Protein 2E6C (pdb70)

Nearest PDB structures (foldseek):
  2e6c-assembly1_C  TM=9.997E-01  e=1.023E-49  Thermus thermophilus HB8
  2e6b-assembly1_A  TM=9.989E-01  e=4.282E-49  Thermus thermophilus HB8
  2e69-assembly1_A  TM=1.000E+00  e=9.869E-49  Thermus thermophilus HB8
  2e6c-assembly1_B  TM=9.793E-01  e=5.566E-48  Thermus thermophilus HB8
  2e69-assembly1_D  TM=9.943E-01  e=6.049E-47  Thermus thermophilus HB8

Sequence (952 aa):
MRILVTNDDGIYSPGLWALAEAASQFGEVFVAAPDTEQSAAGHAITIAHPVRAYPHPSPLHAPHFPAYRVRGTPADCVALGLHLFGPVDLVLSGVNLGSNLGHEIWHSGTVAAAKQGYLFGLSAAAFSVPLNGEVPDFAGLRPWLLRTLETLLRLERPFLVNVNLPLRPKGFLWTRQSVRAYEGVVIPGEDPMGRPFYWFAPRPLKEAEEGTDRWAVAQGFVSATPLRLDLTDETRLQPTLAHMRILVTNDDGIYSPGLWALAEAASQFGEVFVAAPDTHAITIAHPVRAYPHPSPLHAPHFPAYRVRGTPADCVALGLHLFGPVDLVLSGVNLGSNLGHEIWHSGTVAAAKQGYLFGLSAAAFSVPLNGEVPDFAGLRPWLLRTLETLLRLERPFLVNVNLPLRPKGFLWTRQSVRAYEGVVIPGEDPMGRPFYWFAPRPLKEAEEGTDRWAVAQGFVSATPLRLDLTDETRLQPTLAHMRILVTNDDGIYSPGLWALAEAASQFGEVFVAAPDTEQSAAGHAITIAHPVRAYPHPSPLHAPHFPAYRVRGTPADCVALGLHLFGPVDLVLSGVNLGSNLGHEIWHSGTVAAAKQGYLFGLSAAAFSVPLNGEVPDFAGLRPWLLRTLETLLRLERPFLVNVNLPLRPKGFLWTRQSVRAYEGVVIPGEDPMGRPFYWFAPRPLKEAEEGTDRWAVAQGFVSATPLRLDLTDETRLQMRILVTNDDGIYSPGLWALAEAASQFGEVFVAAPDTHAITIAHPVRAYPHPSPLHAPHFPAYRVRGTPADCVALGLHLFGPVDLVLSGVNLGSNLGHEIWHSGTVAAAKQGYLFGLSAAAFSVPLNGEVPDFAGLRPWLLRTLETLLRLERPFLVNVNLPLRPKGFLWTRQSVRAYEGVVIPGEDPMGRPFYWFAPRPLKEAEEGTDRWAVAQGFVSATPLRLDLTDETRLQPT

Organism: Thermus thermophilus (strain ATCC 27634 / DSM 579 / HB8) (NCBI:txid300852)

B-factor: mean 32.23, std 12.75, range [11.3, 94.62]

InterPro domains:
  IPR002828 Survival protein SurE-like phosphatase/nucleotidase [PF01975] (3-183)
  IPR002828 Survival protein SurE-like phosphatase/nucleotidase [TIGR00087] (1-232)
  IPR030048 Survival protein SurE [MF_00060] (1-244)
  IPR030048 Survival protein SurE [PTHR30457] (2-238)
  IPR036523 SurE-like phosphatase/nucleotidase superfamily [G3DSA:3.40.1210.10] (1-244)
  IPR036523 SurE-like phosphatase/nucleotidase superfamily [SSF64167] (1-239)

Structure (mmCIF, N/CA/C/O backbone):
data_2E6C
#
_entry.id   2E6C
#
_cell.length_a   132.599
_cell.length_b   132.599
_cell.length_c   130.783
_cell.angle_alpha   90.00
_cell.angle_beta   90.00
_cell.angle_gamma   120.00
#
_symmetry.space_group_name_H-M   'P 31 2 1'
#
loop_
_entity.id
_entity.type
_entity.pdbx_description
1 polymer "5'-nucleotidase surE"
2 non-polymer 'MANGANESE (II) ION'
3 non-polymer 'SULFATE ION'
4 non-polymer GLYCEROL
5 water water
#
loop_
_atom_site.group_PDB
_atom_site.id
_atom_site.type_symbol
_atom_site.label_atom_id
_atom_site.label_alt_id
_atom_site.label_comp_id
_atom_site.label_asym_id
_atom_site.label_entity_id
_atom_site.label_seq_id
_atom_site.pdbx_PDB_ins_code
_atom_site.Cartn_x
_atom_site.Cartn_y
_atom_site.Cartn_z
_atom_site.occupancy
_atom_site.B_iso_or_equiv
_atom_site.auth_seq_id
_atom_site.auth_comp_id
_atom_site.auth_asym_id
_atom_site.auth_atom_id
_atom_site.pdbx_PDB_model_num
ATOM 1 N N . MET A 1 1 ? -65.691 6.747 -4.635 1.00 38.96 1 MET A N 1
ATOM 2 C CA . MET A 1 1 ? -64.971 5.462 -4.826 1.00 40.32 1 MET A CA 1
ATOM 3 C C . MET A 1 1 ? -64.828 4.675 -3.525 1.00 38.22 1 MET A C 1
ATOM 4 O O . MET A 1 1 ? -64.848 5.244 -2.428 1.00 32.13 1 MET A O 1
ATOM 9 N N . ARG A 1 2 ? -64.673 3.363 -3.677 1.00 33.69 2 ARG A N 1
ATOM 10 C CA . ARG A 1 2 ? -64.532 2.433 -2.560 1.00 28.08 2 ARG A CA 1
ATOM 11 C C . ARG A 1 2 ? -63.088 1.913 -2.548 1.00 27.67 2 ARG A C 1
ATOM 12 O O . ARG A 1 2 ? -62.573 1.437 -3.571 1.00 25.24 2 ARG A O 1
ATOM 20 N N . ILE A 1 3 ? -62.455 2.030 -1.385 1.00 20.59 3 ILE A N 1
ATOM 21 C CA . ILE A 1 3 ? -61.064 1.648 -1.165 1.00 22.55 3 ILE A CA 1
ATOM 22 C C . ILE A 1 3 ? -60.914 0.493 -0.160 1.00 23.35 3 ILE A C 1
ATOM 23 O O . ILE A 1 3 ? -61.450 0.561 0.940 1.00 19.07 3 ILE A O 1
ATOM 28 N N . LEU A 1 4 ? -60.190 -0.556 -0.540 1.00 19.63 4 LEU A N 1
ATOM 29 C CA . LEU A 1 4 ? -59.932 -1.675 0.368 1.00 19.09 4 LEU A CA 1
ATOM 30 C C . LEU A 1 4 ? -58.541 -1.459 0.932 1.00 20.38 4 LEU A C 1
ATOM 31 O O . LEU A 1 4 ? -57.578 -1.277 0.173 1.00 20.27 4 LEU A O 1
ATOM 36 N N . VAL A 1 5 ? -58.428 -1.452 2.254 1.00 16.69 5 VAL A N 1
ATOM 37 C CA . VAL A 1 5 ? -57.135 -1.266 2.881 1.00 19.57 5 VAL A CA 1
ATOM 38 C C . VAL A 1 5 ? -56.718 -2.565 3.587 1.00 21.62 5 VAL A C 1
ATOM 39 O O . VAL A 1 5 ? -57.511 -3.175 4.316 1.00 16.20 5 VAL A O 1
ATOM 43 N N . THR A 1 6 ? -55.473 -2.975 3.361 1.00 18.10 6 THR A N 1
ATOM 44 C CA . THR A 1 6 ? -54.937 -4.208 3.947 1.00 16.16 6 THR A CA 1
ATOM 45 C C . THR A 1 6 ? -53.440 -4.008 4.246 1.00 20.99 6 THR A C 1
ATOM 46 O O . THR A 1 6 ? -52.902 -2.918 4.022 1.00 16.01 6 THR A O 1
ATOM 50 N N . ASN A 1 7 ? -52.783 -5.040 4.774 1.00 18.00 7 ASN A N 1
ATOM 51 C CA . ASN A 1 7 ? -51.355 -4.972 5.084 1.00 19.74 7 ASN A CA 1
ATOM 52 C C . ASN A 1 7 ? -50.835 -6.397 5.309 1.00 18.06 7 ASN A C 1
ATOM 53 O O . ASN A 1 7 ? -51.563 -7.353 5.093 1.00 21.89 7 ASN A O 1
ATOM 58 N N . ASP A 1 8 ? -49.580 -6.550 5.719 1.00 24.72 8 ASP A N 1
ATOM 59 C CA . ASP A 1 8 ? -49.099 -7.901 5.999 1.00 24.73 8 ASP A CA 1
ATOM 60 C C . ASP A 1 8 ? -48.640 -8.015 7.445 1.00 24.66 8 ASP A C 1
ATOM 61 O O . ASP A 1 8 ? -48.315 -9.102 7.917 1.00 21.52 8 ASP A O 1
ATOM 66 N N . ASP A 1 9 ? -48.665 -6.887 8.160 1.00 22.18 9 ASP A N 1
ATOM 67 C CA . ASP A 1 9 ? -48.257 -6.870 9.562 1.00 25.07 9 ASP A CA 1
ATOM 68 C C . ASP A 1 9 ? -49.374 -7.282 10.521 1.00 23.43 9 ASP A C 1
ATOM 69 O O . ASP A 1 9 ? -49.130 -7.453 11.708 1.00 26.88 9 ASP A O 1
ATOM 74 N N . GLY A 1 10 ? -50.595 -7.425 10.021 1.00 23.56 10 GLY A N 1
ATOM 75 C CA . GLY A 1 10 ? -51.676 -7.823 10.907 1.00 23.06 10 GLY A CA 1
ATOM 76 C C . GLY A 1 10 ? -52.688 -6.722 11.205 1.00 24.49 10 GLY A C 1
ATOM 77 O O . GLY A 1 10 ? -52.393 -5.519 11.107 1.00 21.03 10 GLY A O 1
ATOM 78 N N . ILE A 1 11 ? -53.877 -7.161 11.594 1.00 21.19 11 ILE A N 1
ATOM 79 C CA . ILE A 1 11 ? -55.020 -6.309 11.896 1.00 20.33 11 ILE A CA 1
ATOM 80 C C . ILE A 1 11 ? -54.813 -5.312 13.049 1.00 24.00 11 ILE A C 1
ATOM 81 O O . ILE A 1 11 ? -55.571 -4.349 13.151 1.00 19.87 11 ILE A O 1
ATOM 86 N N . TYR A 1 12 ? -53.794 -5.517 13.893 1.00 18.88 12 TYR A N 1
ATOM 87 C CA . TYR A 1 12 ? -53.541 -4.610 15.032 1.00 21.54 12 TYR A CA 1
ATOM 88 C C . TYR A 1 12 ? -52.420 -3.582 14.785 1.00 23.31 12 TYR A C 1
ATOM 89 O O . TYR A 1 12 ? -52.102 -2.775 15.655 1.00 22.26 12 TYR A O 1
ATOM 98 N N . SER A 1 13 ? -51.821 -3.612 13.607 1.00 22.54 13 SER A N 1
ATOM 99 C CA . SER A 1 13 ? -50.741 -2.690 13.292 1.00 22.37 13 SER A CA 1
ATOM 100 C C . SER A 1 13 ? -51.201 -1.233 13.200 1.00 19.97 13 SER A C 1
ATOM 101 O O . SER A 1 13 ? -52.148 -0.924 12.490 1.00 23.91 13 SER A O 1
ATOM 104 N N . PRO A 1 14 ? -50.539 -0.317 13.922 1.00 22.84 14 PRO A N 1
ATOM 105 C CA . PRO A 1 14 ? -50.968 1.085 13.830 1.00 20.97 14 PRO A CA 1
ATOM 106 C C . PRO A 1 14 ? -50.759 1.604 12.398 1.00 23.09 14 PRO A C 1
ATOM 107 O O . PRO A 1 14 ? -51.383 2.574 11.976 1.00 20.32 14 PRO A O 1
ATOM 111 N N . GLY A 1 15 ? -49.857 0.965 11.659 1.00 20.02 15 GLY A N 1
ATOM 112 C CA . GLY A 1 15 ? -49.616 1.388 10.290 1.00 16.97 15 GLY A CA 1
ATOM 113 C C . GLY A 1 15 ? -50.844 1.131 9.426 1.00 22.16 15 GLY A C 1
ATOM 114 O O . GLY A 1 15 ? -51.135 1.892 8.498 1.00 22.71 15 GLY A O 1
ATOM 115 N N . LEU A 1 16 ? -51.569 0.050 9.714 1.00 18.68 16 LEU A N 1
ATOM 116 C CA . LEU A 1 16 ? -52.776 -0.263 8.949 1.00 18.35 16 LEU A CA 1
ATOM 117 C C . LEU A 1 16 ? -53.851 0.802 9.138 1.00 19.64 16 LEU A C 1
ATOM 118 O O . LEU A 1 16 ? -54.483 1.245 8.170 1.00 17.32 16 LEU A O 1
ATOM 123 N N . TRP A 1 17 ? -54.069 1.202 10.389 1.00 19.21 17 TRP A N 1
ATOM 124 C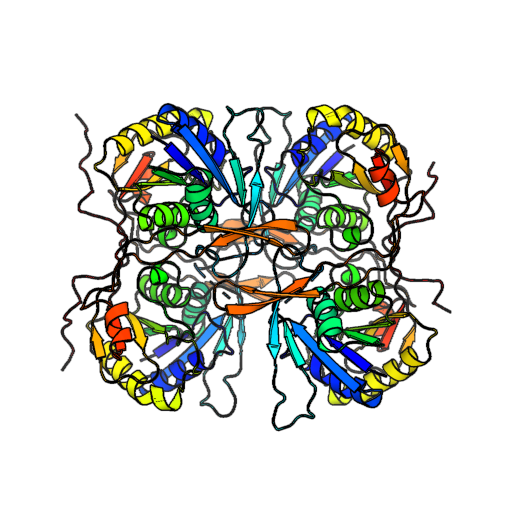 CA . TRP A 1 17 ? -55.107 2.182 10.688 1.00 20.71 17 TRP A CA 1
ATOM 125 C C . TRP A 1 17 ? -54.734 3.605 10.260 1.00 20.51 17 TRP A C 1
ATOM 126 O O . TRP A 1 17 ? -55.609 4.423 9.974 1.00 20.25 17 TRP A O 1
ATOM 137 N N . ALA A 1 18 ? -53.441 3.887 10.196 1.00 21.40 18 ALA A N 1
ATOM 138 C CA . ALA A 1 18 ? -52.993 5.194 9.741 1.00 24.31 18 ALA A CA 1
ATOM 139 C C . ALA A 1 18 ? -53.334 5.281 8.253 1.00 26.20 18 ALA A C 1
ATOM 140 O O . ALA A 1 18 ? -53.784 6.318 7.768 1.00 21.11 18 ALA A O 1
ATOM 142 N N . LEU A 1 19 ? -53.147 4.175 7.528 1.00 24.59 19 LEU A N 1
ATOM 143 C CA . LEU A 1 19 ? -53.434 4.172 6.097 1.00 17.17 19 LEU A CA 1
ATOM 144 C C . LEU A 1 19 ? -54.938 4.215 5.845 1.00 21.55 19 LEU A C 1
ATOM 145 O O . LEU A 1 19 ? -55.392 4.875 4.906 1.00 18.93 19 LEU A O 1
ATOM 150 N N . ALA A 1 20 ? -55.720 3.506 6.666 1.00 18.58 20 ALA A N 1
ATOM 151 C CA . ALA A 1 20 ? -57.168 3.540 6.489 1.00 18.07 20 ALA A CA 1
ATOM 152 C C . ALA A 1 20 ? -57.740 4.954 6.724 1.00 17.26 20 ALA A C 1
ATOM 153 O O . ALA A 1 20 ? -58.611 5.414 5.973 1.00 16.85 20 ALA A O 1
ATOM 155 N N . GLU A 1 21 ? -57.247 5.645 7.750 1.00 18.64 21 GLU A N 1
ATOM 156 C CA . GLU A 1 21 ? -57.767 6.982 8.058 1.00 22.70 21 GLU A CA 1
ATOM 157 C C . GLU A 1 21 ? -57.388 7.988 6.969 1.00 23.71 21 GLU A C 1
ATOM 158 O O . GLU A 1 21 ? -58.206 8.831 6.584 1.00 23.77 21 GLU A O 1
ATOM 164 N N . ALA A 1 22 ? -56.164 7.886 6.453 1.00 21.97 22 ALA A N 1
ATOM 165 C CA . ALA A 1 22 ? -55.717 8.789 5.399 1.00 21.70 22 ALA A CA 1
ATOM 166 C C . ALA A 1 22 ? -56.567 8.576 4.143 1.00 25.34 22 ALA A C 1
ATOM 167 O O . ALA A 1 22 ? -57.030 9.536 3.503 1.00 22.19 22 ALA A O 1
ATOM 169 N N . ALA A 1 23 ? -56.787 7.311 3.796 1.00 23.64 23 ALA A N 1
ATOM 170 C CA . ALA A 1 23 ? -57.579 6.974 2.626 1.00 20.69 23 ALA A CA 1
ATOM 171 C C . ALA A 1 23 ? -59.027 7.412 2.762 1.00 21.51 23 ALA A C 1
ATOM 172 O O . ALA A 1 23 ? -59.680 7.712 1.759 1.00 20.04 23 ALA A O 1
ATOM 174 N N . SER A 1 24 ? -59.537 7.453 3.989 1.00 22.55 24 SER A N 1
ATOM 175 C CA . SER A 1 24 ? -60.935 7.830 4.178 1.00 25.05 24 SER A CA 1
ATOM 176 C C . SER A 1 24 ? -61.219 9.265 3.745 1.00 23.45 24 SER A C 1
ATOM 177 O O . SER A 1 24 ? -62.367 9.636 3.616 1.00 25.07 24 SER A O 1
ATOM 180 N N . GLN A 1 25 ? -60.179 10.067 3.531 1.00 28.94 25 GLN A N 1
ATOM 181 C CA . GLN A 1 25 ? -60.381 11.443 3.085 1.00 31.29 25 GLN A CA 1
ATOM 182 C C . GLN A 1 25 ? -60.652 11.462 1.582 1.00 34.33 25 GLN A C 1
ATOM 183 O O . GLN A 1 25 ? -60.990 12.508 1.016 1.00 35.50 25 GLN A O 1
ATOM 189 N N . PHE A 1 26 ? -60.530 10.307 0.935 1.00 28.04 26 PHE A N 1
ATOM 190 C CA . PHE A 1 26 ? -60.744 10.232 -0.504 1.00 30.85 26 PHE A CA 1
ATOM 191 C C . PHE A 1 26 ? -61.842 9.296 -0.945 1.00 29.90 26 PHE A C 1
ATOM 192 O O . PHE A 1 26 ? -62.184 9.265 -2.122 1.00 34.93 26 PHE A O 1
ATOM 200 N N . GLY A 1 27 ? -62.391 8.514 -0.024 1.00 29.24 27 GLY A N 1
ATOM 201 C CA . GLY A 1 27 ? -63.460 7.610 -0.413 1.00 26.70 27 GLY A CA 1
ATOM 202 C C . GLY A 1 27 ? -63.896 6.704 0.723 1.00 25.28 27 GLY A C 1
ATOM 203 O O . GLY A 1 27 ? -63.433 6.862 1.851 1.00 25.97 27 GLY A O 1
ATOM 204 N N . GLU A 1 28 ? -64.782 5.754 0.430 1.00 23.20 28 GLU A N 1
ATOM 205 C CA . GLU A 1 28 ? -65.244 4.824 1.454 1.00 28.13 28 GLU A CA 1
ATOM 206 C C . GLU A 1 28 ? -64.140 3.772 1.640 1.00 27.53 28 GLU A C 1
ATOM 207 O O . GLU A 1 28 ? -63.652 3.193 0.672 1.00 27.20 28 GLU A O 1
ATOM 213 N N . VAL A 1 29 ? -63.769 3.538 2.890 1.00 25.16 29 VAL A N 1
ATOM 214 C CA . VAL A 1 29 ? -62.709 2.597 3.238 1.00 25.65 29 VAL A CA 1
ATOM 215 C C . VAL A 1 29 ? -63.234 1.348 3.949 1.00 27.31 29 VAL A C 1
ATOM 216 O O . VAL A 1 29 ? -64.091 1.433 4.841 1.00 26.00 29 VAL A O 1
ATOM 220 N N . PHE A 1 30 ? -62.732 0.191 3.520 1.00 20.92 30 PHE A N 1
ATOM 221 C CA . PHE A 1 30 ? -63.087 -1.100 4.102 1.00 18.92 30 PHE A CA 1
ATOM 222 C C . PHE A 1 30 ? -61.742 -1.795 4.387 1.00 20.33 30 PHE A C 1
ATOM 223 O O . PHE A 1 30 ? -60.817 -1.735 3.577 1.00 20.97 30 PHE A O 1
ATOM 231 N N . VAL A 1 31 ? -61.626 -2.431 5.540 1.00 20.10 31 VAL A N 1
ATOM 232 C CA . VAL A 1 31 ? -60.369 -3.077 5.911 1.00 17.47 31 VAL A CA 1
ATOM 233 C C . VAL A 1 31 ? -60.451 -4.599 5.951 1.00 21.80 31 VAL A C 1
ATOM 234 O O . VAL A 1 31 ? -61.445 -5.156 6.401 1.00 19.09 31 VAL A O 1
ATOM 238 N N . ALA A 1 32 ? -59.422 -5.265 5.429 1.00 20.45 32 ALA A N 1
ATOM 239 C CA . ALA A 1 32 ? -59.332 -6.732 5.478 1.00 17.18 32 ALA A CA 1
ATOM 240 C C . ALA A 1 32 ? -57.840 -6.998 5.664 1.00 20.62 32 ALA A C 1
ATOM 241 O O . ALA A 1 32 ? -57.040 -6.729 4.767 1.00 18.80 32 ALA A O 1
ATOM 243 N N . ALA A 1 33 ? -57.467 -7.496 6.838 1.00 20.35 33 ALA A N 1
ATOM 244 C CA . ALA A 1 33 ? -56.061 -7.744 7.151 1.00 19.16 33 ALA A CA 1
ATOM 245 C C . ALA A 1 33 ? -55.839 -9.069 7.871 1.00 21.51 33 ALA A C 1
ATOM 246 O O . ALA A 1 33 ? -56.757 -9.613 8.486 1.00 20.43 33 ALA A O 1
ATOM 248 N N . PRO A 1 34 ? -54.602 -9.593 7.808 1.00 21.73 34 PRO A N 1
ATOM 249 C CA . PRO A 1 34 ? -54.220 -10.861 8.440 1.00 22.62 34 PRO A CA 1
ATOM 250 C C . PRO A 1 34 ? -54.413 -10.874 9.940 1.00 22.38 34 PRO A C 1
ATOM 251 O O . PRO A 1 34 ? -54.112 -9.903 10.642 1.00 22.23 34 PRO A O 1
ATOM 255 N N . ASP A 1 35 ? -54.931 -11.990 10.430 1.00 26.22 35 ASP A N 1
ATOM 256 C CA . ASP A 1 35 ? -55.135 -12.153 11.860 1.00 28.96 35 ASP A CA 1
ATOM 257 C C . ASP A 1 35 ? -53.749 -12.416 12.442 1.00 33.87 35 ASP A C 1
ATOM 258 O O . ASP A 1 35 ? -52.775 -12.660 11.700 1.00 27.44 35 ASP A O 1
ATOM 263 N N . THR A 1 36 ? -53.662 -12.356 13.764 1.00 38.69 36 THR A N 1
ATOM 264 C CA . THR A 1 36 ? -52.398 -12.590 14.448 1.00 45.64 36 THR A CA 1
ATOM 265 C C . THR A 1 36 ? -52.182 -14.091 14.644 1.00 41.50 36 THR A C 1
ATOM 266 O O . THR A 1 36 ? -53.109 -14.880 14.480 1.00 38.69 36 THR A O 1
ATOM 270 N N . GLU A 1 37 ? -50.951 -14.469 14.985 1.00 39.03 37 GLU A N 1
ATOM 271 C CA . GLU A 1 37 ? -50.581 -15.860 15.200 1.00 37.08 37 GLU A CA 1
ATOM 272 C C . GLU A 1 37 ? -50.867 -16.785 14.025 1.00 39.39 37 GLU A C 1
ATOM 273 O O . GLU A 1 37 ? -51.757 -17.642 14.087 1.00 37.29 37 GLU A O 1
ATOM 279 N N . GLN A 1 38 ? -50.104 -16.629 12.959 1.00 43.62 38 GLN A N 1
ATOM 280 C CA . GLN A 1 38 ? -50.291 -17.489 11.811 1.00 49.46 38 GLN A CA 1
ATOM 281 C C . GLN A 1 38 ? -49.012 -18.204 11.424 1.00 51.72 38 GLN A C 1
ATOM 282 O O . GLN A 1 38 ? -47.915 -17.662 11.562 1.00 49.38 38 GLN A O 1
ATOM 288 N N . SER A 1 39 ? -49.161 -19.439 10.960 1.00 55.64 39 SER A N 1
ATOM 289 C CA . SER A 1 39 ? -48.016 -20.228 10.525 1.00 58.81 39 SER A CA 1
ATOM 290 C C . SER A 1 39 ? -47.438 -19.535 9.290 1.00 59.38 39 SER A C 1
ATOM 291 O O . SER A 1 39 ? -48.177 -18.913 8.520 1.00 56.50 39 SER A O 1
ATOM 294 N N . ALA A 1 40 ? -46.122 -19.625 9.111 1.00 61.54 40 ALA A N 1
ATOM 295 C CA . ALA A 1 40 ? -45.472 -19.005 7.958 1.00 61.23 40 ALA A CA 1
ATOM 296 C C . ALA A 1 40 ? -46.159 -19.495 6.690 1.00 61.15 40 ALA A C 1
ATOM 297 O O . ALA A 1 40 ? -46.489 -20.676 6.574 1.00 64.34 40 ALA A O 1
ATOM 299 N N . ALA A 1 41 ? -46.382 -18.587 5.746 1.00 57.86 41 ALA A N 1
ATOM 300 C CA . ALA A 1 41 ? -47.033 -18.939 4.493 1.00 52.79 41 ALA A CA 1
ATOM 301 C C . ALA A 1 41 ? -46.536 -18.016 3.390 1.00 51.31 41 ALA A C 1
ATOM 302 O O . ALA A 1 41 ? -45.875 -17.016 3.662 1.00 55.08 41 ALA A O 1
ATOM 304 N N . GLY A 1 42 ? -46.846 -18.358 2.145 1.00 49.23 42 GLY A N 1
ATOM 305 C CA . GLY A 1 42 ? -46.415 -17.541 1.023 1.00 43.59 42 GLY A CA 1
ATOM 306 C C . GLY A 1 42 ? -47.251 -16.287 0.838 1.00 38.34 42 GLY A C 1
ATOM 307 O O . GLY A 1 42 ? -47.896 -15.819 1.781 1.00 35.30 42 GLY A O 1
ATOM 308 N N . HIS A 1 43 ? -47.239 -15.744 -0.378 1.00 34.49 43 HIS A N 1
ATOM 309 C CA . HIS A 1 43 ? -47.990 -14.528 -0.695 1.00 31.67 43 HIS A CA 1
ATOM 310 C C . HIS A 1 43 ? -49.135 -14.787 -1.655 1.00 28.26 43 HIS A C 1
ATOM 311 O O . HIS A 1 43 ? -49.818 -13.855 -2.056 1.00 27.95 43 HIS A O 1
ATOM 318 N N . ALA A 1 44 ? -49.345 -16.036 -2.045 1.00 26.30 44 ALA A N 1
ATOM 319 C CA . ALA A 1 44 ? -50.419 -16.320 -2.988 1.00 28.84 44 ALA A CA 1
ATOM 320 C C . ALA A 1 44 ? -51.778 -16.484 -2.330 1.00 27.30 44 ALA A C 1
ATOM 321 O O . ALA A 1 44 ? -51.894 -16.623 -1.112 1.00 26.01 44 ALA A O 1
ATOM 323 N N . ILE A 1 45 ? -52.808 -16.458 -3.159 1.00 24.56 45 ILE A N 1
ATOM 324 C CA . ILE A 1 45 ? -54.158 -16.652 -2.680 1.00 26.91 45 ILE A CA 1
ATOM 325 C C . ILE A 1 45 ? -54.256 -18.136 -2.320 1.00 29.14 45 ILE A C 1
ATOM 326 O O . ILE A 1 45 ? -53.754 -18.998 -3.042 1.00 28.83 45 ILE A O 1
ATOM 331 N N . THR A 1 46 ? -54.851 -18.422 -1.171 1.00 30.40 46 THR A N 1
ATOM 332 C CA . THR A 1 46 ? -55.021 -19.791 -0.711 1.00 30.76 46 THR A CA 1
ATOM 333 C C . THR A 1 46 ? -56.147 -20.387 -1.553 1.00 31.80 46 THR A C 1
ATOM 334 O O . THR A 1 46 ? -57.288 -19.927 -1.480 1.00 30.62 46 THR A O 1
ATOM 338 N N . ILE A 1 47 ? -55.814 -21.385 -2.370 1.00 32.06 47 ILE A N 1
ATOM 339 C CA . ILE A 1 47 ? -56.781 -22.037 -3.265 1.00 36.32 47 ILE A CA 1
ATOM 340 C C . ILE A 1 47 ? -57.214 -23.437 -2.798 1.00 39.02 47 ILE A C 1
ATOM 341 O O . ILE A 1 47 ? -56.453 -24.151 -2.133 1.00 37.73 47 ILE A O 1
ATOM 346 N N . ALA A 1 48 ? -58.430 -23.824 -3.176 1.00 38.51 48 ALA A N 1
ATOM 347 C CA . ALA A 1 48 ? -58.981 -25.134 -2.813 1.00 49.13 48 ALA A CA 1
ATOM 348 C C . ALA A 1 48 ? -58.630 -25.530 -1.373 1.00 49.35 48 ALA A C 1
ATOM 349 O O . ALA A 1 48 ? -58.186 -26.646 -1.090 1.00 42.69 48 ALA A O 1
ATOM 351 N N . HIS A 1 49 ? -58.843 -24.582 -0.473 1.00 46.56 49 HIS A N 1
ATOM 352 C CA . HIS A 1 49 ? -58.587 -24.753 0.943 1.00 44.21 49 HIS A CA 1
ATOM 353 C C . HIS A 1 49 ? -59.412 -23.636 1.579 1.00 42.06 49 HIS A C 1
ATOM 354 O O . HIS A 1 49 ? -59.177 -22.466 1.307 1.00 40.28 49 HIS A O 1
ATOM 361 N N . PRO A 1 50 ? -60.382 -23.983 2.440 1.00 39.86 50 PRO A N 1
ATOM 362 C CA . PRO A 1 50 ? -61.221 -22.959 3.071 1.00 39.02 50 PRO A CA 1
ATOM 363 C C . PRO A 1 50 ? -60.473 -21.975 3.965 1.00 30.97 50 PRO A C 1
ATOM 364 O O . PRO A 1 50 ? -59.586 -22.357 4.721 1.00 29.37 50 PRO A O 1
ATOM 368 N N . VAL A 1 51 ? -60.840 -20.702 3.877 1.00 27.25 51 VAL A N 1
ATOM 369 C CA . VAL A 1 51 ? -60.206 -19.685 4.694 1.00 26.08 51 VAL A CA 1
ATOM 370 C C . VAL A 1 51 ? -61.189 -19.054 5.672 1.00 27.15 51 VAL A C 1
ATOM 371 O O . VAL A 1 51 ? -62.329 -18.737 5.306 1.00 27.14 51 VAL A O 1
ATOM 375 N N . ARG A 1 52 ? -60.749 -18.882 6.916 1.00 26.79 52 ARG A N 1
ATOM 376 C CA . ARG A 1 52 ? -61.585 -18.281 7.946 1.00 25.92 52 ARG A CA 1
ATOM 377 C C . ARG A 1 52 ? -61.352 -16.775 8.010 1.00 29.72 52 ARG A C 1
ATOM 378 O O . ARG A 1 52 ? -60.216 -16.309 7.886 1.00 25.19 52 ARG A O 1
ATOM 386 N N . ALA A 1 53 ? -62.429 -16.020 8.209 1.00 27.47 53 ALA A N 1
ATOM 387 C CA . ALA A 1 53 ? -62.335 -14.565 8.335 1.00 29.96 53 ALA A CA 1
ATOM 388 C C . ALA A 1 53 ? -63.482 -14.142 9.236 1.00 28.16 53 ALA A C 1
ATOM 389 O O . ALA A 1 53 ? -64.568 -14.700 9.138 1.00 28.91 53 ALA A O 1
ATOM 391 N N . TYR A 1 54 ? -63.250 -13.159 10.101 1.00 24.66 54 TYR A N 1
ATOM 392 C CA . TYR A 1 54 ? -64.289 -12.697 11.020 1.00 25.44 54 TYR A CA 1
ATOM 393 C C . TYR A 1 54 ? -64.435 -11.179 11.094 1.00 25.99 54 TYR A C 1
ATOM 394 O O . TYR A 1 54 ? -63.442 -10.443 10.976 1.00 19.08 54 TYR A O 1
ATOM 403 N N . PRO A 1 55 ? -65.684 -10.690 11.284 1.00 27.21 55 PRO A N 1
ATOM 404 C CA . PRO A 1 55 ? -65.932 -9.250 11.390 1.00 26.97 55 PRO A CA 1
ATOM 405 C C . PRO A 1 55 ? -65.023 -8.785 12.517 1.00 25.89 55 PRO A C 1
ATOM 406 O O . PRO A 1 55 ? -64.902 -9.460 13.538 1.00 27.33 55 PRO A O 1
ATOM 410 N N . HIS A 1 56 ? -64.378 -7.644 12.337 1.00 23.86 56 HIS A N 1
ATOM 411 C CA . HIS A 1 56 ? -63.454 -7.152 13.344 1.00 24.57 56 HIS A CA 1
ATOM 412 C C . HIS A 1 56 ? -63.743 -5.696 13.717 1.00 24.81 56 HIS A C 1
ATOM 413 O O . HIS A 1 56 ? -63.853 -4.839 12.846 1.00 24.87 56 HIS A O 1
ATOM 420 N N . PRO A 1 57 ? -63.866 -5.403 15.022 1.00 26.70 57 PRO A N 1
ATOM 421 C CA . PRO A 1 57 ? -64.142 -4.032 15.475 1.00 28.20 57 PRO A CA 1
ATOM 422 C C . PRO A 1 57 ? -62.911 -3.161 15.288 1.00 28.79 57 PRO A C 1
ATOM 423 O O . PRO A 1 57 ? -61.842 -3.474 15.806 1.00 25.15 57 PRO A O 1
ATOM 427 N N . SER A 1 58 ? -63.039 -2.080 14.524 1.00 24.48 58 SER A N 1
ATOM 428 C CA . SER A 1 58 ? -61.888 -1.213 14.317 1.00 20.12 58 SER A CA 1
ATOM 429 C C . SER A 1 58 ? -61.465 -0.628 15.668 1.00 22.24 58 SER A C 1
ATOM 430 O O . SER A 1 58 ? -62.241 -0.597 16.611 1.00 24.13 58 SER A O 1
ATOM 433 N N . PRO A 1 59 ? -60.217 -0.182 15.792 1.00 27.74 59 PRO A N 1
ATOM 434 C CA . PRO A 1 59 ? -59.811 0.366 17.090 1.00 32.87 59 PRO A CA 1
ATOM 435 C C . PRO A 1 59 ? -60.597 1.558 17.666 1.00 36.60 59 PRO A C 1
ATOM 436 O O . PRO A 1 59 ? -61.234 2.336 16.944 1.00 36.15 59 PRO A O 1
ATOM 440 N N . LEU A 1 60 ? -60.567 1.664 18.992 1.00 38.53 60 LEU A N 1
ATOM 441 C CA . LEU A 1 60 ? -61.264 2.725 19.714 1.00 39.86 60 LEU A CA 1
ATOM 442 C C . LEU A 1 60 ? -60.772 4.105 19.299 1.00 40.41 60 LEU A C 1
ATOM 443 O O . LEU A 1 60 ? -61.570 5.026 19.078 1.00 35.62 60 LEU A O 1
ATOM 448 N N . HIS A 1 61 ? -59.453 4.237 19.191 1.00 41.14 61 HIS A N 1
ATOM 449 C CA . HIS A 1 61 ? -58.856 5.509 18.827 1.00 44.15 61 HIS A CA 1
ATOM 450 C C . HIS A 1 61 ? -58.500 5.671 17.356 1.00 42.44 61 HIS A C 1
ATOM 451 O O . HIS A 1 61 ? -57.408 6.089 16.975 1.00 40.18 61 HIS A O 1
ATOM 458 N N . ALA A 1 62 ? -59.486 5.343 16.538 1.00 40.19 62 ALA A N 1
ATOM 459 C CA . ALA A 1 62 ? -59.399 5.472 15.103 1.00 35.88 62 ALA A CA 1
ATOM 460 C C . ALA A 1 62 ? -60.847 5.602 14.668 1.00 29.93 62 ALA A C 1
ATOM 461 O O . ALA A 1 62 ? -61.748 5.073 15.324 1.00 30.61 62 ALA A O 1
ATOM 463 N N . PRO A 1 63 ? -61.100 6.342 13.585 1.00 26.22 63 PRO A N 1
ATOM 464 C CA . PRO A 1 63 ? -62.481 6.471 13.133 1.00 25.84 63 PRO A CA 1
ATOM 465 C C . PRO A 1 63 ? -62.985 5.052 12.887 1.00 29.11 63 PRO A C 1
ATOM 466 O O . PRO A 1 63 ? -62.184 4.107 12.801 1.00 22.41 63 PRO A O 1
ATOM 470 N N . HIS A 1 64 ? -64.294 4.878 12.765 1.00 24.35 64 HIS A N 1
ATOM 471 C CA . HIS A 1 64 ? -64.791 3.543 12.492 1.00 24.36 64 HIS A CA 1
ATOM 472 C C . HIS A 1 64 ? -64.576 3.114 11.043 1.00 26.67 64 HIS A C 1
ATOM 473 O O . HIS A 1 64 ? -64.655 3.931 10.114 1.00 23.32 64 HIS A O 1
ATOM 480 N N . PHE A 1 65 ? -64.313 1.820 10.860 1.00 19.98 65 PHE A N 1
ATOM 481 C CA . PHE A 1 65 ? -64.156 1.237 9.530 1.00 21.26 65 PHE A CA 1
ATOM 482 C C . PHE A 1 65 ? -64.670 -0.184 9.540 1.00 19.50 65 PHE A C 1
ATOM 483 O O . PHE A 1 65 ? -64.384 -0.938 10.469 1.00 22.45 65 PHE A O 1
ATOM 491 N N . PRO A 1 66 ? -65.487 -0.556 8.545 1.00 20.51 66 PRO A N 1
ATOM 492 C CA . PRO A 1 66 ? -65.969 -1.940 8.520 1.00 23.00 66 PRO A CA 1
ATOM 493 C C . PRO A 1 66 ? -64.658 -2.740 8.370 1.00 24.49 66 PRO A C 1
ATOM 494 O O . PRO A 1 66 ? -63.738 -2.310 7.655 1.00 18.48 66 PRO A O 1
ATOM 498 N N . ALA A 1 67 ? -64.551 -3.878 9.031 1.00 21.45 67 ALA A N 1
ATOM 499 C CA . ALA A 1 67 ? -63.298 -4.625 8.923 1.00 24.20 67 ALA A CA 1
ATOM 500 C C . ALA A 1 67 ? -63.450 -6.100 9.205 1.00 26.87 67 ALA A C 1
ATOM 501 O O . ALA A 1 67 ? -64.397 -6.514 9.884 1.00 21.36 67 ALA A O 1
ATOM 503 N N . TYR A 1 68 ? -62.499 -6.876 8.675 1.00 22.98 68 TYR A N 1
ATOM 504 C CA . TYR A 1 68 ? -62.436 -8.329 8.860 1.00 20.32 68 TYR A CA 1
ATOM 505 C C . TYR A 1 68 ? -60.987 -8.744 9.142 1.00 19.42 68 TYR A C 1
ATOM 506 O O . TYR A 1 68 ? -60.050 -8.233 8.503 1.00 21.32 68 TYR A O 1
ATOM 515 N N . ARG A 1 69 ? -60.794 -9.630 10.113 1.00 17.09 69 ARG A N 1
ATOM 516 C CA . ARG A 1 69 ? -59.460 -10.161 10.363 1.00 18.48 69 ARG A CA 1
ATOM 517 C C . ARG A 1 69 ? -59.513 -11.491 9.608 1.00 22.59 69 ARG A C 1
ATOM 518 O O . ARG A 1 69 ? -60.440 -12.293 9.776 1.00 22.96 69 ARG A O 1
ATOM 526 N N . VAL A 1 70 ? -58.540 -11.708 8.739 1.00 23.68 70 VAL A N 1
ATOM 527 C CA . VAL A 1 70 ? -58.546 -12.895 7.893 1.00 22.76 70 VAL A CA 1
ATOM 528 C C . VAL A 1 70 ? -57.404 -13.837 8.233 1.00 24.57 70 VAL A C 1
ATOM 529 O O . VAL A 1 70 ? -56.256 -13.414 8.320 1.00 19.94 70 VAL A O 1
ATOM 533 N N . ARG A 1 71 ? -57.717 -15.113 8.428 1.00 26.33 71 ARG A N 1
ATOM 534 C CA . ARG A 1 71 ? -56.672 -16.073 8.737 1.00 27.20 71 ARG A CA 1
ATOM 535 C C . ARG A 1 71 ? -56.142 -16.621 7.411 1.00 27.85 71 ARG A C 1
ATOM 536 O O . ARG A 1 71 ? -56.423 -17.746 7.004 1.00 25.62 71 ARG A O 1
ATOM 544 N N . GLY A 1 72 ? -55.376 -15.767 6.742 1.00 23.08 72 GLY A N 1
ATOM 545 C CA . GLY A 1 72 ? -54.791 -16.103 5.464 1.00 22.59 72 GLY A CA 1
ATOM 546 C C . GLY A 1 72 ? -53.737 -15.066 5.121 1.00 23.35 72 GLY A C 1
ATOM 547 O O . GLY A 1 72 ? -53.361 -14.254 5.959 1.00 23.33 72 GLY A O 1
ATOM 548 N N . THR A 1 73 ? -53.280 -15.091 3.878 1.00 20.30 73 THR A N 1
ATOM 549 C CA . THR A 1 73 ? -52.256 -14.183 3.388 1.00 20.72 73 THR A CA 1
ATOM 550 C C . THR A 1 73 ? -52.817 -12.824 2.967 1.00 21.72 73 THR A C 1
ATOM 551 O O . THR A 1 73 ? -54.030 -12.660 2.833 1.00 22.46 73 THR A O 1
ATOM 555 N N . PRO A 1 74 ? -51.930 -11.835 2.752 1.00 23.35 74 PRO A N 1
ATOM 556 C CA . PRO A 1 74 ? -52.356 -10.498 2.322 1.00 24.35 74 PRO A CA 1
ATOM 557 C C . PRO A 1 74 ? -53.175 -10.633 1.022 1.00 22.75 74 PRO A C 1
ATOM 558 O O . PRO A 1 74 ? -54.190 -9.976 0.859 1.00 20.86 74 PRO A O 1
ATOM 562 N N . ALA A 1 75 ? -52.749 -11.506 0.108 1.00 21.11 75 ALA A N 1
ATOM 563 C CA . ALA A 1 75 ? -53.507 -11.695 -1.135 1.00 21.34 75 ALA A CA 1
ATOM 564 C C . ALA A 1 75 ? -54.909 -12.235 -0.837 1.00 18.94 75 ALA A C 1
ATOM 565 O O . ALA A 1 75 ? -55.871 -11.865 -1.509 1.00 20.22 75 ALA A O 1
ATOM 567 N N . ASP A 1 76 ? -55.030 -13.098 0.170 1.00 18.74 76 ASP A N 1
ATOM 568 C CA . ASP A 1 76 ? -56.343 -13.643 0.560 1.00 18.48 76 ASP A CA 1
ATOM 569 C C . ASP A 1 76 ? -57.252 -12.489 1.013 1.00 18.99 76 ASP A C 1
ATOM 570 O O . ASP A 1 76 ? -58.453 -12.473 0.743 1.00 20.01 76 ASP A O 1
ATOM 575 N N . CYS A 1 77 ? -56.664 -11.543 1.732 1.00 18.96 77 CYS A N 1
ATOM 576 C CA . CYS A 1 77 ? -57.408 -10.399 2.235 1.00 22.12 77 CYS A CA 1
ATOM 577 C C . CYS A 1 77 ? -57.975 -9.598 1.087 1.00 21.26 77 CYS A C 1
ATOM 578 O O . CYS A 1 77 ? -59.096 -9.077 1.167 1.00 23.59 77 CYS A O 1
ATOM 581 N N . VAL A 1 78 ? -57.205 -9.506 0.006 1.00 21.26 78 VAL A N 1
ATOM 582 C CA . VAL A 1 78 ? -57.656 -8.767 -1.159 1.00 18.76 78 VAL A CA 1
ATOM 583 C C . VAL A 1 78 ? -58.795 -9.522 -1.829 1.00 21.92 78 VAL A C 1
ATOM 584 O O . VAL A 1 78 ? -59.847 -8.944 -2.111 1.00 22.77 78 VAL A O 1
ATOM 588 N N . ALA A 1 79 ? -58.599 -10.815 -2.072 1.00 17.57 79 ALA A N 1
ATOM 589 C CA . ALA A 1 79 ? -59.644 -11.620 -2.695 1.00 17.43 79 ALA A CA 1
ATOM 590 C C . ALA A 1 79 ? -60.929 -11.555 -1.860 1.00 21.21 79 ALA A C 1
ATOM 591 O O . ALA A 1 79 ? -62.008 -11.321 -2.389 1.00 23.54 79 ALA A O 1
ATOM 593 N N . LEU A 1 80 ? -60.806 -11.753 -0.555 1.00 19.39 80 LEU A N 1
ATOM 594 C CA . LEU A 1 80 ? -61.981 -11.711 0.302 1.00 24.70 80 LEU A CA 1
ATOM 595 C C . LEU A 1 80 ? -62.603 -10.321 0.356 1.00 23.57 80 LEU A C 1
ATOM 596 O O . LEU A 1 80 ? -63.825 -10.192 0.356 1.00 28.22 80 LEU A O 1
ATOM 601 N N . GLY A 1 81 ? -61.759 -9.294 0.411 1.00 27.84 81 GLY A N 1
ATOM 602 C CA . GLY A 1 81 ? -62.231 -7.920 0.455 1.00 24.45 81 GLY A CA 1
ATOM 603 C C . GLY A 1 81 ? -63.023 -7.508 -0.778 1.00 24.07 81 GLY A C 1
ATOM 604 O O . GLY A 1 81 ? -64.048 -6.839 -0.652 1.00 25.97 81 GLY A O 1
ATOM 605 N N . LEU A 1 82 ? -62.567 -7.893 -1.965 1.00 22.16 82 LEU A N 1
ATOM 606 C CA . LEU A 1 82 ? -63.279 -7.537 -3.188 1.00 27.85 82 LEU A CA 1
ATOM 607 C C . LEU A 1 82 ? -64.665 -8.180 -3.165 1.00 33.08 82 LEU A C 1
ATOM 608 O O . LEU A 1 82 ? -65.607 -7.668 -3.773 1.00 32.72 82 LEU A O 1
ATOM 613 N N . HIS A 1 83 ? -64.779 -9.303 -2.457 1.00 32.16 83 HIS A N 1
ATOM 614 C CA . HIS A 1 83 ? -66.048 -10.018 -2.348 1.00 33.83 83 HIS A CA 1
ATOM 615 C C . HIS A 1 83 ? -66.970 -9.444 -1.270 1.00 34.13 83 HIS A C 1
ATOM 616 O O . HIS A 1 83 ? -68.143 -9.191 -1.527 1.00 36.47 83 HIS A O 1
ATOM 623 N N . LEU A 1 84 ? -66.441 -9.232 -0.069 1.00 30.85 84 LEU A N 1
ATOM 624 C CA . LEU A 1 84 ? -67.245 -8.703 1.030 1.00 33.94 84 LEU A CA 1
ATOM 625 C C . LEU A 1 84 ? -67.651 -7.242 0.861 1.00 36.83 84 LEU A C 1
ATOM 626 O O . LEU A 1 84 ? -68.743 -6.852 1.274 1.00 36.71 84 LEU A O 1
ATOM 631 N N . PHE A 1 85 ? -66.779 -6.435 0.262 1.00 32.53 85 PHE A N 1
ATOM 632 C CA . PHE A 1 85 ? -67.057 -5.011 0.094 1.00 31.66 85 PHE A CA 1
ATOM 633 C C . PHE A 1 85 ? -67.171 -4.542 -1.359 1.00 31.91 85 PHE A C 1
ATOM 634 O O . PHE A 1 85 ? -67.063 -3.342 -1.632 1.00 30.50 85 PHE A O 1
ATOM 642 N N . GLY A 1 86 ? -67.390 -5.470 -2.283 1.00 31.16 86 GLY A N 1
ATOM 643 C CA . GLY A 1 86 ? -67.471 -5.106 -3.687 1.00 33.91 86 GLY A CA 1
ATOM 644 C C . GLY A 1 86 ? -68.598 -4.151 -4.032 1.00 37.37 86 GLY A C 1
ATOM 645 O O . GLY A 1 86 ? -69.626 -4.167 -3.361 1.00 36.99 86 GLY A O 1
ATOM 646 N N . PRO A 1 87 ? -68.439 -3.306 -5.072 1.00 37.79 87 PRO A N 1
ATOM 647 C CA . PRO A 1 87 ? -67.248 -3.204 -5.929 1.00 38.97 87 PRO A CA 1
ATOM 648 C C . PRO A 1 87 ? -66.160 -2.343 -5.280 1.00 37.40 87 PRO A C 1
ATOM 649 O O . PRO A 1 87 ? -66.458 -1.419 -4.528 1.00 38.09 87 PRO A O 1
ATOM 653 N N . VAL A 1 88 ? -64.902 -2.657 -5.571 1.00 35.78 88 VAL A N 1
ATOM 654 C CA . VAL A 1 88 ? -63.771 -1.915 -5.020 1.00 25.79 88 VAL A CA 1
ATOM 655 C C . VAL A 1 88 ? -63.017 -1.274 -6.178 1.00 22.33 88 VAL A C 1
ATOM 656 O O . VAL A 1 88 ? -62.792 -1.910 -7.194 1.00 28.46 88 VAL A O 1
ATOM 660 N N . ASP A 1 89 ? -62.631 -0.018 -6.022 1.00 22.32 89 ASP A N 1
ATOM 661 C CA . ASP A 1 89 ? -61.891 0.693 -7.056 1.00 28.50 89 ASP A CA 1
ATOM 662 C C . ASP A 1 89 ? -60.382 0.727 -6.814 1.00 30.18 89 ASP A C 1
ATOM 663 O O . ASP A 1 89 ? -59.598 0.791 -7.768 1.00 28.89 89 ASP A O 1
ATOM 668 N N . LEU A 1 90 ? -59.976 0.688 -5.545 1.00 24.92 90 LEU A N 1
ATOM 669 C CA . LEU A 1 90 ? -58.558 0.799 -5.207 1.00 21.42 90 LEU A CA 1
ATOM 670 C C . LEU A 1 90 ? -58.119 -0.091 -4.050 1.00 20.24 90 LEU A C 1
ATOM 671 O O . LEU A 1 90 ? -58.851 -0.263 -3.081 1.00 19.87 90 LEU A O 1
ATOM 676 N N . VAL A 1 91 ? -56.921 -0.653 -4.159 1.00 21.48 91 VAL A N 1
ATOM 677 C CA . VAL A 1 91 ? -56.372 -1.479 -3.094 1.00 19.33 91 VAL A CA 1
ATOM 678 C C . VAL A 1 91 ? -55.127 -0.774 -2.564 1.00 19.40 91 VAL A C 1
ATOM 679 O O . VAL A 1 91 ? -54.208 -0.457 -3.317 1.00 19.37 91 VAL A O 1
ATOM 683 N N . LEU A 1 92 ? -55.128 -0.498 -1.270 1.00 16.26 92 LEU A N 1
ATOM 684 C CA . LEU A 1 92 ? -54.004 0.149 -0.615 1.00 16.09 92 LEU A CA 1
ATOM 685 C C . LEU A 1 92 ? -53.508 -0.864 0.427 1.00 21.53 92 LEU A C 1
ATOM 686 O O . LEU A 1 92 ? -54.304 -1.420 1.195 1.00 23.13 92 LEU A O 1
ATOM 691 N N . SER A 1 93 ? -52.200 -1.095 0.452 1.00 19.55 93 SER A N 1
ATOM 692 C CA . SER A 1 93 ? -51.602 -2.056 1.376 1.00 19.15 93 SER A CA 1
ATOM 693 C C . SER A 1 93 ? -50.508 -1.389 2.202 1.00 18.16 93 SER A C 1
ATOM 694 O O . SER A 1 93 ? -49.585 -0.795 1.651 1.00 19.75 93 SER A O 1
ATOM 697 N N . GLY A 1 94 ? -50.609 -1.500 3.522 1.00 17.26 94 GLY A N 1
ATOM 698 C CA . GLY A 1 94 ? -49.625 -0.887 4.400 1.00 17.71 94 GLY A CA 1
ATOM 699 C C . GLY A 1 94 ? -50.372 -0.177 5.515 1.00 15.06 94 GLY A C 1
ATOM 700 O O . GLY A 1 94 ? -51.486 -0.575 5.831 1.00 14.14 94 GLY A O 1
ATOM 701 N N . VAL A 1 95 ? -49.759 0.804 6.169 1.00 16.38 95 VAL A N 1
ATOM 702 C CA . VAL A 1 95 ? -48.382 1.220 5.918 1.00 18.29 95 VAL A CA 1
ATOM 703 C C . VAL A 1 95 ? -47.488 0.173 6.595 1.00 18.84 95 VAL A C 1
ATOM 704 O O . VAL A 1 95 ? -47.583 -0.043 7.804 1.00 17.92 95 VAL A O 1
ATOM 708 N N . ASN A 1 96 ? -46.623 -0.475 5.826 1.00 21.19 96 ASN A N 1
ATOM 709 C CA . ASN A 1 96 ? -45.751 -1.508 6.390 1.00 21.01 96 ASN A CA 1
ATOM 710 C C . ASN A 1 96 ? -44.738 -0.996 7.395 1.00 22.95 96 ASN A C 1
ATOM 711 O O . ASN A 1 96 ? -44.101 0.030 7.167 1.00 18.71 96 ASN A O 1
ATOM 716 N N . LEU A 1 97 ? -44.556 -1.751 8.481 1.00 20.63 97 LEU A N 1
ATOM 717 C CA . LEU A 1 97 ? -43.578 -1.410 9.502 1.00 24.60 97 LEU A CA 1
ATOM 718 C C . LEU A 1 97 ? -42.259 -1.986 8.997 1.00 26.63 97 LEU A C 1
ATOM 719 O O . LEU A 1 97 ? -41.914 -3.129 9.298 1.00 22.36 97 LEU A O 1
ATOM 724 N N . GLY A 1 98 ? -41.547 -1.190 8.205 1.00 25.54 98 GLY A N 1
ATOM 725 C CA . GLY A 1 98 ? -40.279 -1.618 7.631 1.00 23.96 98 GLY A CA 1
ATOM 726 C C . GLY A 1 98 ? -40.258 -1.230 6.163 1.00 24.74 98 GLY A C 1
ATOM 727 O O . GLY A 1 98 ? -41.288 -1.255 5.496 1.00 24.06 98 GLY A O 1
ATOM 728 N N . SER A 1 99 ? -39.093 -0.900 5.627 1.00 24.23 99 SER A N 1
ATOM 729 C CA . SER A 1 99 ? -39.050 -0.467 4.237 1.00 27.71 99 SER A CA 1
ATOM 730 C C . SER A 1 99 ? -39.184 -1.606 3.227 1.00 25.16 99 SER A C 1
ATOM 731 O O . SER A 1 99 ? -39.037 -2.779 3.575 1.00 25.30 99 SER A O 1
ATOM 734 N N . ASN A 1 100 ? -39.507 -1.241 1.985 1.00 18.24 100 ASN A N 1
ATOM 735 C CA . ASN A 1 100 ? -39.620 -2.187 0.875 1.00 22.28 100 ASN A CA 1
ATOM 736 C C . ASN A 1 100 ? -39.021 -1.477 -0.334 1.00 21.38 100 ASN A C 1
ATOM 737 O O . ASN A 1 100 ? -39.721 -0.902 -1.176 1.00 20.96 100 ASN A O 1
ATOM 742 N N . LEU A 1 101 ? -37.698 -1.536 -0.390 1.00 21.61 101 LEU A N 1
ATOM 743 C CA . LEU A 1 101 ? -36.913 -0.870 -1.417 1.00 23.45 101 LEU A CA 1
ATOM 744 C C . LEU A 1 101 ? -36.078 -1.790 -2.296 1.00 26.39 101 LEU A C 1
ATOM 745 O O . LEU A 1 101 ? -35.605 -2.847 -1.849 1.00 24.11 101 LEU A O 1
ATOM 750 N N . GLY A 1 102 ? -35.856 -1.354 -3.535 1.00 23.59 102 GLY A N 1
ATOM 751 C CA . GLY A 1 102 ? -35.023 -2.114 -4.445 1.00 22.16 102 GLY A CA 1
ATOM 752 C C . GLY A 1 102 ? -35.380 -3.579 -4.581 1.00 28.02 102 GLY A C 1
ATOM 753 O O . GLY A 1 102 ? -36.523 -3.911 -4.897 1.00 23.41 102 GLY A O 1
ATOM 754 N N . HIS A 1 103 ? -34.403 -4.454 -4.342 1.00 25.74 103 HIS A N 1
ATOM 755 C CA . HIS A 1 103 ? -34.621 -5.892 -4.461 1.00 26.97 103 HIS A CA 1
ATOM 756 C C . HIS A 1 103 ? -35.641 -6.429 -3.460 1.00 24.24 103 HIS A C 1
ATOM 757 O O . HIS A 1 103 ? -36.178 -7.501 -3.660 1.00 29.11 103 HIS A O 1
ATOM 764 N N . GLU A 1 104 ? -35.903 -5.689 -2.388 1.00 26.66 104 GLU A N 1
ATOM 765 C CA . GLU A 1 104 ? -36.860 -6.113 -1.371 1.00 26.36 104 GLU A CA 1
ATOM 766 C C . GLU A 1 104 ? -38.300 -6.187 -1.898 1.00 28.49 104 GLU A C 1
ATOM 767 O O . GLU A 1 104 ? -39.155 -6.879 -1.317 1.00 26.49 104 GLU A O 1
ATOM 773 N N . ILE A 1 105 ? -38.565 -5.476 -2.992 1.00 28.16 105 ILE A N 1
ATOM 774 C CA . ILE A 1 105 ? -39.910 -5.431 -3.570 1.00 26.98 105 ILE A CA 1
ATOM 775 C C . ILE A 1 105 ? -40.428 -6.801 -3.982 1.00 32.15 105 ILE A C 1
ATOM 776 O O . ILE A 1 105 ? -41.603 -7.121 -3.752 1.00 27.22 105 ILE A O 1
ATOM 781 N N . TRP A 1 106 ? -39.549 -7.604 -4.581 1.00 29.99 106 TRP A N 1
ATOM 782 C CA . TRP A 1 106 ? -39.898 -8.953 -5.033 1.00 32.70 106 TRP A CA 1
ATOM 783 C C . TRP A 1 106 ? -40.520 -9.813 -3.941 1.00 26.29 106 TRP A C 1
ATOM 784 O O . TRP A 1 106 ? -41.444 -10.577 -4.198 1.00 33.93 106 TRP A O 1
ATOM 795 N N . HIS A 1 107 ? -39.996 -9.689 -2.729 1.00 26.87 107 HIS A N 1
ATOM 796 C CA . HIS A 1 107 ? -40.441 -10.495 -1.603 1.00 30.68 107 HIS A CA 1
ATOM 797 C C . HIS A 1 107 ? -41.353 -9.815 -0.579 1.00 28.20 107 HIS A C 1
ATOM 798 O O . HIS A 1 107 ? -41.681 -10.394 0.454 1.00 25.18 107 HIS A O 1
ATOM 805 N N . SER A 1 108 ? -41.768 -8.594 -0.858 1.00 27.67 108 SER A N 1
ATOM 806 C CA . SER A 1 108 ? -42.617 -7.882 0.080 1.00 23.68 108 SER A CA 1
ATOM 807 C C . SER A 1 108 ? -44.043 -8.427 0.108 1.00 20.23 108 SER A C 1
ATOM 808 O O . SER A 1 108 ? -44.682 -8.566 -0.940 1.00 19.39 108 SER A O 1
ATOM 811 N N . GLY A 1 109 ? -44.533 -8.729 1.305 1.00 21.54 109 GLY A N 1
ATOM 812 C CA . GLY A 1 109 ? -45.904 -9.192 1.431 1.00 21.53 109 GLY A CA 1
ATOM 813 C C . GLY A 1 109 ? -46.835 -7.988 1.249 1.00 19.33 109 GLY A C 1
ATOM 814 O O . GLY A 1 109 ? -47.971 -8.126 0.767 1.00 21.48 109 GLY A O 1
ATOM 815 N N . THR A 1 110 ? -46.350 -6.803 1.627 1.00 15.59 110 THR A N 1
ATOM 816 C CA . THR A 1 110 ? -47.138 -5.574 1.493 1.00 18.54 110 THR A CA 1
ATOM 817 C C . THR A 1 110 ? -47.383 -5.351 0.003 1.00 20.87 110 THR A C 1
ATOM 818 O O . THR A 1 110 ? -48.512 -5.073 -0.433 1.00 20.40 110 THR A O 1
ATOM 822 N N . VAL A 1 111 ? -46.316 -5.485 -0.779 1.00 18.58 111 VAL A N 1
ATOM 823 C CA . VAL A 1 111 ? -46.416 -5.333 -2.217 1.00 17.68 111 VAL A CA 1
ATOM 824 C C . VAL A 1 111 ? -47.264 -6.437 -2.859 1.00 19.24 111 VAL A C 1
ATOM 825 O O . VAL A 1 111 ? -48.016 -6.173 -3.802 1.00 23.48 111 VAL A O 1
ATOM 829 N N . ALA A 1 112 ? -47.161 -7.663 -2.346 1.00 19.67 112 ALA A N 1
ATOM 830 C CA . ALA A 1 112 ? -47.927 -8.788 -2.896 1.00 20.46 112 ALA A CA 1
ATOM 831 C C . ALA A 1 112 ? -49.435 -8.468 -2.871 1.00 19.94 112 ALA A C 1
ATOM 832 O O . ALA A 1 112 ? -50.168 -8.791 -3.808 1.00 15.88 112 ALA A O 1
ATOM 834 N N . ALA A 1 113 ? -49.886 -7.806 -1.811 1.00 19.77 113 ALA A N 1
ATOM 835 C CA . ALA A 1 113 ? -51.300 -7.456 -1.696 1.00 19.05 113 ALA A CA 1
ATOM 836 C C . ALA A 1 113 ? -51.671 -6.443 -2.770 1.00 19.22 113 ALA A C 1
ATOM 837 O O . ALA A 1 113 ? -52.671 -6.607 -3.446 1.00 16.60 113 ALA A O 1
ATOM 839 N N . ALA A 1 114 ? -50.862 -5.397 -2.940 1.00 18.62 114 ALA A N 1
ATOM 840 C CA . ALA A 1 114 ? -51.152 -4.392 -3.966 1.00 18.50 114 ALA A CA 1
ATOM 841 C C . ALA A 1 114 ? -51.154 -5.036 -5.356 1.00 17.96 114 ALA A C 1
ATOM 842 O O . ALA A 1 114 ? -52.054 -4.798 -6.181 1.00 18.51 114 ALA A O 1
ATOM 844 N N . LYS A 1 115 ? -50.159 -5.882 -5.606 1.00 18.88 115 LYS A N 1
ATOM 845 C CA . LYS A 1 115 ? -50.067 -6.552 -6.887 1.00 18.20 115 LYS A CA 1
ATOM 846 C C . LYS A 1 115 ? -51.299 -7.431 -7.122 1.00 20.50 115 LYS A C 1
ATOM 847 O O . LYS A 1 115 ? -51.818 -7.493 -8.232 1.00 19.25 115 LYS A O 1
ATOM 853 N N . GLN A 1 116 ? -51.787 -8.105 -6.085 1.00 21.89 116 GLN A N 1
ATOM 854 C CA . GLN A 1 116 ? -52.978 -8.933 -6.263 1.00 22.63 116 GLN A CA 1
ATOM 855 C C . GLN A 1 116 ? -54.158 -8.063 -6.724 1.00 22.56 116 GLN A C 1
ATOM 856 O O . GLN A 1 116 ? -54.932 -8.459 -7.598 1.00 24.11 116 GLN A O 1
ATOM 862 N N . GLY A 1 117 ? -54.303 -6.880 -6.136 1.00 21.16 117 GLY A N 1
ATOM 863 C CA . GLY A 1 117 ? -55.384 -5.993 -6.548 1.00 15.93 117 GLY A CA 1
ATOM 864 C C . GLY A 1 117 ? -55.248 -5.601 -8.012 1.00 22.03 117 GLY A C 1
ATOM 865 O O . GLY A 1 117 ? -56.248 -5.529 -8.754 1.00 22.82 117 GLY A O 1
ATOM 866 N N . TYR A 1 118 ? -54.004 -5.364 -8.445 1.00 20.54 118 TYR A N 1
ATOM 867 C CA . TYR A 1 118 ? -53.732 -4.972 -9.828 1.00 21.57 118 TYR A CA 1
ATOM 868 C C . TYR A 1 118 ? -54.032 -6.156 -10.753 1.00 25.32 118 TYR A C 1
ATOM 869 O O . TYR A 1 118 ? -54.589 -5.973 -11.829 1.00 23.06 118 TYR A O 1
ATOM 878 N N . LEU A 1 119 ? -53.673 -7.369 -10.332 1.00 26.01 119 LEU A N 1
ATOM 879 C CA . LEU A 1 119 ? -53.951 -8.562 -11.138 1.00 27.03 119 LEU A CA 1
ATOM 880 C C . LEU A 1 119 ? -55.462 -8.713 -11.330 1.00 30.15 119 LEU A C 1
ATOM 881 O O . LEU A 1 119 ? -55.922 -9.291 -12.323 1.00 27.78 119 LEU A O 1
ATOM 886 N N . PHE A 1 120 ? -56.223 -8.199 -10.364 1.00 25.52 120 PHE A N 1
ATOM 887 C CA . PHE A 1 120 ? -57.682 -8.238 -10.409 1.00 27.91 120 PHE A CA 1
ATOM 888 C C . PHE A 1 120 ? -58.246 -7.056 -11.207 1.00 28.66 120 PHE A C 1
ATOM 889 O O . PHE A 1 120 ? -59.445 -6.819 -11.202 1.00 28.32 120 PHE A O 1
ATOM 897 N N . GLY A 1 121 ? -57.376 -6.302 -11.869 1.00 30.03 121 GLY A N 1
ATOM 898 C CA . GLY A 1 121 ? -57.831 -5.179 -12.672 1.00 30.86 121 GLY A CA 1
ATOM 899 C C . GLY A 1 121 ? -58.075 -3.860 -11.960 1.00 31.95 121 GLY A C 1
ATOM 900 O O . GLY A 1 121 ? -58.658 -2.945 -12.534 1.00 35.56 121 GLY A O 1
ATOM 901 N N . LEU A 1 122 ? -57.625 -3.734 -10.719 1.00 27.74 122 LEU A N 1
ATOM 902 C CA . LEU A 1 122 ? -57.843 -2.496 -9.982 1.00 22.46 122 LEU A CA 1
ATOM 903 C C . LEU A 1 122 ? -56.552 -1.695 -9.844 1.00 27.50 122 LEU A C 1
ATOM 904 O O . LEU A 1 122 ? -55.465 -2.191 -10.162 1.00 26.80 122 LEU A O 1
ATOM 909 N N . SER A 1 123 ? -56.677 -0.455 -9.375 1.00 21.26 123 SER A N 1
ATOM 910 C CA . SER A 1 123 ? -55.513 0.375 -9.120 1.00 20.66 123 SER A CA 1
ATOM 911 C C . SER A 1 123 ? -55.035 -0.057 -7.731 1.00 22.28 123 SER A C 1
ATOM 912 O O . SER A 1 123 ? -55.840 -0.526 -6.917 1.00 18.42 123 SER A O 1
ATOM 915 N N . ALA A 1 124 ? -53.744 0.095 -7.451 1.00 18.24 124 ALA A N 1
ATOM 916 C CA . ALA A 1 124 ? -53.228 -0.289 -6.141 1.00 20.03 124 ALA A CA 1
ATOM 917 C C . ALA A 1 124 ? -51.916 0.372 -5.790 1.00 16.39 124 ALA A C 1
ATOM 918 O O . ALA A 1 124 ? -51.154 0.754 -6.666 1.00 21.03 124 ALA A O 1
ATOM 920 N N . ALA A 1 125 ? -51.662 0.513 -4.493 1.00 18.60 125 ALA A N 1
ATOM 921 C CA . ALA A 1 125 ? -50.405 1.067 -4.029 1.00 16.79 125 ALA A CA 1
ATOM 922 C C . ALA A 1 125 ? -50.011 0.409 -2.715 1.00 19.92 125 ALA A C 1
ATOM 923 O O . ALA A 1 125 ? -50.871 0.047 -1.899 1.00 19.34 125 ALA A O 1
ATOM 925 N N . ALA A 1 126 ? -48.710 0.234 -2.524 1.00 17.23 126 ALA A N 1
ATOM 926 C CA . ALA A 1 126 ? -48.186 -0.332 -1.295 1.00 19.18 126 ALA A CA 1
ATOM 927 C C . ALA A 1 126 ? -47.494 0.838 -0.611 1.00 19.23 126 ALA A C 1
ATOM 928 O O . ALA A 1 126 ? -46.928 1.694 -1.287 1.00 20.76 126 ALA A O 1
ATOM 930 N N . PHE A 1 127 ? -47.573 0.893 0.718 1.00 18.31 127 PHE A N 1
ATOM 931 C CA . PHE A 1 127 ? -46.935 1.949 1.500 1.00 19.06 127 PHE A CA 1
ATOM 932 C C . PHE A 1 127 ? -46.072 1.307 2.610 1.00 21.55 127 PHE A C 1
ATOM 933 O O . PHE A 1 127 ? -46.504 0.367 3.297 1.00 16.60 127 PHE A O 1
ATOM 941 N N . SER A 1 128 ? -44.862 1.828 2.776 1.00 18.74 128 SER A N 1
ATOM 942 C CA . SER A 1 128 ? -43.906 1.327 3.765 1.00 20.36 128 SER A CA 1
ATOM 943 C C . SER A 1 128 ? -43.119 2.465 4.400 1.00 23.79 128 SER A C 1
ATOM 944 O O . SER A 1 128 ? -42.932 3.517 3.788 1.00 20.01 128 SER A O 1
ATOM 947 N N . VAL A 1 129 ? -42.659 2.259 5.630 1.00 21.88 129 VAL A N 1
ATOM 948 C CA . VAL A 1 129 ? -41.858 3.271 6.306 1.00 26.45 129 VAL A CA 1
ATOM 949 C C . VAL A 1 129 ? -40.664 2.540 6.931 1.00 26.65 129 VAL A C 1
ATOM 950 O O . VAL A 1 129 ? -40.811 1.452 7.461 1.00 26.24 129 VAL A O 1
ATOM 954 N N . PRO A 1 130 ? -39.455 3.111 6.833 1.00 40.97 130 PRO A N 1
ATOM 955 C CA . PRO A 1 130 ? -38.278 2.450 7.410 1.00 46.47 130 PRO A CA 1
ATOM 956 C C . PRO A 1 130 ? -38.351 2.279 8.921 1.00 51.34 130 PRO A C 1
ATOM 957 O O . PRO A 1 130 ? -38.826 3.158 9.640 1.00 55.31 130 PRO A O 1
ATOM 961 N N . LEU A 1 131 ? -37.880 1.133 9.396 1.00 55.32 131 LEU A N 1
ATOM 962 C CA . LEU A 1 131 ? -37.902 0.835 10.819 1.00 60.38 131 LEU A CA 1
ATOM 963 C C . LEU A 1 131 ? -36.484 0.535 11.308 1.00 66.25 131 LEU A C 1
ATOM 964 O O . LEU A 1 131 ? -35.502 0.953 10.680 1.00 66.20 131 LEU A O 1
ATOM 969 N N . ASN A 1 132 ? -36.376 -0.192 12.420 1.00 71.26 132 ASN A N 1
ATOM 970 C CA . ASN A 1 132 ? -35.072 -0.525 12.999 1.00 72.98 132 ASN A CA 1
ATOM 971 C C . ASN A 1 132 ? -34.320 0.765 13.333 1.00 72.82 132 ASN A C 1
ATOM 972 O O . ASN A 1 132 ? -33.573 1.300 12.511 1.00 73.70 132 ASN A O 1
ATOM 977 N N . GLY A 1 133 ? -34.532 1.261 14.547 1.00 73.11 133 GLY A N 1
ATOM 978 C CA . GLY A 1 133 ? -33.885 2.486 14.974 1.00 72.03 133 GLY A CA 1
ATOM 979 C C . GLY A 1 133 ? -34.866 3.347 15.743 1.00 74.95 133 GLY A C 1
ATOM 980 O O . GLY A 1 133 ? -34.491 4.039 16.694 1.00 76.59 133 GLY A O 1
ATOM 981 N N . GLU A 1 134 ? -36.130 3.294 15.323 1.00 75.18 134 GLU A N 1
ATOM 982 C CA . GLU A 1 134 ? -37.214 4.057 15.948 1.00 72.97 134 GLU A CA 1
ATOM 983 C C . GLU A 1 134 ? -38.490 3.917 15.122 1.00 69.88 134 GLU A C 1
ATOM 984 O O . GLU A 1 134 ? -38.474 4.141 13.914 1.00 73.40 134 GLU A O 1
ATOM 990 N N . VAL A 1 135 ? -39.595 3.553 15.768 1.00 66.14 135 VAL A N 1
ATOM 991 C CA . VAL A 1 135 ? -40.855 3.392 15.051 1.00 62.28 135 VAL A CA 1
ATOM 992 C C . VAL A 1 135 ? -41.314 4.714 14.442 1.00 59.62 135 VAL A C 1
ATOM 993 O O . VAL A 1 135 ? -40.828 5.787 14.806 1.00 58.27 135 VAL A O 1
ATOM 997 N N . PRO A 1 136 ? -42.263 4.650 13.499 1.00 56.31 136 PRO A N 1
ATOM 998 C CA . PRO A 1 136 ? -42.773 5.857 12.850 1.00 52.72 136 PRO A CA 1
ATOM 999 C C . PRO A 1 136 ? -43.820 6.622 13.655 1.00 49.31 136 PRO A C 1
ATOM 1000 O O . PRO A 1 136 ? -44.497 6.068 14.526 1.00 47.34 136 PRO A O 1
ATOM 1004 N N . ASP A 1 137 ? -43.929 7.908 13.342 1.00 45.98 137 ASP A N 1
ATOM 1005 C CA . ASP A 1 137 ? -44.874 8.823 13.969 1.00 41.38 137 ASP A CA 1
ATOM 1006 C C . ASP A 1 137 ? -45.990 9.042 12.952 1.00 40.21 137 ASP A C 1
ATOM 1007 O O . ASP A 1 137 ? -45.930 9.974 12.141 1.00 37.22 137 ASP A O 1
ATOM 1012 N N . PHE A 1 138 ? -47.013 8.195 12.998 1.00 33.13 138 PHE A N 1
ATOM 1013 C CA . PHE A 1 138 ? -48.097 8.295 12.029 1.00 32.68 138 PHE A CA 1
ATOM 1014 C C . PHE A 1 138 ? -48.895 9.584 12.064 1.00 33.49 138 PHE A C 1
ATOM 1015 O O . PHE A 1 138 ? -49.605 9.904 11.111 1.00 31.96 138 PHE A O 1
ATOM 1023 N N . ALA A 1 139 ? -48.787 10.334 13.152 1.00 35.31 139 ALA A N 1
ATOM 1024 C CA . ALA A 1 139 ? -49.502 11.605 13.228 1.00 36.38 139 ALA A CA 1
ATOM 1025 C C . ALA A 1 139 ? -48.718 12.612 12.379 1.00 34.67 139 ALA A C 1
ATOM 1026 O O . ALA A 1 139 ? -49.291 13.385 11.613 1.00 37.39 139 ALA A O 1
ATOM 1028 N N . GLY A 1 140 ? -47.398 12.583 12.520 1.00 35.29 140 GLY A N 1
ATOM 1029 C CA . GLY A 1 140 ? -46.546 13.476 11.759 1.00 37.64 140 GLY A CA 1
ATOM 1030 C C . GLY A 1 140 ? -46.443 13.095 10.290 1.00 39.16 140 GLY A C 1
ATOM 1031 O O . GLY A 1 140 ? -46.152 13.942 9.445 1.00 37.29 140 GLY A O 1
ATOM 1032 N N . LEU A 1 141 ? -46.681 11.821 9.979 1.00 33.47 141 LEU A N 1
ATOM 1033 C CA . LEU A 1 141 ? -46.604 11.348 8.601 1.00 30.13 141 LEU A CA 1
ATOM 1034 C C . LEU A 1 141 ? -47.898 11.583 7.844 1.00 27.23 141 LEU A C 1
ATOM 1035 O O . LEU A 1 141 ? -47.911 11.559 6.617 1.00 30.35 141 LEU A O 1
ATOM 1040 N N . ARG A 1 142 ? -48.982 11.833 8.572 1.00 24.74 142 ARG A N 1
ATOM 1041 C CA . ARG A 1 142 ? -50.284 12.030 7.946 1.00 28.33 142 ARG A CA 1
ATOM 1042 C C . ARG A 1 142 ? -50.319 13.023 6.791 1.00 29.67 142 ARG A C 1
ATOM 1043 O O . ARG A 1 142 ? -50.873 12.723 5.727 1.00 27.22 142 ARG A O 1
ATOM 1051 N N . PRO A 1 143 ? -49.761 14.230 6.985 1.00 31.97 143 PRO A N 1
ATOM 1052 C CA . PRO A 1 143 ? -49.782 15.200 5.885 1.00 32.62 143 PRO A CA 1
ATOM 1053 C C . PRO A 1 143 ? -49.124 14.614 4.628 1.00 31.60 143 PRO A C 1
ATOM 1054 O O . PRO A 1 143 ? -49.555 14.883 3.513 1.00 30.57 143 PRO A O 1
ATOM 1058 N N . TRP A 1 144 ? -48.077 13.814 4.815 1.00 28.25 144 TRP A N 1
ATOM 1059 C CA . TRP A 1 144 ? -47.401 13.216 3.672 1.00 31.01 144 TRP A CA 1
ATOM 1060 C C . TRP A 1 144 ? -48.191 12.085 3.052 1.00 30.19 144 TRP A C 1
ATOM 1061 O O . TRP A 1 144 ? -48.141 11.899 1.844 1.00 28.91 144 TRP A O 1
ATOM 1072 N N . LEU A 1 145 ? -48.921 11.328 3.870 1.00 30.05 145 LEU A N 1
ATOM 1073 C CA . LEU A 1 145 ? -49.736 10.242 3.335 1.00 28.43 145 LEU A CA 1
ATOM 1074 C C . LEU A 1 145 ? -50.837 10.843 2.490 1.00 25.07 145 LEU A C 1
ATOM 1075 O O . LEU A 1 145 ? -51.181 10.321 1.430 1.00 22.15 145 LEU A O 1
ATOM 1080 N N . LEU A 1 146 ? -51.413 11.936 2.977 1.00 24.70 146 LEU A N 1
ATOM 1081 C CA . LEU A 1 146 ? -52.483 12.610 2.251 1.00 27.73 146 LEU A CA 1
ATOM 1082 C C . LEU A 1 146 ? -51.966 13.166 0.924 1.00 21.34 146 LEU A C 1
ATOM 1083 O O . LEU A 1 146 ? -52.583 12.990 -0.130 1.00 24.24 146 LEU A O 1
ATOM 1088 N N . ARG A 1 147 ? -50.832 13.843 0.995 1.00 24.02 147 ARG A N 1
ATOM 1089 C CA . ARG A 1 147 ? -50.214 14.431 -0.184 1.00 29.23 147 ARG A CA 1
ATOM 1090 C C . ARG A 1 147 ? -49.964 13.306 -1.193 1.00 29.73 147 ARG A C 1
ATOM 1091 O O . ARG A 1 147 ? -50.329 13.408 -2.367 1.00 25.59 147 ARG A O 1
ATOM 1099 N N . THR A 1 148 ? -49.368 12.215 -0.718 1.00 28.58 148 THR A N 1
ATOM 1100 C CA . THR A 1 148 ? -49.071 11.080 -1.586 1.00 26.27 148 THR A CA 1
ATOM 1101 C C . THR A 1 148 ? -50.321 10.509 -2.217 1.00 23.16 148 THR A C 1
ATOM 1102 O O . THR A 1 148 ? -50.334 10.223 -3.412 1.00 27.07 148 THR A O 1
ATOM 1106 N N . LEU A 1 149 ? -51.378 10.346 -1.427 1.00 21.06 149 LEU A N 1
ATOM 1107 C CA . LEU A 1 149 ? -52.617 9.805 -1.959 1.00 21.23 149 LEU A CA 1
ATOM 1108 C C . LEU A 1 149 ? -53.266 10.715 -3.021 1.00 27.98 149 LEU A C 1
ATOM 1109 O O . LEU A 1 149 ? -53.821 10.221 -4.012 1.00 26.70 149 LEU A O 1
ATOM 1114 N N . GLU A 1 150 ? -53.202 12.033 -2.822 1.00 29.23 150 GLU A N 1
ATOM 1115 C CA . GLU A 1 150 ? -53.787 12.964 -3.798 1.00 30.56 150 GLU A CA 1
ATOM 1116 C C . GLU A 1 150 ? -53.065 12.797 -5.133 1.00 27.37 150 GLU A C 1
ATOM 1117 O O . GLU A 1 150 ? -53.695 12.759 -6.191 1.00 33.35 150 GLU A O 1
ATOM 1123 N N . THR A 1 151 ? -51.742 12.707 -5.076 1.00 28.26 151 THR A N 1
ATOM 1124 C CA . THR A 1 151 ? -50.948 12.512 -6.279 1.00 29.48 151 THR A CA 1
ATOM 1125 C C . THR A 1 151 ? -51.367 11.223 -6.996 1.00 32.68 151 THR A C 1
ATOM 1126 O O . THR A 1 151 ? -51.650 11.240 -8.194 1.00 32.90 151 THR A O 1
ATOM 1130 N N . LEU A 1 152 ? -51.426 10.109 -6.266 1.00 29.96 152 LEU A N 1
ATOM 1131 C CA . LEU A 1 152 ? -51.814 8.834 -6.870 1.00 25.67 152 LEU A CA 1
ATOM 1132 C C . LEU A 1 152 ? -53.198 8.887 -7.518 1.00 27.73 152 LEU A C 1
ATOM 1133 O O . LEU A 1 152 ? -53.404 8.343 -8.601 1.00 28.56 152 LEU A O 1
ATOM 1138 N N . LEU A 1 153 ? -54.150 9.530 -6.855 1.00 27.49 153 LEU A N 1
ATOM 1139 C CA . LEU A 1 153 ? -55.502 9.600 -7.391 1.00 32.16 153 LEU A CA 1
ATOM 1140 C C . LEU A 1 153 ? -55.631 10.451 -8.656 1.00 35.04 153 LEU A C 1
ATOM 1141 O O . LEU A 1 153 ? -56.692 10.488 -9.277 1.00 37.71 153 LEU A O 1
ATOM 1146 N N . ARG A 1 154 ? -54.548 11.115 -9.048 1.00 36.55 154 ARG A N 1
ATOM 1147 C CA . ARG A 1 154 ? -54.557 11.935 -10.256 1.00 40.69 154 ARG A CA 1
ATOM 1148 C C . ARG A 1 154 ? -54.059 11.107 -11.428 1.00 42.94 154 ARG A C 1
ATOM 1149 O O . ARG A 1 154 ? -54.312 11.441 -12.588 1.00 39.49 154 ARG A O 1
ATOM 1157 N N . LEU A 1 155 ? -53.362 10.015 -11.113 1.00 37.33 155 LEU A N 1
ATOM 1158 C CA . LEU A 1 155 ? -52.800 9.131 -12.130 1.00 34.97 155 LEU A CA 1
ATOM 1159 C C . LEU A 1 155 ? -53.860 8.465 -12.996 1.00 37.01 155 LEU A C 1
ATOM 1160 O O . LEU A 1 155 ? -55.000 8.252 -12.566 1.00 32.28 155 LEU A O 1
ATOM 1165 N N . GLU A 1 156 ? -53.483 8.130 -14.224 1.00 35.80 156 GLU A N 1
ATOM 1166 C CA . GLU A 1 156 ? -54.402 7.438 -15.115 1.00 38.15 156 GLU A CA 1
ATOM 1167 C C . GLU A 1 156 ? -54.510 6.032 -14.502 1.00 36.03 156 GLU A C 1
ATOM 1168 O O . GLU A 1 156 ? -53.513 5.485 -14.023 1.00 35.51 156 GLU A O 1
ATOM 1174 N N . ARG A 1 157 ? -55.707 5.458 -14.508 1.00 34.64 157 ARG A N 1
ATOM 1175 C CA . ARG A 1 157 ? -55.932 4.138 -13.917 1.00 35.19 157 ARG A CA 1
ATOM 1176 C C . ARG A 1 157 ? -56.109 3.042 -14.957 1.00 37.66 157 ARG A C 1
ATOM 1177 O O . ARG A 1 157 ? -56.584 3.302 -16.056 1.00 41.70 157 ARG A O 1
ATOM 1185 N N . PRO A 1 158 ? -55.752 1.790 -14.616 1.00 35.17 158 PRO A N 1
ATOM 1186 C CA . PRO A 1 158 ? -55.216 1.345 -13.326 1.00 31.91 158 PRO A CA 1
ATOM 1187 C C . PRO A 1 158 ? -53.724 1.606 -13.187 1.00 33.11 158 PRO A C 1
ATOM 1188 O O . PRO A 1 158 ? -53.004 1.658 -14.186 1.00 32.18 158 PRO A O 1
ATOM 1192 N N . PHE A 1 159 ? -53.267 1.772 -11.946 1.00 27.98 159 PHE A N 1
ATOM 1193 C CA . PHE A 1 159 ? -51.850 1.991 -11.664 1.00 23.92 159 PHE A CA 1
ATOM 1194 C C . PHE A 1 159 ? -51.384 1.010 -10.572 1.00 23.09 159 PHE A C 1
ATOM 1195 O O . PHE A 1 159 ? -52.211 0.395 -9.879 1.00 19.73 159 PHE A O 1
ATOM 1203 N N . LEU A 1 160 ? -50.072 0.833 -10.452 1.00 18.80 160 LEU A N 1
ATOM 1204 C CA . LEU A 1 160 ? -49.482 -0.032 -9.412 1.00 22.27 160 LEU A CA 1
ATOM 1205 C C . LEU A 1 160 ? -48.239 0.736 -8.983 1.00 17.79 160 LEU A C 1
ATOM 1206 O O . LEU A 1 160 ? -47.294 0.891 -9.757 1.00 20.51 160 LEU A O 1
ATOM 1211 N N . VAL A 1 161 ? -48.258 1.258 -7.762 1.00 15.49 161 VAL A N 1
ATOM 1212 C CA . VAL A 1 161 ? -47.145 2.055 -7.272 1.00 14.16 161 VAL A CA 1
ATOM 1213 C C . VAL A 1 161 ? -46.659 1.611 -5.895 1.00 18.49 161 VAL A C 1
ATOM 1214 O O . VAL A 1 161 ? -47.462 1.276 -5.012 1.00 19.77 161 VAL A O 1
ATOM 1218 N N . ASN A 1 162 ? -45.343 1.614 -5.717 1.00 16.21 162 ASN A N 1
ATOM 1219 C CA . ASN A 1 162 ? -44.730 1.226 -4.448 1.00 17.49 162 ASN A CA 1
ATOM 1220 C C . ASN A 1 162 ? -44.173 2.476 -3.795 1.00 20.48 162 ASN A C 1
ATOM 1221 O O . ASN A 1 162 ? -43.231 3.102 -4.298 1.00 20.87 162 ASN A O 1
ATOM 1226 N N . VAL A 1 163 ? -44.740 2.815 -2.646 1.00 22.25 163 VAL A N 1
ATOM 1227 C CA . VAL A 1 163 ? -44.337 4.014 -1.919 1.00 17.94 163 VAL A CA 1
ATOM 1228 C C . VAL A 1 163 ? -43.577 3.757 -0.624 1.00 19.60 163 VAL A C 1
ATOM 1229 O O . VAL A 1 163 ? -43.986 2.914 0.195 1.00 16.25 163 VAL A O 1
ATOM 1233 N N . ASN A 1 164 ? -42.475 4.480 -0.436 1.00 16.92 164 ASN A N 1
ATOM 1234 C CA . ASN A 1 164 ? -41.712 4.403 0.814 1.00 21.53 164 ASN A CA 1
ATOM 1235 C C . ASN A 1 164 ? -41.602 5.819 1.388 1.00 26.38 164 ASN A C 1
ATOM 1236 O O . ASN A 1 164 ? -41.169 6.754 0.701 1.00 21.90 164 ASN A O 1
ATOM 1241 N N . LEU A 1 165 ? -42.003 5.979 2.642 1.00 23.64 165 LEU A N 1
ATOM 1242 C CA . LEU A 1 165 ? -41.934 7.280 3.298 1.00 23.38 165 LEU A CA 1
ATOM 1243 C C . LEU A 1 165 ? -40.908 7.284 4.412 1.00 29.30 165 LEU A C 1
ATOM 1244 O O . LEU A 1 165 ? -40.952 6.433 5.309 1.00 29.92 165 LEU A O 1
ATOM 1249 N N . PRO A 1 166 ? -39.944 8.219 4.360 1.00 27.17 166 PRO A N 1
ATOM 1250 C CA . PRO A 1 166 ? -38.946 8.272 5.429 1.00 30.48 166 PRO A CA 1
ATOM 1251 C C . PRO A 1 166 ? -39.660 8.749 6.700 1.00 27.71 166 PRO A C 1
ATOM 1252 O O . PRO A 1 166 ? -40.777 9.267 6.640 1.00 29.64 166 PRO A O 1
ATOM 1256 N N . LEU A 1 167 ? -39.032 8.572 7.851 1.00 33.00 167 LEU A N 1
ATOM 1257 C CA . LEU A 1 167 ? -39.672 8.984 9.099 1.00 40.28 167 LEU A CA 1
ATOM 1258 C C . LEU A 1 167 ? -40.120 10.445 9.058 1.00 37.87 167 LEU A C 1
ATOM 1259 O O . LEU A 1 167 ? -41.271 10.764 9.378 1.00 33.57 167 LEU A O 1
ATOM 1264 N N . ARG A 1 168 ? -39.206 11.320 8.650 1.00 37.28 168 ARG A N 1
ATOM 1265 C CA . ARG A 1 168 ? -39.471 12.756 8.558 1.00 40.35 168 ARG A CA 1
ATOM 1266 C C . ARG A 1 168 ? -39.217 13.184 7.113 1.00 40.49 168 ARG A C 1
ATOM 1267 O O . ARG A 1 168 ? -38.093 13.521 6.754 1.00 38.77 168 ARG A O 1
ATOM 1275 N N . PRO A 1 169 ? -40.266 13.170 6.266 1.00 40.34 169 PRO A N 1
ATOM 1276 C CA . PRO A 1 169 ? -40.156 13.543 4.851 1.00 39.40 169 PRO A CA 1
ATOM 1277 C C . PRO A 1 169 ? -39.952 15.019 4.600 1.00 41.37 169 PRO A C 1
ATOM 1278 O O . PRO A 1 169 ? -40.579 15.857 5.246 1.00 39.92 169 PRO A O 1
ATOM 1282 N N . LYS A 1 170 ? -39.080 15.331 3.649 1.00 39.10 170 LYS A N 1
ATOM 1283 C CA . LYS A 1 170 ? -38.820 16.715 3.299 1.00 42.00 170 LYS A CA 1
ATOM 1284 C C . LYS A 1 170 ? -39.157 16.943 1.834 1.00 41.35 170 LYS A C 1
ATOM 1285 O O . LYS A 1 170 ? -38.766 17.952 1.251 1.00 47.05 170 LYS A O 1
ATOM 1291 N N . GLY A 1 171 ? -39.892 16.005 1.243 1.00 39.72 171 GLY A N 1
ATOM 1292 C CA . GLY A 1 171 ? -40.270 16.133 -0.152 1.00 32.34 171 GLY A CA 1
ATOM 1293 C C . GLY A 1 171 ? -40.797 14.847 -0.760 1.00 32.83 171 GLY A C 1
ATOM 1294 O O . GLY A 1 171 ? -40.910 13.833 -0.067 1.00 29.06 171 GLY A O 1
ATOM 1295 N N . PHE A 1 172 ? -41.095 14.894 -2.060 1.00 28.68 172 PHE A N 1
ATOM 1296 C CA . PHE A 1 172 ? -41.646 13.756 -2.795 1.00 30.74 172 PHE A CA 1
ATOM 1297 C C . PHE A 1 172 ? -40.989 13.577 -4.165 1.00 34.20 172 PHE A C 1
ATOM 1298 O O . PHE A 1 172 ? -40.750 14.556 -4.890 1.00 29.90 172 PHE A O 1
ATOM 1306 N N . LEU A 1 173 ? -40.723 12.322 -4.521 1.00 28.33 173 LEU A N 1
ATOM 1307 C CA . LEU A 1 173 ? -40.117 11.997 -5.806 1.00 22.96 173 LEU A CA 1
ATOM 1308 C C . LEU A 1 173 ? -40.613 10.702 -6.428 1.00 27.13 173 LEU A C 1
ATOM 1309 O O . LEU A 1 173 ? -40.784 9.684 -5.733 1.00 22.43 173 LEU A O 1
ATOM 1314 N N . TRP A 1 174 ? -40.852 10.742 -7.739 1.00 26.17 174 TRP A N 1
ATOM 1315 C CA . TRP A 1 174 ? -41.194 9.537 -8.471 1.00 24.15 174 TRP A CA 1
ATOM 1316 C C . TRP A 1 174 ? -39.786 8.978 -8.682 1.00 24.33 174 TRP A C 1
ATOM 1317 O O . TRP A 1 174 ? -38.865 9.712 -9.051 1.00 25.31 174 TRP A O 1
ATOM 1328 N N . THR A 1 175 ? -39.615 7.688 -8.444 1.00 23.18 175 THR A N 1
ATOM 1329 C CA . THR A 1 175 ? -38.297 7.073 -8.532 1.00 18.00 175 THR A CA 1
ATOM 1330 C C . THR A 1 175 ? -38.334 5.751 -9.262 1.00 19.18 175 THR A C 1
ATOM 1331 O O . THR A 1 175 ? -39.398 5.199 -9.512 1.00 17.71 175 THR A O 1
ATOM 1335 N N . ARG A 1 176 ? -37.157 5.222 -9.573 1.00 18.61 176 ARG A N 1
ATOM 1336 C CA . ARG A 1 176 ? -37.095 3.899 -10.180 1.00 20.69 176 ARG A CA 1
ATOM 1337 C C . ARG A 1 176 ? -36.546 2.958 -9.107 1.00 21.71 176 ARG A C 1
ATOM 1338 O O . ARG A 1 176 ? -35.994 3.402 -8.102 1.00 20.10 176 ARG A O 1
ATOM 1346 N N . GLN A 1 177 ? -36.718 1.660 -9.309 1.00 20.48 177 GLN A N 1
ATOM 1347 C CA . GLN A 1 177 ? -36.240 0.679 -8.342 1.00 23.19 177 GLN A CA 1
ATOM 1348 C C . GLN A 1 177 ? -34.719 0.619 -8.352 1.00 19.89 177 GLN A C 1
ATOM 1349 O O . GLN A 1 177 ? -34.119 0.551 -9.412 1.00 21.25 177 GLN A O 1
ATOM 1355 N N . SER A 1 178 ? -34.105 0.649 -7.173 1.00 23.39 178 SER A N 1
ATOM 1356 C CA . SER A 1 178 ? -32.654 0.526 -7.084 1.00 22.87 178 SER A CA 1
ATOM 1357 C C . SER A 1 178 ? -32.378 -0.949 -7.455 1.00 24.00 178 SER A C 1
ATOM 1358 O O . SER A 1 178 ? -33.067 -1.850 -6.980 1.00 26.36 178 SER A O 1
ATOM 1361 N N . VAL A 1 179 ? -31.390 -1.188 -8.312 1.00 22.96 179 VAL A N 1
ATOM 1362 C CA . VAL A 1 179 ? -31.053 -2.542 -8.744 1.00 24.95 179 VAL A CA 1
ATOM 1363 C C . VAL A 1 179 ? -29.533 -2.701 -8.689 1.00 31.72 179 VAL A C 1
ATOM 1364 O O . VAL A 1 179 ? -28.836 -2.470 -9.666 1.00 38.87 179 VAL A O 1
ATOM 1368 N N . ARG A 1 180 ? -29.024 -3.086 -7.535 1.00 28.98 180 ARG A N 1
ATOM 1369 C CA . ARG A 1 180 ? -27.593 -3.238 -7.358 1.00 28.19 180 ARG A CA 1
ATOM 1370 C C . ARG A 1 180 ? -27.152 -4.684 -7.332 1.00 28.69 180 ARG A C 1
ATOM 1371 O O . ARG A 1 180 ? -27.930 -5.578 -6.989 1.00 24.67 180 ARG A O 1
ATOM 1379 N N . ALA A 1 181 ? -25.899 -4.905 -7.720 1.00 25.09 181 ALA A N 1
ATOM 1380 C CA . ALA A 1 181 ? -25.310 -6.233 -7.673 1.00 26.62 181 ALA A CA 1
ATOM 1381 C C . ALA A 1 181 ? -24.898 -6.418 -6.202 1.00 30.47 181 ALA A C 1
ATOM 1382 O O . ALA A 1 181 ? -24.663 -5.437 -5.472 1.00 25.44 181 ALA A O 1
ATOM 1384 N N . TYR A 1 182 ? -24.818 -7.668 -5.763 1.00 30.68 182 TYR A N 1
ATOM 1385 C CA . TYR A 1 182 ? -24.471 -7.961 -4.376 1.00 30.85 182 TYR A CA 1
ATOM 1386 C C . TYR A 1 182 ? -23.287 -8.887 -4.242 1.00 33.32 182 TYR A C 1
ATOM 1387 O O . TYR A 1 182 ? -22.889 -9.558 -5.200 1.00 32.80 182 TYR A O 1
ATOM 1396 N N . GLU A 1 183 ? -22.723 -8.894 -3.036 1.00 37.50 183 GLU A N 1
ATOM 1397 C CA . GLU A 1 183 ? -21.614 -9.773 -2.688 1.00 42.37 183 GLU A CA 1
ATOM 1398 C C . GLU A 1 183 ? -22.192 -10.683 -1.610 1.00 40.23 183 GLU A C 1
ATOM 1399 O O . GLU A 1 183 ? -22.710 -10.199 -0.607 1.00 41.99 183 GLU A O 1
ATOM 1405 N N . GLY A 1 184 ? -22.121 -11.994 -1.819 1.00 43.28 184 GLY A N 1
ATOM 1406 C CA . GLY A 1 184 ? -22.674 -12.918 -0.844 1.00 44.34 184 GLY A CA 1
ATOM 1407 C C . GLY A 1 184 ? -21.734 -13.224 0.311 1.00 44.95 184 GLY A C 1
ATOM 1408 O O . GLY A 1 184 ? -21.139 -14.301 0.372 1.00 48.02 184 GLY A O 1
ATOM 1409 N N . VAL A 1 185 ? -21.609 -12.281 1.236 1.00 38.50 185 VAL A N 1
ATOM 1410 C CA . VAL A 1 185 ? -20.729 -12.450 2.381 1.00 34.19 185 VAL A CA 1
ATOM 1411 C C . VAL A 1 185 ? -21.252 -13.525 3.322 1.00 31.00 185 VAL A C 1
ATOM 1412 O O . VAL A 1 185 ? -22.372 -13.447 3.824 1.00 29.06 185 VAL A O 1
ATOM 1416 N N . VAL A 1 186 ? -20.432 -14.539 3.546 1.00 24.95 186 VAL A N 1
ATOM 1417 C CA . VAL A 1 186 ? -20.796 -15.622 4.446 1.00 24.53 186 VAL A CA 1
ATOM 1418 C C . VAL A 1 186 ? -19.656 -15.733 5.439 1.00 27.34 186 VAL A C 1
ATOM 1419 O O . VAL A 1 186 ? -18.502 -15.905 5.045 1.00 24.36 186 VAL A O 1
ATOM 1423 N N . ILE A 1 187 ? -19.998 -15.636 6.721 1.00 24.61 187 ILE A N 1
ATOM 1424 C CA . ILE A 1 187 ? -19.037 -15.688 7.818 1.00 27.37 187 ILE A CA 1
ATOM 1425 C C . ILE A 1 187 ? -19.381 -16.812 8.801 1.00 24.77 187 ILE A C 1
ATOM 1426 O O . ILE A 1 187 ? -20.374 -16.739 9.527 1.00 28.99 187 ILE A O 1
ATOM 1431 N N . PRO A 1 188 ? -18.564 -17.875 8.831 1.00 28.76 188 PRO A N 1
ATOM 1432 C CA . PRO A 1 188 ? -18.818 -18.996 9.739 1.00 26.43 188 PRO A CA 1
ATOM 1433 C C . PRO A 1 188 ? -18.809 -18.558 11.197 1.00 28.60 188 PRO A C 1
ATOM 1434 O O . PRO A 1 188 ? -18.143 -17.590 11.566 1.00 27.53 188 PRO A O 1
ATOM 1438 N N . GLY A 1 189 ? -19.545 -19.281 12.027 1.00 28.59 189 GLY A N 1
ATOM 1439 C CA . GLY A 1 189 ? -19.559 -18.963 13.441 1.00 29.18 189 GLY A CA 1
ATOM 1440 C C . GLY A 1 189 ? -19.937 -20.197 14.229 1.00 25.99 189 GLY A C 1
ATOM 1441 O O . GLY A 1 189 ? -20.239 -21.243 13.654 1.00 25.06 189 GLY A O 1
ATOM 1442 N N . GLU A 1 190 ? -19.901 -20.094 15.551 1.00 31.53 190 GLU A N 1
ATOM 1443 C CA . GLU A 1 190 ? -20.303 -21.216 16.383 1.00 35.07 190 GLU A CA 1
ATOM 1444 C C . GLU A 1 190 ? -21.094 -20.659 17.549 1.00 31.55 190 GLU A C 1
ATOM 1445 O O . GLU A 1 190 ? -20.780 -19.585 18.079 1.00 31.19 190 GLU A O 1
ATOM 1451 N N . ASP A 1 191 ? -22.134 -21.385 17.931 1.00 29.55 191 ASP A N 1
ATOM 1452 C CA . ASP A 1 191 ? -23.007 -20.950 19.003 1.00 35.43 191 ASP A CA 1
ATOM 1453 C C . ASP A 1 191 ? -22.439 -21.334 20.363 1.00 38.93 191 ASP A C 1
ATOM 1454 O O . ASP A 1 191 ? -21.461 -22.084 20.447 1.00 38.49 191 ASP A O 1
ATOM 1459 N N . PRO A 1 192 ? -23.038 -20.812 21.444 1.00 43.83 192 PRO A N 1
ATOM 1460 C CA . PRO A 1 192 ? -22.563 -21.115 22.797 1.00 44.76 192 PRO A CA 1
ATOM 1461 C C . PRO A 1 192 ? -22.397 -22.599 23.105 1.00 42.71 192 PRO A C 1
ATOM 1462 O O . PRO A 1 192 ? -21.762 -22.960 24.089 1.00 46.85 192 PRO A O 1
ATOM 1466 N N . MET A 1 193 ? -22.954 -23.462 22.266 1.00 43.43 193 MET A N 1
ATOM 1467 C CA . MET A 1 193 ? -22.812 -24.896 22.494 1.00 42.32 193 MET A CA 1
ATOM 1468 C C . MET A 1 193 ? -21.739 -25.497 21.597 1.00 39.31 193 MET A C 1
ATOM 1469 O O . MET A 1 193 ? -21.600 -26.712 21.522 1.00 41.32 193 MET A O 1
ATOM 1474 N N . GLY A 1 194 ? -20.988 -24.640 20.915 1.00 38.28 194 GLY A N 1
ATOM 1475 C CA . GLY A 1 194 ? -19.933 -25.108 20.033 1.00 38.28 194 GLY A CA 1
ATOM 1476 C C . GLY A 1 194 ? -20.399 -25.602 18.672 1.00 38.91 194 GLY A C 1
ATOM 1477 O O . GLY A 1 194 ? -19.588 -26.072 17.884 1.00 41.01 194 GLY A O 1
ATOM 1478 N N . ARG A 1 195 ? -21.694 -25.502 18.388 1.00 36.78 195 ARG A N 1
ATOM 1479 C CA . ARG A 1 195 ? -22.228 -25.952 17.099 1.00 38.29 195 ARG A CA 1
ATOM 1480 C C . ARG A 1 195 ? -21.968 -24.894 16.021 1.00 30.80 195 ARG A C 1
ATOM 1481 O O . ARG A 1 195 ? -22.065 -23.695 16.268 1.00 33.21 195 ARG A O 1
ATOM 1489 N N . PRO A 1 196 ? -21.637 -25.332 14.802 1.00 28.84 196 PRO A N 1
ATOM 1490 C CA . PRO A 1 196 ? -21.359 -24.375 13.732 1.00 28.81 196 PRO A CA 1
ATOM 1491 C C . PRO A 1 196 ? -22.589 -23.870 12.991 1.00 25.21 196 PRO A C 1
ATOM 1492 O O . PRO A 1 196 ? -23.605 -24.551 12.904 1.00 24.45 196 PRO A O 1
ATOM 1496 N N . PHE A 1 197 ? -22.473 -22.665 12.454 1.00 25.88 197 PHE A N 1
ATOM 1497 C CA . PHE A 1 197 ? -23.548 -22.066 11.681 1.00 25.64 197 PHE A CA 1
ATOM 1498 C C . PHE A 1 197 ? -22.864 -21.043 10.805 1.00 28.60 197 PHE A C 1
ATOM 1499 O O . PHE A 1 197 ? -21.644 -20.856 10.914 1.00 26.63 197 PHE A O 1
ATOM 1507 N N . TYR A 1 198 ? -23.631 -20.380 9.943 1.00 22.10 198 TYR A N 1
ATOM 1508 C CA . TYR A 1 198 ? -23.072 -19.385 9.046 1.00 20.75 198 TYR A CA 1
ATOM 1509 C C . TYR A 1 198 ? -23.873 -18.087 9.087 1.00 28.29 198 TYR A C 1
ATOM 1510 O O . TYR A 1 198 ? -25.101 -18.119 9.100 1.00 25.40 198 TYR A O 1
ATOM 1519 N N . TRP A 1 199 ? -23.182 -16.955 9.131 1.00 22.07 199 TRP A N 1
ATOM 1520 C CA . TRP A 1 199 ? -23.856 -15.658 9.081 1.00 27.49 199 TRP A CA 1
ATOM 1521 C C . TRP A 1 199 ? -23.857 -15.281 7.605 1.00 28.02 199 TRP A C 1
ATOM 1522 O O . TRP A 1 199 ? -22.808 -15.326 6.950 1.00 27.40 199 TRP A O 1
ATOM 1533 N N . PHE A 1 200 ? -25.024 -14.927 7.077 1.00 27.66 200 PHE A N 1
ATOM 1534 C CA . PHE A 1 200 ? -25.141 -14.495 5.693 1.00 30.51 200 PHE A CA 1
ATOM 1535 C C . PHE A 1 200 ? -25.331 -12.985 5.729 1.00 33.06 200 PHE A C 1
ATOM 1536 O O . PHE A 1 200 ? -26.383 -12.507 6.155 1.00 40.35 200 PHE A O 1
ATOM 1544 N N . ALA A 1 201 ? -24.324 -12.241 5.292 1.00 28.17 201 ALA A N 1
ATOM 1545 C CA . ALA A 1 201 ? -24.396 -10.783 5.279 1.00 36.15 201 ALA A CA 1
ATOM 1546 C C . ALA A 1 201 ? -24.220 -10.229 3.867 1.00 35.67 201 ALA A C 1
ATOM 1547 O O . ALA A 1 201 ? -23.205 -9.616 3.556 1.00 34.15 201 ALA A O 1
ATOM 1549 N N . PRO A 1 202 ? -25.216 -10.438 2.995 1.00 39.05 202 PRO A N 1
ATOM 1550 C CA . PRO A 1 202 ? -25.113 -9.932 1.626 1.00 46.32 202 PRO A CA 1
ATOM 1551 C C . PRO A 1 202 ? -24.995 -8.409 1.637 1.00 45.17 202 PRO A C 1
ATOM 1552 O O . PRO A 1 202 ? -25.697 -7.736 2.390 1.00 48.45 202 PRO A O 1
ATOM 1556 N N . ARG A 1 203 ? -24.101 -7.866 0.821 1.00 45.24 203 ARG A N 1
ATOM 1557 C CA . ARG A 1 203 ? -23.952 -6.417 0.776 1.00 47.39 203 ARG A CA 1
ATOM 1558 C C . ARG A 1 203 ? -23.842 -5.870 -0.650 1.00 41.11 203 ARG A C 1
ATOM 1559 O O . ARG A 1 203 ? -23.168 -6.454 -1.513 1.00 34.27 203 ARG A O 1
ATOM 1567 N N . PRO A 1 204 ? -24.504 -4.730 -0.913 1.00 42.94 204 PRO A N 1
ATOM 1568 C CA . PRO A 1 204 ? -24.486 -4.092 -2.234 1.00 41.81 204 PRO A CA 1
ATOM 1569 C C . PRO A 1 204 ? -23.076 -3.664 -2.612 1.00 43.64 204 PRO A C 1
ATOM 1570 O O . PRO A 1 204 ? -22.308 -3.217 -1.763 1.00 43.09 204 PRO A O 1
ATOM 1574 N N . LEU A 1 205 ? -22.738 -3.796 -3.889 1.00 43.37 205 LEU A N 1
ATOM 1575 C CA . LEU A 1 205 ? -21.410 -3.439 -4.350 1.00 45.29 205 LEU A CA 1
ATOM 1576 C C . LEU A 1 205 ? -21.152 -1.940 -4.484 1.00 47.28 205 LEU A C 1
ATOM 1577 O O . LEU A 1 205 ? -20.001 -1.503 -4.506 1.00 51.50 205 LEU A O 1
ATOM 1582 N N . LYS A 1 206 ? -22.207 -1.145 -4.569 1.00 40.91 206 LYS A N 1
ATOM 1583 C CA . LYS A 1 206 ? -22.012 0.293 -4.692 1.00 42.62 206 LYS A CA 1
ATOM 1584 C C . LYS A 1 206 ? -23.100 1.053 -3.959 1.00 37.71 206 LYS A C 1
ATOM 1585 O O . LYS A 1 206 ? -24.037 0.455 -3.444 1.00 35.73 206 LYS A O 1
ATOM 1591 N N . GLU A 1 207 ? -22.968 2.372 -3.898 1.00 34.64 207 GLU A N 1
ATOM 1592 C CA . GLU A 1 207 ? -23.978 3.185 -3.230 1.00 35.93 207 GLU A CA 1
ATOM 1593 C C . GLU A 1 207 ? -25.189 3.236 -4.149 1.00 27.38 207 GLU A C 1
ATOM 1594 O O . GLU A 1 207 ? -25.059 3.028 -5.350 1.00 28.21 207 GLU A O 1
ATOM 1600 N N . ALA A 1 208 ? -26.364 3.484 -3.584 1.00 29.23 208 ALA A N 1
ATOM 1601 C CA . ALA A 1 208 ? -27.583 3.574 -4.379 1.00 30.17 208 ALA A CA 1
ATOM 1602 C C . ALA A 1 208 ? -27.453 4.801 -5.274 1.00 30.77 208 ALA A C 1
ATOM 1603 O O . ALA A 1 208 ? -26.974 5.843 -4.842 1.00 28.61 208 ALA A O 1
ATOM 1605 N N . GLU A 1 209 ? -27.887 4.674 -6.518 1.00 31.14 209 GLU A N 1
ATOM 1606 C CA . GLU A 1 209 ? -27.802 5.777 -7.461 1.00 33.49 209 GLU A CA 1
ATOM 1607 C C . GLU A 1 209 ? -28.908 6.811 -7.308 1.00 30.54 209 GLU A C 1
ATOM 1608 O O . GLU A 1 209 ? -30.023 6.486 -6.902 1.00 22.71 209 GLU A O 1
ATOM 1614 N N . GLU A 1 210 ? -28.596 8.063 -7.634 1.00 27.17 210 GLU A N 1
ATOM 1615 C CA . GLU A 1 210 ? -29.590 9.126 -7.563 1.00 28.86 210 GLU A CA 1
ATOM 1616 C C . GLU A 1 210 ? -30.736 8.746 -8.488 1.00 25.09 210 GLU A C 1
ATOM 1617 O O . GLU A 1 210 ? -30.527 8.196 -9.569 1.00 24.58 210 GLU A O 1
ATOM 1623 N N . GLY A 1 211 ? -31.951 9.049 -8.071 1.00 22.42 211 GLY A N 1
ATOM 1624 C CA . GLY A 1 211 ? -33.085 8.712 -8.906 1.00 24.00 211 GLY A CA 1
ATOM 1625 C C . GLY A 1 211 ? -33.750 7.426 -8.487 1.00 21.89 211 GLY A C 1
ATOM 1626 O O . GLY A 1 211 ? -34.873 7.147 -8.916 1.00 22.68 211 GLY A O 1
ATOM 1627 N N . THR A 1 212 ? -33.078 6.641 -7.652 1.00 20.36 212 THR A N 1
ATOM 1628 C CA . THR A 1 212 ? -33.665 5.384 -7.194 1.00 21.13 212 THR A CA 1
ATOM 1629 C C . THR A 1 212 ? -34.437 5.561 -5.882 1.00 23.38 212 THR A C 1
ATOM 1630 O O . THR A 1 212 ? -34.270 6.553 -5.156 1.00 21.98 212 THR A O 1
ATOM 1634 N N . ASP A 1 213 ? -35.282 4.585 -5.582 1.00 23.04 213 ASP A N 1
ATOM 1635 C CA . ASP A 1 213 ? -36.080 4.617 -4.373 1.00 23.03 213 ASP A CA 1
ATOM 1636 C C . ASP A 1 213 ? -35.191 4.643 -3.119 1.00 22.27 213 ASP A C 1
ATOM 1637 O O . ASP A 1 213 ? -35.409 5.450 -2.207 1.00 22.77 213 ASP A O 1
ATOM 1642 N N . ARG A 1 214 ? -34.167 3.801 -3.094 1.00 19.19 214 ARG A N 1
ATOM 1643 C CA . ARG A 1 214 ? -33.286 3.752 -1.940 1.00 23.73 214 ARG A CA 1
ATOM 1644 C C . ARG A 1 214 ? -32.571 5.086 -1.721 1.00 26.42 214 ARG A C 1
ATOM 1645 O O . ARG A 1 214 ? -32.466 5.561 -0.593 1.00 26.23 214 ARG A O 1
ATOM 1653 N N . TRP A 1 215 ? -32.082 5.696 -2.798 1.00 26.14 215 TRP A N 1
ATOM 1654 C CA . TRP A 1 215 ? -31.409 6.994 -2.698 1.00 23.91 215 TRP A CA 1
ATOM 1655 C C . TRP A 1 215 ? -32.388 8.067 -2.213 1.00 24.16 215 TRP A C 1
ATOM 1656 O O . TRP A 1 215 ? -32.061 8.870 -1.339 1.00 26.11 215 TRP A O 1
ATOM 1667 N N . ALA A 1 216 ? -33.594 8.081 -2.776 1.00 23.68 216 ALA A N 1
ATOM 1668 C CA . ALA A 1 216 ? -34.594 9.093 -2.401 1.00 23.07 216 ALA A CA 1
ATOM 1669 C C . ALA A 1 216 ? -34.956 9.083 -0.912 1.00 29.37 216 ALA A C 1
ATOM 1670 O O . ALA A 1 216 ? -34.939 10.131 -0.248 1.00 26.58 216 ALA A O 1
ATOM 1672 N N . VAL A 1 217 ? -35.278 7.910 -0.374 1.00 27.15 217 VAL A N 1
ATOM 1673 C CA . VAL A 1 217 ? -35.640 7.842 1.035 1.00 28.33 217 VAL A CA 1
ATOM 1674 C C . VAL A 1 217 ? -34.452 8.295 1.897 1.00 29.75 217 VAL A C 1
ATOM 1675 O O . VAL A 1 217 ? -34.637 9.006 2.872 1.00 28.87 217 VAL A O 1
ATOM 1679 N N . ALA A 1 218 ? -33.237 7.909 1.516 1.00 27.65 218 ALA A N 1
ATOM 1680 C CA . ALA A 1 218 ? -32.040 8.324 2.248 1.00 35.77 218 ALA A CA 1
ATOM 1681 C C . ALA A 1 218 ? -31.884 9.849 2.226 1.00 37.59 218 ALA A C 1
ATOM 1682 O O . ALA A 1 218 ? -31.260 10.428 3.113 1.00 39.01 218 ALA A O 1
ATOM 1684 N N . GLN A 1 219 ? -32.450 10.502 1.217 1.00 35.93 219 GLN A N 1
ATOM 1685 C CA . GLN A 1 219 ? -32.355 11.955 1.121 1.00 32.33 219 GLN A CA 1
ATOM 1686 C C . GLN A 1 219 ? -33.502 12.639 1.857 1.00 33.06 219 GLN A C 1
ATOM 1687 O O . GLN A 1 219 ? -33.607 13.866 1.851 1.00 32.35 219 GLN A O 1
ATOM 1693 N N . GLY A 1 220 ? -34.370 11.846 2.479 1.00 30.29 220 GLY A N 1
ATOM 1694 C CA . GLY A 1 220 ? -35.497 12.411 3.200 1.00 27.83 220 GLY A CA 1
ATOM 1695 C C . GLY A 1 220 ? -36.743 12.593 2.350 1.00 30.24 220 GLY A C 1
ATOM 1696 O O . GLY A 1 220 ? -37.702 13.241 2.771 1.00 30.23 220 GLY A O 1
ATOM 1697 N N . PHE A 1 221 ? -36.749 12.012 1.154 1.00 29.71 221 PHE A N 1
ATOM 1698 C CA . PHE A 1 221 ? -37.896 12.148 0.266 1.00 26.83 221 PHE A CA 1
ATOM 1699 C C . PHE A 1 221 ? -38.836 10.942 0.228 1.00 26.08 221 PHE A C 1
ATOM 1700 O O . PHE A 1 221 ? -38.390 9.798 0.276 1.00 25.86 221 PHE A O 1
ATOM 1708 N N . VAL A 1 222 ? -40.134 11.204 0.119 1.00 21.16 222 VAL A N 1
ATOM 1709 C CA . VAL A 1 222 ? -41.104 10.124 -0.050 1.00 22.98 222 VAL A CA 1
ATOM 1710 C C . VAL A 1 222 ? -40.778 9.596 -1.444 1.00 27.93 222 VAL A C 1
ATOM 1711 O O . VAL A 1 222 ? -40.565 10.378 -2.385 1.00 23.50 222 VAL A O 1
ATOM 1715 N N . SER A 1 223 ? -40.739 8.276 -1.580 1.00 22.01 223 SER A N 1
ATOM 1716 C CA . SER A 1 223 ? -40.415 7.648 -2.846 1.00 19.25 223 SER A CA 1
ATOM 1717 C C . SER A 1 223 ? -41.610 6.897 -3.394 1.00 22.70 223 SER A C 1
ATOM 1718 O O . SER A 1 223 ? -42.261 6.128 -2.667 1.00 21.72 223 SER A O 1
ATOM 1721 N N . ALA A 1 224 ? -41.909 7.129 -4.669 1.00 19.50 224 ALA A N 1
ATOM 1722 C CA . ALA A 1 224 ? -43.010 6.444 -5.336 1.00 18.12 224 ALA A CA 1
ATOM 1723 C C . ALA A 1 224 ? -42.495 5.812 -6.638 1.00 20.85 224 ALA A C 1
ATOM 1724 O O . ALA A 1 224 ? -42.083 6.515 -7.569 1.00 22.28 224 ALA A O 1
ATOM 1726 N N . THR A 1 225 ? -42.506 4.482 -6.696 1.00 19.62 225 THR A N 1
ATOM 1727 C CA . THR A 1 225 ? -42.036 3.764 -7.879 1.00 17.74 225 THR A CA 1
ATOM 1728 C C . THR A 1 225 ? -43.170 3.035 -8.583 1.00 19.80 225 THR A C 1
ATOM 1729 O O . THR A 1 225 ? -43.842 2.199 -7.973 1.00 19.52 225 THR A O 1
ATOM 1733 N N . PRO A 1 226 ? -43.425 3.361 -9.868 1.00 20.88 226 PRO A N 1
ATOM 1734 C CA . PRO A 1 226 ? -44.498 2.675 -10.599 1.00 19.88 226 PRO A CA 1
ATOM 1735 C C . PRO A 1 226 ? -43.917 1.299 -10.972 1.00 20.93 226 PRO A C 1
ATOM 1736 O O . PRO A 1 226 ? -42.763 1.203 -11.427 1.00 19.05 226 PRO A O 1
ATOM 1740 N N . LEU A 1 227 ? -44.695 0.241 -10.769 1.00 20.55 227 LEU A N 1
ATOM 1741 C CA . LEU A 1 227 ? -44.216 -1.113 -11.056 1.00 20.76 227 LEU A CA 1
ATOM 1742 C C . LEU A 1 227 ? -44.871 -1.789 -12.244 1.00 19.01 227 LEU A C 1
ATOM 1743 O O . LEU A 1 227 ? -46.024 -1.512 -12.576 1.00 18.90 227 LEU A O 1
ATOM 1748 N N . ARG A 1 228 ? -44.120 -2.686 -12.881 1.00 19.92 228 ARG A N 1
ATOM 1749 C CA . ARG A 1 228 ? -44.622 -3.484 -14.005 1.00 19.91 228 ARG A CA 1
ATOM 1750 C C . ARG A 1 228 ? -44.969 -4.887 -13.449 1.00 21.78 228 ARG A C 1
ATOM 1751 O O . ARG A 1 228 ? -44.354 -5.349 -12.493 1.00 19.73 228 ARG A O 1
ATOM 1759 N N . LEU A 1 229 ? -45.931 -5.566 -14.063 1.00 20.45 229 LEU A N 1
ATOM 1760 C CA . LEU A 1 229 ? -46.293 -6.937 -13.676 1.00 23.96 229 LEU A CA 1
ATOM 1761 C C . LEU A 1 229 ? -45.436 -7.922 -14.477 1.00 22.42 229 LEU A C 1
ATOM 1762 O O . LEU A 1 229 ? -45.103 -9.010 -14.016 1.00 24.67 229 LEU A O 1
ATOM 1767 N N . ASP A 1 230 ? -45.100 -7.510 -15.692 1.00 19.61 230 ASP A N 1
ATOM 1768 C CA . ASP A 1 230 ? -44.345 -8.314 -16.638 1.00 21.13 230 ASP A CA 1
ATOM 1769 C C . ASP A 1 230 ? -42.850 -8.364 -16.329 1.00 22.34 230 ASP A C 1
ATOM 1770 O O . ASP A 1 230 ? -42.161 -7.341 -16.361 1.00 23.04 230 ASP A O 1
ATOM 1775 N N . LEU A 1 231 ? -42.356 -9.567 -16.052 1.00 19.83 231 LEU A N 1
ATOM 1776 C CA . LEU A 1 231 ? -40.952 -9.778 -15.729 1.00 19.40 231 LEU A CA 1
ATOM 1777 C C . LEU A 1 231 ? -40.118 -10.169 -16.955 1.00 19.15 231 LEU A C 1
ATOM 1778 O O . LEU A 1 231 ? -38.931 -10.455 -16.846 1.00 21.19 231 LEU A O 1
ATOM 1783 N N . THR A 1 232 ? -40.734 -10.185 -18.124 1.00 17.53 232 THR A N 1
ATOM 1784 C CA . THR A 1 232 ? -40.018 -10.558 -19.340 1.00 20.21 232 THR A CA 1
ATOM 1785 C C . THR A 1 232 ? -38.868 -9.615 -19.672 1.00 21.62 232 THR A C 1
ATOM 1786 O O . THR A 1 232 ? -39.040 -8.404 -19.626 1.00 18.79 232 THR A O 1
ATOM 1790 N N . ASP A 1 233 ? -37.697 -10.167 -19.989 1.00 18.83 233 ASP A N 1
ATOM 1791 C CA . ASP A 1 233 ? -36.569 -9.347 -20.407 1.00 20.31 233 ASP A CA 1
ATOM 1792 C C . ASP A 1 233 ? -36.822 -9.275 -21.910 1.00 26.16 233 ASP A C 1
ATOM 1793 O O . ASP A 1 233 ? -36.429 -10.168 -22.680 1.00 21.61 233 ASP A O 1
ATOM 1798 N N . GLU A 1 234 ? -37.492 -8.204 -22.311 1.00 22.99 234 GLU A N 1
ATOM 1799 C CA . GLU A 1 234 ? -37.871 -7.999 -23.694 1.00 24.49 234 GLU A CA 1
ATOM 1800 C C . GLU A 1 234 ? -36.738 -7.826 -24.705 1.00 23.05 234 GLU A C 1
ATOM 1801 O O . GLU A 1 234 ? -37.001 -7.766 -25.901 1.00 28.55 234 GLU A O 1
ATOM 1807 N N . THR A 1 235 ? -35.487 -7.747 -24.244 1.00 24.18 235 THR A N 1
ATOM 1808 C CA . THR A 1 235 ? -34.348 -7.593 -25.160 1.00 22.68 235 THR A CA 1
ATOM 1809 C C . THR A 1 235 ? -33.693 -8.936 -25.511 1.00 27.21 235 THR A C 1
ATOM 1810 O O . THR A 1 235 ? -32.718 -8.977 -26.275 1.00 21.62 235 THR A O 1
ATOM 1814 N N . ARG A 1 236 ? -34.211 -10.029 -24.954 1.00 20.98 236 ARG A N 1
ATOM 1815 C CA . ARG A 1 236 ? -33.608 -11.332 -25.221 1.00 23.49 236 ARG A CA 1
ATOM 1816 C C . ARG A 1 236 ? -34.609 -12.412 -25.653 1.00 21.88 236 ARG A C 1
ATOM 1817 O O . ARG A 1 236 ? -34.438 -13.594 -25.359 1.00 22.30 236 ARG A O 1
ATOM 1825 N N . LEU A 1 237 ? -35.649 -11.997 -26.373 1.00 19.55 237 LEU A N 1
ATOM 1826 C CA . LEU A 1 237 ? -36.641 -12.946 -26.853 1.00 19.16 237 LEU A CA 1
ATOM 1827 C C . LEU A 1 237 ? -36.171 -13.683 -28.116 1.00 18.91 237 LEU A C 1
ATOM 1828 O O . LEU A 1 237 ? -36.737 -14.699 -28.485 1.00 21.22 237 LEU A O 1
ATOM 1833 N N . GLN A 1 238 ? -35.126 -13.178 -28.768 1.00 23.86 238 GLN A N 1
ATOM 1834 C CA . GLN A 1 238 ? -34.559 -13.841 -29.951 1.00 22.79 238 GLN A CA 1
ATOM 1835 C C . GLN A 1 238 ? -33.041 -13.733 -29.763 1.00 24.92 238 GLN A C 1
ATOM 1836 O O . GLN A 1 238 ? -32.349 -13.044 -30.517 1.00 23.49 238 GLN A O 1
ATOM 1842 N N . PRO A 1 239 ? -32.504 -14.447 -28.756 1.00 27.04 239 PRO A N 1
ATOM 1843 C CA . PRO A 1 239 ? -31.072 -14.418 -28.437 1.00 24.09 239 PRO A CA 1
ATOM 1844 C C . PRO A 1 239 ? -30.117 -15.007 -29.442 1.00 29.90 239 PRO A C 1
ATOM 1845 O O . PRO A 1 239 ? -30.418 -15.999 -30.108 1.00 27.89 239 PRO A O 1
ATOM 1849 N N . THR A 1 240 ? -28.953 -14.377 -29.535 1.00 29.10 240 THR A N 1
ATOM 1850 C CA . THR A 1 240 ? -27.903 -14.855 -30.411 1.00 35.75 240 THR A CA 1
ATOM 1851 C C . THR A 1 240 ? -27.263 -16.001 -29.632 1.00 32.82 240 THR A C 1
ATOM 1852 O O . THR A 1 240 ? -26.950 -15.850 -28.452 1.00 36.95 240 THR A O 1
ATOM 1856 N N . LEU A 1 241 ? -27.099 -17.146 -30.283 1.00 30.34 241 LEU A N 1
ATOM 1857 C CA . LEU A 1 241 ? -26.493 -18.315 -29.654 1.00 33.97 241 LEU A CA 1
ATOM 1858 C C . LEU A 1 241 ? -25.099 -18.578 -30.237 1.00 38.31 241 LEU A C 1
ATOM 1859 O O . LEU A 1 241 ? -24.917 -18.585 -31.455 1.00 34.68 241 LEU A O 1
ATOM 1864 N N . ALA A 1 242 ? -24.123 -18.795 -29.358 1.00 42.36 242 ALA A N 1
ATOM 1865 C CA . ALA A 1 242 ? -22.751 -19.068 -29.770 1.00 45.68 242 ALA A CA 1
ATOM 1866 C C . ALA A 1 242 ? -22.664 -20.188 -30.813 1.00 50.39 242 ALA A C 1
ATOM 1867 O O . ALA A 1 242 ? -23.498 -21.099 -30.836 1.00 50.70 242 ALA A O 1
ATOM 1869 N N . HIS A 1 243 ? -21.640 -20.092 -31.666 1.00 58.14 243 HIS A N 1
ATOM 1870 C CA . HIS A 1 243 ? -21.341 -21.039 -32.753 1.00 64.71 243 HIS A CA 1
ATOM 1871 C C . HIS A 1 243 ? -21.837 -22.479 -32.596 1.00 67.37 243 HIS A C 1
ATOM 1872 O O . HIS A 1 243 ? -21.030 -23.349 -32.202 1.00 68.94 243 HIS A O 1
ATOM 1879 N N . MET B 1 1 ? -16.386 -26.025 -16.100 1.00 30.73 1 MET B N 1
ATOM 1880 C CA . MET B 1 1 ? -17.177 -24.993 -15.368 1.00 25.91 1 MET B CA 1
ATOM 1881 C C . MET B 1 1 ? -17.763 -25.629 -14.106 1.00 23.14 1 MET B C 1
ATOM 1882 O O . MET B 1 1 ? -17.914 -26.848 -14.038 1.00 24.81 1 MET B O 1
ATOM 1887 N N . ARG B 1 2 ? -18.088 -24.802 -13.113 1.00 24.03 2 ARG B N 1
ATOM 1888 C CA . ARG B 1 2 ? -18.633 -25.287 -11.852 1.00 22.11 2 ARG B CA 1
ATOM 1889 C C . ARG B 1 2 ? -20.060 -24.795 -11.690 1.00 28.81 2 ARG B C 1
ATOM 1890 O O . ARG B 1 2 ? -20.349 -23.599 -11.859 1.00 22.45 2 ARG B O 1
ATOM 1898 N N . ILE B 1 3 ? -20.930 -25.740 -11.332 1.00 23.66 3 ILE B N 1
ATOM 1899 C CA . ILE B 1 3 ? -22.370 -25.507 -11.214 1.00 21.33 3 ILE B CA 1
ATOM 1900 C C . ILE B 1 3 ? -22.979 -25.809 -9.853 1.00 23.05 3 ILE B C 1
ATOM 1901 O O . ILE B 1 3 ? -22.787 -26.905 -9.309 1.00 20.23 3 ILE B O 1
ATOM 1906 N N . LEU B 1 4 ? -23.719 -24.848 -9.302 1.00 17.92 4 LEU B N 1
ATOM 1907 C CA . LEU B 1 4 ? -24.416 -25.068 -8.034 1.00 18.34 4 LEU B CA 1
ATOM 1908 C C . LEU B 1 4 ? -25.873 -25.394 -8.380 1.00 21.32 4 LEU B C 1
ATOM 1909 O O . LEU B 1 4 ? -26.550 -24.616 -9.078 1.00 21.35 4 LEU B O 1
ATOM 1914 N N . VAL B 1 5 ? -26.357 -26.534 -7.903 1.00 19.69 5 VAL B N 1
ATOM 1915 C CA . VAL B 1 5 ? -27.736 -26.929 -8.154 1.00 17.97 5 VAL B CA 1
ATOM 1916 C C . VAL B 1 5 ? -28.508 -26.872 -6.831 1.00 21.70 5 VAL B C 1
ATOM 1917 O O . VAL B 1 5 ? -28.034 -27.346 -5.785 1.00 19.44 5 VAL B O 1
ATOM 1921 N N . THR B 1 6 ? -29.691 -26.269 -6.869 1.00 16.79 6 THR B N 1
ATOM 1922 C CA . THR B 1 6 ? -30.519 -26.122 -5.683 1.00 13.98 6 THR B CA 1
ATOM 1923 C C . THR B 1 6 ? -31.979 -26.206 -6.140 1.00 17.50 6 THR B C 1
ATOM 1924 O O . THR B 1 6 ? -32.235 -26.465 -7.303 1.00 16.46 6 THR B O 1
ATOM 1928 N N . ASN B 1 7 ? -32.918 -26.009 -5.226 1.00 17.35 7 ASN B N 1
ATOM 1929 C CA . ASN B 1 7 ? -34.349 -26.027 -5.565 1.00 24.59 7 ASN B CA 1
ATOM 1930 C C . ASN B 1 7 ? -35.124 -25.467 -4.377 1.00 23.85 7 ASN B C 1
ATOM 1931 O O . ASN B 1 7 ? -34.543 -24.876 -3.466 1.00 24.47 7 ASN B O 1
ATOM 1936 N N . ASP B 1 8 ? -36.442 -25.600 -4.390 1.00 28.36 8 ASP B N 1
ATOM 1937 C CA . ASP B 1 8 ? -37.159 -25.134 -3.227 1.00 27.82 8 ASP B CA 1
ATOM 1938 C C . ASP B 1 8 ? -38.017 -26.250 -2.667 1.00 27.91 8 ASP B C 1
ATOM 1939 O O . ASP B 1 8 ? -38.620 -26.090 -1.614 1.00 31.71 8 ASP B O 1
ATOM 1944 N N . ASP B 1 9 ? -38.020 -27.399 -3.348 1.00 27.69 9 ASP B N 1
ATOM 1945 C CA . ASP B 1 9 ? -38.786 -28.567 -2.908 1.00 29.53 9 ASP B CA 1
ATOM 1946 C C . ASP B 1 9 ? -38.038 -29.360 -1.857 1.00 32.12 9 ASP B C 1
ATOM 1947 O O . ASP B 1 9 ? -38.611 -30.252 -1.223 1.00 30.84 9 ASP B O 1
ATOM 1952 N N . GLY B 1 10 ? -36.750 -29.082 -1.706 1.00 22.53 10 GLY B N 1
ATOM 1953 C CA . GLY B 1 10 ? -35.990 -29.810 -0.710 1.00 24.39 10 GLY B CA 1
ATOM 1954 C C . GLY B 1 10 ? -35.094 -30.889 -1.268 1.00 26.67 10 GLY B C 1
ATOM 1955 O O . GLY B 1 10 ? -35.290 -31.396 -2.383 1.00 22.78 10 GLY B O 1
ATOM 1956 N N . ILE B 1 11 ? -34.113 -31.240 -0.445 1.00 26.14 11 ILE B N 1
ATOM 1957 C CA . ILE B 1 11 ? -33.081 -32.208 -0.745 1.00 25.12 11 ILE B CA 1
ATOM 1958 C C . ILE B 1 11 ? -33.556 -33.598 -1.155 1.00 28.30 11 ILE B C 1
ATOM 1959 O O . ILE B 1 11 ? -32.795 -34.365 -1.749 1.00 21.87 11 ILE B O 1
ATOM 1964 N N . TYR B 1 12 ? -34.815 -33.925 -0.868 1.00 26.06 12 TYR B N 1
ATOM 1965 C CA . TYR B 1 12 ? -35.311 -35.243 -1.205 1.00 26.92 12 TYR B CA 1
ATOM 1966 C C . TYR B 1 12 ? -36.043 -35.334 -2.525 1.00 31.78 12 TYR B C 1
ATOM 1967 O O . TYR B 1 12 ? -36.363 -36.433 -2.975 1.00 33.61 12 TYR B O 1
ATOM 1976 N N . SER B 1 13 ? -36.309 -34.193 -3.155 1.00 31.41 13 SER B N 1
ATOM 1977 C CA . SER B 1 13 ? -37.033 -34.193 -4.422 1.00 27.68 13 SER B CA 1
ATOM 1978 C C . SER B 1 13 ? -36.285 -34.861 -5.568 1.00 28.84 13 SER B C 1
ATOM 1979 O O . SER B 1 13 ? -35.114 -34.588 -5.801 1.00 29.00 13 SER B O 1
ATOM 1982 N N . PRO B 1 14 ? -36.959 -35.762 -6.299 1.00 29.68 14 PRO B N 1
ATOM 1983 C CA . PRO B 1 14 ? -36.298 -36.425 -7.423 1.00 28.58 14 PRO B CA 1
ATOM 1984 C C . PRO B 1 14 ? -35.984 -35.392 -8.506 1.00 29.54 14 PRO B C 1
ATOM 1985 O O . PRO B 1 14 ? -35.080 -35.583 -9.325 1.00 25.50 14 PRO B O 1
ATOM 1989 N N . GLY B 1 15 ? -36.739 -34.297 -8.506 1.00 24.44 15 GLY B N 1
ATOM 1990 C CA . GLY B 1 15 ? -36.501 -33.270 -9.498 1.00 23.78 15 GLY B CA 1
ATOM 1991 C C . GLY B 1 15 ? -35.121 -32.653 -9.335 1.00 23.80 15 GLY B C 1
ATOM 1992 O O . GLY B 1 15 ? -34.448 -32.324 -10.314 1.00 21.43 15 GLY B O 1
ATOM 1993 N N . LEU B 1 16 ? -34.687 -32.497 -8.092 1.00 20.94 16 LEU B N 1
ATOM 1994 C CA . LEU B 1 16 ? -33.379 -31.903 -7.836 1.00 23.20 16 LEU B CA 1
ATOM 1995 C C . LEU B 1 16 ? -32.253 -32.762 -8.384 1.00 25.74 16 LEU B C 1
ATOM 1996 O O . LEU B 1 16 ? -31.347 -32.263 -9.053 1.00 19.60 16 LEU B O 1
ATOM 2001 N N . TRP B 1 17 ? -32.296 -34.061 -8.088 1.00 23.01 17 TRP B N 1
ATOM 2002 C CA . TRP B 1 17 ? -31.237 -34.943 -8.555 1.00 25.26 17 TRP B CA 1
ATOM 2003 C C . TRP B 1 17 ? -31.282 -35.142 -10.061 1.00 24.62 17 TRP B C 1
ATOM 2004 O O . TRP B 1 17 ? -30.272 -35.474 -10.687 1.00 23.47 17 TRP B O 1
ATOM 2015 N N . ALA B 1 18 ? -32.450 -34.920 -10.658 1.00 23.06 18 ALA B N 1
ATOM 2016 C CA . ALA B 1 18 ? -32.556 -35.049 -12.105 1.00 21.47 18 ALA B CA 1
ATOM 2017 C C . ALA B 1 18 ? -31.775 -33.881 -12.708 1.00 22.19 18 ALA B C 1
ATOM 2018 O O . ALA B 1 18 ? -31.013 -34.046 -13.665 1.00 24.82 18 ALA B O 1
ATOM 2020 N N . LEU B 1 19 ? -31.960 -32.700 -12.130 1.00 21.90 19 LEU B N 1
ATOM 2021 C CA . LEU B 1 19 ? -31.272 -31.512 -12.627 1.00 21.28 19 LEU B CA 1
ATOM 2022 C C . LEU B 1 19 ? -29.765 -31.651 -12.388 1.00 22.34 19 LEU B C 1
ATOM 2023 O O . LEU B 1 19 ? -28.960 -31.285 -13.245 1.00 22.82 19 LEU B O 1
ATOM 2028 N N . ALA B 1 20 ? -29.387 -32.184 -11.223 1.00 20.05 20 ALA B N 1
ATOM 2029 C CA . ALA B 1 20 ? -27.971 -32.357 -10.900 1.00 21.51 20 ALA B CA 1
ATOM 2030 C C . ALA B 1 20 ? -27.273 -33.294 -11.884 1.00 20.86 20 ALA B C 1
ATOM 2031 O O . ALA B 1 20 ? -26.172 -33.001 -12.377 1.00 20.58 20 ALA B O 1
ATOM 2033 N N . GLU B 1 21 ? -27.917 -34.410 -12.200 1.00 21.39 21 GLU B N 1
ATOM 2034 C CA . GLU B 1 21 ? -27.314 -35.365 -13.125 1.00 23.43 21 GLU B CA 1
ATOM 2035 C C . GLU B 1 21 ? -27.191 -34.785 -14.539 1.00 25.89 21 GLU B C 1
ATOM 2036 O O . GLU B 1 21 ? -26.156 -34.952 -15.209 1.00 19.01 21 GLU B O 1
ATOM 2042 N N . ALA B 1 22 ? -28.237 -34.099 -14.997 1.00 26.29 22 ALA B N 1
ATOM 2043 C CA . ALA B 1 22 ? -28.201 -33.497 -16.326 1.00 23.77 22 ALA B CA 1
ATOM 2044 C C . ALA B 1 22 ? -27.099 -32.446 -16.367 1.00 23.36 22 ALA B C 1
ATOM 2045 O O . ALA B 1 22 ? -26.303 -32.390 -17.318 1.00 23.95 22 ALA B O 1
ATOM 2047 N N . ALA B 1 23 ? -27.031 -31.622 -15.321 1.00 22.49 23 ALA B N 1
ATOM 2048 C CA . ALA B 1 23 ? -26.011 -30.581 -15.280 1.00 20.73 23 ALA B CA 1
ATOM 2049 C C . ALA B 1 23 ? -24.587 -31.153 -15.231 1.00 22.71 23 ALA B C 1
ATOM 2050 O O . ALA B 1 23 ? -23.646 -30.529 -15.738 1.00 22.39 23 ALA B O 1
ATOM 2052 N N . SER B 1 24 ? -24.422 -32.335 -14.637 1.00 22.61 24 SER B N 1
ATOM 2053 C CA . SER B 1 24 ? -23.090 -32.924 -14.522 1.00 22.73 24 SER B CA 1
ATOM 2054 C C . SER B 1 24 ? -22.477 -33.267 -15.883 1.00 24.58 24 SER B C 1
ATOM 2055 O O . SER B 1 24 ? -21.275 -33.510 -15.985 1.00 24.60 24 SER B O 1
ATOM 2058 N N . GLN B 1 25 ? -23.294 -33.278 -16.931 1.00 23.15 25 GLN B N 1
ATOM 2059 C CA . GLN B 1 25 ? -22.779 -33.576 -18.256 1.00 26.55 25 GLN B CA 1
ATOM 2060 C C . GLN B 1 25 ? -22.097 -32.342 -18.839 1.00 27.37 25 GLN B C 1
ATOM 2061 O O . GLN B 1 25 ? -21.447 -32.426 -19.879 1.00 25.51 25 GLN B O 1
ATOM 2067 N N . PHE B 1 26 ? -22.218 -31.207 -18.149 1.00 25.17 26 PHE B N 1
ATOM 2068 C CA . PHE B 1 26 ? -21.641 -29.944 -18.614 1.00 22.18 26 PHE B CA 1
ATOM 2069 C C . PHE B 1 26 ? -20.570 -29.369 -17.692 1.00 25.72 26 PHE B C 1
ATOM 2070 O O . PHE B 1 26 ? -19.896 -28.399 -18.039 1.00 22.05 26 PHE B O 1
ATOM 2078 N N . GLY B 1 27 ? -20.425 -29.943 -16.504 1.00 28.79 27 GLY B N 1
ATOM 2079 C CA . GLY B 1 27 ? -19.429 -29.430 -15.583 1.00 25.17 27 GLY B CA 1
ATOM 2080 C C . GLY B 1 27 ? -19.527 -30.125 -14.249 1.00 27.93 27 GLY B C 1
ATOM 2081 O O . GLY B 1 27 ? -20.302 -31.075 -14.100 1.00 26.39 27 GLY B O 1
ATOM 2082 N N . GLU B 1 28 ? -18.737 -29.660 -13.284 1.00 22.48 28 GLU B N 1
ATOM 2083 C CA . GLU B 1 28 ? -18.760 -30.246 -11.946 1.00 29.16 28 GLU B CA 1
ATOM 2084 C C . GLU B 1 28 ? -19.959 -29.663 -11.198 1.00 22.52 28 GLU B C 1
ATOM 2085 O O . GLU B 1 28 ? -20.163 -28.455 -11.176 1.00 23.47 28 GLU B O 1
ATOM 2091 N N . VAL B 1 29 ? -20.733 -30.530 -10.571 1.00 22.32 29 VAL B N 1
ATOM 2092 C CA . VAL B 1 29 ? -21.942 -30.117 -9.854 1.00 20.55 29 VAL B CA 1
ATOM 2093 C C . VAL B 1 29 ? -21.848 -30.290 -8.338 1.00 22.90 29 VAL B C 1
ATOM 2094 O O . VAL B 1 29 ? -21.348 -31.311 -7.845 1.00 19.03 29 VAL B O 1
ATOM 2098 N N . PHE B 1 30 ? -22.317 -29.279 -7.611 1.00 13.80 30 PHE B N 1
ATOM 2099 C CA . PHE B 1 30 ? -22.367 -29.299 -6.150 1.00 17.61 30 PHE B CA 1
ATOM 2100 C C . PHE B 1 30 ? -23.821 -28.957 -5.807 1.00 21.44 30 PHE B C 1
ATOM 2101 O O . PHE B 1 30 ? -24.454 -28.157 -6.499 1.00 19.28 30 PHE B O 1
ATOM 2109 N N . VAL B 1 31 ? -24.346 -29.558 -4.750 1.00 21.08 31 VAL B N 1
ATOM 2110 C CA . VAL B 1 31 ? -25.735 -29.337 -4.368 1.00 17.85 31 VAL B CA 1
ATOM 2111 C C . VAL B 1 31 ? -25.935 -28.713 -2.988 1.00 22.86 31 VAL B C 1
ATOM 2112 O O . VAL B 1 31 ? -25.274 -29.084 -2.013 1.00 19.87 31 VAL B O 1
ATOM 2116 N N . ALA B 1 32 ? -26.841 -27.743 -2.914 1.00 18.35 32 ALA B N 1
ATOM 2117 C CA . ALA B 1 32 ? -27.199 -27.125 -1.637 1.00 19.22 32 ALA B CA 1
ATOM 2118 C C . ALA B 1 32 ? -28.704 -26.893 -1.776 1.00 21.10 32 ALA B C 1
ATOM 2119 O O . ALA B 1 32 ? -29.138 -26.103 -2.608 1.00 18.92 32 ALA B O 1
ATOM 2121 N N . ALA B 1 33 ? -29.505 -27.611 -0.998 1.00 22.64 33 ALA B N 1
ATOM 2122 C CA . ALA B 1 33 ? -30.960 -27.461 -1.097 1.00 26.37 33 ALA B CA 1
ATOM 2123 C C . ALA B 1 33 ? -31.617 -27.311 0.275 1.00 24.82 33 ALA B C 1
ATOM 2124 O O . ALA B 1 33 ? -31.071 -27.758 1.284 1.00 26.63 33 ALA B O 1
ATOM 2126 N N . PRO B 1 34 ? -32.801 -26.672 0.326 1.00 25.17 34 PRO B N 1
ATOM 2127 C CA . PRO B 1 34 ? -33.491 -26.483 1.605 1.00 27.69 34 PRO B CA 1
ATOM 2128 C C . PRO B 1 34 ? -33.856 -27.782 2.308 1.00 29.49 34 PRO B C 1
ATOM 2129 O O . PRO B 1 34 ? -34.130 -28.808 1.671 1.00 26.31 34 PRO B O 1
ATOM 2133 N N . ASP B 1 35 ? -33.816 -27.720 3.636 1.00 31.72 35 ASP B N 1
ATOM 2134 C CA . ASP B 1 35 ? -34.121 -28.854 4.491 1.00 43.57 35 ASP B CA 1
ATOM 2135 C C . ASP B 1 35 ? -35.606 -29.202 4.422 1.00 49.63 35 ASP B C 1
ATOM 2136 O O . ASP B 1 35 ? -35.988 -30.361 4.590 1.00 56.05 35 ASP B O 1
ATOM 2141 N N . THR B 1 36 ? -36.438 -28.197 4.169 1.00 52.24 36 THR B N 1
ATOM 2142 C CA . THR B 1 36 ? -37.882 -28.399 4.074 1.00 60.87 36 THR B CA 1
ATOM 2143 C C . THR B 1 36 ? -38.452 -27.797 2.785 1.00 62.46 36 THR B C 1
ATOM 2144 O O . THR B 1 36 ? -37.807 -26.885 2.221 1.00 59.74 36 THR B O 1
ATOM 2148 N N . HIS B 1 43 ? -38.368 -15.904 0.643 1.00 61.05 43 HIS B N 1
ATOM 2149 C CA . HIS B 1 43 ? -37.368 -16.658 -0.167 1.00 61.64 43 HIS B CA 1
ATOM 2150 C C . HIS B 1 43 ? -36.035 -15.919 -0.285 1.00 62.29 43 HIS B C 1
ATOM 2151 O O . HIS B 1 43 ? -35.159 -16.337 -1.050 1.00 59.59 43 HIS B O 1
ATOM 2158 N N . ALA B 1 44 ? -35.887 -14.829 0.473 1.00 61.27 44 ALA B N 1
ATOM 2159 C CA . ALA B 1 44 ? -34.657 -14.030 0.459 1.00 61.60 44 ALA B CA 1
ATOM 2160 C C . ALA B 1 44 ? -33.602 -14.571 1.434 1.00 61.41 44 ALA B C 1
ATOM 2161 O O . ALA B 1 44 ? -33.903 -15.399 2.301 1.00 58.65 44 ALA B O 1
ATOM 2163 N N . ILE B 1 45 ? -32.364 -14.101 1.285 1.00 62.30 45 ILE B N 1
ATOM 2164 C CA . ILE B 1 45 ? -31.280 -14.541 2.156 1.00 62.23 45 ILE B CA 1
ATOM 2165 C C . ILE B 1 45 ? -31.556 -14.101 3.599 1.00 62.84 45 ILE B C 1
ATOM 2166 O O . ILE B 1 45 ? -32.022 -12.979 3.843 1.00 61.41 45 ILE B O 1
ATOM 2171 N N . THR B 1 46 ? -31.264 -14.999 4.542 1.00 59.52 46 THR B N 1
ATOM 2172 C CA . THR B 1 46 ? -31.485 -14.775 5.970 1.00 58.86 46 THR B CA 1
ATOM 2173 C C . THR B 1 46 ? -30.316 -14.078 6.654 1.00 56.56 46 THR B C 1
ATOM 2174 O O . THR B 1 46 ? -29.242 -14.648 6.757 1.00 63.15 46 THR B O 1
ATOM 2178 N N . ILE B 1 47 ? -30.537 -12.856 7.136 1.00 57.75 47 ILE B N 1
ATOM 2179 C CA . ILE B 1 47 ? -29.487 -12.078 7.807 1.00 58.28 47 ILE B CA 1
ATOM 2180 C C . ILE B 1 47 ? -29.758 -11.850 9.300 1.00 58.04 47 ILE B C 1
ATOM 2181 O O . ILE B 1 47 ? -28.821 -11.655 10.086 1.00 52.67 47 ILE B O 1
ATOM 2186 N N . ALA B 1 48 ? -31.042 -11.868 9.669 1.00 56.00 48 ALA B N 1
ATOM 2187 C CA . ALA B 1 48 ? -31.493 -11.653 11.050 1.00 56.27 48 ALA B CA 1
ATOM 2188 C C . ALA B 1 48 ? -30.870 -12.663 12.002 1.00 54.18 48 ALA B C 1
ATOM 2189 O O . ALA B 1 48 ? -30.715 -12.412 13.194 1.00 48.55 48 ALA B O 1
ATOM 2191 N N . HIS B 1 49 ? -30.537 -13.824 11.463 1.00 57.71 49 HIS B N 1
ATOM 2192 C CA . HIS B 1 49 ? -29.896 -14.857 12.246 1.00 55.65 49 HIS B CA 1
ATOM 2193 C C . HIS B 1 49 ? -28.988 -15.649 11.332 1.00 50.23 49 HIS B C 1
ATOM 2194 O O . HIS B 1 49 ? -28.826 -15.331 10.150 1.00 50.21 49 HIS B O 1
ATOM 2201 N N . PRO B 1 50 ? -28.343 -16.671 11.871 1.00 48.65 50 PRO B N 1
ATOM 2202 C CA . PRO B 1 50 ? -27.482 -17.407 10.964 1.00 43.42 50 PRO B CA 1
ATOM 2203 C C . PRO B 1 50 ? -28.259 -18.484 10.233 1.00 41.97 50 PRO B C 1
ATOM 2204 O O . PRO B 1 50 ? -29.494 -18.519 10.257 1.00 43.09 50 PRO B O 1
ATOM 2208 N N . VAL B 1 51 ? -27.521 -19.356 9.574 1.00 32.88 51 VAL B N 1
ATOM 2209 C CA . VAL B 1 51 ? -28.115 -20.445 8.843 1.00 28.88 51 VAL B CA 1
ATOM 2210 C C . VAL B 1 51 ? -27.282 -21.670 9.159 1.00 28.71 51 VAL B C 1
ATOM 2211 O O . VAL B 1 51 ? -26.053 -21.597 9.159 1.00 25.54 51 VAL B O 1
ATOM 2215 N N . ARG B 1 52 ? -27.958 -22.775 9.457 1.00 27.48 52 ARG B N 1
ATOM 2216 C CA . ARG B 1 52 ? -27.296 -24.048 9.745 1.00 28.77 52 ARG B CA 1
ATOM 2217 C C . ARG B 1 52 ? -27.356 -24.836 8.441 1.00 29.68 52 ARG B C 1
ATOM 2218 O O . ARG B 1 52 ? -28.336 -24.728 7.694 1.00 27.92 52 ARG B O 1
ATOM 2226 N N . ALA B 1 53 ? -26.320 -25.620 8.165 1.00 26.42 53 ALA B N 1
ATOM 2227 C CA . ALA B 1 53 ? -26.287 -26.445 6.964 1.00 25.65 53 ALA B CA 1
ATOM 2228 C C . ALA B 1 53 ? -25.525 -27.705 7.316 1.00 26.89 53 ALA B C 1
ATOM 2229 O O . ALA B 1 53 ? -24.581 -27.674 8.114 1.00 29.21 53 ALA B O 1
ATOM 2231 N N . TYR B 1 54 ? -25.920 -28.817 6.716 1.00 27.61 54 TYR B N 1
ATOM 2232 C CA . TYR B 1 54 ? -25.293 -30.090 7.031 1.00 27.83 54 TYR B CA 1
ATOM 2233 C C . TYR B 1 54 ? -24.996 -30.931 5.810 1.00 25.37 54 TYR B C 1
ATOM 2234 O O . TYR B 1 54 ? -25.808 -30.994 4.880 1.00 24.76 54 TYR B O 1
ATOM 2243 N N . PRO B 1 55 ? -23.821 -31.586 5.790 1.00 27.70 55 PRO B N 1
ATOM 2244 C CA . PRO B 1 55 ? -23.457 -32.435 4.654 1.00 24.70 55 PRO B CA 1
ATOM 2245 C C . PRO B 1 55 ? -24.605 -33.414 4.522 1.00 25.02 55 PRO B C 1
ATOM 2246 O O . PRO B 1 55 ? -25.164 -33.839 5.524 1.00 22.71 55 PRO B O 1
ATOM 2250 N N . HIS B 1 56 ? -24.957 -33.763 3.293 1.00 27.78 56 HIS B N 1
ATOM 2251 C CA . HIS B 1 56 ? -26.065 -34.672 3.057 1.00 27.48 56 HIS B CA 1
ATOM 2252 C C . HIS B 1 56 ? -25.678 -35.614 1.925 1.00 25.16 56 HIS B C 1
ATOM 2253 O O . HIS B 1 56 ? -25.072 -35.199 0.934 1.00 28.82 56 HIS B O 1
ATOM 2260 N N . PRO B 1 57 ? -26.011 -36.904 2.057 1.00 27.15 57 PRO B N 1
ATOM 2261 C CA . PRO B 1 57 ? -25.667 -37.863 1.006 1.00 28.06 57 PRO B CA 1
ATOM 2262 C C . PRO B 1 57 ? -26.571 -37.735 -0.223 1.00 30.97 57 PRO B C 1
ATOM 2263 O O . PRO B 1 57 ? -27.743 -37.393 -0.105 1.00 30.90 57 PRO B O 1
ATOM 2267 N N . SER B 1 58 ? -26.016 -37.979 -1.403 1.00 32.26 58 SER B N 1
ATOM 2268 C CA . SER B 1 58 ? -26.816 -37.919 -2.611 1.00 39.21 58 SER B CA 1
ATOM 2269 C C . SER B 1 58 ? -27.534 -39.265 -2.656 1.00 46.22 58 SER B C 1
ATOM 2270 O O . SER B 1 58 ? -27.029 -40.259 -2.137 1.00 42.57 58 SER B O 1
ATOM 2273 N N . PRO B 1 59 ? -28.731 -39.307 -3.256 1.00 50.40 59 PRO B N 1
ATOM 2274 C CA . PRO B 1 59 ? -29.547 -40.519 -3.364 1.00 55.43 59 PRO B CA 1
ATOM 2275 C C . PRO B 1 59 ? -28.867 -41.762 -3.923 1.00 58.75 59 PRO B C 1
ATOM 2276 O O . PRO B 1 59 ? -28.141 -41.709 -4.923 1.00 60.10 59 PRO B O 1
ATOM 2280 N N . LEU B 1 60 ? -29.110 -42.882 -3.245 1.00 63.50 60 LEU B N 1
ATOM 2281 C CA . LEU B 1 60 ? -28.552 -44.168 -3.639 1.00 64.36 60 LEU B CA 1
ATOM 2282 C C . LEU B 1 60 ? -29.003 -44.454 -5.064 1.00 66.07 60 LEU B C 1
ATOM 2283 O O . LEU B 1 60 ? -30.094 -44.039 -5.474 1.00 63.65 60 LEU B O 1
ATOM 2288 N N . HIS B 1 61 ? -28.159 -45.154 -5.816 1.00 68.90 61 HIS B N 1
ATOM 2289 C CA . HIS B 1 61 ? -28.464 -45.503 -7.202 1.00 70.65 61 HIS B CA 1
ATOM 2290 C C . HIS B 1 61 ? -28.533 -44.255 -8.076 1.00 69.79 61 HIS B C 1
ATOM 2291 O O . HIS B 1 61 ? -29.342 -44.169 -9.006 1.00 70.50 61 HIS B O 1
ATOM 2298 N N . ALA B 1 62 ? -27.680 -43.288 -7.762 1.00 66.48 62 ALA B N 1
ATOM 2299 C CA . ALA B 1 62 ? -27.605 -42.036 -8.509 1.00 63.50 62 ALA B CA 1
ATOM 2300 C C . ALA B 1 62 ? -26.175 -41.542 -8.348 1.00 60.57 62 ALA B C 1
ATOM 2301 O O . ALA B 1 62 ? -25.577 -41.732 -7.285 1.00 63.28 62 ALA B O 1
ATOM 2303 N N . PRO B 1 63 ? -25.598 -40.921 -9.396 1.00 55.43 63 PRO B N 1
ATOM 2304 C CA . PRO B 1 63 ? -24.223 -40.424 -9.288 1.00 48.87 63 PRO B CA 1
ATOM 2305 C C . PRO B 1 63 ? -24.054 -39.679 -7.969 1.00 42.72 63 PRO B C 1
ATOM 2306 O O . PRO B 1 63 ? -25.032 -39.199 -7.381 1.00 37.65 63 PRO B O 1
ATOM 2310 N N . HIS B 1 64 ? -22.820 -39.584 -7.488 1.00 40.11 64 HIS B N 1
ATOM 2311 C CA . HIS B 1 64 ? -22.605 -38.906 -6.222 1.00 33.04 64 HIS B CA 1
ATOM 2312 C C . HIS B 1 64 ? -22.253 -37.448 -6.425 1.00 26.24 64 HIS B C 1
ATOM 2313 O O . HIS B 1 64 ? -21.449 -37.099 -7.276 1.00 32.07 64 HIS B O 1
ATOM 2320 N N . PHE B 1 65 ? -22.860 -36.597 -5.611 1.00 27.78 65 PHE B N 1
ATOM 2321 C CA . PHE B 1 65 ? -22.624 -35.166 -5.688 1.00 22.88 65 PHE B CA 1
ATOM 2322 C C . PHE B 1 65 ? -22.366 -34.609 -4.305 1.00 21.84 65 PHE B C 1
ATOM 2323 O O . PHE B 1 65 ? -23.044 -34.983 -3.352 1.00 21.92 65 PHE B O 1
ATOM 2331 N N . PRO B 1 66 ? -21.377 -33.711 -4.174 1.00 21.85 66 PRO B N 1
ATOM 2332 C CA . PRO B 1 66 ? -21.124 -33.132 -2.853 1.00 23.14 66 PRO B CA 1
ATOM 2333 C C . PRO B 1 66 ? -22.457 -32.439 -2.542 1.00 26.78 66 PRO B C 1
ATOM 2334 O O . PRO B 1 66 ? -23.018 -31.757 -3.425 1.00 22.70 66 PRO B O 1
ATOM 2338 N N . ALA B 1 67 ? -22.969 -32.581 -1.323 1.00 22.53 67 ALA B N 1
ATOM 2339 C CA . ALA B 1 67 ? -24.258 -31.960 -1.032 1.00 19.88 67 ALA B CA 1
ATOM 2340 C C . ALA B 1 67 ? -24.462 -31.547 0.404 1.00 26.14 67 ALA B C 1
ATOM 2341 O O . ALA B 1 67 ? -23.948 -32.185 1.321 1.00 20.55 67 ALA B O 1
ATOM 2343 N N . TYR B 1 68 ? -25.245 -30.479 0.572 1.00 20.66 68 TYR B N 1
ATOM 2344 C CA . TYR B 1 68 ? -25.605 -29.942 1.866 1.00 19.84 68 TYR B CA 1
ATOM 2345 C C . TYR B 1 68 ? -27.102 -29.662 1.899 1.00 25.33 68 TYR B C 1
ATOM 2346 O O . TYR B 1 68 ? -27.676 -29.195 0.910 1.00 20.47 68 TYR B O 1
ATOM 2355 N N . ARG B 1 69 ? -27.743 -29.978 3.018 1.00 24.53 69 ARG B N 1
ATOM 2356 C CA . ARG B 1 69 ? -29.142 -29.624 3.163 1.00 24.90 69 ARG B CA 1
ATOM 2357 C C . ARG B 1 69 ? -29.043 -28.387 4.066 1.00 26.47 69 ARG B C 1
ATOM 2358 O O . ARG B 1 69 ? -28.346 -28.391 5.098 1.00 21.72 69 ARG B O 1
ATOM 2366 N N . VAL B 1 70 ? -29.706 -27.313 3.651 1.00 20.87 70 VAL B N 1
ATOM 2367 C CA . VAL B 1 70 ? -29.646 -26.040 4.357 1.00 18.96 70 VAL B CA 1
ATOM 2368 C C . VAL B 1 70 ? -30.951 -25.695 5.079 1.00 26.82 70 VAL B C 1
ATOM 2369 O O . VAL B 1 70 ? -32.038 -25.812 4.509 1.00 26.60 70 VAL B O 1
ATOM 2373 N N . ARG B 1 71 ? -30.841 -25.243 6.324 1.00 24.33 71 ARG B N 1
ATOM 2374 C CA . ARG B 1 71 ? -32.030 -24.870 7.089 1.00 24.74 71 ARG B CA 1
ATOM 2375 C C . ARG B 1 71 ? -32.308 -23.406 6.844 1.00 25.48 71 ARG B C 1
ATOM 2376 O O . ARG B 1 71 ? -32.119 -22.559 7.717 1.00 27.15 71 ARG B O 1
ATOM 2384 N N . GLY B 1 72 ? -32.738 -23.114 5.622 1.00 26.14 72 GLY B N 1
ATOM 2385 C CA . GLY B 1 72 ? -33.031 -21.748 5.250 1.00 26.18 72 GLY B CA 1
ATOM 2386 C C . GLY B 1 72 ? -33.765 -21.691 3.922 1.00 21.58 72 GLY B C 1
ATOM 2387 O O . GLY B 1 72 ? -34.275 -22.691 3.448 1.00 22.56 72 GLY B O 1
ATOM 2388 N N . THR B 1 73 ? -33.794 -20.510 3.328 1.00 21.25 73 THR B N 1
ATOM 2389 C CA . THR B 1 73 ? -34.484 -20.283 2.068 1.00 28.90 73 THR B CA 1
ATOM 2390 C C . THR B 1 73 ? -33.649 -20.664 0.850 1.00 28.68 73 THR B C 1
ATOM 2391 O O . THR B 1 73 ? -32.441 -20.862 0.950 1.00 29.81 73 THR B O 1
ATOM 2395 N N . PRO B 1 74 ? -34.293 -20.756 -0.324 1.00 31.62 74 PRO B N 1
ATOM 2396 C CA . PRO B 1 74 ? -33.566 -21.101 -1.547 1.00 29.67 74 PRO B CA 1
ATOM 2397 C C . PRO B 1 74 ? -32.416 -20.116 -1.764 1.00 29.28 74 PRO B C 1
ATOM 2398 O O . PRO B 1 74 ? -31.330 -20.517 -2.191 1.00 27.65 74 PRO B O 1
ATOM 2402 N N . ALA B 1 75 ? -32.654 -18.841 -1.458 1.00 20.86 75 ALA B N 1
ATOM 2403 C CA . ALA B 1 75 ? -31.619 -17.828 -1.607 1.00 25.79 75 ALA B CA 1
ATOM 2404 C C . ALA B 1 75 ? -30.451 -18.095 -0.662 1.00 26.80 75 ALA B C 1
ATOM 2405 O O . ALA B 1 75 ? -29.304 -17.811 -1.000 1.00 24.17 75 ALA B O 1
ATOM 2407 N N . ASP B 1 76 ? -30.761 -18.589 0.537 1.00 27.91 76 ASP B N 1
ATOM 2408 C CA . ASP B 1 76 ? -29.736 -18.923 1.533 1.00 29.51 76 ASP B CA 1
ATOM 2409 C C . ASP B 1 76 ? -28.843 -20.022 0.983 1.00 22.42 76 ASP B C 1
ATOM 2410 O O . ASP B 1 76 ? -27.634 -20.012 1.211 1.00 23.35 76 ASP B O 1
ATOM 2415 N N . CYS B 1 77 ? -29.454 -20.987 0.293 1.00 21.57 77 CYS B N 1
ATOM 2416 C CA . CYS B 1 77 ? -28.707 -22.114 -0.264 1.00 22.04 77 CYS B CA 1
ATOM 2417 C C . CYS B 1 77 ? -27.693 -21.632 -1.274 1.00 23.32 77 CYS B C 1
ATOM 2418 O O . CYS B 1 77 ? -26.603 -22.202 -1.383 1.00 21.25 77 CYS B O 1
ATOM 2421 N N . VAL B 1 78 ? -28.065 -20.598 -2.030 1.00 20.18 78 VAL B N 1
ATOM 2422 C CA . VAL B 1 78 ? -27.174 -20.055 -3.035 1.00 19.18 78 VAL B CA 1
ATOM 2423 C C . VAL B 1 78 ? -26.014 -19.368 -2.357 1.00 18.99 78 VAL B C 1
ATOM 2424 O O . VAL B 1 78 ? -24.876 -19.606 -2.715 1.00 21.55 78 VAL B O 1
ATOM 2428 N N . ALA B 1 79 ? -26.296 -18.528 -1.365 1.00 22.42 79 ALA B N 1
ATOM 2429 C CA . ALA B 1 79 ? -25.214 -17.824 -0.676 1.00 23.53 79 ALA B CA 1
ATOM 2430 C C . ALA B 1 79 ? -24.289 -18.838 0.020 1.00 21.47 79 ALA B C 1
ATOM 2431 O O . ALA B 1 79 ? -23.059 -18.721 -0.043 1.00 21.29 79 ALA B O 1
ATOM 2433 N N . LEU B 1 80 ? -24.888 -19.839 0.656 1.00 19.00 80 LEU B N 1
ATOM 2434 C CA . LEU B 1 80 ? -24.137 -20.883 1.367 1.00 23.34 80 LEU B CA 1
ATOM 2435 C C . LEU B 1 80 ? -23.370 -21.764 0.374 1.00 23.37 80 LEU B C 1
ATOM 2436 O O . LEU B 1 80 ? -22.201 -22.092 0.595 1.00 22.65 80 LEU B O 1
ATOM 2441 N N . GLY B 1 81 ? -24.029 -22.136 -0.723 1.00 25.20 81 GLY B N 1
ATOM 2442 C CA . GLY B 1 81 ? -23.380 -22.941 -1.747 1.00 22.79 81 GLY B CA 1
ATOM 2443 C C . GLY B 1 81 ? -22.170 -22.231 -2.353 1.00 26.86 81 GLY B C 1
ATOM 2444 O O . GLY B 1 81 ? -21.144 -22.868 -2.630 1.00 25.67 81 GLY B O 1
ATOM 2445 N N . LEU B 1 82 ? -22.271 -20.923 -2.585 1.00 24.34 82 LEU B N 1
ATOM 2446 C CA . LEU B 1 82 ? -21.139 -20.185 -3.153 1.00 27.31 82 LEU B CA 1
ATOM 2447 C C . LEU B 1 82 ? -19.977 -20.194 -2.167 1.00 27.69 82 LEU B C 1
ATOM 2448 O O . LEU B 1 82 ? -18.813 -20.222 -2.556 1.00 34.85 82 LEU B O 1
ATOM 2453 N N . HIS B 1 83 ? -20.294 -20.186 -0.883 1.00 25.85 83 HIS B N 1
ATOM 2454 C CA . HIS B 1 83 ? -19.262 -20.204 0.135 1.00 28.51 83 HIS B CA 1
ATOM 2455 C C . HIS B 1 83 ? -18.617 -21.582 0.282 1.00 28.39 83 HIS B C 1
ATOM 2456 O O . HIS B 1 83 ? -17.397 -21.697 0.381 1.00 25.18 83 HIS B O 1
ATOM 2463 N N . LEU B 1 84 ? -19.441 -22.621 0.300 1.00 23.83 84 LEU B N 1
ATOM 2464 C CA . LEU B 1 84 ? -18.942 -23.981 0.466 1.00 27.60 84 LEU B CA 1
ATOM 2465 C C . LEU B 1 84 ? -18.270 -24.571 -0.776 1.00 28.51 84 LEU B C 1
ATOM 2466 O O . LEU B 1 84 ? -17.325 -25.348 -0.664 1.00 27.46 84 LEU B O 1
ATOM 2471 N N . PHE B 1 85 ? -18.748 -24.193 -1.959 1.00 26.05 85 PHE B N 1
ATOM 2472 C CA . PHE B 1 85 ? -18.222 -24.737 -3.204 1.00 25.20 85 PHE B CA 1
ATOM 2473 C C . PHE B 1 85 ? -17.607 -23.721 -4.167 1.00 26.90 85 PHE B C 1
ATOM 2474 O O . PHE B 1 85 ? -17.399 -24.033 -5.344 1.00 28.72 85 PHE B O 1
ATOM 2482 N N . GLY B 1 86 ? -17.320 -22.515 -3.689 1.00 28.55 86 GLY B N 1
ATOM 2483 C CA . GLY B 1 86 ? -16.763 -21.508 -4.572 1.00 26.92 86 GLY B CA 1
ATOM 2484 C C . GLY B 1 86 ? -15.456 -21.969 -5.187 1.00 33.17 86 GLY B C 1
ATOM 2485 O O . GLY B 1 86 ? -14.740 -22.752 -4.566 1.00 30.85 86 GLY B O 1
ATOM 2486 N N . PRO B 1 87 ? -15.115 -21.508 -6.403 1.00 30.64 87 PRO B N 1
ATOM 2487 C CA . PRO B 1 87 ? -15.896 -20.581 -7.230 1.00 31.32 87 PRO B CA 1
ATOM 2488 C C . PRO B 1 87 ? -16.987 -21.306 -8.019 1.00 28.01 87 PRO B C 1
ATOM 2489 O O . PRO B 1 87 ? -16.826 -22.464 -8.381 1.00 29.12 87 PRO B O 1
ATOM 2493 N N . VAL B 1 88 ? -18.090 -20.614 -8.289 1.00 29.33 88 VAL B N 1
ATOM 2494 C CA . VAL B 1 88 ? -19.215 -21.194 -9.030 1.00 28.30 88 VAL B CA 1
ATOM 2495 C C . VAL B 1 88 ? -19.513 -20.328 -10.254 1.00 26.86 88 VAL B C 1
ATOM 2496 O O . VAL B 1 88 ? -19.494 -19.113 -10.162 1.00 31.47 88 VAL B O 1
ATOM 2500 N N . ASP B 1 89 ? -19.787 -20.953 -11.392 1.00 25.30 89 ASP B N 1
ATOM 2501 C CA . ASP B 1 89 ? -20.070 -20.209 -12.608 1.00 28.54 89 ASP B CA 1
ATOM 2502 C C . ASP B 1 89 ? -21.554 -20.100 -12.937 1.00 28.39 89 ASP B C 1
ATOM 2503 O O . ASP B 1 89 ? -21.991 -19.140 -13.574 1.00 24.42 89 ASP B O 1
ATOM 2508 N N . LEU B 1 90 ? -22.323 -21.088 -12.503 1.00 21.25 90 LEU B N 1
ATOM 2509 C CA . LEU B 1 90 ? -23.733 -21.131 -12.850 1.00 21.55 90 LEU B CA 1
ATOM 2510 C C . LEU B 1 90 ? -24.598 -21.679 -11.737 1.00 22.52 90 LEU B C 1
ATOM 2511 O O . LEU B 1 90 ? -24.217 -22.628 -11.055 1.00 20.92 90 LEU B O 1
ATOM 2516 N N . VAL B 1 91 ? -25.763 -21.072 -11.544 1.00 20.81 91 VAL B N 1
ATOM 2517 C CA . VAL B 1 91 ? -26.690 -21.552 -10.534 1.00 19.66 91 VAL B CA 1
ATOM 2518 C C . VAL B 1 91 ? -27.922 -22.096 -11.261 1.00 24.57 91 VAL B C 1
ATOM 2519 O O . VAL B 1 91 ? -28.516 -21.398 -12.096 1.00 18.76 91 VAL B O 1
ATOM 2523 N N . LEU B 1 92 ? -28.287 -23.342 -10.962 1.00 19.70 92 LEU B N 1
ATOM 2524 C CA . LEU B 1 92 ? -29.461 -23.958 -11.574 1.00 21.67 92 LEU B CA 1
ATOM 2525 C C . LEU B 1 92 ? -30.393 -24.352 -10.440 1.00 26.28 92 LEU B C 1
ATOM 2526 O O . LEU B 1 92 ? -29.968 -24.983 -9.470 1.00 26.54 92 LEU B O 1
ATOM 2531 N N . SER B 1 93 ? -31.666 -23.996 -10.567 1.00 18.38 93 SER B N 1
ATOM 2532 C CA . SER B 1 93 ? -32.639 -24.274 -9.517 1.00 18.83 93 SER B CA 1
ATOM 2533 C C . SER B 1 93 ? -33.792 -25.110 -10.055 1.00 21.70 93 SER B C 1
ATOM 2534 O O . SER B 1 93 ? -34.390 -24.744 -11.074 1.00 20.17 93 SER B O 1
ATOM 2537 N N . GLY B 1 94 ? -34.094 -26.219 -9.371 1.00 18.84 94 GLY B N 1
ATOM 2538 C CA . GLY B 1 94 ? -35.175 -27.111 -9.781 1.00 17.35 94 GLY B CA 1
ATOM 2539 C C . GLY B 1 94 ? -34.677 -28.550 -9.753 1.00 24.09 94 GLY B C 1
ATOM 2540 O O . GLY B 1 94 ? -33.740 -28.853 -8.998 1.00 24.94 94 GLY B O 1
ATOM 2541 N N . VAL B 1 95 ? -35.305 -29.459 -10.500 1.00 24.04 95 VAL B N 1
ATOM 2542 C CA . VAL B 1 95 ? -36.478 -29.176 -11.325 1.00 25.92 95 VAL B CA 1
ATOM 2543 C C . VAL B 1 95 ? -37.667 -29.178 -10.358 1.00 24.31 95 VAL B C 1
ATOM 2544 O O . VAL B 1 95 ? -37.946 -30.191 -9.702 1.00 25.40 95 VAL B O 1
ATOM 2548 N N . ASN B 1 96 ? -38.354 -28.048 -10.257 1.00 22.43 96 ASN B N 1
ATOM 2549 C CA . ASN B 1 96 ? -39.491 -27.934 -9.348 1.00 23.61 96 ASN B CA 1
ATOM 2550 C C . ASN B 1 96 ? -40.664 -28.830 -9.771 1.00 25.57 96 ASN B C 1
ATOM 2551 O O . ASN B 1 96 ? -41.025 -28.889 -10.949 1.00 24.00 96 ASN B O 1
ATOM 2556 N N . LEU B 1 97 ? -41.255 -29.526 -8.804 1.00 22.54 97 LEU B N 1
ATOM 2557 C CA . LEU B 1 97 ? -42.415 -30.367 -9.074 1.00 29.52 97 LEU B CA 1
ATOM 2558 C C . LEU B 1 97 ? -43.608 -29.403 -9.000 1.00 28.53 97 LEU B C 1
ATOM 2559 O O . LEU B 1 97 ? -44.158 -29.155 -7.936 1.00 29.11 97 LEU B O 1
ATOM 2564 N N . GLY B 1 98 ? -43.984 -28.848 -10.145 1.00 30.76 98 GLY B N 1
ATOM 2565 C CA . GLY B 1 98 ? -45.065 -27.875 -10.189 1.00 29.57 98 GLY B CA 1
ATOM 2566 C C . GLY B 1 98 ? -44.613 -26.726 -11.076 1.00 30.60 98 GLY B C 1
ATOM 2567 O O . GLY B 1 98 ? -43.455 -26.291 -11.016 1.00 26.02 98 GLY B O 1
ATOM 2568 N N . SER B 1 99 ? -45.532 -26.215 -11.887 1.00 31.34 99 SER B N 1
ATOM 2569 C CA . SER B 1 99 ? -45.224 -25.150 -12.830 1.00 27.61 99 SER B CA 1
ATOM 2570 C C . SER B 1 99 ? -44.866 -23.815 -12.198 1.00 26.53 99 SER B C 1
ATOM 2571 O O . SER B 1 99 ? -45.203 -23.541 -11.057 1.00 26.79 99 SER B O 1
ATOM 2574 N N . ASN B 1 100 ? -44.159 -22.988 -12.956 1.00 23.44 100 ASN B N 1
ATOM 2575 C CA . ASN B 1 100 ? -43.810 -21.639 -12.516 1.00 24.36 100 ASN B CA 1
ATOM 2576 C C . ASN B 1 100 ? -43.990 -20.792 -13.773 1.00 22.70 100 ASN B C 1
ATOM 2577 O O . ASN B 1 100 ? -43.032 -20.435 -14.473 1.00 21.18 100 ASN B O 1
ATOM 2582 N N . LEU B 1 101 ? -45.256 -20.499 -14.046 1.00 19.76 101 LEU B N 1
ATOM 2583 C CA . LEU B 1 101 ? -45.667 -19.762 -15.244 1.00 22.54 101 LEU B CA 1
ATOM 2584 C C . LEU B 1 101 ? -46.410 -18.463 -14.950 1.00 20.75 101 LEU B C 1
ATOM 2585 O O . LEU B 1 101 ? -47.114 -18.362 -13.947 1.00 22.68 101 LEU B O 1
ATOM 2590 N N . GLY B 1 102 ? -46.267 -17.489 -15.847 1.00 21.03 102 GLY B N 1
ATOM 2591 C CA . GLY B 1 102 ? -46.969 -16.226 -15.708 1.00 19.99 102 GLY B CA 1
ATOM 2592 C C . GLY B 1 102 ? -46.818 -15.573 -14.345 1.00 26.34 102 GLY B C 1
ATOM 2593 O O . GLY B 1 102 ? -45.692 -15.436 -13.851 1.00 23.01 102 GLY B O 1
ATOM 2594 N N . HIS B 1 103 ? -47.941 -15.185 -13.735 1.00 18.92 103 HIS B N 1
ATOM 2595 C CA . HIS B 1 103 ? -47.918 -14.514 -12.431 1.00 26.90 103 HIS B CA 1
ATOM 2596 C C . HIS B 1 103 ? -47.241 -15.314 -11.317 1.00 25.22 103 HIS B C 1
ATOM 2597 O O . HIS B 1 103 ? -46.857 -14.741 -10.303 1.00 26.60 103 HIS B O 1
ATOM 2604 N N . GLU B 1 104 ? -47.113 -16.629 -11.493 1.00 27.52 104 GLU B N 1
ATOM 2605 C CA . GLU B 1 104 ? -46.491 -17.489 -10.481 1.00 25.80 104 GLU B CA 1
ATOM 2606 C C . GLU B 1 104 ? -44.992 -17.221 -10.309 1.00 26.33 104 GLU B C 1
ATOM 2607 O O . GLU B 1 104 ? -44.404 -17.526 -9.269 1.00 29.10 104 GLU B O 1
ATOM 2613 N N . ILE B 1 105 ? -44.381 -16.633 -11.323 1.00 25.00 105 ILE B N 1
ATOM 2614 C CA . ILE B 1 105 ? -42.947 -16.378 -11.295 1.00 27.09 105 ILE B CA 1
ATOM 2615 C C . ILE B 1 105 ? -42.514 -15.504 -10.130 1.00 34.77 105 ILE B C 1
ATOM 2616 O O . ILE B 1 105 ? -41.564 -15.831 -9.411 1.00 27.73 105 ILE B O 1
ATOM 2621 N N . TRP B 1 106 ? -43.213 -14.387 -9.963 1.00 33.36 106 TRP B N 1
ATOM 2622 C CA . TRP B 1 106 ? -42.920 -13.417 -8.917 1.00 38.29 106 TRP B CA 1
ATOM 2623 C C . TRP B 1 106 ? -42.507 -14.000 -7.579 1.00 40.09 106 TRP B C 1
ATOM 2624 O O . TRP B 1 106 ? -41.468 -13.623 -7.028 1.00 42.74 106 TRP B O 1
ATOM 2635 N N . HIS B 1 107 ? -43.329 -14.903 -7.055 1.00 35.02 107 HIS B N 1
ATOM 2636 C CA . HIS B 1 107 ? -43.074 -15.506 -5.756 1.00 39.67 107 HIS B CA 1
ATOM 2637 C C . HIS B 1 107 ? -42.684 -17.007 -5.760 1.00 42.71 107 HIS B C 1
ATOM 2638 O O . HIS B 1 107 ? -42.952 -17.756 -4.801 1.00 37.80 107 HIS B O 1
ATOM 2645 N N . SER B 1 108 ? -42.057 -17.446 -6.846 1.00 32.50 108 SER B N 1
ATOM 2646 C CA . SER B 1 108 ? -41.594 -18.824 -6.940 1.00 31.55 108 SER B CA 1
ATOM 2647 C C . SER B 1 108 ? -40.285 -18.939 -6.145 1.00 23.89 108 SER B C 1
ATOM 2648 O O . SER B 1 108 ? -39.379 -18.127 -6.334 1.00 25.04 108 SER B O 1
ATOM 2651 N N . GLY B 1 109 ? -40.185 -19.923 -5.260 1.00 27.77 109 GLY B N 1
ATOM 2652 C CA . GLY B 1 109 ? -38.950 -20.104 -4.506 1.00 26.35 109 GLY B CA 1
ATOM 2653 C C . GLY B 1 109 ? -37.846 -20.581 -5.445 1.00 25.18 109 GLY B C 1
ATOM 2654 O O . GLY B 1 109 ? -36.668 -20.269 -5.267 1.00 25.99 109 GLY B O 1
ATOM 2655 N N . THR B 1 110 ? -38.244 -21.337 -6.464 1.00 24.06 110 THR B N 1
ATOM 2656 C CA . THR B 1 110 ? -37.321 -21.874 -7.458 1.00 22.93 110 THR B CA 1
ATOM 2657 C C . THR B 1 110 ? -36.672 -20.716 -8.212 1.00 23.95 110 THR B C 1
ATOM 2658 O O . THR B 1 110 ? -35.460 -20.690 -8.426 1.00 20.76 110 THR B O 1
ATOM 2662 N N . VAL B 1 111 ? -37.493 -19.749 -8.608 1.00 21.61 111 VAL B N 1
ATOM 2663 C CA . VAL B 1 111 ? -36.983 -18.590 -9.324 1.00 22.74 111 VAL B CA 1
ATOM 2664 C C . VAL B 1 111 ? -36.142 -17.716 -8.397 1.00 22.05 111 VAL B C 1
ATOM 2665 O O . VAL B 1 111 ? -35.111 -17.183 -8.810 1.00 22.36 111 VAL B O 1
ATOM 2669 N N . ALA B 1 112 ? -36.584 -17.572 -7.148 1.00 21.73 112 ALA B N 1
ATOM 2670 C CA . ALA B 1 112 ? -35.854 -16.762 -6.169 1.00 23.52 112 ALA B CA 1
ATOM 2671 C C . ALA B 1 112 ? -34.392 -17.204 -6.051 1.00 25.46 112 ALA B C 1
ATOM 2672 O O . ALA B 1 112 ? -33.497 -16.367 -5.887 1.00 24.86 112 ALA B O 1
ATOM 2674 N N . ALA B 1 113 ? -34.136 -18.510 -6.129 1.00 22.81 113 ALA B N 1
ATOM 2675 C CA . ALA B 1 113 ? -32.751 -18.969 -6.031 1.00 22.19 113 ALA B CA 1
ATOM 2676 C C . ALA B 1 113 ? -31.967 -18.557 -7.277 1.00 24.90 113 ALA B C 1
ATOM 2677 O O . ALA B 1 113 ? -30.837 -18.064 -7.187 1.00 21.21 113 ALA B O 1
ATOM 2679 N N . ALA B 1 114 ? -32.559 -18.755 -8.449 1.00 22.48 114 ALA B N 1
ATOM 2680 C CA . ALA B 1 114 ? -31.861 -18.392 -9.674 1.00 21.53 114 ALA B CA 1
ATOM 2681 C C . ALA B 1 114 ? -31.579 -16.895 -9.669 1.00 22.78 114 ALA B C 1
ATOM 2682 O O . ALA B 1 114 ? -30.499 -16.455 -10.052 1.00 22.75 114 ALA B O 1
ATOM 2684 N N . LYS B 1 115 ? -32.563 -16.114 -9.239 1.00 22.10 115 LYS B N 1
ATOM 2685 C CA . LYS B 1 115 ? -32.413 -14.670 -9.174 1.00 24.73 115 LYS B CA 1
ATOM 2686 C C . LYS B 1 115 ? -31.276 -14.282 -8.209 1.00 25.10 115 LYS B C 1
ATOM 2687 O O . LYS B 1 115 ? -30.497 -13.358 -8.487 1.00 24.25 115 LYS B O 1
ATOM 2693 N N . GLN B 1 116 ? -31.172 -14.991 -7.084 1.00 20.34 116 GLN B N 1
ATOM 2694 C CA . GLN B 1 116 ? -30.114 -14.692 -6.123 1.00 21.16 116 GLN B CA 1
ATOM 2695 C C . GLN B 1 116 ? -28.765 -14.912 -6.792 1.00 20.50 116 GLN B C 1
ATOM 2696 O O . GLN B 1 116 ? -27.845 -14.109 -6.633 1.00 23.83 116 GLN B O 1
ATOM 2702 N N . GLY B 1 117 ? -28.658 -15.996 -7.557 1.00 21.07 117 GLY B N 1
ATOM 2703 C CA . GLY B 1 117 ? -27.416 -16.284 -8.251 1.00 21.43 117 GLY B CA 1
ATOM 2704 C C . GLY B 1 117 ? -27.070 -15.153 -9.208 1.00 27.92 117 GLY B C 1
ATOM 2705 O O . GLY B 1 117 ? -25.907 -14.738 -9.316 1.00 23.04 117 GLY B O 1
ATOM 2706 N N . TYR B 1 118 ? -28.084 -14.642 -9.903 1.00 23.68 118 TYR B N 1
ATOM 2707 C CA . TYR B 1 118 ? -27.861 -13.556 -10.856 1.00 24.75 118 TYR B CA 1
ATOM 2708 C C . TYR B 1 118 ? -27.426 -12.268 -10.145 1.00 22.93 118 TYR B C 1
ATOM 2709 O O . TYR B 1 118 ? -26.563 -11.545 -10.635 1.00 24.29 118 TYR B O 1
ATOM 2718 N N . LEU B 1 119 ? -28.019 -11.986 -8.990 1.00 24.53 119 LEU B N 1
ATOM 2719 C CA . LEU B 1 119 ? -27.668 -10.789 -8.227 1.00 25.32 119 LEU B CA 1
ATOM 2720 C C . LEU B 1 119 ? -26.212 -10.881 -7.759 1.00 32.44 119 LEU B C 1
ATOM 2721 O O . LEU B 1 119 ? -25.555 -9.860 -7.540 1.00 30.68 119 LEU B O 1
ATOM 2726 N N . PHE B 1 120 ? -25.717 -12.112 -7.611 1.00 26.01 120 PHE B N 1
ATOM 2727 C CA . PHE B 1 120 ? -24.342 -12.345 -7.185 1.00 27.34 120 PHE B CA 1
ATOM 2728 C C . PHE B 1 120 ? -23.392 -12.307 -8.365 1.00 28.41 120 PHE B C 1
ATOM 2729 O O . PHE B 1 120 ? -22.208 -12.597 -8.220 1.00 29.43 120 PHE B O 1
ATOM 2737 N N . GLY B 1 121 ? -23.915 -11.965 -9.542 1.00 30.33 121 GLY B N 1
ATOM 2738 C CA . GLY B 1 121 ? -23.070 -11.871 -10.723 1.00 28.80 121 GLY B CA 1
ATOM 2739 C C . GLY B 1 121 ? -22.882 -13.125 -11.576 1.00 28.63 121 GLY B C 1
ATOM 2740 O O . GLY B 1 121 ? -22.040 -13.141 -12.467 1.00 26.22 121 GLY B O 1
ATOM 2741 N N . LEU B 1 122 ? -23.655 -14.175 -11.329 1.00 22.31 122 LEU B N 1
ATOM 2742 C CA . LEU B 1 122 ? -23.502 -15.397 -12.120 1.00 23.26 122 LEU B CA 1
ATOM 2743 C C . LEU B 1 122 ? -24.662 -15.567 -13.106 1.00 24.53 122 LEU B C 1
ATOM 2744 O O . LEU B 1 122 ? -25.605 -14.774 -13.108 1.00 24.00 122 LEU B O 1
ATOM 2749 N N . SER B 1 123 ? -24.576 -16.593 -13.947 1.00 23.95 123 SER B N 1
ATOM 2750 C CA . SER B 1 123 ? -25.664 -16.915 -14.869 1.00 21.54 123 SER B CA 1
ATOM 2751 C C . SER B 1 123 ? -26.555 -17.845 -14.041 1.00 22.28 123 SER B C 1
ATOM 2752 O O . SER B 1 123 ? -26.090 -18.500 -13.096 1.00 19.39 123 SER B O 1
ATOM 2755 N N . ALA B 1 124 ? -27.831 -17.921 -14.380 1.00 20.01 124 ALA B N 1
ATOM 2756 C CA . ALA B 1 124 ? -28.712 -18.774 -13.602 1.00 23.68 124 ALA B CA 1
ATOM 2757 C C . ALA B 1 124 ? -29.982 -19.113 -14.331 1.00 19.28 124 ALA B C 1
ATOM 2758 O O . ALA B 1 124 ? -30.412 -18.381 -15.215 1.00 19.93 124 ALA B O 1
ATOM 2760 N N . ALA B 1 125 ? -30.574 -20.242 -13.973 1.00 18.96 125 ALA B N 1
ATOM 2761 C CA . ALA B 1 125 ? -31.827 -20.651 -14.589 1.00 19.16 125 ALA B CA 1
ATOM 2762 C C . ALA B 1 125 ? -32.631 -21.496 -13.627 1.00 22.93 125 ALA B C 1
ATOM 2763 O O . ALA B 1 125 ? -32.066 -22.244 -12.814 1.00 19.56 125 ALA B O 1
ATOM 2765 N N . ALA B 1 126 ? -33.953 -21.366 -13.733 1.00 16.74 126 ALA B N 1
ATOM 2766 C CA . ALA B 1 126 ? -34.876 -22.115 -12.908 1.00 17.82 126 ALA B CA 1
ATOM 2767 C C . ALA B 1 126 ? -35.580 -23.101 -13.839 1.00 22.05 126 ALA B C 1
ATOM 2768 O O . ALA B 1 126 ? -35.832 -22.789 -15.012 1.00 19.95 126 ALA B O 1
ATOM 2770 N N . PHE B 1 127 ? -35.875 -24.291 -13.319 1.00 20.87 127 PHE B N 1
ATOM 2771 C CA . PHE B 1 127 ? -36.529 -25.342 -14.090 1.00 18.53 127 PHE B CA 1
ATOM 2772 C C . PHE B 1 127 ? -37.755 -25.872 -13.321 1.00 20.07 127 PHE B C 1
ATOM 2773 O O . PHE B 1 127 ? -37.690 -26.101 -12.107 1.00 20.12 127 PHE B O 1
ATOM 2781 N N . SER B 1 128 ? -38.855 -26.075 -14.041 1.00 16.05 128 SER B N 1
ATOM 2782 C CA . SER B 1 128 ? -40.097 -26.567 -13.445 1.00 24.36 128 SER B CA 1
ATOM 2783 C C . SER B 1 128 ? -40.837 -27.479 -14.431 1.00 26.97 128 SER B C 1
ATOM 2784 O O . SER B 1 128 ? -40.678 -27.345 -15.651 1.00 23.38 128 SER B O 1
ATOM 2787 N N . VAL B 1 129 ? -41.633 -28.402 -13.895 1.00 21.61 129 VAL B N 1
ATOM 2788 C CA . VAL B 1 129 ? -42.440 -29.305 -14.714 1.00 29.31 129 VAL B CA 1
ATOM 2789 C C . VAL B 1 129 ? -43.851 -29.261 -14.124 1.00 29.93 129 VAL B C 1
ATOM 2790 O O . VAL B 1 129 ? -44.020 -29.208 -12.912 1.00 26.66 129 VAL B O 1
ATOM 2794 N N . PRO B 1 130 ? -44.883 -29.264 -14.980 1.00 41.10 130 PRO B N 1
ATOM 2795 C CA . PRO B 1 130 ? -46.270 -29.223 -14.502 1.00 43.57 130 PRO B CA 1
ATOM 2796 C C . PRO B 1 130 ? -46.707 -30.550 -13.890 1.00 47.42 130 PRO B C 1
ATOM 2797 O O . PRO B 1 130 ? -46.138 -31.597 -14.195 1.00 52.39 130 PRO B O 1
ATOM 2801 N N . LEU B 1 131 ? -47.711 -30.516 -13.023 1.00 51.50 131 LEU B N 1
ATOM 2802 C CA . LEU B 1 131 ? -48.184 -31.749 -12.402 1.00 57.47 131 LEU B CA 1
ATOM 2803 C C . LEU B 1 131 ? -49.609 -32.156 -12.802 1.00 61.54 131 LEU B C 1
ATOM 2804 O O . LEU B 1 131 ? -50.047 -31.897 -13.923 1.00 65.21 131 LEU B O 1
ATOM 2809 N N . ASN B 1 132 ? -50.312 -32.810 -11.880 1.00 65.38 132 ASN B N 1
ATOM 2810 C CA . ASN B 1 132 ? -51.682 -33.284 -12.099 1.00 65.49 132 ASN B CA 1
ATOM 2811 C C . ASN B 1 132 ? -51.786 -34.565 -12.924 1.00 65.62 132 ASN B C 1
ATOM 2812 O O . ASN B 1 132 ? -51.487 -34.580 -14.124 1.00 69.26 132 ASN B O 1
ATOM 2817 N N . GLY B 1 133 ? -52.217 -35.639 -12.273 1.00 63.44 133 GLY B N 1
ATOM 2818 C CA . GLY B 1 133 ? -52.365 -36.902 -12.964 1.00 61.60 133 GLY B CA 1
ATOM 2819 C C . GLY B 1 133 ? -51.089 -37.712 -13.027 1.00 64.83 133 GLY B C 1
ATOM 2820 O O . GLY B 1 133 ? -50.853 -38.579 -12.183 1.00 62.90 133 GLY B O 1
ATOM 2821 N N . GLU B 1 134 ? -50.259 -37.429 -14.028 1.00 65.15 134 GLU B N 1
ATOM 2822 C CA . GLU B 1 134 ? -49.007 -38.160 -14.197 1.00 63.57 134 GLU B CA 1
ATOM 2823 C C . GLU B 1 134 ? -47.839 -37.599 -13.393 1.00 60.74 134 GLU B C 1
ATOM 2824 O O . GLU B 1 134 ? -47.722 -36.390 -13.191 1.00 61.07 134 GLU B O 1
ATOM 2830 N N . VAL B 1 135 ? -46.978 -38.500 -12.934 1.00 55.51 135 VAL B N 1
ATOM 2831 C CA . VAL B 1 135 ? -45.792 -38.127 -12.184 1.00 51.13 135 VAL B CA 1
ATOM 2832 C C . VAL B 1 135 ? -44.700 -37.887 -13.226 1.00 46.09 135 VAL B C 1
ATOM 2833 O O . VAL B 1 135 ? -44.588 -38.638 -14.197 1.00 41.37 135 VAL B O 1
ATOM 2837 N N . PRO B 1 136 ? -43.894 -36.828 -13.053 1.00 42.01 136 PRO B N 1
ATOM 2838 C CA . PRO B 1 136 ? -42.839 -36.579 -14.038 1.00 37.11 136 PRO B CA 1
ATOM 2839 C C . PRO B 1 136 ? -41.884 -37.757 -14.167 1.00 36.31 136 PRO B C 1
ATOM 2840 O O . PRO B 1 136 ? -41.453 -38.331 -13.169 1.00 39.63 136 PRO B O 1
ATOM 2844 N N . ASP B 1 137 ? -41.585 -38.124 -15.409 1.00 33.98 137 ASP B N 1
ATOM 2845 C CA . ASP B 1 137 ? -40.685 -39.226 -15.730 1.00 35.22 137 ASP B CA 1
ATOM 2846 C C . ASP B 1 137 ? -39.350 -38.609 -16.139 1.00 34.60 137 ASP B C 1
ATOM 2847 O O . ASP B 1 137 ? -39.105 -38.322 -17.318 1.00 30.25 137 ASP B O 1
ATOM 2852 N N . PHE B 1 138 ? -38.481 -38.426 -15.155 1.00 32.43 138 PHE B N 1
ATOM 2853 C CA . PHE B 1 138 ? -37.202 -37.797 -15.398 1.00 32.49 138 PHE B CA 1
ATOM 2854 C C . PHE B 1 138 ? -36.271 -38.522 -16.351 1.00 36.08 138 PHE B C 1
ATOM 2855 O O . PHE B 1 138 ? -35.403 -37.898 -16.960 1.00 39.41 138 PHE B O 1
ATOM 2863 N N . ALA B 1 139 ? -36.457 -39.829 -16.510 1.00 36.66 139 ALA B N 1
ATOM 2864 C CA . ALA B 1 139 ? -35.640 -40.581 -17.461 1.00 37.96 139 ALA B CA 1
ATOM 2865 C C . ALA B 1 139 ? -36.062 -40.098 -18.851 1.00 35.74 139 ALA B C 1
ATOM 2866 O O . ALA B 1 139 ? -35.225 -39.802 -19.712 1.00 33.91 139 ALA B O 1
ATOM 2868 N N . GLY B 1 140 ? -37.376 -40.016 -19.055 1.00 33.74 140 GLY B N 1
ATOM 2869 C CA . GLY B 1 140 ? -37.901 -39.565 -20.328 1.00 30.73 140 GLY B CA 1
ATOM 2870 C C . GLY B 1 140 ? -37.620 -38.090 -20.567 1.00 35.20 140 GLY B C 1
ATOM 2871 O O . GLY B 1 140 ? -37.455 -37.666 -21.712 1.00 37.31 140 GLY B O 1
ATOM 2872 N N . LEU B 1 141 ? -37.564 -37.300 -19.498 1.00 30.88 141 LEU B N 1
ATOM 2873 C CA . LEU B 1 141 ? -37.293 -35.874 -19.640 1.00 31.85 141 LEU B CA 1
ATOM 2874 C C . LEU B 1 141 ? -35.819 -35.522 -19.865 1.00 33.23 141 LEU B C 1
ATOM 2875 O O . LEU B 1 141 ? -35.518 -34.460 -20.414 1.00 30.56 141 LEU B O 1
ATOM 2880 N N . ARG B 1 142 ? -34.913 -36.419 -19.465 1.00 30.53 142 ARG B N 1
ATOM 2881 C CA . ARG B 1 142 ? -33.469 -36.171 -19.584 1.00 30.67 142 ARG B CA 1
ATOM 2882 C C . ARG B 1 142 ? -32.960 -35.620 -20.915 1.00 29.37 142 ARG B C 1
ATOM 2883 O O . ARG B 1 142 ? -32.143 -34.707 -20.925 1.00 30.21 142 ARG B O 1
ATOM 2891 N N . PRO B 1 143 ? -33.414 -36.172 -22.055 1.00 32.74 143 PRO B N 1
ATOM 2892 C CA . PRO B 1 143 ? -32.935 -35.648 -23.346 1.00 31.58 143 PRO B CA 1
ATOM 2893 C C . PRO B 1 143 ? -33.300 -34.173 -23.511 1.00 28.84 143 PRO B C 1
ATOM 2894 O O . PRO B 1 143 ? -32.541 -33.382 -24.066 1.00 23.96 143 PRO B O 1
ATOM 2898 N N . TRP B 1 144 ? -34.479 -33.808 -23.028 1.00 29.05 144 TRP B N 1
ATOM 2899 C CA . TRP B 1 144 ? -34.913 -32.430 -23.147 1.00 30.93 144 TRP B CA 1
ATOM 2900 C C . TRP B 1 144 ? -34.230 -31.523 -22.136 1.00 29.03 144 TRP B C 1
ATOM 2901 O O . TRP B 1 144 ? -34.025 -30.333 -22.402 1.00 28.27 144 TRP B O 1
ATOM 2912 N N . LEU B 1 145 ? -33.860 -32.080 -20.984 1.00 30.28 145 LEU B N 1
ATOM 2913 C CA . LEU B 1 145 ? -33.145 -31.289 -19.991 1.00 28.84 145 LEU B CA 1
ATOM 2914 C C . LEU B 1 145 ? -31.775 -30.978 -20.575 1.00 29.38 145 LEU B C 1
ATOM 2915 O O . LEU B 1 145 ? -31.291 -29.847 -20.489 1.00 26.23 145 LEU B O 1
ATOM 2920 N N . LEU B 1 146 ? -31.153 -31.991 -21.176 1.00 26.70 146 LEU B N 1
ATOM 2921 C CA . LEU B 1 146 ? -29.830 -31.813 -21.759 1.00 26.07 146 LEU B CA 1
ATOM 2922 C C . LEU B 1 146 ? -29.818 -30.812 -22.927 1.00 21.97 146 LEU B C 1
ATOM 2923 O O . LEU B 1 146 ? -28.923 -29.972 -23.019 1.00 25.64 146 LEU B O 1
ATOM 2928 N N . ARG B 1 147 ? -30.800 -30.917 -23.813 1.00 25.20 147 ARG B N 1
ATOM 2929 C CA . ARG B 1 147 ? -30.909 -30.017 -24.968 1.00 26.44 147 ARG B CA 1
ATOM 2930 C C . ARG B 1 147 ? -31.133 -28.589 -24.435 1.00 22.28 147 ARG B C 1
ATOM 2931 O O . ARG B 1 147 ? -30.532 -27.626 -24.907 1.00 21.55 147 ARG B O 1
ATOM 2939 N N . THR B 1 148 ? -31.984 -28.459 -23.427 1.00 23.91 148 THR B N 1
ATOM 2940 C CA . THR B 1 148 ? -32.250 -27.147 -22.839 1.00 23.64 148 THR B CA 1
ATOM 2941 C C . THR B 1 148 ? -30.979 -26.541 -22.233 1.00 24.97 148 THR B C 1
ATOM 2942 O O . THR B 1 148 ? -30.659 -25.377 -22.492 1.00 24.12 148 THR B O 1
ATOM 2946 N N . LEU B 1 149 ? -30.243 -27.324 -21.440 1.00 21.53 149 LEU B N 1
ATOM 2947 C CA . LEU B 1 149 ? -29.007 -26.826 -20.829 1.00 22.74 149 LEU B CA 1
ATOM 2948 C C . LEU B 1 149 ? -27.967 -26.468 -21.887 1.00 19.49 149 LEU B C 1
ATOM 2949 O O . LEU B 1 149 ? -27.263 -25.475 -21.764 1.00 22.63 149 LEU B O 1
ATOM 2954 N N . GLU B 1 150 ? -27.862 -27.287 -22.926 1.00 24.29 150 GLU B N 1
ATOM 2955 C CA . GLU B 1 150 ? -26.905 -27.017 -23.995 1.00 26.03 150 GLU B CA 1
ATOM 2956 C C 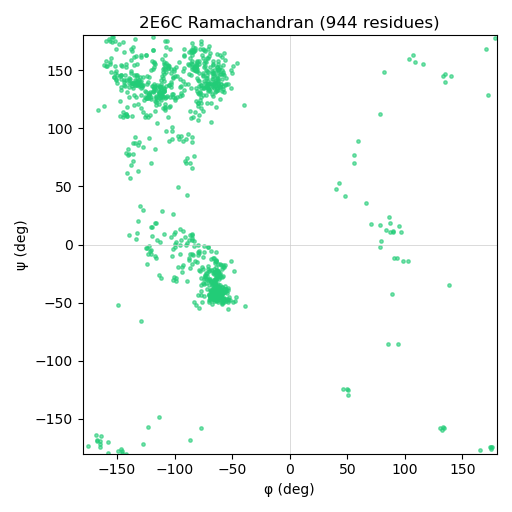. GLU B 1 150 ? -27.256 -25.669 -24.646 1.00 25.42 150 GLU B C 1
ATOM 2957 O O . GLU B 1 150 ? -26.377 -24.849 -24.958 1.00 21.26 150 GLU B O 1
ATOM 2963 N N . THR B 1 151 ? -28.551 -25.435 -24.836 1.00 24.48 151 THR B N 1
ATOM 2964 C CA . THR B 1 151 ? -29.001 -24.182 -25.443 1.00 21.53 151 THR B CA 1
ATOM 2965 C C . THR B 1 151 ? -28.700 -22.984 -24.553 1.00 21.85 151 THR B C 1
ATOM 2966 O O . THR B 1 151 ? -28.156 -21.981 -25.015 1.00 23.38 151 THR B O 1
ATOM 2970 N N . LEU B 1 152 ? -29.026 -23.088 -23.267 1.00 22.27 152 LEU B N 1
ATOM 2971 C CA . LEU B 1 152 ? -28.744 -21.992 -22.340 1.00 21.60 152 LEU B CA 1
ATOM 2972 C C . LEU B 1 152 ? -27.248 -21.675 -22.301 1.00 22.73 152 LEU B C 1
ATOM 2973 O O . LEU B 1 152 ? -26.858 -20.515 -22.183 1.00 20.95 152 LEU B O 1
ATOM 2978 N N . LEU B 1 153 ? -26.411 -22.709 -22.395 1.00 25.84 153 LEU B N 1
ATOM 2979 C CA . LEU B 1 153 ? -24.959 -22.503 -22.341 1.00 26.28 153 LEU B CA 1
ATOM 2980 C C . LEU B 1 153 ? -24.400 -21.833 -23.594 1.00 27.61 153 LEU B C 1
ATOM 2981 O O . LEU B 1 153 ? -23.209 -21.533 -23.665 1.00 24.08 153 LEU B O 1
ATOM 2986 N N . ARG B 1 154 ? -25.264 -21.572 -24.571 1.00 27.57 154 ARG B N 1
ATOM 2987 C CA . ARG B 1 154 ? -24.832 -20.901 -25.790 1.00 27.09 154 ARG B CA 1
ATOM 2988 C C . ARG B 1 154 ? -25.226 -19.427 -25.736 1.00 30.57 154 ARG B C 1
ATOM 2989 O O . ARG B 1 154 ? -24.881 -18.649 -26.628 1.00 25.03 154 ARG B O 1
ATOM 2997 N N . LEU B 1 155 ? -25.939 -19.049 -24.676 1.00 28.41 155 LEU B N 1
ATOM 2998 C CA . LEU B 1 155 ? -26.377 -17.666 -24.482 1.00 24.25 155 LEU B CA 1
ATOM 2999 C C . LEU B 1 155 ? -25.222 -16.760 -24.057 1.00 28.52 155 LEU B C 1
ATOM 3000 O O . LEU B 1 155 ? -24.253 -17.214 -23.443 1.00 26.46 155 LEU B O 1
ATOM 3005 N N . GLU B 1 156 ? -25.326 -15.475 -24.382 1.00 28.35 156 GLU B N 1
ATOM 3006 C CA . GLU B 1 156 ? -24.312 -14.525 -23.939 1.00 30.04 156 GLU B CA 1
ATOM 3007 C C . GLU B 1 156 ? -24.544 -14.461 -22.432 1.00 30.12 156 GLU B C 1
ATOM 3008 O O . GLU B 1 156 ? -25.692 -14.449 -21.975 1.00 30.84 156 GLU B O 1
ATOM 3014 N N . ARG B 1 157 ? -23.461 -14.426 -21.663 1.00 28.82 157 ARG B N 1
ATOM 3015 C CA . ARG B 1 157 ? -23.548 -14.413 -20.210 1.00 33.11 157 ARG B CA 1
ATOM 3016 C C . ARG B 1 157 ? -23.237 -13.054 -19.610 1.00 33.03 157 ARG B C 1
ATOM 3017 O O . ARG B 1 157 ? -22.504 -12.265 -20.195 1.00 34.56 157 ARG B O 1
ATOM 3025 N N . PRO B 1 158 ? -23.791 -12.770 -18.421 1.00 30.55 158 PRO B N 1
ATOM 3026 C CA . PRO B 1 158 ? -24.666 -13.661 -17.656 1.00 30.41 158 PRO B CA 1
ATOM 3027 C C . PRO B 1 158 ? -26.118 -13.621 -18.140 1.00 31.73 158 PRO B C 1
ATOM 3028 O O . PRO B 1 158 ? -26.575 -12.608 -18.679 1.00 27.32 158 PRO B O 1
ATOM 3032 N N . PHE B 1 159 ? -26.833 -14.726 -17.934 1.00 26.78 159 PHE B N 1
ATOM 3033 C CA . PHE B 1 159 ? -28.238 -14.837 -18.324 1.00 23.94 159 PHE B CA 1
ATOM 3034 C C . PHE B 1 159 ? -29.067 -15.234 -17.096 1.00 25.51 159 PHE B C 1
ATOM 3035 O O . PHE B 1 159 ? -28.512 -15.690 -16.087 1.00 20.85 159 PHE B O 1
ATOM 3043 N N . LEU B 1 160 ? -30.388 -15.048 -17.181 1.00 22.58 160 LEU B N 1
ATOM 3044 C CA . LEU B 1 160 ? -31.327 -15.414 -16.111 1.00 17.71 160 LEU B CA 1
ATOM 3045 C C . LEU B 1 160 ? -32.545 -15.880 -16.885 1.00 24.96 160 LEU B C 1
ATOM 3046 O O . LEU B 1 160 ? -33.234 -15.066 -17.520 1.00 20.95 160 LEU B O 1
ATOM 3051 N N . VAL B 1 161 ? -32.811 -17.187 -16.845 1.00 16.89 161 VAL B N 1
ATOM 3052 C CA . VAL B 1 161 ? -33.909 -17.734 -17.626 1.00 16.00 161 VAL B CA 1
ATOM 3053 C C . VAL B 1 161 ? -34.823 -18.635 -16.809 1.00 18.50 161 VAL B C 1
ATOM 3054 O O . VAL B 1 161 ? -34.351 -19.438 -15.992 1.00 16.33 161 VAL B O 1
ATOM 3058 N N . ASN B 1 162 ? -36.130 -18.498 -17.026 1.00 20.19 162 ASN B N 1
ATOM 3059 C CA . ASN B 1 162 ? -37.092 -19.339 -16.326 1.00 17.12 162 ASN B CA 1
ATOM 3060 C C . ASN B 1 162 ? -37.591 -20.398 -17.299 1.00 17.45 162 ASN B C 1
ATOM 3061 O O . ASN B 1 162 ? -38.195 -20.071 -18.317 1.00 20.12 162 ASN B O 1
ATOM 3066 N N . VAL B 1 163 ? -37.366 -21.661 -16.965 1.00 15.87 163 VAL B N 1
ATOM 3067 C CA . VAL B 1 163 ? -37.740 -22.773 -17.813 1.00 17.68 163 VAL B CA 1
ATOM 3068 C C . VAL B 1 163 ? -38.852 -23.681 -17.297 1.00 21.97 163 VAL B C 1
ATOM 3069 O O . VAL B 1 163 ? -38.834 -24.117 -16.145 1.00 23.68 163 VAL B O 1
ATOM 3073 N N . ASN B 1 164 ? -39.825 -23.954 -18.160 1.00 19.83 164 ASN B N 1
ATOM 3074 C CA . ASN B 1 164 ? -40.897 -24.889 -17.825 1.00 20.97 164 ASN B CA 1
ATOM 3075 C C . ASN B 1 164 ? -40.900 -25.970 -18.896 1.00 21.38 164 ASN B C 1
ATOM 3076 O O . ASN B 1 164 ? -40.919 -25.669 -20.093 1.00 22.24 164 ASN B O 1
ATOM 3081 N N . LEU B 1 165 ? -40.877 -27.230 -18.467 1.00 22.12 165 LEU B N 1
ATOM 3082 C CA . LEU B 1 165 ? -40.882 -28.341 -19.413 1.00 24.54 165 LEU B CA 1
ATOM 3083 C C . LEU B 1 165 ? -42.136 -29.201 -19.295 1.00 28.02 165 LEU B C 1
ATOM 3084 O O . LEU B 1 165 ? -42.505 -29.633 -18.200 1.00 28.24 165 LEU B O 1
ATOM 3089 N N . PRO B 1 166 ? -42.837 -29.423 -20.413 1.00 28.19 166 PRO B N 1
ATOM 3090 C CA . PRO B 1 166 ? -44.029 -30.274 -20.293 1.00 29.70 166 PRO B CA 1
ATOM 3091 C C . PRO B 1 166 ? -43.521 -31.706 -20.031 1.00 31.19 166 PRO B C 1
ATOM 3092 O O . PRO B 1 166 ? -42.348 -32.008 -20.264 1.00 28.67 166 PRO B O 1
ATOM 3096 N N . LEU B 1 167 ? -44.384 -32.579 -19.526 1.00 34.21 167 LEU B N 1
ATOM 3097 C CA . LEU B 1 167 ? -43.967 -33.948 -19.226 1.00 38.45 167 LEU B CA 1
ATOM 3098 C C . LEU B 1 167 ? -43.305 -34.609 -20.418 1.00 35.81 167 LEU B C 1
ATOM 3099 O O . LEU B 1 167 ? -42.260 -35.234 -20.284 1.00 38.69 167 LEU B O 1
ATOM 3104 N N . ARG B 1 168 ? -43.906 -34.451 -21.592 1.00 35.94 168 ARG B N 1
ATOM 3105 C CA . ARG B 1 168 ? -43.363 -35.033 -22.809 1.00 36.07 168 ARG B CA 1
ATOM 3106 C C . ARG B 1 168 ? -43.238 -33.949 -23.874 1.00 36.58 168 ARG B C 1
ATOM 3107 O O . ARG B 1 168 ? -44.116 -33.775 -24.721 1.00 31.48 168 ARG B O 1
ATOM 3115 N N . PRO B 1 169 ? -42.130 -33.198 -23.832 1.00 36.19 169 PRO B N 1
ATOM 3116 C CA . PRO B 1 169 ? -41.860 -32.112 -24.773 1.00 35.76 169 PRO B CA 1
ATOM 3117 C C . PRO B 1 169 ? -41.751 -32.583 -26.215 1.00 39.99 169 PRO B C 1
ATOM 3118 O O . PRO B 1 169 ? -41.360 -33.724 -26.485 1.00 35.12 169 PRO B O 1
ATOM 3122 N N . LYS B 1 170 ? -42.104 -31.693 -27.134 1.00 34.95 170 LYS B N 1
ATOM 3123 C CA . LYS B 1 170 ? -42.010 -31.983 -28.551 1.00 40.02 170 LYS B CA 1
ATOM 3124 C C . LYS B 1 170 ? -41.340 -30.800 -29.254 1.00 38.78 170 LYS B C 1
ATOM 3125 O O . LYS B 1 170 ? -41.302 -30.735 -30.477 1.00 41.40 170 LYS B O 1
ATOM 3131 N N . GLY B 1 171 ? -40.800 -29.870 -28.466 1.00 36.40 171 GLY B N 1
ATOM 3132 C CA . GLY B 1 171 ? -40.145 -28.705 -29.032 1.00 29.63 171 GLY B CA 1
ATOM 3133 C C . GLY B 1 171 ? -39.629 -27.749 -27.963 1.00 30.31 171 GLY B C 1
ATOM 3134 O O . GLY B 1 171 ? -39.830 -27.977 -26.768 1.00 25.63 171 GLY B O 1
ATOM 3135 N N . PHE B 1 172 ? -38.974 -26.672 -28.396 1.00 26.35 172 PHE B N 1
ATOM 3136 C CA . PHE B 1 172 ? -38.407 -25.676 -27.490 1.00 24.58 172 PHE B CA 1
ATOM 3137 C C . PHE B 1 172 ? -38.683 -24.279 -28.048 1.00 25.42 172 PHE B C 1
ATOM 3138 O O . PHE B 1 172 ? -38.554 -24.055 -29.248 1.00 23.67 172 PHE B O 1
ATOM 3146 N N . LEU B 1 173 ? -39.044 -23.345 -27.172 1.00 24.84 173 LEU B N 1
ATOM 3147 C CA . LEU B 1 173 ? -39.307 -21.980 -27.590 1.00 21.19 173 LEU B CA 1
ATOM 3148 C C . LEU B 1 173 ? -38.912 -20.965 -26.543 1.00 20.97 173 LEU B C 1
ATOM 3149 O O . LEU B 1 173 ? -39.101 -21.175 -25.342 1.00 19.41 173 LEU B O 1
ATOM 3154 N N . TRP B 1 174 ? -38.381 -19.846 -27.002 1.00 17.03 174 TRP B N 1
ATOM 3155 C CA . TRP B 1 174 ? -38.074 -18.758 -26.088 1.00 20.41 174 TRP B CA 1
ATOM 3156 C C . TRP B 1 174 ? -39.461 -18.145 -25.904 1.00 21.35 174 TRP B C 1
ATOM 3157 O O . TRP B 1 174 ? -40.261 -18.156 -26.842 1.00 18.18 174 TRP B O 1
ATOM 3168 N N . THR B 1 175 ? -39.758 -17.598 -24.734 1.00 19.75 175 THR B N 1
ATOM 3169 C CA . THR B 1 175 ? -41.099 -17.046 -24.532 1.00 20.48 175 THR B CA 1
ATOM 3170 C C . THR B 1 175 ? -41.144 -15.802 -23.673 1.00 21.63 175 THR B C 1
ATOM 3171 O O . THR B 1 175 ? -40.184 -15.482 -22.973 1.00 17.32 175 THR B O 1
ATOM 3175 N N . ARG B 1 176 ? -42.299 -15.131 -23.724 1.00 19.36 176 ARG B N 1
ATOM 3176 C CA . ARG B 1 176 ? -42.584 -13.968 -22.902 1.00 16.41 176 ARG B CA 1
ATOM 3177 C C . ARG B 1 176 ? -43.369 -14.529 -21.712 1.00 20.68 176 ARG B C 1
ATOM 3178 O O . ARG B 1 176 ? -43.988 -15.595 -21.813 1.00 20.01 176 ARG B O 1
ATOM 3186 N N . GLN B 1 177 ? -43.366 -13.809 -20.595 1.00 22.18 177 GLN B N 1
ATOM 3187 C CA . GLN B 1 177 ? -44.139 -14.226 -19.424 1.00 20.83 177 GLN B CA 1
ATOM 3188 C C . GLN B 1 177 ? -45.627 -13.954 -19.703 1.00 23.06 177 GLN B C 1
ATOM 3189 O O . GLN B 1 177 ? -45.974 -12.873 -20.173 1.00 22.33 177 GLN B O 1
ATOM 3195 N N . SER B 1 178 ? -46.506 -14.908 -19.403 1.00 18.83 178 SER B N 1
ATOM 3196 C CA . SER B 1 178 ? -47.925 -14.664 -19.622 1.00 19.55 178 SER B CA 1
ATOM 3197 C C . SER B 1 178 ? -48.363 -13.632 -18.587 1.00 22.39 178 SER B C 1
ATOM 3198 O O . SER B 1 178 ? -47.961 -13.707 -17.427 1.00 22.13 178 SER B O 1
ATOM 3201 N N . VAL B 1 179 ? -49.179 -12.670 -19.000 1.00 20.73 179 VAL B N 1
ATOM 3202 C CA . VAL B 1 179 ? -49.640 -11.643 -18.081 1.00 22.84 179 VAL B CA 1
ATOM 3203 C C . VAL B 1 179 ? -51.132 -11.382 -18.260 1.00 26.17 179 VAL B C 1
ATOM 3204 O O . VAL B 1 179 ? -51.517 -10.391 -18.859 1.00 35.84 179 VAL B O 1
ATOM 3208 N N . ARG B 1 180 ? -51.965 -12.259 -17.725 1.00 27.49 180 ARG B N 1
ATOM 3209 C CA . ARG B 1 180 ? -53.416 -12.115 -17.842 1.00 28.76 180 ARG B CA 1
ATOM 3210 C C . ARG B 1 180 ? -54.040 -11.494 -16.601 1.00 28.52 180 ARG B C 1
ATOM 3211 O O . ARG B 1 180 ? -53.501 -11.610 -15.494 1.00 23.02 180 ARG B O 1
ATOM 3219 N N . ALA B 1 181 ? -55.171 -10.820 -16.789 1.00 21.60 181 ALA B N 1
ATOM 3220 C CA . ALA B 1 181 ? -55.882 -10.239 -15.669 1.00 24.64 181 ALA B CA 1
ATOM 3221 C C . ALA B 1 181 ? -56.700 -11.399 -15.101 1.00 30.09 181 ALA B C 1
ATOM 3222 O O . ALA B 1 181 ? -57.019 -12.355 -15.825 1.00 28.13 181 ALA B O 1
ATOM 3224 N N . TYR B 1 182 ? -57.009 -11.334 -13.806 1.00 30.53 182 TYR B N 1
ATOM 3225 C CA . TYR B 1 182 ? -57.790 -12.379 -13.157 1.00 28.17 182 TYR B CA 1
ATOM 3226 C C . TYR B 1 182 ? -59.101 -11.842 -12.653 1.00 30.31 182 TYR B C 1
ATOM 3227 O O . TYR B 1 182 ? -59.253 -10.649 -12.402 1.00 29.20 182 TYR B O 1
ATOM 3236 N N . GLU B 1 183 ? -60.056 -12.746 -12.529 1.00 33.52 183 GLU B N 1
ATOM 3237 C CA . GLU B 1 183 ? -61.370 -12.412 -12.025 1.00 34.33 183 GLU B CA 1
ATOM 3238 C C . GLU B 1 183 ? -61.404 -13.089 -10.672 1.00 32.97 183 GLU B C 1
ATOM 3239 O O . GLU B 1 183 ? -61.022 -14.253 -10.551 1.00 30.65 183 GLU B O 1
ATOM 3245 N N . GLY B 1 184 ? -61.829 -12.348 -9.655 1.00 31.41 184 GLY B N 1
ATOM 3246 C CA . GLY B 1 184 ? -61.901 -12.920 -8.331 1.00 31.97 184 GLY B CA 1
ATOM 3247 C C . GLY B 1 184 ? -63.152 -13.764 -8.215 1.00 36.14 184 GLY B C 1
ATOM 3248 O O . GLY B 1 184 ? -64.208 -13.413 -8.751 1.00 35.68 184 GLY B O 1
ATOM 3249 N N . VAL B 1 185 ? -63.021 -14.900 -7.544 1.00 31.47 185 VAL B N 1
ATOM 3250 C CA . VAL B 1 185 ? -64.140 -15.793 -7.331 1.00 31.63 185 VAL B CA 1
ATOM 3251 C C . VAL B 1 185 ? -64.069 -16.206 -5.873 1.00 30.74 185 VAL B C 1
ATOM 3252 O O . VAL B 1 185 ? -63.060 -16.755 -5.426 1.00 33.57 185 VAL B O 1
ATOM 3256 N N . VAL B 1 186 ? -65.123 -15.906 -5.123 1.00 29.12 186 VAL B N 1
ATOM 3257 C CA . VAL B 1 186 ? -65.176 -16.271 -3.717 1.00 29.98 186 VAL B CA 1
ATOM 3258 C C . VAL B 1 186 ? -66.455 -17.056 -3.485 1.00 35.79 186 VAL B C 1
ATOM 3259 O O . VAL B 1 186 ? -67.541 -16.590 -3.827 1.00 34.33 186 VAL B O 1
ATOM 3263 N N . ILE B 1 187 ? -66.321 -18.241 -2.903 1.00 34.62 187 ILE B N 1
ATOM 3264 C CA . ILE B 1 187 ? -67.471 -19.099 -2.628 1.00 38.83 187 ILE B CA 1
ATOM 3265 C C . ILE B 1 187 ? -67.662 -19.285 -1.121 1.00 37.83 187 ILE B C 1
ATOM 3266 O O . ILE B 1 187 ? -66.917 -20.026 -0.477 1.00 32.65 187 ILE B O 1
ATOM 3271 N N . PRO B 1 188 ? -68.657 -18.601 -0.537 1.00 35.68 188 PRO B N 1
ATOM 3272 C CA . PRO B 1 188 ? -68.909 -18.724 0.902 1.00 40.22 188 PRO B CA 1
ATOM 3273 C C . PRO B 1 188 ? -69.419 -20.119 1.241 1.00 40.07 188 PRO B C 1
ATOM 3274 O O . PRO B 1 188 ? -70.080 -20.768 0.426 1.00 42.27 188 PRO B O 1
ATOM 3278 N N . GLY B 1 189 ? -69.096 -20.584 2.440 1.00 37.82 189 GLY B N 1
ATOM 3279 C CA . GLY B 1 189 ? -69.547 -21.896 2.856 1.00 31.56 189 GLY B CA 1
ATOM 3280 C C . GLY B 1 189 ? -69.543 -21.997 4.361 1.00 35.56 189 GLY B C 1
ATOM 3281 O O . GLY B 1 189 ? -69.189 -21.035 5.061 1.00 32.23 189 GLY B O 1
ATOM 3282 N N . GLU B 1 190 ? -69.936 -23.167 4.856 1.00 32.90 190 GLU B N 1
ATOM 3283 C CA . GLU B 1 190 ? -69.969 -23.450 6.287 1.00 38.72 190 GLU B CA 1
ATOM 3284 C C . GLU B 1 190 ? -69.445 -24.860 6.506 1.00 36.93 190 GLU B C 1
ATOM 3285 O O . GLU B 1 190 ? -69.706 -25.754 5.708 1.00 35.60 190 GLU B O 1
ATOM 3291 N N . ASP B 1 191 ? -68.703 -25.056 7.586 1.00 37.42 191 ASP B N 1
ATOM 3292 C CA . ASP B 1 191 ? -68.154 -26.363 7.878 1.00 41.95 191 ASP B CA 1
ATOM 3293 C C . ASP B 1 191 ? -69.265 -27.240 8.442 1.00 47.37 191 ASP B C 1
ATOM 3294 O O . ASP B 1 191 ? -70.387 -26.775 8.642 1.00 46.87 191 ASP B O 1
ATOM 3299 N N . PRO B 1 192 ? -68.980 -28.526 8.680 1.00 48.80 192 PRO B N 1
ATOM 3300 C CA . PRO B 1 192 ? -70.029 -29.393 9.220 1.00 52.66 192 PRO B CA 1
ATOM 3301 C C . PRO B 1 192 ? -70.604 -28.910 10.547 1.00 51.39 192 PRO B C 1
ATOM 3302 O O . PRO B 1 192 ? -71.688 -29.324 10.947 1.00 51.37 192 PRO B O 1
ATOM 3306 N N . MET B 1 193 ? -69.885 -28.025 11.224 1.00 50.43 193 MET B N 1
ATOM 3307 C CA . MET B 1 193 ? -70.360 -27.495 12.494 1.00 51.09 193 MET B CA 1
ATOM 3308 C C . MET B 1 193 ? -71.093 -26.165 12.284 1.00 49.84 193 MET B C 1
ATOM 3309 O O . MET B 1 193 ? -71.360 -25.431 13.240 1.00 47.22 193 MET B O 1
ATOM 3314 N N . GLY B 1 194 ? -71.411 -25.862 11.025 1.00 48.82 194 GLY B N 1
ATOM 3315 C CA . GLY B 1 194 ? -72.116 -24.629 10.703 1.00 47.40 194 GLY B CA 1
ATOM 3316 C C . GLY B 1 194 ? -71.302 -23.354 10.866 1.00 46.19 194 GLY B C 1
ATOM 3317 O O . GLY B 1 194 ? -71.852 -22.257 10.947 1.00 48.72 194 GLY B O 1
ATOM 3318 N N . ARG B 1 195 ? -69.985 -23.488 10.915 1.00 43.20 195 ARG B N 1
ATOM 3319 C CA . ARG B 1 195 ? -69.116 -22.328 11.063 1.00 40.16 195 ARG B CA 1
ATOM 3320 C C . ARG B 1 195 ? -68.750 -21.864 9.645 1.00 37.65 195 ARG B C 1
ATOM 3321 O O . ARG B 1 195 ? -68.390 -22.676 8.798 1.00 31.87 195 ARG B O 1
ATOM 3329 N N . PRO B 1 196 ? -68.844 -20.551 9.373 1.00 35.33 196 PRO B N 1
ATOM 3330 C CA . PRO B 1 196 ? -68.530 -20.002 8.051 1.00 34.61 196 PRO B CA 1
ATOM 3331 C C . PRO B 1 196 ? -67.059 -19.991 7.642 1.00 28.64 196 PRO B C 1
ATOM 3332 O O . PRO B 1 196 ? -66.161 -19.868 8.472 1.00 25.43 196 PRO B O 1
ATOM 3336 N N . PHE B 1 197 ? -66.833 -20.132 6.343 1.00 25.41 197 PHE B N 1
ATOM 3337 C CA . PHE B 1 197 ? -65.495 -20.077 5.783 1.00 26.74 197 PHE B CA 1
ATOM 3338 C C . PHE B 1 197 ? -65.639 -19.634 4.339 1.00 29.98 197 PHE B C 1
ATOM 3339 O O . PHE B 1 197 ? -66.762 -19.480 3.834 1.00 31.35 197 PHE B O 1
ATOM 3347 N N . TYR B 1 198 ? -64.517 -19.408 3.674 1.00 25.83 198 TYR B N 1
ATOM 3348 C CA . TYR B 1 198 ? -64.559 -18.955 2.295 1.00 28.51 198 TYR B CA 1
ATOM 3349 C C . TYR B 1 198 ? -63.619 -19.734 1.390 1.00 29.03 198 TYR B C 1
ATOM 3350 O O . TYR B 1 198 ? -62.497 -20.050 1.771 1.00 30.76 198 TYR B O 1
ATOM 3359 N N . TRP B 1 199 ? -64.093 -20.033 0.188 1.00 29.50 199 TRP B N 1
ATOM 3360 C CA . TRP B 1 199 ? -63.293 -20.734 -0.809 1.00 33.48 199 TRP B CA 1
ATOM 3361 C C . TRP B 1 199 ? -62.853 -19.666 -1.790 1.00 30.95 199 TRP B C 1
ATOM 3362 O O . TRP B 1 199 ? -63.664 -18.833 -2.175 1.00 32.18 199 TRP B O 1
ATOM 3373 N N . PHE B 1 200 ? -61.587 -19.675 -2.190 1.00 29.90 200 PHE B N 1
ATOM 3374 C CA . PHE B 1 200 ? -61.120 -18.708 -3.185 1.00 28.65 200 PHE B CA 1
ATOM 3375 C C . PHE B 1 200 ? -60.789 -19.482 -4.455 1.00 28.88 200 PHE B C 1
ATOM 3376 O O . PHE B 1 200 ? -60.046 -20.464 -4.406 1.00 33.21 200 PHE B O 1
ATOM 3384 N N . ALA B 1 201 ? -61.335 -19.049 -5.586 1.00 27.66 201 ALA B N 1
ATOM 3385 C CA . ALA B 1 201 ? -61.060 -19.715 -6.854 1.00 29.75 201 ALA B CA 1
ATOM 3386 C C . ALA B 1 201 ? -60.856 -18.708 -7.987 1.00 31.43 201 ALA B C 1
ATOM 3387 O O . ALA B 1 201 ? -61.561 -18.736 -8.996 1.00 32.59 201 ALA B O 1
ATOM 3389 N N . PRO B 1 202 ? -59.890 -17.788 -7.832 1.00 29.73 202 PRO B N 1
ATOM 3390 C CA . PRO B 1 202 ? -59.662 -16.814 -8.904 1.00 31.94 202 PRO B CA 1
ATOM 3391 C C . PRO B 1 202 ? -59.301 -17.529 -10.205 1.00 33.73 202 PRO B C 1
ATOM 3392 O O . PRO B 1 202 ? -58.665 -18.589 -10.192 1.00 34.20 202 PRO B O 1
ATOM 3396 N N . ARG B 1 203 ? -59.718 -16.958 -11.325 1.00 33.15 203 ARG B N 1
ATOM 3397 C CA . ARG B 1 203 ? -59.427 -17.554 -12.615 1.00 36.04 203 ARG B CA 1
ATOM 3398 C C . ARG B 1 203 ? -59.014 -16.498 -13.615 1.00 32.47 203 ARG B C 1
ATOM 3399 O O . ARG B 1 203 ? -59.439 -15.346 -13.524 1.00 30.24 203 ARG B O 1
ATOM 3407 N N . PRO B 1 204 ? -58.155 -16.878 -14.575 1.00 33.83 204 PRO B N 1
ATOM 3408 C CA . PRO B 1 204 ? -57.667 -15.969 -15.615 1.00 31.52 204 PRO B CA 1
ATOM 3409 C C . PRO B 1 204 ? -58.829 -15.601 -16.525 1.00 36.18 204 PRO B C 1
ATOM 3410 O O . PRO B 1 204 ? -59.732 -16.413 -16.737 1.00 37.23 204 PRO B O 1
ATOM 3414 N N . LEU B 1 205 ? -58.815 -14.385 -17.063 1.00 38.28 205 LEU B N 1
ATOM 3415 C CA . LEU B 1 205 ? -59.909 -13.923 -17.913 1.00 44.86 205 LEU B CA 1
ATOM 3416 C C . LEU B 1 205 ? -59.961 -14.440 -19.358 1.00 47.96 205 LEU B C 1
ATOM 3417 O O . LEU B 1 205 ? -61.048 -14.735 -19.868 1.00 52.04 205 LEU B O 1
ATOM 3422 N N . LYS B 1 206 ? -58.815 -14.553 -20.020 1.00 42.98 206 LYS B N 1
ATOM 3423 C CA . LYS B 1 206 ? -58.810 -15.038 -21.402 1.00 40.70 206 LYS B CA 1
ATOM 3424 C C . LYS B 1 206 ? -57.829 -16.202 -21.591 1.00 38.67 206 LYS B C 1
ATOM 3425 O O . LYS B 1 206 ? -57.282 -16.729 -20.621 1.00 36.43 206 LYS B O 1
ATOM 3431 N N . GLU B 1 207 ? -57.617 -16.610 -22.838 1.00 35.95 207 GLU B N 1
ATOM 3432 C CA . GLU B 1 207 ? -56.677 -17.693 -23.131 1.00 38.01 207 GLU B CA 1
ATOM 3433 C C . GLU B 1 207 ? -55.284 -17.068 -23.183 1.00 32.76 207 GLU B C 1
ATOM 3434 O O . GLU B 1 207 ? -55.134 -15.892 -23.522 1.00 31.97 207 GLU B O 1
ATOM 3440 N N . ALA B 1 208 ? -54.267 -17.846 -22.838 1.00 31.18 208 ALA B N 1
ATOM 3441 C CA . ALA B 1 208 ? -52.899 -17.339 -22.872 1.00 30.32 208 ALA B CA 1
ATOM 3442 C C . ALA B 1 208 ? -52.559 -16.984 -24.321 1.00 29.46 208 ALA B C 1
ATOM 3443 O O . ALA B 1 208 ? -52.986 -17.663 -25.249 1.00 29.17 208 ALA B O 1
ATOM 3445 N N . GLU B 1 209 ? -51.805 -15.911 -24.517 1.00 28.79 209 GLU B N 1
ATOM 3446 C CA . GLU B 1 209 ? -51.433 -15.494 -25.860 1.00 28.91 209 GLU B CA 1
ATOM 3447 C C . GLU B 1 209 ? -50.285 -16.314 -26.440 1.00 29.38 209 GLU B C 1
ATOM 3448 O O . GLU B 1 209 ? -49.473 -16.879 -25.696 1.00 20.65 209 GLU B O 1
ATOM 3454 N N . GLU B 1 210 ? -50.220 -16.366 -27.771 1.00 24.94 210 GLU B N 1
ATOM 3455 C CA . GLU B 1 210 ? -49.144 -17.074 -28.460 1.00 27.59 210 GLU B CA 1
ATOM 3456 C C . GLU B 1 210 ? -47.843 -16.373 -28.095 1.00 24.91 210 GLU B C 1
ATOM 3457 O O . GLU B 1 210 ? -47.804 -15.151 -27.956 1.00 20.61 210 GLU B O 1
ATOM 3463 N N . GLY B 1 211 ? -46.774 -17.146 -27.966 1.00 26.42 211 GLY B N 1
ATOM 3464 C CA . GLY B 1 211 ? -45.499 -16.558 -27.609 1.00 20.82 211 GLY B CA 1
ATOM 3465 C C . GLY B 1 211 ? -45.258 -16.509 -26.106 1.00 24.26 211 GLY B C 1
ATOM 3466 O O . GLY B 1 211 ? -44.133 -16.228 -25.689 1.00 25.39 211 GLY B O 1
ATOM 3467 N N . THR B 1 212 ? -46.282 -16.767 -25.288 1.00 20.88 212 THR B N 1
ATOM 3468 C CA . THR B 1 212 ? -46.085 -16.735 -23.832 1.00 18.86 212 THR B CA 1
ATOM 3469 C C . THR B 1 212 ? -45.720 -18.107 -23.291 1.00 18.33 212 THR B C 1
ATOM 3470 O O . THR B 1 212 ? -45.936 -19.134 -23.951 1.00 18.90 212 THR B O 1
ATOM 3474 N N . ASP B 1 213 ? -45.166 -18.122 -22.083 1.00 21.11 213 ASP B N 1
ATOM 3475 C CA . ASP B 1 213 ? -44.772 -19.369 -21.446 1.00 20.58 213 ASP B CA 1
ATOM 3476 C C . ASP B 1 213 ? -45.964 -20.295 -21.235 1.00 23.92 213 ASP B C 1
ATOM 3477 O O . ASP B 1 213 ? -45.874 -21.485 -21.529 1.00 19.79 213 ASP B O 1
ATOM 3482 N N . ARG B 1 214 ? -47.083 -19.776 -20.746 1.00 19.32 214 ARG B N 1
ATOM 3483 C CA . ARG B 1 214 ? -48.218 -20.673 -20.518 1.00 27.84 214 ARG B CA 1
ATOM 3484 C C . ARG B 1 214 ? -48.731 -21.278 -21.838 1.00 27.30 214 ARG B C 1
ATOM 3485 O O . ARG B 1 214 ? -49.057 -22.468 -21.903 1.00 26.58 214 ARG B O 1
ATOM 3493 N N . TRP B 1 215 ? -48.778 -20.469 -22.895 1.00 24.27 215 TRP B N 1
ATOM 3494 C CA . TRP B 1 215 ? -49.212 -20.960 -24.211 1.00 24.59 215 TRP B CA 1
ATOM 3495 C C . TRP B 1 215 ? -48.233 -22.022 -24.719 1.00 25.05 215 TRP B C 1
ATOM 3496 O O . TRP B 1 215 ? -48.631 -23.089 -25.192 1.00 25.83 215 TRP B O 1
ATOM 3507 N N . ALA B 1 216 ? -46.940 -21.738 -24.616 1.00 24.73 216 ALA B N 1
ATOM 3508 C CA . ALA B 1 216 ? -45.939 -22.686 -25.088 1.00 21.90 216 ALA B CA 1
ATOM 3509 C C . ALA B 1 216 ? -46.058 -24.062 -24.418 1.00 23.72 216 ALA B C 1
ATOM 3510 O O . ALA B 1 216 ? -46.037 -25.088 -25.100 1.00 24.88 216 ALA B O 1
ATOM 3512 N N . VAL B 1 217 ? -46.194 -24.103 -23.093 1.00 26.73 217 VAL B N 1
ATOM 3513 C CA . VAL B 1 217 ? -46.297 -25.402 -22.428 1.00 28.75 217 VAL B CA 1
ATOM 3514 C C . VAL B 1 217 ? -47.589 -26.122 -22.811 1.00 30.31 217 VAL B C 1
ATOM 3515 O O . VAL B 1 217 ? -47.580 -27.337 -22.985 1.00 28.81 217 VAL B O 1
ATOM 3519 N N . ALA B 1 218 ? -48.686 -25.381 -22.957 1.00 26.05 218 ALA B N 1
ATOM 3520 C CA . ALA B 1 218 ? -49.958 -25.987 -23.362 1.00 31.55 218 ALA B CA 1
ATOM 3521 C C . ALA B 1 218 ? -49.825 -26.608 -24.758 1.00 32.89 218 ALA B C 1
ATOM 3522 O O . ALA B 1 218 ? -50.556 -27.533 -25.102 1.00 35.30 218 ALA B O 1
ATOM 3524 N N . GLN B 1 219 ? -48.875 -26.120 -25.551 1.00 29.70 219 GLN B N 1
ATOM 3525 C CA . GLN B 1 219 ? -48.681 -26.645 -26.895 1.00 28.92 219 GLN B CA 1
ATOM 3526 C C . GLN B 1 219 ? -47.688 -27.799 -26.921 1.00 35.27 219 GLN B C 1
ATOM 3527 O O . GLN B 1 219 ? -47.406 -28.345 -27.985 1.00 32.19 219 GLN B O 1
ATOM 3533 N N . GLY B 1 220 ? -47.153 -28.152 -25.749 1.00 30.58 220 GLY B N 1
ATOM 3534 C CA . GLY B 1 220 ? -46.192 -29.236 -25.657 1.00 26.74 220 GLY B CA 1
ATOM 3535 C C . GLY B 1 220 ? -44.748 -28.827 -25.888 1.00 31.95 220 GLY B C 1
ATOM 3536 O O . GLY B 1 220 ? -43.891 -29.668 -26.190 1.00 27.73 220 GLY B O 1
ATOM 3537 N N . PHE B 1 221 ? -44.462 -27.533 -25.764 1.00 28.14 221 PHE B N 1
ATOM 3538 C CA . PHE B 1 221 ? -43.090 -27.069 -25.962 1.00 25.64 221 PHE B CA 1
ATOM 3539 C C . PHE B 1 221 ? -42.400 -26.652 -24.663 1.00 24.55 221 PHE B C 1
ATOM 3540 O O . PHE B 1 221 ? -43.035 -26.169 -23.717 1.00 19.55 221 PHE B O 1
ATOM 3548 N N . VAL B 1 222 ? -41.091 -26.840 -24.621 1.00 20.55 222 VAL B N 1
ATOM 3549 C CA . VAL B 1 222 ? -40.335 -26.384 -23.470 1.00 21.95 222 VAL B CA 1
ATOM 3550 C C . VAL B 1 222 ? -40.358 -24.860 -23.605 1.00 22.87 222 VAL B C 1
ATOM 3551 O O . VAL B 1 222 ? -40.095 -24.336 -24.689 1.00 21.04 222 VAL B O 1
ATOM 3555 N N . SER B 1 223 ? -40.674 -24.166 -22.515 1.00 22.07 223 SER B N 1
ATOM 3556 C CA . SER B 1 223 ? -40.715 -22.699 -22.487 1.00 20.63 223 SER B CA 1
ATOM 3557 C C . SER B 1 223 ? -39.522 -22.123 -21.716 1.00 20.03 223 SER B C 1
ATOM 3558 O O . SER B 1 223 ? -39.280 -22.523 -20.572 1.00 20.08 223 SER B O 1
ATOM 3561 N N . ALA B 1 224 ? -38.797 -21.187 -22.335 1.00 20.08 224 ALA B N 1
ATOM 3562 C CA . ALA B 1 224 ? -37.644 -20.522 -21.714 1.00 19.40 224 ALA B CA 1
ATOM 3563 C C . ALA B 1 224 ? -37.838 -18.997 -21.767 1.00 23.29 224 ALA B C 1
ATOM 3564 O O . ALA B 1 224 ? -37.743 -18.378 -22.843 1.00 20.14 224 ALA B O 1
ATOM 3566 N N . THR B 1 225 ? -38.086 -18.393 -20.604 1.00 20.20 225 THR B N 1
ATOM 3567 C CA . THR B 1 225 ? -38.312 -16.953 -20.524 1.00 17.79 225 THR B CA 1
ATOM 3568 C C . THR B 1 225 ? -37.163 -16.172 -19.889 1.00 19.46 225 THR B C 1
ATOM 3569 O O . THR B 1 225 ? -36.836 -16.393 -18.725 1.00 16.82 225 THR B O 1
ATOM 3573 N N . PRO B 1 226 ? -36.536 -15.242 -20.641 1.00 18.41 226 PRO B N 1
ATOM 3574 C CA . PRO B 1 226 ? -35.450 -14.482 -20.016 1.00 17.34 226 PRO B CA 1
ATOM 3575 C C . PRO B 1 226 ? -36.144 -13.517 -19.059 1.00 19.94 226 PRO B C 1
ATOM 3576 O O . PRO B 1 226 ? -37.178 -12.942 -19.397 1.00 18.69 226 PRO B O 1
ATOM 3580 N N . LEU B 1 227 ? -35.587 -13.343 -17.871 1.00 16.59 227 LEU B N 1
ATOM 3581 C CA . LEU B 1 227 ? -36.190 -12.484 -16.871 1.00 18.06 227 LEU B CA 1
ATOM 3582 C C . LEU B 1 227 ? -35.397 -11.212 -16.634 1.00 20.70 227 LEU B C 1
ATOM 3583 O O . LEU B 1 227 ? -34.171 -11.194 -16.749 1.00 21.21 227 LEU B O 1
ATOM 3588 N N . ARG B 1 228 ? -36.124 -10.156 -16.293 1.00 21.37 228 ARG B N 1
ATOM 3589 C CA . ARG B 1 228 ? -35.557 -8.846 -16.017 1.00 25.84 228 ARG B CA 1
ATOM 3590 C C . ARG B 1 228 ? -35.768 -8.573 -14.535 1.00 27.92 228 ARG B C 1
ATOM 3591 O O . ARG B 1 228 ? -36.862 -8.794 -14.010 1.00 30.49 228 ARG B O 1
ATOM 3599 N N . LEU B 1 229 ? -34.736 -8.075 -13.865 1.00 25.48 229 LEU B N 1
ATOM 3600 C CA . LEU B 1 229 ? -34.836 -7.797 -12.437 1.00 27.96 229 LEU B CA 1
ATOM 3601 C C . LEU B 1 229 ? -35.391 -6.422 -12.067 1.00 24.92 229 LEU B C 1
ATOM 3602 O O . LEU B 1 229 ? -35.853 -6.229 -10.947 1.00 24.10 229 LEU B O 1
ATOM 3607 N N . ASP B 1 230 ? -35.344 -5.476 -12.997 1.00 22.34 230 ASP B N 1
ATOM 3608 C CA . ASP B 1 230 ? -35.835 -4.120 -12.739 1.00 23.76 230 ASP B CA 1
ATOM 3609 C C . ASP B 1 230 ? -37.346 -4.057 -12.974 1.00 23.14 230 ASP B C 1
ATOM 3610 O O . ASP B 1 230 ? -37.821 -4.137 -14.110 1.00 18.26 230 ASP B O 1
ATOM 3615 N N . LEU B 1 231 ? -38.093 -3.911 -11.891 1.00 22.03 231 LEU B N 1
ATOM 3616 C CA . LEU B 1 231 ? -39.553 -3.849 -11.965 1.00 19.75 231 LEU B CA 1
ATOM 3617 C C . LEU B 1 231 ? -40.070 -2.454 -12.299 1.00 21.46 231 LEU B C 1
ATOM 3618 O O . LEU B 1 231 ? -41.273 -2.229 -12.340 1.00 22.16 231 LEU B O 1
ATOM 3623 N N . THR B 1 232 ? -39.172 -1.509 -12.533 1.00 23.06 232 THR B N 1
ATOM 3624 C CA . THR B 1 232 ? -39.626 -0.155 -12.823 1.00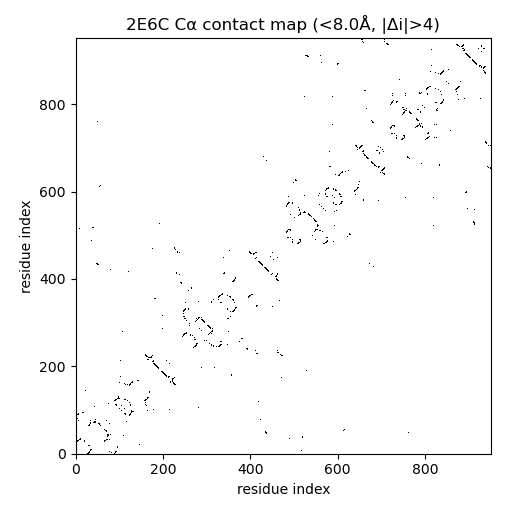 20.34 232 THR B CA 1
ATOM 3625 C C . THR B 1 232 ? -40.433 -0.090 -14.120 1.00 22.64 232 THR B C 1
ATOM 3626 O O . THR B 1 232 ? -40.031 -0.661 -15.140 1.00 24.27 232 THR B O 1
ATOM 3630 N N . ASP B 1 233 ? -41.587 0.568 -14.063 1.00 21.63 233 ASP B N 1
ATOM 3631 C CA . ASP B 1 233 ? -42.414 0.782 -15.249 1.00 22.26 233 ASP B CA 1
ATOM 3632 C C . ASP B 1 233 ? -41.995 2.172 -15.772 1.00 21.09 233 ASP B C 1
ATOM 3633 O O . ASP B 1 233 ? -42.514 3.208 -15.341 1.00 21.60 233 ASP B O 1
ATOM 3638 N N . GLU B 1 234 ? -41.046 2.197 -16.694 1.00 19.54 234 GLU B N 1
ATOM 3639 C CA . GLU B 1 234 ? -40.560 3.464 -17.231 1.00 18.73 234 GLU B CA 1
ATOM 3640 C C . GLU B 1 234 ? -41.606 4.327 -17.944 1.00 22.84 234 GLU B C 1
ATOM 3641 O O . GLU B 1 234 ? -41.443 5.542 -18.014 1.00 22.19 234 GLU B O 1
ATOM 3647 N N . THR B 1 235 ? -42.677 3.714 -18.458 1.00 23.31 235 THR B N 1
ATOM 3648 C CA . THR B 1 235 ? -43.735 4.476 -19.127 1.00 21.07 235 THR B CA 1
ATOM 3649 C C . THR B 1 235 ? -44.465 5.382 -18.131 1.00 22.40 235 THR B C 1
ATOM 3650 O O . THR B 1 235 ? -45.250 6.255 -18.516 1.00 20.72 235 THR B O 1
ATOM 3654 N N . ARG B 1 236 ? -44.217 5.176 -16.843 1.00 20.56 236 ARG B N 1
ATOM 3655 C CA . ARG B 1 236 ? -44.871 5.998 -15.839 1.00 21.65 236 ARG B CA 1
ATOM 3656 C C . ARG B 1 236 ? -43.912 6.783 -14.960 1.00 19.36 236 ARG B C 1
ATOM 3657 O O . ARG B 1 236 ? -44.322 7.415 -13.992 1.00 20.56 236 ARG B O 1
ATOM 3665 N N . LEU B 1 237 ? -42.631 6.756 -15.297 1.00 18.14 237 LEU B N 1
ATOM 3666 C CA . LEU B 1 237 ? -41.675 7.556 -14.539 1.00 21.71 237 LEU B CA 1
ATOM 3667 C C . LEU B 1 237 ? -42.027 9.024 -14.827 1.00 23.20 237 LEU B C 1
ATOM 3668 O O . LEU B 1 237 ? -42.604 9.335 -15.876 1.00 22.58 237 LEU B O 1
ATOM 3673 N N . GLN B 1 238 ? -41.684 9.924 -13.905 1.00 21.76 238 GLN B N 1
ATOM 3674 C CA . GLN B 1 238 ? -42.015 11.340 -14.073 1.00 21.98 238 GLN B CA 1
ATOM 3675 C C . GLN B 1 238 ? -40.881 12.290 -13.729 1.00 23.87 238 GLN B C 1
ATOM 3676 O O . GLN B 1 238 ? -39.924 11.931 -13.048 1.00 25.41 238 GLN B O 1
ATOM 3682 N N . PRO B 1 239 ? -40.973 13.528 -14.215 1.00 20.22 239 PRO B N 1
ATOM 3683 C CA . PRO B 1 239 ? -39.931 14.501 -13.891 1.00 23.11 239 PRO B CA 1
ATOM 3684 C C . PRO B 1 239 ? -40.402 15.058 -12.537 1.00 26.90 239 PRO B C 1
ATOM 3685 O O . PRO B 1 239 ? -41.501 14.720 -12.080 1.00 25.33 239 PRO B O 1
ATOM 3689 N N . THR B 1 240 ? -39.593 15.882 -11.883 1.00 27.45 240 THR B N 1
ATOM 3690 C CA . THR B 1 240 ? -40.041 16.485 -10.630 1.00 34.92 240 THR B CA 1
ATOM 3691 C C . THR B 1 240 ? -40.801 17.740 -11.061 1.00 35.38 240 THR B C 1
ATOM 3692 O O . THR B 1 240 ? -40.629 18.211 -12.188 1.00 35.94 240 THR B O 1
ATOM 3696 N N . LEU B 1 241 ? -41.647 18.284 -10.197 1.00 38.76 241 LEU B N 1
ATOM 3697 C CA . LEU B 1 241 ? -42.390 19.483 -10.576 1.00 42.90 241 LEU B CA 1
ATOM 3698 C C . LEU B 1 241 ? -41.773 20.740 -9.955 1.00 46.92 241 LEU B C 1
ATOM 3699 O O . LEU B 1 241 ? -42.451 21.756 -9.756 1.00 44.02 241 LEU B O 1
ATOM 3704 N N . ALA B 1 242 ? -40.470 20.659 -9.690 1.00 50.29 242 ALA B 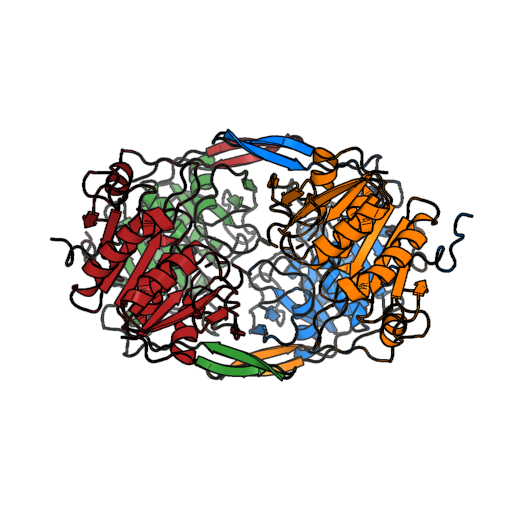N 1
ATOM 3705 C CA . ALA B 1 242 ? -39.692 21.735 -9.072 1.00 57.71 242 ALA B CA 1
ATOM 3706 C C . ALA B 1 242 ? -39.559 23.031 -9.879 1.00 60.33 242 ALA B C 1
ATOM 3707 O O . ALA B 1 242 ? -38.976 23.041 -10.962 1.00 62.43 242 ALA B O 1
ATOM 3709 N N . HIS B 1 243 ? -40.081 24.119 -9.308 1.00 64.21 243 HIS B N 1
ATOM 3710 C CA . HIS B 1 243 ? -40.055 25.466 -9.896 1.00 67.31 243 HIS B CA 1
ATOM 3711 C C . HIS B 1 243 ? -40.113 25.547 -11.422 1.00 67.10 243 HIS B C 1
ATOM 3712 O O . HIS B 1 243 ? -39.173 26.108 -12.037 1.00 66.36 243 HIS B O 1
ATOM 3719 N N . MET C 1 1 ? -43.440 -3.847 43.681 1.00 46.25 1 MET C N 1
ATOM 3720 C CA . MET C 1 1 ? -42.692 -4.948 43.013 1.00 38.95 1 MET C CA 1
ATOM 3721 C C . MET C 1 1 ? -42.493 -4.641 41.533 1.00 36.06 1 MET C C 1
ATOM 3722 O O . MET C 1 1 ? -43.013 -3.652 41.015 1.00 35.02 1 MET C O 1
ATOM 3727 N N . ARG C 1 2 ? -41.743 -5.499 40.856 1.00 33.45 2 ARG C N 1
ATOM 3728 C CA . ARG C 1 2 ? -41.463 -5.335 39.439 1.00 29.61 2 ARG C CA 1
ATOM 3729 C C . ARG C 1 2 ? -42.196 -6.450 38.691 1.00 29.88 2 ARG C C 1
ATOM 3730 O O . ARG C 1 2 ? -42.099 -7.627 39.042 1.00 27.34 2 ARG C O 1
ATOM 3738 N N . ILE C 1 3 ? -42.949 -6.065 37.667 1.00 25.53 3 ILE C N 1
ATOM 3739 C CA . ILE C 1 3 ? -43.783 -7.007 36.917 1.00 18.53 3 ILE C CA 1
ATOM 3740 C C . ILE C 1 3 ? -43.437 -7.035 35.423 1.00 25.83 3 ILE C C 1
ATOM 3741 O O . ILE C 1 3 ? -43.352 -5.988 34.785 1.00 24.18 3 ILE C O 1
ATOM 3746 N N . LEU C 1 4 ? -43.226 -8.227 34.869 1.00 23.46 4 LEU C N 1
ATOM 3747 C CA . LEU C 1 4 ? -42.944 -8.333 33.443 1.00 22.55 4 LEU C CA 1
ATOM 3748 C C . LEU C 1 4 ? -44.259 -8.772 32.788 1.00 23.20 4 LEU C C 1
ATOM 3749 O O . LEU C 1 4 ? -44.859 -9.754 33.229 1.00 24.29 4 LEU C O 1
ATOM 3754 N N . VAL C 1 5 ? -44.716 -8.038 31.769 1.00 19.61 5 VAL C N 1
ATOM 3755 C CA . VAL C 1 5 ? -45.958 -8.386 31.065 1.00 21.20 5 VAL C CA 1
ATOM 3756 C C . VAL C 1 5 ? -45.641 -8.798 29.625 1.00 19.47 5 VAL C C 1
ATOM 3757 O O . VAL C 1 5 ? -44.924 -8.100 28.912 1.00 21.05 5 VAL C O 1
ATOM 3761 N N . THR C 1 6 ? -46.165 -9.948 29.221 1.00 19.22 6 THR C N 1
ATOM 3762 C CA . THR C 1 6 ? -45.917 -10.510 27.899 1.00 18.22 6 THR C CA 1
ATOM 3763 C C . THR C 1 6 ? -47.199 -11.153 27.411 1.00 18.02 6 THR C C 1
ATOM 3764 O O . THR C 1 6 ? -48.208 -11.118 28.111 1.00 20.37 6 THR C O 1
ATOM 3768 N N . ASN C 1 7 ? -47.168 -11.728 26.213 1.00 17.88 7 ASN C N 1
ATOM 3769 C CA . ASN C 1 7 ? -48.339 -12.419 25.662 1.00 19.01 7 ASN C CA 1
ATOM 3770 C C . ASN C 1 7 ? -47.888 -13.271 24.478 1.00 17.75 7 ASN C C 1
ATOM 3771 O O . ASN C 1 7 ? -46.676 -13.434 24.250 1.00 22.61 7 ASN C O 1
ATOM 3776 N N . ASP C 1 8 ? -48.843 -13.837 23.751 1.00 21.19 8 ASP C N 1
ATOM 3777 C CA . ASP C 1 8 ? -48.497 -14.618 22.572 1.00 25.57 8 ASP C CA 1
ATOM 3778 C C . ASP C 1 8 ? -49.204 -14.097 21.325 1.00 20.90 8 ASP C C 1
ATOM 3779 O O . ASP C 1 8 ? -48.949 -14.576 20.226 1.00 22.24 8 ASP C O 1
ATOM 3784 N N . ASP C 1 9 ? -50.047 -13.077 21.491 1.00 20.83 9 ASP C N 1
ATOM 3785 C CA . ASP C 1 9 ? -50.745 -12.488 20.349 1.00 23.74 9 ASP C CA 1
ATOM 3786 C C . ASP C 1 9 ? -49.942 -11.375 19.658 1.00 23.51 9 ASP C C 1
ATOM 3787 O O . ASP C 1 9 ? -50.280 -10.955 18.555 1.00 26.22 9 ASP C O 1
ATOM 3792 N N . GLY C 1 10 ? -48.888 -10.888 20.294 1.00 24.61 10 GLY C N 1
ATOM 3793 C CA . GLY C 1 10 ? -48.109 -9.832 19.661 1.00 21.66 10 GLY C CA 1
ATOM 3794 C C . GLY C 1 10 ? -48.124 -8.508 20.398 1.00 23.08 10 GLY C C 1
ATOM 3795 O O . GLY C 1 10 ? -49.060 -8.194 21.150 1.00 20.56 10 GLY C O 1
ATOM 3796 N N . ILE C 1 11 ? -47.071 -7.730 20.154 1.00 19.30 11 ILE C N 1
ATOM 3797 C CA . ILE C 1 11 ? -46.845 -6.427 20.766 1.00 19.20 11 ILE C CA 1
ATOM 3798 C C . ILE C 1 11 ? -47.942 -5.383 20.529 1.00 20.61 11 ILE C C 1
ATOM 3799 O O . ILE C 1 11 ? -48.051 -4.429 21.292 1.00 23.95 11 ILE C O 1
ATOM 3804 N N . TYR C 1 12 ? -48.752 -5.554 19.486 1.00 18.37 12 TYR C N 1
ATOM 3805 C CA . TYR C 1 12 ? -49.828 -4.598 19.192 1.00 26.34 12 TYR C CA 1
ATOM 3806 C C . TYR C 1 12 ? -51.216 -5.016 19.690 1.00 27.89 12 TYR C C 1
ATOM 3807 O O . TYR C 1 12 ? -52.183 -4.309 19.463 1.00 24.62 12 TYR C O 1
ATOM 3816 N N . SER C 1 13 ? -51.318 -6.160 20.365 1.00 24.26 13 SER C N 1
ATOM 3817 C CA . SER C 1 13 ? -52.621 -6.611 20.862 1.00 25.38 13 SER C CA 1
ATOM 3818 C C . SER C 1 13 ? -53.200 -5.691 21.950 1.00 20.74 13 SER C C 1
ATOM 3819 O O . SER C 1 13 ? -52.495 -5.278 22.866 1.00 22.94 13 SER C O 1
ATOM 3822 N N . PRO C 1 14 ? -54.490 -5.353 21.857 1.00 21.62 14 PRO C N 1
ATOM 3823 C CA . PRO C 1 14 ? -55.075 -4.486 22.891 1.00 22.77 14 PRO C CA 1
ATOM 3824 C C . PRO C 1 14 ? -55.116 -5.218 24.258 1.00 25.56 14 PRO C C 1
ATOM 3825 O O . PRO C 1 14 ? -55.124 -4.593 25.318 1.00 24.00 14 PRO C O 1
ATOM 3829 N N . GLY C 1 15 ? -55.134 -6.546 24.225 1.00 25.06 15 GLY C N 1
ATOM 3830 C CA . GLY C 1 15 ? -55.164 -7.305 25.465 1.00 21.69 15 GLY C CA 1
ATOM 3831 C C . GLY C 1 15 ? -53.847 -7.200 26.213 1.00 17.96 15 GLY C C 1
ATOM 3832 O O . GLY C 1 15 ? -53.811 -7.274 27.443 1.00 19.11 15 GLY C O 1
ATOM 3833 N N . LEU C 1 16 ? -52.753 -7.027 25.476 1.00 19.20 16 LEU C N 1
ATOM 3834 C CA . LEU C 1 16 ? -51.446 -6.918 26.098 1.00 18.24 16 LEU C CA 1
ATOM 3835 C C . LEU C 1 16 ? -51.346 -5.642 26.917 1.00 23.65 16 LEU C C 1
ATOM 3836 O O . LEU C 1 16 ? -50.874 -5.663 28.052 1.00 20.79 16 LEU C O 1
ATOM 3841 N N . TRP C 1 17 ? -51.778 -4.529 26.325 1.00 20.33 17 TRP C N 1
ATOM 3842 C CA . TRP C 1 17 ? -51.707 -3.229 26.996 1.00 19.16 17 TRP C CA 1
ATOM 3843 C C . TRP C 1 17 ? -52.758 -3.091 28.100 1.00 18.68 17 TRP C C 1
ATOM 3844 O O . TRP C 1 17 ? -52.562 -2.361 29.078 1.00 21.33 17 TRP C O 1
ATOM 3855 N N . ALA C 1 18 ? -53.866 -3.802 27.950 1.00 18.24 18 ALA C N 1
ATOM 3856 C CA . ALA C 1 18 ? -54.890 -3.795 28.989 1.00 24.18 18 ALA C CA 1
ATOM 3857 C C . ALA C 1 18 ? -54.321 -4.474 30.254 1.00 27.61 18 ALA C C 1
ATOM 3858 O O . ALA C 1 18 ? -54.524 -3.985 31.373 1.00 20.96 18 ALA C O 1
ATOM 3860 N N . LEU C 1 19 ? -53.611 -5.597 30.077 1.00 23.93 19 LEU C N 1
ATOM 3861 C CA . LEU C 1 19 ? -53.008 -6.309 31.213 1.00 18.71 19 LEU C CA 1
ATOM 3862 C C . LEU C 1 19 ? -51.894 -5.472 31.820 1.00 20.63 19 LEU C C 1
ATOM 3863 O O . LEU C 1 19 ? -51.770 -5.393 33.041 1.00 23.97 19 LEU C O 1
ATOM 3868 N N . ALA C 1 20 ? -51.079 -4.849 30.973 1.00 20.28 20 ALA C N 1
ATOM 3869 C CA . ALA C 1 20 ? -49.991 -4.012 31.463 1.00 20.36 20 ALA C CA 1
ATOM 3870 C C . ALA C 1 20 ? -50.540 -2.872 32.323 1.00 21.07 20 ALA C C 1
ATOM 3871 O O . ALA C 1 20 ? -50.028 -2.603 33.405 1.00 25.45 20 ALA C O 1
ATOM 3873 N N . GLU C 1 21 ? -51.584 -2.207 31.838 1.00 22.54 21 GLU C N 1
ATOM 3874 C CA . GLU C 1 21 ? -52.180 -1.083 32.569 1.00 28.24 21 GLU C CA 1
ATOM 3875 C C . GLU C 1 21 ? -52.754 -1.532 33.908 1.00 25.90 21 GLU C C 1
ATOM 3876 O O . GLU C 1 21 ? -52.563 -0.873 34.929 1.00 30.22 21 GLU C O 1
ATOM 3882 N N . ALA C 1 22 ? -53.474 -2.645 33.908 1.00 24.84 22 ALA C N 1
ATOM 3883 C CA . ALA C 1 22 ? -54.052 -3.150 35.152 1.00 22.44 22 ALA C CA 1
ATOM 3884 C C . ALA C 1 22 ? -52.925 -3.512 36.116 1.00 23.43 22 ALA C C 1
ATOM 3885 O O . ALA C 1 22 ? -52.979 -3.202 37.326 1.00 24.87 22 ALA C O 1
ATOM 3887 N N . ALA C 1 23 ? -51.878 -4.136 35.588 1.00 19.78 23 ALA C N 1
ATOM 3888 C CA . ALA C 1 23 ? -50.745 -4.513 36.431 1.00 21.28 23 ALA C CA 1
ATOM 3889 C C . ALA C 1 23 ? -49.992 -3.302 36.997 1.00 25.42 23 ALA C C 1
ATOM 3890 O O . ALA C 1 23 ? -49.425 -3.371 38.102 1.00 21.68 23 ALA C O 1
ATOM 3892 N N . SER C 1 24 ? -49.974 -2.194 36.257 1.00 24.01 24 SER C N 1
ATOM 3893 C CA . SER C 1 24 ? -49.259 -1.000 36.731 1.00 29.31 24 SER C CA 1
ATOM 3894 C C . SER C 1 24 ? -49.898 -0.453 38.011 1.00 29.98 24 SER C C 1
ATOM 3895 O O . SER C 1 24 ? -49.311 0.388 38.693 1.00 32.21 24 SER C O 1
ATOM 3898 N N . GLN C 1 25 ? -51.105 -0.915 38.323 1.00 29.34 25 GLN C N 1
ATOM 3899 C CA . GLN C 1 25 ? -51.784 -0.478 39.543 1.00 33.48 25 GLN C CA 1
ATOM 3900 C C . GLN C 1 25 ? -51.225 -1.219 40.755 1.00 35.07 25 GLN C C 1
ATOM 3901 O O . GLN C 1 25 ? -51.590 -0.916 41.899 1.00 30.86 25 GLN C O 1
ATOM 3907 N N . PHE C 1 26 ? -50.339 -2.185 40.501 1.00 32.05 26 PHE C N 1
ATOM 3908 C CA . PHE C 1 26 ? -49.748 -3.002 41.557 1.00 32.63 26 PHE C CA 1
ATOM 3909 C C . PHE C 1 26 ? -48.225 -2.985 41.621 1.00 31.39 26 PHE C C 1
ATOM 3910 O O . PHE C 1 26 ? -47.641 -3.529 42.555 1.00 32.92 26 PHE C O 1
ATOM 3918 N N . GLY C 1 27 ? -47.581 -2.379 40.632 1.00 31.27 27 GLY C N 1
ATOM 3919 C CA . GLY C 1 27 ? -46.129 -2.322 40.627 1.00 26.75 27 GLY C CA 1
ATOM 3920 C C . GLY C 1 27 ? -45.581 -1.702 39.352 1.00 27.26 27 GLY C C 1
ATOM 3921 O O . GLY C 1 27 ? -46.360 -1.228 38.517 1.00 24.99 27 GLY C O 1
ATOM 3922 N N . GLU C 1 28 ? -44.254 -1.677 39.204 1.00 24.22 28 GLU C N 1
ATOM 3923 C CA . GLU C 1 28 ? -43.635 -1.128 37.993 1.00 29.39 28 GLU C CA 1
ATOM 3924 C C . GLU C 1 28 ? -43.771 -2.202 36.912 1.00 29.80 28 GLU C C 1
ATOM 3925 O O . GLU C 1 28 ? -43.436 -3.361 37.142 1.00 32.33 28 GLU C O 1
ATOM 3931 N N . VAL C 1 29 ? -44.246 -1.809 35.737 1.00 31.04 29 VAL C N 1
ATOM 3932 C CA . VAL C 1 29 ? -44.451 -2.745 34.641 1.00 27.42 29 VAL C CA 1
ATOM 3933 C C . VAL C 1 29 ? -43.443 -2.542 33.521 1.00 31.68 29 VAL C C 1
ATOM 3934 O O . VAL C 1 29 ? -43.060 -1.412 33.191 1.00 27.66 29 VAL C O 1
ATOM 3938 N N . PHE C 1 30 ? -42.992 -3.656 32.963 1.00 27.48 30 PHE C N 1
ATOM 3939 C CA . PHE C 1 30 ? -42.040 -3.649 31.857 1.00 26.41 30 PHE C CA 1
ATOM 3940 C C . PHE C 1 30 ? -42.668 -4.647 30.884 1.00 24.18 30 PHE C C 1
ATOM 3941 O O . PHE C 1 30 ? -43.222 -5.657 31.325 1.00 21.94 30 PHE C O 1
ATOM 3949 N N . VAL C 1 31 ? -42.604 -4.360 29.587 1.00 20.91 31 VAL C N 1
ATOM 3950 C CA . VAL C 1 31 ? -43.216 -5.227 28.585 1.00 21.93 31 VAL C CA 1
ATOM 3951 C C . VAL C 1 31 ? -42.237 -5.833 27.583 1.00 24.44 31 VAL C C 1
ATOM 3952 O O . VAL C 1 31 ? -41.332 -5.168 27.111 1.00 21.74 31 VAL C O 1
ATOM 3956 N N . ALA C 1 32 ? -42.429 -7.111 27.271 1.00 23.20 32 ALA C N 1
ATOM 3957 C CA . ALA C 1 32 ? -41.604 -7.812 26.286 1.00 20.47 32 ALA C CA 1
ATOM 3958 C C . ALA C 1 32 ? -42.598 -8.764 25.625 1.00 21.71 32 ALA C C 1
ATOM 3959 O O . ALA C 1 32 ? -43.144 -9.664 26.269 1.00 21.56 32 ALA C O 1
ATOM 3961 N N . ALA C 1 33 ? -42.865 -8.545 24.349 1.00 16.61 33 ALA C N 1
ATOM 3962 C CA . ALA C 1 33 ? -43.846 -9.357 23.650 1.00 21.46 33 ALA C CA 1
ATOM 3963 C C . ALA C 1 33 ? -43.420 -9.641 22.223 1.00 23.35 33 ALA C C 1
ATOM 3964 O O . ALA C 1 33 ? -42.645 -8.892 21.632 1.00 23.96 33 ALA C O 1
ATOM 3966 N N . PRO C 1 34 ? -43.931 -10.738 21.648 1.00 25.29 34 PRO C N 1
ATOM 3967 C CA . PRO C 1 34 ? -43.567 -11.106 20.282 1.00 28.08 34 PRO C CA 1
ATOM 3968 C C . PRO C 1 34 ? -43.882 -10.090 19.190 1.00 29.00 34 PRO C C 1
ATOM 3969 O O . PRO C 1 34 ? -44.934 -9.449 19.172 1.00 26.58 34 PRO C O 1
ATOM 3973 N N . ASP C 1 35 ? -42.931 -9.947 18.277 1.00 30.53 35 ASP C N 1
ATOM 3974 C CA . ASP C 1 35 ? -43.059 -9.014 17.169 1.00 36.09 35 ASP C CA 1
ATOM 3975 C C . ASP C 1 35 ? -44.042 -9.539 16.131 1.00 34.50 35 ASP C C 1
ATOM 3976 O O . ASP C 1 35 ? -44.418 -10.707 16.153 1.00 33.95 35 ASP C O 1
ATOM 3981 N N . THR C 1 36 ? -44.458 -8.662 15.225 1.00 40.39 36 THR C N 1
ATOM 3982 C CA . THR C 1 36 ? -45.381 -9.047 14.166 1.00 41.40 36 THR C CA 1
ATOM 3983 C C . THR C 1 36 ? -44.619 -9.853 13.122 1.00 40.40 36 THR C C 1
ATOM 3984 O O . THR C 1 36 ? -43.384 -9.810 13.059 1.00 32.80 36 THR C O 1
ATOM 3988 N N . GLU C 1 37 ? -45.363 -10.612 12.326 1.00 37.83 37 GLU C N 1
ATOM 3989 C CA . GLU C 1 37 ? -44.780 -11.399 11.256 1.00 37.90 37 GLU C CA 1
ATOM 3990 C C . GLU C 1 37 ? -43.679 -12.398 11.574 1.00 42.82 37 GLU C C 1
ATOM 3991 O O . GLU C 1 37 ? -42.501 -12.165 11.302 1.00 45.74 37 GLU C O 1
ATOM 3997 N N . GLN C 1 38 ? -44.070 -13.528 12.125 1.00 52.76 38 GLN C N 1
ATOM 3998 C CA . GLN C 1 38 ? -43.116 -14.573 12.416 1.00 59.77 38 GLN C CA 1
ATOM 3999 C C . GLN C 1 38 ? -43.922 -15.814 12.720 1.00 63.13 38 GLN C C 1
ATOM 4000 O O . GLN C 1 38 ? -44.699 -15.846 13.677 1.00 67.23 38 GLN C O 1
ATOM 4006 N N . SER C 1 39 ? -43.762 -16.812 11.856 1.00 67.83 39 SER C N 1
ATOM 4007 C CA . SER C 1 39 ? -44.461 -18.086 11.977 1.00 71.50 39 SER C CA 1
ATOM 4008 C C . SER C 1 39 ? -44.560 -18.577 13.422 1.00 73.17 39 SER C C 1
ATOM 4009 O O . SER C 1 39 ? -43.542 -18.792 14.089 1.00 73.28 39 SER C O 1
ATOM 4012 N N . ALA C 1 40 ? -45.792 -18.743 13.898 1.00 72.10 40 ALA C N 1
ATOM 4013 C CA . ALA C 1 40 ? -46.034 -19.223 15.254 1.00 70.10 40 ALA C CA 1
ATOM 4014 C C . ALA C 1 40 ? -45.578 -20.679 15.318 1.00 68.10 40 ALA C C 1
ATOM 4015 O O . ALA C 1 40 ? -46.254 -21.569 14.797 1.00 70.73 40 ALA C O 1
ATOM 4017 N N . ALA C 1 41 ? -44.431 -20.919 15.950 1.00 63.89 41 ALA C N 1
ATOM 4018 C CA . ALA C 1 41 ? -43.889 -22.270 16.050 1.00 60.76 41 ALA C CA 1
ATOM 4019 C C . ALA C 1 41 ? -43.112 -22.539 17.338 1.00 59.64 41 ALA C C 1
ATOM 4020 O O . ALA C 1 41 ? -42.015 -22.005 17.541 1.00 62.07 41 ALA C O 1
ATOM 4022 N N . GLY C 1 42 ? -43.682 -23.379 18.199 1.00 53.25 42 GLY C N 1
ATOM 4023 C CA . GLY C 1 42 ? -43.030 -23.724 19.450 1.00 45.33 42 GLY C CA 1
ATOM 4024 C C . GLY C 1 42 ? -43.191 -22.724 20.580 1.00 40.87 42 GLY C C 1
ATOM 4025 O O . GLY C 1 42 ? -43.290 -21.520 20.352 1.00 37.29 42 GLY C O 1
ATOM 4026 N N . HIS C 1 43 ? -43.204 -23.235 21.810 1.00 36.52 43 HIS C N 1
ATOM 4027 C CA . HIS C 1 43 ? -43.350 -22.402 22.994 1.00 34.70 43 HIS C CA 1
ATOM 4028 C C . HIS C 1 43 ? -42.117 -22.442 23.880 1.00 33.11 43 HIS C C 1
ATOM 4029 O O . HIS C 1 43 ? -42.113 -21.859 24.956 1.00 36.54 43 HIS C O 1
ATOM 4036 N N . ALA C 1 44 ? -41.073 -23.137 23.448 1.00 28.76 44 ALA C N 1
ATOM 4037 C CA . ALA C 1 44 ? -39.874 -23.215 24.269 1.00 29.69 44 ALA C CA 1
ATOM 4038 C C . ALA C 1 44 ? -38.969 -22.020 24.012 1.00 29.09 44 ALA C C 1
ATOM 4039 O O . ALA C 1 44 ? -39.176 -21.266 23.064 1.00 25.29 44 ALA C O 1
ATOM 4041 N N . ILE C 1 45 ? -37.976 -21.845 24.878 1.00 28.58 45 ILE C N 1
ATOM 4042 C CA . ILE C 1 45 ? -36.998 -20.781 24.723 1.00 32.12 45 ILE C CA 1
ATOM 4043 C C . ILE C 1 45 ? -36.107 -21.198 23.544 1.00 35.05 45 ILE C C 1
ATOM 4044 O O . ILE C 1 45 ? -35.826 -22.387 23.371 1.00 32.98 45 ILE C O 1
ATOM 4049 N N . THR C 1 46 ? -35.681 -20.233 22.734 1.00 31.25 46 THR C N 1
ATOM 4050 C CA . THR C 1 46 ? -34.811 -20.507 21.591 1.00 31.39 46 THR C CA 1
ATOM 4051 C C . THR C 1 46 ? -33.384 -20.581 22.135 1.00 30.02 46 THR C C 1
ATOM 4052 O O . THR C 1 46 ? -32.839 -19.590 22.597 1.00 30.21 46 THR C O 1
ATOM 4056 N N . ILE C 1 47 ? -32.774 -21.759 22.074 1.00 32.63 47 ILE C N 1
ATOM 4057 C CA . ILE C 1 47 ? -31.444 -21.939 22.654 1.00 35.31 47 ILE C CA 1
ATOM 4058 C C . ILE C 1 47 ? -30.246 -21.979 21.713 1.00 35.97 47 ILE C C 1
ATOM 4059 O O . ILE C 1 47 ? -30.300 -22.558 20.637 1.00 34.81 47 ILE C O 1
ATOM 4064 N N . ALA C 1 48 ? -29.162 -21.344 22.148 1.00 41.74 48 ALA C N 1
ATOM 4065 C CA . ALA C 1 48 ? -27.929 -21.280 21.373 1.00 47.34 48 ALA C CA 1
ATOM 4066 C C . ALA C 1 48 ? -28.215 -20.881 19.924 1.00 49.02 48 ALA C C 1
ATOM 4067 O O . ALA C 1 48 ? -27.637 -21.440 18.991 1.00 50.14 48 ALA C O 1
ATOM 4069 N N . HIS C 1 49 ? -29.115 -19.909 19.754 1.00 49.74 49 HIS C N 1
ATOM 4070 C CA . HIS C 1 49 ? -29.507 -19.380 18.440 1.00 47.31 49 HIS C CA 1
ATOM 4071 C C . HIS C 1 49 ? -29.835 -17.893 18.639 1.00 40.52 49 HIS C C 1
ATOM 4072 O O . HIS C 1 49 ? -30.711 -17.541 19.420 1.00 42.29 49 HIS C O 1
ATOM 4079 N N . PRO C 1 50 ? -29.162 -17.007 17.903 1.00 35.51 50 PRO C N 1
ATOM 4080 C CA . PRO C 1 50 ? -29.435 -15.581 18.089 1.00 33.27 50 PRO C CA 1
ATOM 4081 C C . PRO C 1 50 ? -30.866 -15.118 17.887 1.00 32.94 50 PRO C C 1
ATOM 4082 O O . PRO C 1 50 ? -31.510 -15.438 16.896 1.00 32.17 50 PRO C O 1
ATOM 4086 N N . VAL C 1 51 ? -31.346 -14.355 18.857 1.00 29.67 51 VAL C N 1
ATOM 4087 C CA . VAL C 1 51 ? -32.693 -13.810 18.830 1.00 30.60 51 VAL C CA 1
ATOM 4088 C C . VAL C 1 51 ? -32.609 -12.288 18.814 1.00 29.38 51 VAL C C 1
ATOM 4089 O O . VAL C 1 51 ? -31.841 -11.695 19.581 1.00 25.93 51 VAL C O 1
ATOM 4093 N N . ARG C 1 52 ? -33.406 -11.671 17.942 1.00 27.94 52 ARG C N 1
ATOM 4094 C CA . ARG C 1 52 ? -33.446 -10.216 17.804 1.00 32.25 52 ARG C CA 1
ATOM 4095 C C . ARG C 1 52 ? -34.576 -9.617 18.640 1.00 33.13 52 ARG C C 1
ATOM 4096 O O . ARG C 1 52 ? -35.663 -10.198 18.741 1.00 30.92 52 ARG C O 1
ATOM 4104 N N . ALA C 1 53 ? -34.315 -8.455 19.234 1.00 31.22 53 ALA C N 1
ATOM 4105 C CA . ALA C 1 53 ? -35.304 -7.753 20.049 1.00 32.81 53 ALA C CA 1
ATOM 4106 C C . ALA C 1 53 ? -35.016 -6.254 19.971 1.00 34.06 53 ALA C C 1
ATOM 4107 O O . ALA C 1 53 ? -33.859 -5.840 19.967 1.00 32.31 53 ALA C O 1
ATOM 4109 N N . TYR C 1 54 ? -36.061 -5.437 19.923 1.00 32.93 54 TYR C N 1
ATOM 4110 C CA . TYR C 1 54 ? -35.856 -3.998 19.808 1.00 33.96 54 TYR C CA 1
ATOM 4111 C C . TYR C 1 54 ? -36.725 -3.176 20.735 1.00 31.75 54 TYR C C 1
ATOM 4112 O O . TYR C 1 54 ? -37.873 -3.542 21.016 1.00 31.99 54 TYR C O 1
ATOM 4121 N N . PRO C 1 55 ? -36.193 -2.039 21.219 1.00 36.50 55 PRO C N 1
ATOM 4122 C CA . PRO C 1 55 ? -36.970 -1.179 22.116 1.00 33.95 55 PRO C CA 1
ATOM 4123 C C . PRO C 1 55 ? -38.240 -0.810 21.370 1.00 33.42 55 PRO C C 1
ATOM 4124 O O . PRO C 1 55 ? -38.214 -0.642 20.151 1.00 28.12 55 PRO C O 1
ATOM 4128 N N . HIS C 1 56 ? -39.346 -0.675 22.092 1.00 29.93 56 HIS C N 1
ATOM 4129 C CA . HIS C 1 56 ? -40.611 -0.371 21.454 1.00 29.20 56 HIS C CA 1
ATOM 4130 C C . HIS C 1 56 ? -41.447 0.613 22.269 1.00 32.93 56 HIS C C 1
ATOM 4131 O O . HIS C 1 56 ? -41.635 0.448 23.468 1.00 30.63 56 HIS C O 1
ATOM 4138 N N . PRO C 1 57 ? -41.967 1.654 21.616 1.00 39.63 57 PRO C N 1
ATOM 4139 C CA . PRO C 1 57 ? -42.783 2.654 22.307 1.00 40.99 57 PRO C CA 1
ATOM 4140 C C . PRO C 1 57 ? -44.148 2.100 22.697 1.00 40.79 57 PRO C C 1
ATOM 4141 O O . PRO C 1 57 ? -44.800 1.426 21.900 1.00 38.62 57 PRO C O 1
ATOM 4145 N N . SER C 1 58 ? -44.566 2.373 23.929 1.00 40.01 58 SER C N 1
ATOM 4146 C CA . SER C 1 58 ? -45.866 1.918 24.417 1.00 45.52 58 SER C CA 1
ATOM 4147 C C . SER C 1 58 ? -46.951 2.774 23.754 1.00 48.17 58 SER C C 1
ATOM 4148 O O . SER C 1 58 ? -46.674 3.883 23.306 1.00 49.35 58 SER C O 1
ATOM 4151 N N . PRO C 1 59 ? -48.198 2.269 23.681 1.00 51.62 59 PRO C N 1
ATOM 4152 C CA . PRO C 1 59 ? -49.308 3.006 23.058 1.00 53.48 59 PRO C CA 1
ATOM 4153 C C . PRO C 1 59 ? -49.479 4.443 23.546 1.00 54.03 59 PRO C C 1
ATOM 4154 O O . PRO C 1 59 ? -49.182 4.757 24.701 1.00 56.49 59 PRO C O 1
ATOM 4158 N N . LEU C 1 60 ? -49.946 5.310 22.648 1.00 56.83 60 LEU C N 1
ATOM 4159 C CA . LEU C 1 60 ? -50.150 6.724 22.956 1.00 60.76 60 LEU C CA 1
ATOM 4160 C C . LEU C 1 60 ? -51.261 6.951 23.963 1.00 61.09 60 LEU C C 1
ATOM 4161 O O . LEU C 1 60 ? -51.125 7.769 24.870 1.00 64.20 60 LEU C O 1
ATOM 4166 N N . HIS C 1 61 ? -52.361 6.225 23.796 1.00 60.81 61 HIS C N 1
ATOM 4167 C CA . HIS C 1 61 ? -53.500 6.346 24.691 1.00 64.32 61 HIS C CA 1
ATOM 4168 C C . HIS C 1 61 ? -53.364 5.392 25.871 1.00 63.40 61 HIS C C 1
ATOM 4169 O O . HIS C 1 61 ? -54.334 4.746 26.277 1.00 66.35 61 HIS C O 1
ATOM 4176 N N . ALA C 1 62 ? -52.154 5.310 26.417 1.00 60.70 62 ALA C N 1
ATOM 4177 C CA . ALA C 1 62 ? -51.875 4.443 27.555 1.00 56.29 62 ALA C CA 1
ATOM 4178 C C . ALA C 1 62 ? -50.667 4.972 28.324 1.00 55.27 62 ALA C C 1
ATOM 4179 O O . ALA C 1 62 ? -49.882 5.760 27.792 1.00 58.05 62 ALA C O 1
ATOM 4181 N N . PRO C 1 63 ? -50.512 4.560 29.597 1.00 53.33 63 PRO C N 1
ATOM 4182 C CA . PRO C 1 63 ? -49.370 5.024 30.395 1.00 49.26 63 PRO C CA 1
ATOM 4183 C C . PRO C 1 63 ? -48.070 4.579 29.728 1.00 45.25 63 PRO C C 1
ATOM 4184 O O . PRO C 1 63 ? -48.081 3.688 28.874 1.00 40.93 63 PRO C O 1
ATOM 4188 N N . HIS C 1 64 ? -46.956 5.197 30.106 1.00 42.51 64 HIS C N 1
ATOM 4189 C CA . HIS C 1 64 ? -45.673 4.820 29.524 1.00 44.36 64 HIS C CA 1
ATOM 4190 C C . HIS C 1 64 ? -45.167 3.522 30.137 1.00 40.17 64 HIS C C 1
ATOM 4191 O O . HIS C 1 64 ? -45.239 3.324 31.347 1.00 37.47 64 HIS C O 1
ATOM 4198 N N . PHE C 1 65 ? -44.638 2.650 29.290 1.00 35.66 65 PHE C N 1
ATOM 4199 C CA . PHE C 1 65 ? -44.112 1.368 29.737 1.00 32.84 65 PHE C CA 1
ATOM 4200 C C . PHE C 1 65 ? -42.822 1.042 29.007 1.00 28.71 65 PHE C C 1
ATOM 4201 O O . PHE C 1 65 ? -42.782 1.091 27.779 1.00 31.68 65 PHE C O 1
ATOM 4209 N N . PRO C 1 66 ? -41.743 0.741 29.742 1.00 28.33 66 PRO C N 1
ATOM 4210 C CA . PRO C 1 66 ? -40.530 0.405 28.993 1.00 27.23 66 PRO C CA 1
ATOM 4211 C C . PRO C 1 66 ? -40.948 -0.866 28.257 1.00 27.55 66 PRO C C 1
ATOM 4212 O O . PRO C 1 66 ? -41.665 -1.688 28.828 1.00 23.91 66 PRO C O 1
ATOM 4216 N N . ALA C 1 67 ? -40.530 -1.042 27.006 1.00 27.14 67 ALA C N 1
ATOM 4217 C CA . ALA C 1 67 ? -40.954 -2.237 26.285 1.00 26.74 67 ALA C CA 1
ATOM 4218 C C . ALA C 1 67 ? -40.078 -2.619 25.113 1.00 29.61 67 ALA C C 1
ATOM 4219 O O . ALA C 1 67 ? -39.417 -1.775 24.513 1.00 28.48 67 ALA C O 1
ATOM 4221 N N . TYR C 1 68 ? -40.093 -3.911 24.800 1.00 24.97 68 TYR C N 1
ATOM 4222 C CA . TYR C 1 68 ? -39.350 -4.474 23.681 1.00 24.72 68 TYR C CA 1
ATOM 4223 C C . TYR C 1 68 ? -40.263 -5.395 22.877 1.00 24.75 68 TYR C C 1
ATOM 4224 O O . TYR C 1 68 ? -41.171 -6.035 23.435 1.00 21.32 68 TYR C O 1
ATOM 4233 N N . ARG C 1 69 ? -40.043 -5.420 21.563 1.00 21.24 69 ARG C N 1
ATOM 4234 C CA . ARG C 1 69 ? -40.762 -6.315 20.680 1.00 25.03 69 ARG C CA 1
ATOM 4235 C C . ARG C 1 69 ? -39.700 -7.379 20.412 1.00 24.87 69 ARG C C 1
ATOM 4236 O O . ARG C 1 69 ? -38.568 -7.075 20.028 1.00 25.40 69 ARG C O 1
ATOM 4244 N N . VAL C 1 70 ? -40.065 -8.630 20.634 1.00 28.45 70 VAL C N 1
ATOM 4245 C CA . VAL C 1 70 ? -39.122 -9.723 20.491 1.00 23.82 70 VAL C CA 1
ATOM 4246 C C . VAL C 1 70 ? -39.399 -10.628 19.299 1.00 28.08 70 VAL C C 1
ATOM 4247 O O . VAL C 1 70 ? -40.524 -11.119 19.124 1.00 22.31 70 VAL C O 1
ATOM 4251 N N . ARG C 1 71 ? -38.387 -10.837 18.458 1.00 21.97 71 ARG C N 1
ATOM 4252 C CA . ARG C 1 71 ? -38.584 -11.733 17.322 1.00 28.19 71 ARG C CA 1
ATOM 4253 C C . ARG C 1 71 ? -38.282 -13.143 17.838 1.00 29.84 71 ARG C C 1
ATOM 4254 O O . ARG C 1 71 ? -37.259 -13.747 17.525 1.00 27.50 71 ARG C O 1
ATOM 4262 N N . GLY C 1 72 ? -39.182 -13.638 18.681 1.00 29.07 72 GLY C N 1
ATOM 4263 C CA . GLY C 1 72 ? -39.011 -14.958 19.250 1.00 28.44 72 GLY C CA 1
ATOM 4264 C C . GLY C 1 72 ? -40.314 -15.447 19.849 1.00 29.15 72 GLY C C 1
ATOM 4265 O O . GLY C 1 72 ? -41.383 -14.880 19.600 1.00 27.32 72 GLY C O 1
ATOM 4266 N N . THR C 1 73 ? -40.222 -16.490 20.663 1.00 25.50 73 THR C N 1
ATOM 4267 C CA . THR C 1 73 ? -41.405 -17.074 21.291 1.00 25.19 73 THR C CA 1
ATOM 4268 C C . THR C 1 73 ? -41.783 -16.351 22.588 1.00 22.58 73 THR C C 1
ATOM 4269 O O . THR C 1 73 ? -41.016 -15.550 23.107 1.00 20.95 73 THR C O 1
ATOM 4273 N N . PRO C 1 74 ? -42.987 -16.628 23.120 1.00 26.67 74 PRO C N 1
ATOM 4274 C CA . PRO C 1 74 ? -43.416 -15.991 24.370 1.00 25.38 74 PRO C CA 1
ATOM 4275 C C . PRO C 1 74 ? -42.427 -16.331 25.496 1.00 25.32 74 PRO C C 1
ATOM 4276 O O . PRO C 1 74 ? -42.153 -15.503 26.368 1.00 20.15 74 PRO C O 1
ATOM 4280 N N . ALA C 1 75 ? -41.898 -17.559 25.487 1.00 22.12 75 ALA C N 1
ATOM 4281 C CA . ALA C 1 75 ? -40.927 -17.942 26.519 1.00 18.79 75 ALA C CA 1
ATOM 4282 C C . ALA C 1 75 ? -39.645 -17.117 26.310 1.00 21.21 75 ALA C C 1
ATOM 4283 O O . ALA C 1 75 ? -38.981 -16.736 27.274 1.00 23.28 75 ALA C O 1
ATOM 4285 N N . ASP C 1 76 ? -39.302 -16.834 25.056 1.00 20.53 76 ASP C N 1
ATOM 4286 C CA . ASP C 1 76 ? -38.124 -16.018 24.769 1.00 25.75 76 ASP C CA 1
ATOM 4287 C C . ASP C 1 76 ? -38.278 -14.629 25.404 1.00 22.97 76 ASP C C 1
ATOM 4288 O O . ASP C 1 76 ? -37.322 -14.071 25.940 1.00 27.00 76 ASP C O 1
ATOM 4293 N N . CYS C 1 77 ? -39.492 -14.084 25.337 1.00 24.68 77 CYS C N 1
ATOM 4294 C CA . CYS C 1 77 ? -39.786 -12.757 25.881 1.00 21.85 77 CYS C CA 1
ATOM 4295 C C . CYS C 1 77 ? -39.570 -12.728 27.372 1.00 22.23 77 CYS C C 1
ATOM 4296 O O . CYS C 1 77 ? -39.118 -11.714 27.916 1.00 24.16 77 CYS C O 1
ATOM 4299 N N . VAL C 1 78 ? -39.910 -13.835 28.040 1.00 21.04 78 VAL C N 1
ATOM 4300 C CA . VAL C 1 78 ? -39.717 -13.924 29.476 1.00 18.39 78 VAL C CA 1
ATOM 4301 C C . VAL C 1 78 ? -38.217 -14.011 29.776 1.00 22.72 78 VAL C C 1
ATOM 4302 O O . VAL C 1 78 ? -37.702 -13.281 30.624 1.00 24.67 78 VAL C O 1
ATOM 4306 N N . ALA C 1 79 ? -37.504 -14.886 29.072 1.00 20.87 79 ALA C N 1
ATOM 4307 C CA . ALA C 1 79 ? -36.060 -15.008 29.299 1.00 26.34 79 ALA C CA 1
ATOM 4308 C C . ALA C 1 79 ? -35.379 -13.646 29.080 1.00 24.14 79 ALA C C 1
ATOM 4309 O O . ALA C 1 79 ? -34.597 -13.189 29.911 1.00 27.67 79 ALA C O 1
ATOM 4311 N N . LEU C 1 80 ? -35.685 -13.002 27.959 1.00 21.32 80 LEU C N 1
ATOM 4312 C CA . LEU C 1 80 ? -35.095 -11.702 27.635 1.00 23.87 80 LEU C CA 1
ATOM 4313 C C . LEU C 1 80 ? -35.549 -10.646 28.645 1.00 25.64 80 LEU C C 1
ATOM 4314 O O . LEU C 1 80 ? -34.750 -9.841 29.106 1.00 25.44 80 LEU C O 1
ATOM 4319 N N . GLY C 1 81 ? -36.835 -10.657 28.990 1.00 24.90 81 GLY C N 1
ATOM 4320 C CA . GLY C 1 81 ? -37.354 -9.676 29.937 1.00 28.03 81 GLY C CA 1
ATOM 4321 C C . GLY C 1 81 ? -36.666 -9.675 31.293 1.00 31.33 81 GLY C C 1
ATOM 4322 O O . GLY C 1 81 ? -36.328 -8.616 31.822 1.00 29.86 81 GLY C O 1
ATOM 4323 N N . LEU C 1 82 ? -36.457 -10.859 31.861 1.00 30.51 82 LEU C N 1
ATOM 4324 C CA . LEU C 1 82 ? -35.785 -10.975 33.154 1.00 35.75 82 LEU C CA 1
ATOM 4325 C C . LEU C 1 82 ? -34.386 -10.411 33.067 1.00 36.58 82 LEU C C 1
ATOM 4326 O O . LEU C 1 82 ? -33.833 -9.963 34.060 1.00 38.67 82 LEU C O 1
ATOM 4331 N N . HIS C 1 83 ? -33.805 -10.451 31.874 1.00 36.06 83 HIS C N 1
ATOM 4332 C CA . HIS C 1 83 ? -32.463 -9.925 31.690 1.00 39.35 83 HIS C CA 1
ATOM 4333 C C . HIS C 1 83 ? -32.462 -8.407 31.515 1.00 39.15 83 HIS C C 1
ATOM 4334 O O . HIS C 1 83 ? -31.746 -7.701 32.214 1.00 40.33 83 HIS C O 1
ATOM 4341 N N . LEU C 1 84 ? -33.275 -7.906 30.592 1.00 36.55 84 LEU C N 1
ATOM 4342 C CA . LEU C 1 84 ? -33.325 -6.473 30.342 1.00 38.85 84 LEU C CA 1
ATOM 4343 C C . LEU C 1 84 ? -33.929 -5.661 31.483 1.00 39.71 84 LEU C C 1
ATOM 4344 O O . LEU C 1 84 ? -33.525 -4.518 31.715 1.00 38.74 84 LEU C O 1
ATOM 4349 N N . PHE C 1 85 ? -34.884 -6.243 32.202 1.00 36.00 85 PHE C N 1
ATOM 4350 C CA . PHE C 1 85 ? -35.535 -5.518 33.289 1.00 36.88 85 PHE C CA 1
ATOM 4351 C C . PHE C 1 85 ? -35.333 -6.121 34.677 1.00 37.82 85 PHE C C 1
ATOM 4352 O O . PHE C 1 85 ? -36.085 -5.818 35.602 1.00 37.33 85 PHE C O 1
ATOM 4360 N N . GLY C 1 86 ? -34.323 -6.971 34.826 1.00 42.19 86 GLY C N 1
ATOM 4361 C CA . GLY C 1 86 ? -34.079 -7.594 36.116 1.00 41.32 86 GLY C CA 1
ATOM 4362 C C . GLY C 1 86 ? -33.849 -6.577 37.214 1.00 45.45 86 GLY C C 1
ATOM 4363 O O . GLY C 1 86 ? -33.271 -5.522 36.957 1.00 48.31 86 GLY C O 1
ATOM 4364 N N . PRO C 1 87 ? -34.266 -6.868 38.458 1.00 44.80 87 PRO C N 1
ATOM 4365 C CA . PRO C 1 87 ? -34.933 -8.106 38.878 1.00 43.18 87 PRO C CA 1
ATOM 4366 C C . PRO C 1 87 ? -36.455 -8.053 38.700 1.00 39.46 87 PRO C C 1
ATOM 4367 O O . PRO C 1 87 ? -37.071 -7.000 38.850 1.00 39.81 87 PRO C O 1
ATOM 4371 N N . VAL C 1 88 ? -37.051 -9.199 38.382 1.00 38.57 88 VAL C N 1
ATOM 4372 C CA . VAL C 1 88 ? -38.495 -9.293 38.167 1.00 36.12 88 VAL C CA 1
ATOM 4373 C C . VAL C 1 88 ? -39.137 -10.179 39.230 1.00 34.74 88 VAL C C 1
ATOM 4374 O O . VAL C 1 88 ? -38.613 -11.236 39.548 1.00 33.21 88 VAL C O 1
ATOM 4378 N N . ASP C 1 89 ? -40.286 -9.755 39.755 1.00 30.84 89 ASP C N 1
ATOM 4379 C CA . ASP C 1 89 ? -40.981 -10.521 40.794 1.00 32.72 89 ASP C CA 1
ATOM 4380 C C . ASP C 1 89 ? -42.156 -11.329 40.282 1.00 30.52 89 ASP C C 1
ATOM 4381 O O . ASP C 1 89 ? -42.491 -12.370 40.834 1.00 29.60 89 ASP C O 1
ATOM 4386 N N . LEU C 1 90 ? -42.790 -10.832 39.233 1.00 26.13 90 LEU C N 1
ATOM 4387 C CA . LEU C 1 90 ? -43.972 -11.480 38.699 1.00 23.97 90 LEU C CA 1
ATOM 4388 C C . LEU C 1 90 ? -44.023 -11.366 37.189 1.00 24.35 90 LEU C C 1
ATOM 4389 O O . LEU C 1 90 ? -43.645 -10.329 36.623 1.00 23.08 90 LEU C O 1
ATOM 4394 N N . VAL C 1 91 ? -44.482 -12.442 36.554 1.00 24.88 91 VAL C N 1
ATOM 4395 C CA . VAL C 1 91 ? -44.637 -12.500 35.105 1.00 22.25 91 VAL C CA 1
ATOM 4396 C C . VAL C 1 91 ? -46.135 -12.699 34.825 1.00 24.22 91 VAL C C 1
ATOM 4397 O O . VAL C 1 91 ? -46.760 -13.639 35.326 1.00 25.42 91 VAL C O 1
ATOM 4401 N N . LEU C 1 92 ? -46.714 -11.787 34.052 1.00 21.50 92 LEU C N 1
ATOM 4402 C CA . LEU C 1 92 ? -48.122 -11.879 33.693 1.00 20.42 92 LEU C CA 1
ATOM 4403 C C . LEU C 1 92 ? -48.157 -12.012 32.178 1.00 22.75 92 LEU C C 1
ATOM 4404 O O . LEU C 1 92 ? -47.465 -11.286 31.470 1.00 23.77 92 LEU C O 1
ATOM 4409 N N . SER C 1 93 ? -48.963 -12.942 31.682 1.00 21.23 93 SER C N 1
ATOM 4410 C CA . SER C 1 93 ? -49.031 -13.188 30.259 1.00 19.43 93 SER C CA 1
ATOM 4411 C C . SER C 1 93 ? -50.462 -13.067 29.824 1.00 20.20 93 SER C C 1
ATOM 4412 O O . SER C 1 93 ? -51.346 -13.671 30.442 1.00 17.91 93 SER C O 1
ATOM 4415 N N . GLY C 1 94 ? -50.685 -12.298 28.760 1.00 15.82 94 GLY C N 1
ATOM 4416 C CA . GLY C 1 94 ? -52.043 -12.105 28.247 1.00 17.16 94 GLY C CA 1
ATOM 4417 C C . GLY C 1 94 ? -52.299 -10.617 28.051 1.00 17.28 94 GLY C C 1
ATOM 4418 O O . GLY C 1 94 ? -51.341 -9.870 27.868 1.00 19.01 94 GLY C O 1
ATOM 4419 N N . VAL C 1 95 ? -53.555 -10.175 28.021 1.00 15.68 95 VAL C N 1
ATOM 4420 C CA . VAL C 1 95 ? -54.727 -11.032 28.119 1.00 19.23 95 VAL C CA 1
ATOM 4421 C C . VAL C 1 95 ? -54.879 -11.644 26.738 1.00 22.75 95 VAL C C 1
ATOM 4422 O O . VAL C 1 95 ? -54.968 -10.924 25.744 1.00 20.55 95 VAL C O 1
ATOM 4426 N N . ASN C 1 96 ? -54.904 -12.969 26.671 1.00 19.01 96 ASN C N 1
ATOM 4427 C CA . ASN C 1 96 ? -55.021 -13.649 25.387 1.00 20.54 96 ASN C CA 1
ATOM 4428 C C . ASN C 1 96 ? -56.362 -13.422 24.724 1.00 22.46 96 ASN C C 1
ATOM 4429 O O . ASN C 1 96 ? -57.378 -13.399 25.398 1.00 16.91 96 ASN C O 1
ATOM 4434 N N . LEU C 1 97 ? -56.357 -13.276 23.396 1.00 20.77 97 LEU C N 1
ATOM 4435 C CA . LEU C 1 97 ? -57.594 -13.110 22.639 1.00 26.49 97 LEU C CA 1
ATOM 4436 C C . LEU C 1 97 ? -58.022 -14.537 22.278 1.00 27.78 97 LEU C C 1
ATOM 4437 O O . LEU C 1 97 ? -57.627 -15.090 21.238 1.00 28.77 97 LEU C O 1
ATOM 4442 N N . GLY C 1 98 ? -58.822 -15.131 23.156 1.00 24.11 98 GLY C N 1
ATOM 4443 C CA . GLY C 1 98 ? -59.263 -16.510 22.988 1.00 21.36 98 GLY C CA 1
ATOM 4444 C C . GLY C 1 98 ? -59.073 -17.216 24.331 1.00 25.25 98 GLY C C 1
ATOM 4445 O O . GLY C 1 98 ? -58.128 -16.941 25.068 1.00 24.29 98 GLY C O 1
ATOM 4446 N N . SER C 1 99 ? -59.970 -18.132 24.656 1.00 24.74 99 SER C N 1
ATOM 4447 C CA . SER C 1 99 ? -59.910 -18.856 25.915 1.00 27.64 99 SER C CA 1
ATOM 4448 C C . SER C 1 99 ? -58.774 -19.891 25.985 1.00 24.33 99 SER C C 1
ATOM 4449 O O . SER C 1 99 ? -58.237 -20.319 24.974 1.00 21.08 99 SER C O 1
ATOM 4452 N N . ASN C 1 100 ? -58.420 -20.282 27.199 1.00 21.65 100 ASN C N 1
ATOM 4453 C CA . ASN C 1 100 ? -57.401 -21.306 27.430 1.00 18.00 100 ASN C CA 1
ATOM 4454 C C . ASN C 1 100 ? -57.913 -22.118 28.618 1.00 19.78 100 ASN C C 1
ATOM 4455 O O . ASN C 1 100 ? -57.467 -21.959 29.763 1.00 15.89 100 ASN C O 1
ATOM 4460 N N . LEU C 1 101 ? -58.857 -23.001 28.308 1.00 19.26 101 LEU C N 1
ATOM 4461 C CA . LEU C 1 101 ? -59.532 -23.840 29.300 1.00 22.65 101 LEU C CA 1
ATOM 4462 C C . LEU C 1 101 ? -59.315 -25.326 29.104 1.00 23.68 101 LEU C C 1
ATOM 4463 O O . LEU C 1 101 ? -59.044 -25.771 27.997 1.00 24.31 101 LEU C O 1
ATOM 4468 N N . GLY C 1 102 ? -59.489 -26.081 30.186 1.00 22.55 102 GLY C N 1
ATOM 4469 C CA . GLY C 1 102 ? -59.354 -27.522 30.132 1.00 23.40 102 GLY C CA 1
ATOM 4470 C C . GLY C 1 102 ? -58.131 -28.026 29.389 1.00 28.09 102 GLY C C 1
ATOM 4471 O O . GLY C 1 102 ? -57.005 -27.632 29.713 1.00 24.01 102 GLY C O 1
ATOM 4472 N N . HIS C 1 103 ? -58.352 -28.882 28.388 1.00 25.85 103 HIS C N 1
ATOM 4473 C CA . HIS C 1 103 ? -57.241 -29.474 27.622 1.00 30.88 103 HIS C CA 1
ATOM 4474 C C . HIS C 1 103 ? -56.427 -28.452 26.814 1.00 28.88 103 HIS C C 1
ATOM 4475 O O . HIS C 1 103 ? -55.314 -28.736 26.390 1.00 28.35 103 HIS C O 1
ATOM 4482 N N . GLU C 1 104 ? -56.980 -27.261 26.621 1.00 28.23 104 GLU C N 1
ATOM 4483 C CA . GLU C 1 104 ? -56.300 -26.216 25.872 1.00 27.59 104 GLU C CA 1
ATOM 4484 C C . GLU C 1 104 ? -55.091 -25.656 26.614 1.00 25.42 104 GLU C C 1
ATOM 4485 O O . GLU C 1 104 ? -54.198 -25.089 25.992 1.00 26.79 104 GLU C O 1
ATOM 4491 N N . ILE C 1 105 ? -55.055 -25.822 27.933 1.00 25.28 105 ILE C N 1
ATOM 4492 C CA . ILE C 1 105 ? -53.961 -25.287 28.738 1.00 25.64 105 ILE C CA 1
ATOM 4493 C C . ILE C 1 105 ? -52.612 -25.857 28.314 1.00 33.18 105 ILE C C 1
ATOM 4494 O O . ILE C 1 105 ? -51.598 -25.141 28.267 1.00 23.94 105 ILE C O 1
ATOM 4499 N N . TRP C 1 106 ? -52.619 -27.149 27.995 1.00 30.19 106 TRP C N 1
ATOM 4500 C CA . TRP C 1 106 ? -51.425 -27.858 27.549 1.00 34.59 106 TRP C CA 1
ATOM 4501 C C . TRP C 1 106 ? -50.704 -27.157 26.395 1.00 30.42 106 TRP C C 1
ATOM 4502 O O . TRP C 1 106 ? -49.497 -26.987 26.435 1.00 36.96 106 TRP C O 1
ATOM 4513 N N . HIS C 1 107 ? -51.457 -26.758 25.378 1.00 30.87 107 HIS C N 1
ATOM 4514 C CA . HIS C 1 107 ? -50.894 -26.133 24.184 1.00 37.42 107 HIS C CA 1
ATOM 4515 C C . HIS C 1 107 ? -50.968 -24.609 24.098 1.00 37.44 107 HIS C C 1
ATOM 4516 O O . HIS C 1 107 ? -50.698 -24.035 23.044 1.00 36.40 107 HIS C O 1
ATOM 4523 N N . SER C 1 108 ? -51.322 -23.947 25.189 1.00 26.76 108 SER C N 1
ATOM 4524 C CA . SER C 1 108 ? -51.423 -22.489 25.158 1.00 27.31 108 SER C CA 1
ATOM 4525 C C . SER C 1 108 ? -50.079 -21.767 25.174 1.00 18.82 108 SER C C 1
ATOM 4526 O O . SER C 1 108 ? -49.240 -22.018 26.049 1.00 21.61 108 SER C O 1
ATOM 4529 N N . GLY C 1 109 ? -49.889 -20.855 24.224 1.00 23.29 109 GLY C N 1
ATOM 4530 C CA . GLY C 1 109 ? -48.657 -20.089 24.186 1.00 22.42 109 GLY C CA 1
ATOM 4531 C C . GLY C 1 109 ? -48.665 -19.074 25.323 1.00 21.46 109 GLY C C 1
ATOM 4532 O O . GLY C 1 109 ? -47.622 -18.689 25.850 1.00 18.29 109 GLY C O 1
ATOM 4533 N N . THR C 1 110 ? -49.856 -18.620 25.702 1.00 20.98 110 THR C N 1
ATOM 4534 C CA . THR C 1 110 ? -49.979 -17.655 26.799 1.00 19.13 110 THR C CA 1
ATOM 4535 C C . THR C 1 110 ? -49.535 -18.313 28.101 1.00 19.81 110 THR C C 1
ATOM 4536 O O . THR C 1 110 ? -48.747 -17.752 28.879 1.00 16.07 110 THR C O 1
ATOM 4540 N N . VAL C 1 111 ? -50.034 -19.527 28.328 1.00 20.54 111 VAL C N 1
ATOM 4541 C CA . VAL C 1 111 ? -49.691 -20.281 29.531 1.00 20.58 111 VAL C CA 1
ATOM 4542 C C . VAL C 1 111 ? -48.185 -20.597 29.549 1.00 17.55 111 VAL C C 1
ATOM 4543 O O . VAL C 1 111 ? -47.534 -20.509 30.585 1.00 20.13 111 VAL C O 1
ATOM 4547 N N . ALA C 1 112 ? -47.643 -20.939 28.387 1.00 19.04 112 ALA C N 1
ATOM 4548 C CA . ALA C 1 112 ? -46.217 -21.257 28.271 1.00 20.32 112 ALA C CA 1
ATOM 4549 C C . ALA C 1 112 ? -45.339 -20.126 28.792 1.00 19.26 112 ALA C C 1
ATOM 4550 O O . ALA C 1 112 ? -44.311 -20.367 29.426 1.00 16.02 112 ALA C O 1
ATOM 4552 N N . ALA C 1 113 ? -45.730 -18.880 28.537 1.00 20.13 113 ALA C N 1
ATOM 4553 C CA . ALA C 1 113 ? -44.919 -17.766 29.024 1.00 18.69 113 ALA C CA 1
ATOM 4554 C C . ALA C 1 113 ? -44.950 -17.739 30.552 1.00 17.54 113 ALA C C 1
ATOM 4555 O O . ALA C 1 113 ? -43.920 -17.589 31.210 1.00 19.21 113 ALA C O 1
ATOM 4557 N N . ALA C 1 114 ? -46.138 -17.879 31.123 1.00 20.07 114 ALA C N 1
ATOM 4558 C CA . ALA C 1 114 ? -46.269 -17.856 32.581 1.00 19.59 114 ALA C CA 1
ATOM 4559 C C . ALA C 1 114 ? -45.492 -19.041 33.183 1.00 18.66 114 ALA C C 1
ATOM 4560 O O . ALA C 1 114 ? -44.777 -18.893 34.173 1.00 20.77 114 ALA C O 1
ATOM 4562 N N . LYS C 1 115 ? -45.620 -20.211 32.566 1.00 21.86 115 LYS C N 1
ATOM 4563 C CA . LYS C 1 115 ? -44.914 -21.388 33.055 1.00 22.76 115 LYS C CA 1
ATOM 4564 C C . LYS C 1 115 ? -43.409 -21.136 33.051 1.00 27.07 115 LYS C C 1
ATOM 4565 O O . LYS C 1 115 ? -42.699 -21.508 33.996 1.00 28.25 115 LYS C O 1
ATOM 4571 N N . GLN C 1 116 ? -42.919 -20.470 32.003 1.00 26.62 116 GLN C N 1
ATOM 4572 C CA . GLN C 1 116 ? -41.493 -20.170 31.906 1.00 25.64 116 GLN C CA 1
ATOM 4573 C C . GLN C 1 116 ? -41.033 -19.316 33.080 1.00 24.87 116 GLN C C 1
ATOM 4574 O O . GLN C 1 116 ? -39.960 -19.544 33.643 1.00 21.61 116 GLN C O 1
ATOM 4580 N N . GLY C 1 117 ? -41.847 -18.328 33.444 1.00 22.24 117 GLY C N 1
ATOM 4581 C CA . GLY C 1 117 ? -41.514 -17.474 34.571 1.00 21.15 117 GLY C CA 1
ATOM 4582 C C . GLY C 1 117 ? -41.460 -18.273 35.868 1.00 28.76 117 GLY C C 1
ATOM 4583 O O . GLY C 1 117 ? -40.587 -18.058 36.725 1.00 24.84 117 GLY C O 1
ATOM 4584 N N . TYR C 1 118 ? -42.401 -19.202 36.017 1.00 24.27 118 TYR C N 1
ATOM 4585 C CA . TYR C 1 118 ? -42.460 -20.035 37.214 1.00 24.71 118 TYR C CA 1
ATOM 4586 C C . TYR C 1 118 ? -41.223 -20.944 37.249 1.00 30.10 118 TYR C C 1
ATOM 4587 O O . TYR C 1 118 ? -40.641 -21.183 38.308 1.00 31.18 118 TYR C O 1
ATOM 4596 N N . LEU C 1 119 ? -40.815 -21.438 36.086 1.00 30.12 119 LEU C N 1
ATOM 4597 C CA . LEU C 1 119 ? -39.640 -22.295 36.010 1.00 33.57 119 LEU C CA 1
ATOM 4598 C C . LEU C 1 119 ? -38.397 -21.511 36.418 1.00 34.75 119 LEU C C 1
ATOM 4599 O O . LEU C 1 119 ? -37.442 -22.082 36.933 1.00 36.20 119 LEU C O 1
ATOM 4604 N N . PHE C 1 120 ? -38.418 -20.198 36.206 1.00 31.78 120 PHE C N 1
ATOM 4605 C CA . PHE C 1 120 ? -37.290 -19.359 36.584 1.00 30.45 120 PHE C CA 1
ATOM 4606 C C . PHE C 1 120 ? -37.362 -18.943 38.045 1.00 31.66 120 PHE C C 1
ATOM 4607 O O . PHE C 1 120 ? -36.587 -18.104 38.497 1.00 34.69 120 PHE C O 1
ATOM 4615 N N . GLY C 1 121 ? -38.306 -19.521 38.777 1.00 34.39 121 GLY C N 1
ATOM 4616 C CA . GLY C 1 121 ? -38.426 -19.231 40.195 1.00 34.47 121 GLY C CA 1
ATOM 4617 C C . GLY C 1 121 ? -39.257 -18.021 40.564 1.00 35.93 121 GLY C C 1
ATOM 4618 O O . GLY C 1 121 ? -39.083 -17.456 41.646 1.00 34.30 121 GLY C O 1
ATOM 4619 N N . LEU C 1 122 ? -40.174 -17.632 39.680 1.00 30.97 122 LEU C N 1
ATOM 4620 C CA . LEU C 1 122 ? -41.011 -16.473 39.933 1.00 30.33 122 LEU C CA 1
ATOM 4621 C C . LEU C 1 122 ? -42.482 -16.840 39.989 1.00 29.51 122 LEU C C 1
ATOM 4622 O O . LEU C 1 122 ? -42.871 -17.944 39.608 1.00 31.41 122 LEU C O 1
ATOM 4627 N N . SER C 1 123 ? -43.292 -15.906 40.477 1.00 25.53 123 SER C N 1
ATOM 4628 C CA . SER C 1 123 ? -44.735 -16.092 40.518 1.00 29.92 123 SER C CA 1
ATOM 4629 C C . SER C 1 123 ? -45.179 -15.693 39.104 1.00 25.38 123 SER C C 1
ATOM 4630 O O . SER C 1 123 ? -44.538 -14.854 38.462 1.00 24.22 123 SER C O 1
ATOM 4633 N N . ALA C 1 124 ? -46.273 -16.265 38.627 1.00 21.10 124 ALA C N 1
ATOM 4634 C CA . ALA C 1 124 ? -46.740 -15.958 37.288 1.00 22.00 124 ALA C CA 1
ATOM 4635 C C . ALA C 1 124 ? -48.205 -16.294 37.103 1.00 21.58 124 ALA C C 1
ATOM 4636 O O . ALA C 1 124 ? -48.769 -17.116 37.825 1.00 21.64 124 ALA C O 1
ATOM 4638 N N . ALA C 1 125 ? -48.823 -15.658 36.118 1.00 17.95 125 ALA C N 1
ATOM 4639 C CA . ALA C 1 125 ? -50.221 -15.907 35.833 1.00 19.31 125 ALA C CA 1
ATOM 4640 C C . ALA C 1 125 ? -50.494 -15.634 34.369 1.00 20.81 125 ALA C C 1
ATOM 4641 O O . ALA C 1 125 ? -49.901 -14.725 33.779 1.00 17.27 125 ALA C O 1
ATOM 4643 N N . ALA C 1 126 ? -51.385 -16.430 33.781 1.00 17.45 126 ALA C N 1
ATOM 4644 C CA . ALA C 1 126 ? -51.778 -16.234 32.400 1.00 18.14 126 ALA C CA 1
ATOM 4645 C C . ALA C 1 126 ? -53.212 -15.724 32.478 1.00 18.93 126 ALA C C 1
ATOM 4646 O O . ALA C 1 126 ? -53.959 -16.120 33.380 1.00 21.33 126 ALA C O 1
ATOM 4648 N N . PHE C 1 127 ? -53.589 -14.864 31.541 1.00 16.40 127 PHE C N 1
ATOM 4649 C CA . PHE C 1 127 ? -54.945 -14.306 31.482 1.00 17.61 127 PHE C CA 1
ATOM 4650 C C . PHE C 1 127 ? -55.475 -14.492 30.067 1.00 19.45 127 PHE C C 1
ATOM 4651 O O . PHE C 1 127 ? -54.764 -14.243 29.096 1.00 18.54 127 PHE C O 1
ATOM 4659 N N . SER C 1 128 ? -56.716 -14.945 29.953 1.00 15.41 128 SER C N 1
ATOM 4660 C CA . SER C 1 128 ? -57.322 -15.165 28.653 1.00 21.52 128 SER C CA 1
ATOM 4661 C C . SER C 1 128 ? -58.793 -14.780 28.698 1.00 22.40 128 SER C C 1
ATOM 4662 O O . SER C 1 128 ? -59.448 -14.922 29.735 1.00 20.97 128 SER C O 1
ATOM 4665 N N . VAL C 1 129 ? -59.303 -14.256 27.593 1.00 18.27 129 VAL C N 1
ATOM 4666 C CA . VAL C 1 129 ? -60.716 -13.937 27.539 1.00 25.98 129 VAL C CA 1
ATOM 4667 C C . VAL C 1 129 ? -61.299 -14.722 26.359 1.00 34.00 129 VAL C C 1
ATOM 4668 O O . VAL C 1 129 ? -60.741 -14.733 25.267 1.00 30.61 129 VAL C O 1
ATOM 4672 N N . PRO C 1 130 ? -62.406 -15.441 26.586 1.00 45.08 130 PRO C N 1
ATOM 4673 C CA . PRO C 1 130 ? -63.008 -16.215 25.502 1.00 52.72 130 PRO C CA 1
ATOM 4674 C C . PRO C 1 130 ? -63.818 -15.322 24.599 1.00 56.86 130 PRO C C 1
ATOM 4675 O O . PRO C 1 130 ? -64.853 -14.804 25.005 1.00 61.29 130 PRO C O 1
ATOM 4679 N N . LEU C 1 131 ? -63.336 -15.131 23.376 1.00 62.37 131 LEU C N 1
ATOM 4680 C CA . LEU C 1 131 ? -64.031 -14.290 22.420 1.00 67.24 131 LEU C CA 1
ATOM 4681 C C . LEU C 1 131 ? -64.506 -15.056 21.189 1.00 72.02 131 LEU C C 1
ATOM 4682 O O . LEU C 1 131 ? -63.852 -15.048 20.141 1.00 72.52 131 LEU C O 1
ATOM 4687 N N . ASN C 1 132 ? -65.647 -15.724 21.314 1.00 69.98 132 ASN C N 1
ATOM 4688 C CA . ASN C 1 132 ? -66.184 -16.464 20.186 1.00 70.72 132 ASN C CA 1
ATOM 4689 C C . ASN C 1 132 ? -67.309 -15.630 19.588 1.00 69.14 132 ASN C C 1
ATOM 4690 O O . ASN C 1 132 ? -68.438 -15.642 20.078 1.00 70.36 132 ASN C O 1
ATOM 4695 N N . GLY C 1 133 ? -66.989 -14.893 18.532 1.00 67.61 133 GLY C N 1
ATOM 4696 C CA . GLY C 1 133 ? -67.983 -14.046 17.904 1.00 67.24 133 GLY C CA 1
ATOM 4697 C C . GLY C 1 133 ? -67.902 -12.636 18.459 1.00 69.97 133 GLY C C 1
ATOM 4698 O O . GLY C 1 133 ? -67.229 -11.773 17.890 1.00 70.16 133 GLY C O 1
ATOM 4699 N N . GLU C 1 134 ? -68.584 -12.400 19.577 1.00 69.90 134 GLU C N 1
ATOM 4700 C CA . GLU C 1 134 ? -68.587 -11.086 20.216 1.00 69.43 134 GLU C CA 1
ATOM 4701 C C . GLU C 1 134 ? -67.151 -10.637 20.530 1.00 68.52 134 GLU C C 1
ATOM 4702 O O . GLU C 1 134 ? -66.238 -11.465 20.615 1.00 68.45 134 GLU C O 1
ATOM 4708 N N . VAL C 1 135 ? -66.958 -9.328 20.696 1.00 65.27 135 VAL C N 1
ATOM 4709 C CA . VAL C 1 135 ? -65.632 -8.761 20.964 1.00 61.25 135 VAL C CA 1
ATOM 4710 C C . VAL C 1 135 ? -65.391 -8.309 22.409 1.00 56.22 135 VAL C C 1
ATOM 4711 O O . VAL C 1 135 ? -66.256 -7.685 23.030 1.00 53.22 135 VAL C O 1
ATOM 4715 N N . PRO C 1 136 ? -64.198 -8.614 22.953 1.00 51.36 136 PRO C N 1
ATOM 4716 C CA . PRO C 1 136 ? -63.822 -8.245 24.322 1.00 47.55 136 PRO C CA 1
ATOM 4717 C C . PRO C 1 136 ? -63.617 -6.739 24.508 1.00 43.63 136 PRO C C 1
ATOM 4718 O O . PRO C 1 136 ? -62.942 -6.086 23.711 1.00 41.78 136 PRO C O 1
ATOM 4722 N N . ASP C 1 137 ? -64.222 -6.207 25.566 1.00 36.32 137 ASP C N 1
ATOM 4723 C CA . ASP C 1 137 ? -64.146 -4.793 25.912 1.00 36.53 137 ASP C CA 1
ATOM 4724 C C . ASP C 1 137 ? -63.258 -4.664 27.146 1.00 35.81 137 ASP C C 1
ATOM 4725 O O . ASP C 1 137 ? -63.698 -4.857 28.281 1.00 32.98 137 ASP C O 1
ATOM 4730 N N . PHE C 1 138 ? -61.993 -4.344 26.913 1.00 34.11 138 PHE C N 1
ATOM 4731 C CA . PHE C 1 138 ? -61.047 -4.223 28.002 1.00 33.17 138 PHE C CA 1
ATOM 4732 C C . PHE C 1 138 ? -61.326 -3.089 28.968 1.00 30.57 138 PHE C C 1
ATOM 4733 O O . PHE C 1 138 ? -60.939 -3.155 30.135 1.00 28.62 138 PHE C O 1
ATOM 4741 N N . ALA C 1 139 ? -62.016 -2.055 28.501 1.00 28.46 139 ALA C N 1
ATOM 4742 C CA . ALA C 1 139 ? -62.357 -0.950 29.390 1.00 25.66 139 ALA C CA 1
ATOM 4743 C C . ALA C 1 139 ? -63.392 -1.513 30.366 1.00 25.80 139 ALA C C 1
ATOM 4744 O O . ALA C 1 139 ? -63.282 -1.330 31.578 1.00 30.01 139 ALA C O 1
ATOM 4746 N N . GLY C 1 140 ? -64.375 -2.232 29.828 1.00 29.63 140 GLY C N 1
ATOM 4747 C CA . GLY C 1 140 ? -65.398 -2.847 30.660 1.00 29.16 140 GLY C CA 1
ATOM 4748 C C . GLY C 1 140 ? -64.845 -3.929 31.587 1.00 33.26 140 GLY C C 1
ATOM 4749 O O .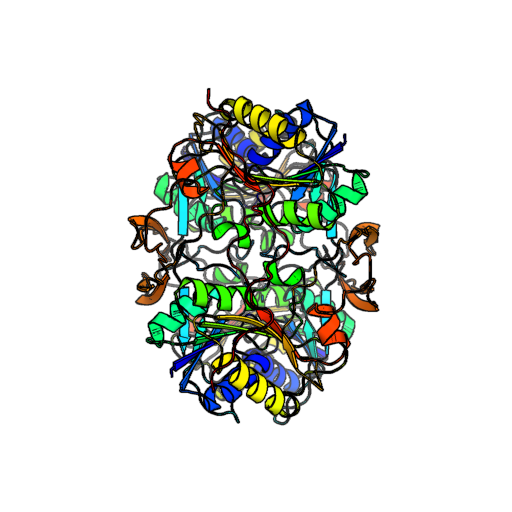 GLY C 1 140 ? -65.359 -4.124 32.691 1.00 32.25 140 GLY C O 1
ATOM 4750 N N . LEU C 1 141 ? -63.798 -4.632 31.153 1.00 30.14 141 LEU C N 1
ATOM 4751 C CA . LEU C 1 141 ? -63.186 -5.689 31.979 1.00 29.36 141 LEU C CA 1
ATOM 4752 C C . LEU C 1 141 ? -62.135 -5.208 32.989 1.00 23.86 141 LEU C C 1
ATOM 4753 O O . LEU C 1 141 ? -61.677 -5.988 33.820 1.00 28.74 141 LEU C O 1
ATOM 4758 N N . ARG C 1 142 ? -61.745 -3.940 32.937 1.00 22.61 142 ARG C N 1
ATOM 4759 C CA . ARG C 1 142 ? -60.713 -3.466 33.847 1.00 24.10 142 ARG C CA 1
ATOM 4760 C C . ARG C 1 142 ? -60.988 -3.725 35.327 1.00 26.46 142 ARG C C 1
ATOM 4761 O O . ARG C 1 142 ? -60.114 -4.212 36.042 1.00 26.27 142 ARG C O 1
ATOM 4769 N N . PRO C 1 143 ? -62.203 -3.403 35.808 1.00 28.90 143 PRO C N 1
ATOM 4770 C CA . PRO C 1 143 ? -62.483 -3.648 37.236 1.00 28.40 143 PRO C CA 1
ATOM 4771 C C . PRO C 1 143 ? -62.188 -5.100 37.627 1.00 25.23 143 PRO C C 1
ATOM 4772 O O . PRO C 1 143 ? -61.537 -5.349 38.644 1.00 28.87 143 PRO C O 1
ATOM 4776 N N . TRP C 1 144 ? -62.665 -6.054 36.826 1.00 23.13 144 TRP C N 1
ATOM 4777 C CA . TRP C 1 144 ? -62.421 -7.474 37.122 1.00 27.38 144 TRP C CA 1
ATOM 4778 C C . TRP C 1 144 ? -60.958 -7.897 37.009 1.00 25.95 144 TRP C C 1
ATOM 4779 O O . TRP C 1 144 ? -60.511 -8.770 37.761 1.00 24.67 144 TRP C O 1
ATOM 4790 N N . LEU C 1 145 ? -60.210 -7.301 36.079 1.00 25.61 145 LEU C N 1
ATOM 4791 C CA . LEU C 1 145 ? -58.784 -7.618 35.962 1.00 23.42 145 LEU C CA 1
ATOM 4792 C C . LEU C 1 145 ? -58.105 -7.140 37.245 1.00 25.35 145 LEU C C 1
ATOM 4793 O O . LEU C 1 145 ? -57.262 -7.835 37.813 1.00 21.49 145 LEU C O 1
ATOM 4798 N N . LEU C 1 146 ? -58.473 -5.940 37.699 1.00 23.22 146 LEU C N 1
ATOM 4799 C CA . LEU C 1 146 ? -57.882 -5.390 38.916 1.00 23.04 146 LEU C CA 1
ATOM 4800 C C . LEU C 1 146 ? -58.244 -6.259 40.120 1.00 23.87 146 LEU C C 1
ATOM 4801 O O . LEU C 1 146 ? -57.392 -6.582 40.953 1.00 27.78 146 LEU C O 1
ATOM 4806 N N . ARG C 1 147 ? -59.506 -6.654 40.210 1.00 25.03 147 ARG C N 1
ATOM 4807 C CA . ARG C 1 147 ? -59.923 -7.481 41.334 1.00 29.27 147 ARG C CA 1
ATOM 4808 C C . ARG C 1 147 ? -59.199 -8.835 41.313 1.00 27.42 147 ARG C C 1
ATOM 4809 O O . ARG C 1 147 ? -58.793 -9.350 42.358 1.00 25.01 147 ARG C O 1
ATOM 4817 N N . THR C 1 148 ? -59.035 -9.398 40.116 1.00 25.56 148 THR C N 1
ATOM 4818 C CA . THR C 1 148 ? -58.354 -10.685 39.967 1.00 24.48 148 THR C CA 1
ATOM 4819 C C . THR C 1 148 ? -56.897 -10.569 40.414 1.00 22.35 148 THR C C 1
ATOM 4820 O O . THR C 1 148 ? -56.402 -11.400 41.179 1.00 25.77 148 THR C O 1
ATOM 4824 N N . LEU C 1 149 ? -56.206 -9.537 39.945 1.00 23.35 149 LEU C N 1
ATOM 4825 C CA . LEU C 1 149 ? -54.815 -9.333 40.332 1.00 25.63 149 LEU C CA 1
ATOM 4826 C C . LEU C 1 149 ? -54.696 -9.153 41.845 1.00 32.76 149 LEU C C 1
ATOM 4827 O O . LEU C 1 149 ? -53.762 -9.670 42.465 1.00 25.13 149 LEU C O 1
ATOM 4832 N N . GLU C 1 150 ? -55.645 -8.423 42.435 1.00 32.84 150 GLU C N 1
ATOM 4833 C CA . GLU C 1 150 ? -55.644 -8.200 43.882 1.00 34.71 150 GLU C CA 1
ATOM 4834 C C . GLU C 1 150 ? -55.630 -9.530 44.593 1.00 31.02 150 GLU C C 1
ATOM 4835 O O . GLU C 1 150 ? -54.854 -9.747 45.520 1.00 33.40 150 GLU C O 1
ATOM 4841 N N . THR C 1 151 ? -56.518 -10.412 44.159 1.00 30.30 151 THR C N 1
ATOM 4842 C CA . THR C 1 151 ? -56.635 -11.725 44.761 1.00 29.25 151 THR C CA 1
ATOM 4843 C C . THR C 1 151 ? -55.393 -12.609 44.590 1.00 33.24 151 THR C C 1
ATOM 4844 O O . THR C 1 151 ? -54.977 -13.287 45.538 1.00 30.47 151 THR C O 1
ATOM 4848 N N . LEU C 1 152 ? -54.804 -12.599 43.395 1.00 28.49 152 LEU C N 1
ATOM 4849 C CA . LEU C 1 152 ? -53.609 -13.401 43.113 1.00 31.60 152 LEU C CA 1
ATOM 4850 C C . LEU C 1 152 ? -52.426 -12.959 43.959 1.00 30.90 152 LEU C C 1
ATOM 4851 O O . LEU C 1 152 ? -51.602 -13.770 44.371 1.00 28.34 152 LEU C O 1
ATOM 4856 N N . LEU C 1 153 ? -52.330 -11.658 44.194 1.00 32.16 153 LEU C N 1
ATOM 4857 C CA . LEU C 1 153 ? -51.226 -11.135 44.967 1.00 32.69 153 LEU C CA 1
ATOM 4858 C C . LEU C 1 153 ? -51.331 -11.409 46.469 1.00 35.83 153 LEU C C 1
ATOM 4859 O O . LEU C 1 153 ? -50.440 -11.032 47.229 1.00 36.00 153 LEU C O 1
ATOM 4864 N N . ARG C 1 154 ? -52.411 -12.063 46.897 1.00 34.60 154 ARG C N 1
ATOM 4865 C CA . ARG C 1 154 ? -52.547 -12.402 48.307 1.00 39.12 154 ARG C CA 1
ATOM 4866 C C . ARG C 1 154 ? -51.986 -13.807 48.502 1.00 39.85 154 ARG C C 1
ATOM 4867 O O . ARG C 1 154 ? -51.667 -14.205 49.621 1.00 39.96 154 ARG C O 1
ATOM 4875 N N . LEU C 1 155 ? -51.860 -14.548 47.400 1.00 35.50 155 LEU C N 1
ATOM 4876 C CA . LEU C 1 155 ? -51.342 -15.916 47.433 1.00 32.02 155 LEU C CA 1
ATOM 4877 C C . LEU C 1 155 ? -49.908 -15.983 47.923 1.00 35.19 155 LEU C C 1
ATOM 4878 O O . LEU C 1 155 ? -49.152 -15.012 47.815 1.00 35.14 155 LEU C O 1
ATOM 4883 N N . GLU C 1 156 ? -49.529 -17.135 48.463 1.00 35.71 156 GLU C N 1
ATOM 4884 C CA . GLU C 1 156 ? -48.153 -17.321 48.907 1.00 35.81 156 GLU C CA 1
ATOM 4885 C C . GLU C 1 156 ? -47.335 -17.496 47.636 1.00 34.68 156 GLU C C 1
ATOM 4886 O O . GLU C 1 156 ? -47.784 -18.149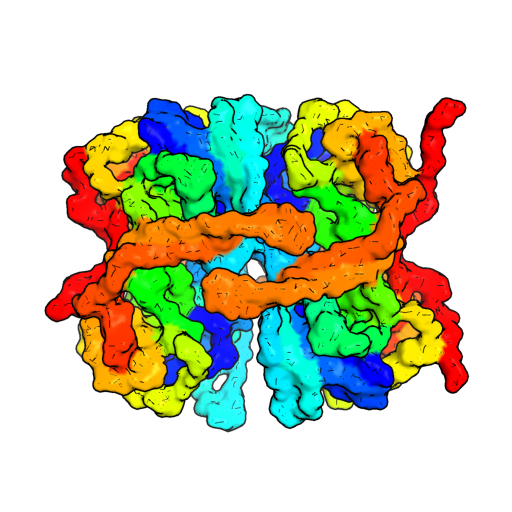 46.691 1.00 33.47 156 GLU C O 1
ATOM 4892 N N . ARG C 1 157 ? -46.141 -16.919 47.611 1.00 34.21 157 ARG C N 1
ATOM 4893 C CA . ARG C 1 157 ? -45.291 -16.994 46.437 1.00 34.30 157 ARG C CA 1
ATOM 4894 C C . ARG C 1 157 ? -44.195 -18.041 46.554 1.00 38.40 157 ARG C C 1
ATOM 4895 O O . ARG C 1 157 ? -43.725 -18.342 47.649 1.00 39.45 157 ARG C O 1
ATOM 4903 N N . PRO C 1 158 ? -43.791 -18.632 45.417 1.00 39.07 158 PRO C N 1
ATOM 4904 C CA . PRO C 1 158 ? -44.346 -18.334 44.088 1.00 36.14 158 PRO C CA 1
ATOM 4905 C C . PRO C 1 158 ? -45.593 -19.142 43.756 1.00 33.11 158 PRO C C 1
ATOM 4906 O O . PRO C 1 158 ? -45.829 -20.213 44.318 1.00 34.14 158 PRO C O 1
ATOM 4910 N N . PHE C 1 159 ? -46.402 -18.610 42.848 1.00 27.95 159 PHE C N 1
ATOM 4911 C CA . PHE C 1 159 ? -47.612 -19.281 42.415 1.00 25.58 159 PHE C CA 1
ATOM 4912 C C . PHE C 1 159 ? -47.634 -19.319 40.881 1.00 25.00 159 PHE C C 1
ATOM 4913 O O . PHE C 1 159 ? -46.907 -18.577 40.225 1.00 21.66 159 PHE C O 1
ATOM 4921 N N . LEU C 1 160 ? -48.441 -20.213 40.325 1.00 20.52 160 LEU C N 1
ATOM 4922 C CA . LEU C 1 160 ? -48.615 -20.330 38.882 1.00 22.46 160 LEU C CA 1
ATOM 4923 C C . LEU C 1 160 ? -50.114 -20.498 38.720 1.00 23.89 160 LEU C C 1
ATOM 4924 O O . LEU C 1 160 ? -50.661 -21.532 39.090 1.00 21.91 160 LEU C O 1
ATOM 4929 N N . VAL C 1 161 ? -50.775 -19.488 38.160 1.00 21.02 161 VAL C N 1
ATOM 4930 C CA . VAL C 1 161 ? -52.223 -19.542 38.006 1.00 17.85 161 VAL C CA 1
ATOM 4931 C C . VAL C 1 161 ? -52.718 -19.221 36.607 1.00 18.05 161 VAL C C 1
ATOM 4932 O O . VAL C 1 161 ? -52.189 -18.330 35.940 1.00 18.57 161 VAL C O 1
ATOM 4936 N N . ASN C 1 162 ? -53.736 -19.956 36.168 1.00 18.48 162 ASN C N 1
ATOM 4937 C CA . ASN C 1 162 ? -54.327 -19.744 34.856 1.00 19.57 1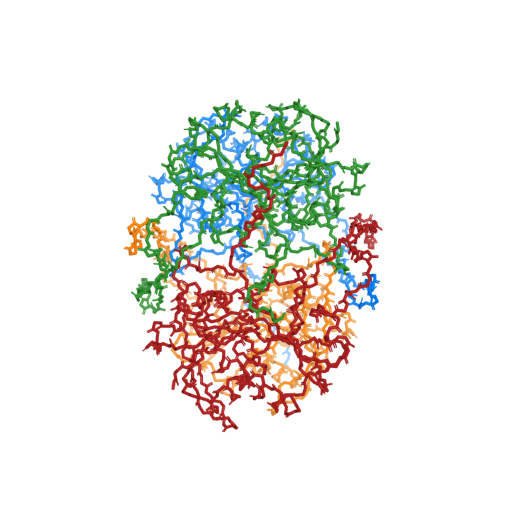62 ASN C CA 1
ATOM 4938 C C . ASN C 1 162 ? -55.714 -19.099 35.018 1.00 18.30 162 ASN C C 1
ATOM 4939 O O . ASN C 1 162 ? -56.627 -19.686 35.599 1.00 19.09 162 ASN C O 1
ATOM 4944 N N . VAL C 1 163 ? -55.854 -17.895 34.493 1.00 17.90 163 VAL C N 1
ATOM 4945 C CA . VAL C 1 163 ? -57.100 -17.141 34.620 1.00 20.24 163 VAL C CA 1
ATOM 4946 C C . VAL C 1 163 ? -57.856 -16.952 33.320 1.00 19.76 163 VAL C C 1
ATOM 4947 O O . VAL C 1 163 ? -57.285 -16.538 32.317 1.00 19.25 163 VAL C O 1
ATOM 4951 N N . ASN C 1 164 ? -59.141 -17.269 33.337 1.00 15.61 164 ASN C N 1
ATOM 4952 C CA . ASN C 1 164 ? -59.977 -17.046 32.182 1.00 17.13 164 ASN C CA 1
ATOM 4953 C C . ASN C 1 164 ? -61.101 -16.139 32.655 1.00 24.28 164 ASN C C 1
ATOM 4954 O O . ASN C 1 164 ? -61.789 -16.457 33.633 1.00 22.03 164 ASN C O 1
ATOM 4959 N N . LEU C 1 165 ? -61.288 -15.020 31.965 1.00 21.98 165 LEU C N 1
ATOM 4960 C CA . LEU C 1 165 ? -62.348 -14.086 32.317 1.00 25.62 165 LEU C CA 1
ATOM 4961 C C . LEU C 1 165 ? -63.426 -14.059 31.251 1.00 27.45 165 LEU C C 1
ATOM 4962 O O . LEU C 1 165 ? -63.135 -13.896 30.062 1.00 33.71 165 LEU C O 1
ATOM 4967 N N . PRO C 1 166 ? -64.685 -14.243 31.647 1.00 24.42 166 PRO C N 1
ATOM 4968 C CA . PRO C 1 166 ? -65.711 -14.191 30.604 1.00 25.19 166 PRO C CA 1
ATOM 4969 C C . PRO C 1 166 ? -65.802 -12.735 30.141 1.00 24.19 166 PRO C C 1
ATOM 4970 O O . PRO C 1 166 ? -65.205 -11.850 30.762 1.00 23.45 166 PRO C O 1
ATOM 4974 N N . LEU C 1 167 ? -66.533 -12.474 29.063 1.00 28.74 167 LEU C N 1
ATOM 4975 C CA . LEU C 1 167 ? -66.643 -11.103 28.557 1.00 34.13 167 LEU C CA 1
ATOM 4976 C C . LEU C 1 167 ? -67.263 -10.136 29.565 1.00 34.59 167 LEU C C 1
ATOM 4977 O O . LEU C 1 167 ? -66.823 -8.993 29.686 1.00 33.38 167 LEU C O 1
ATOM 4982 N N . ARG C 1 168 ? -68.287 -10.594 30.281 1.00 33.08 168 ARG C N 1
ATOM 4983 C CA . ARG C 1 168 ? -68.943 -9.771 31.295 1.00 37.57 168 ARG C CA 1
ATOM 4984 C C . ARG C 1 168 ? -69.067 -10.621 32.566 1.00 35.02 168 ARG C C 1
ATOM 4985 O O . ARG C 1 168 ? -70.088 -11.269 32.795 1.00 36.11 168 ARG C O 1
ATOM 4993 N N . PRO C 1 169 ? -68.012 -10.628 33.403 1.00 33.83 169 PRO C N 1
ATOM 4994 C CA . PRO C 1 169 ? -67.974 -11.404 34.653 1.00 36.58 169 PRO C CA 1
ATOM 4995 C C . PRO C 1 169 ? -68.964 -10.963 35.719 1.00 36.99 169 PRO C C 1
ATOM 4996 O O . PRO C 1 169 ? -69.248 -9.778 35.864 1.00 33.84 169 PRO C O 1
ATOM 5000 N N . LYS C 1 170 ? -69.465 -11.932 36.478 1.00 38.21 170 LYS C N 1
ATOM 5001 C CA . LYS C 1 170 ? -70.397 -11.645 37.558 1.00 40.02 170 LYS C CA 1
ATOM 5002 C C . LYS C 1 170 ? -69.961 -12.368 38.840 1.00 38.72 170 LYS C C 1
ATOM 5003 O O . LYS C 1 170 ? -70.769 -12.572 39.744 1.00 40.94 170 LYS C O 1
ATOM 5009 N N . GLY C 1 171 ? -68.678 -12.742 38.903 1.00 31.56 171 GLY C N 1
ATOM 5010 C CA . GLY C 1 171 ? -68.127 -13.423 40.070 1.00 25.83 171 GLY C CA 1
ATOM 5011 C C . GLY C 1 171 ? -66.718 -13.966 39.832 1.00 26.90 171 GLY C C 1
ATOM 5012 O O . GLY C 1 171 ? -66.252 -13.991 38.693 1.00 27.73 171 GLY C O 1
ATOM 5013 N N . PHE C 1 172 ? -66.049 -14.390 40.904 1.00 22.56 172 PHE C N 1
ATOM 5014 C CA . PHE C 1 172 ? -64.698 -14.960 40.853 1.00 21.74 172 PHE C CA 1
ATOM 5015 C C . PHE C 1 172 ? -64.676 -16.265 41.667 1.00 28.29 172 PHE C C 1
ATOM 5016 O O . PHE C 1 172 ? -65.266 -16.327 42.749 1.00 20.19 172 PHE C O 1
ATOM 5024 N N . LEU C 1 173 ? -64.002 -17.294 41.146 1.00 24.50 173 LEU C N 1
ATOM 5025 C CA . LEU C 1 173 ? -63.866 -18.593 41.832 1.00 27.47 173 LEU C CA 1
ATOM 5026 C C . LEU C 1 173 ? -62.519 -19.242 41.516 1.00 27.53 173 LEU C C 1
ATOM 5027 O O . LEU C 1 173 ? -62.011 -19.100 40.393 1.00 21.66 173 LEU C O 1
ATOM 5032 N N . TRP C 1 174 ? -61.944 -19.950 42.489 1.00 23.88 174 TRP C N 1
ATOM 5033 C CA . TRP C 1 174 ? -60.719 -20.706 42.221 1.00 21.89 174 TRP C CA 1
ATOM 5034 C C . TRP C 1 174 ? -61.341 -21.943 41.562 1.00 23.35 174 TRP C C 1
ATOM 5035 O O . TRP C 1 174 ? -62.445 -22.366 41.944 1.00 22.79 174 TRP C O 1
ATOM 5046 N N . THR C 1 175 ? -60.674 -22.507 40.563 1.00 20.83 175 THR C N 1
ATOM 5047 C CA . THR C 1 175 ? -61.217 -23.670 39.866 1.00 17.74 175 THR C CA 1
ATOM 5048 C C . THR C 1 175 ? -60.166 -24.735 39.577 1.00 21.58 175 THR C C 1
ATOM 5049 O O . THR C 1 175 ? -58.959 -24.507 39.703 1.00 17.43 175 THR C O 1
ATOM 5053 N N . ARG C 1 176 ? -60.638 -25.906 39.168 1.00 20.54 176 ARG C N 1
ATOM 5054 C CA . ARG C 1 176 ? -59.730 -26.967 38.787 1.00 25.40 176 ARG C CA 1
ATOM 5055 C C . ARG C 1 176 ? -59.913 -27.084 37.284 1.00 24.31 176 ARG C C 1
ATOM 5056 O O . ARG C 1 176 ? -60.915 -26.626 36.732 1.00 22.03 176 ARG C O 1
ATOM 5064 N N . GLN C 1 177 ? -58.937 -27.668 36.611 1.00 23.50 177 GLN C N 1
ATOM 5065 C CA . GLN C 1 177 ? -59.019 -27.800 35.162 1.00 23.09 177 GLN C CA 1
ATOM 5066 C C . GLN C 1 177 ? -60.063 -28.823 34.777 1.00 22.38 177 GLN C C 1
ATOM 5067 O O . GLN C 1 177 ? -60.167 -29.876 35.400 1.00 25.46 177 GLN C O 1
ATOM 5073 N N . SER C 1 178 ? -60.843 -28.513 33.752 1.00 20.05 178 SER C N 1
ATOM 5074 C CA . SER C 1 178 ? -61.844 -29.445 33.283 1.00 22.01 178 SER C CA 1
ATOM 5075 C C . SER C 1 178 ? -61.087 -30.559 32.542 1.00 26.09 178 SER C C 1
ATOM 5076 O O . SER C 1 178 ? -60.181 -30.283 31.762 1.00 23.33 178 SER C O 1
ATOM 5079 N N . VAL C 1 179 ? -61.445 -31.810 32.787 1.00 25.04 179 VAL C N 1
ATOM 5080 C CA . VAL C 1 179 ? -60.780 -32.901 32.093 1.00 27.83 179 VAL C CA 1
ATOM 5081 C C . VAL C 1 179 ? -61.824 -33.855 31.518 1.00 28.94 179 VAL C C 1
ATOM 5082 O O . VAL C 1 179 ? -62.204 -34.828 32.153 1.00 38.61 179 VAL C O 1
ATOM 5086 N N . ARG C 1 180 ? -62.289 -33.584 30.311 1.00 25.64 180 ARG C N 1
ATOM 5087 C CA . ARG C 1 180 ? -63.292 -34.445 29.710 1.00 23.94 180 ARG C CA 1
ATOM 5088 C C . ARG C 1 180 ? -62.739 -35.326 28.612 1.00 25.31 180 ARG C C 1
ATOM 5089 O O . ARG C 1 180 ? -61.737 -34.986 27.966 1.00 22.01 180 ARG C O 1
ATOM 5097 N N . ALA C 1 181 ? -63.407 -36.454 28.396 1.00 23.26 181 ALA C N 1
ATOM 5098 C CA . ALA C 1 181 ? -63.043 -37.358 27.319 1.00 25.22 181 ALA C CA 1
ATOM 5099 C C . ALA C 1 181 ? -63.689 -36.742 26.071 1.00 28.85 181 ALA C C 1
ATOM 5100 O O . ALA C 1 181 ? -64.719 -36.056 26.164 1.00 28.84 181 ALA C O 1
ATOM 5102 N N . TYR C 1 182 ? -63.076 -36.962 24.916 1.00 27.12 182 TYR C N 1
ATOM 5103 C CA . TYR C 1 182 ? -63.593 -36.429 23.659 1.00 30.54 182 TYR C CA 1
ATOM 5104 C C . TYR C 1 182 ? -63.945 -37.528 22.675 1.00 33.08 182 TYR C C 1
ATOM 5105 O O . TYR C 1 182 ? -63.589 -38.695 22.871 1.00 32.22 182 TYR C O 1
ATOM 5114 N N . GLU C 1 183 ? -64.666 -37.131 21.628 1.00 36.65 183 GLU C N 1
ATOM 5115 C CA . GLU C 1 183 ? -65.073 -38.017 20.534 1.00 41.39 183 GLU C CA 1
ATOM 5116 C C . GLU C 1 183 ? -64.406 -37.393 19.312 1.00 39.18 183 GLU C C 1
ATOM 5117 O O . GLU C 1 183 ? -64.492 -36.183 19.114 1.00 40.92 183 GLU C O 1
ATOM 5123 N N . GLY C 1 184 ? -63.737 -38.203 18.498 1.00 43.88 184 GLY C N 1
ATOM 5124 C CA . GLY C 1 184 ? -63.044 -37.663 17.336 1.00 43.30 184 GLY C CA 1
ATOM 5125 C C . GLY C 1 184 ? -63.822 -37.610 16.033 1.00 41.95 184 GLY C C 1
ATOM 5126 O O . GLY C 1 184 ? -63.540 -38.362 15.099 1.00 43.04 184 GLY C O 1
ATOM 5127 N N . VAL C 1 185 ? -64.790 -36.704 15.960 1.00 35.71 185 VAL C N 1
ATOM 5128 C CA . VAL C 1 185 ? -65.616 -36.544 14.769 1.00 30.07 185 VAL C CA 1
ATOM 5129 C C . VAL C 1 185 ? -64.791 -36.176 13.531 1.00 26.43 185 VAL C C 1
ATOM 5130 O O . VAL C 1 185 ? -64.043 -35.207 13.536 1.00 27.14 185 VAL C O 1
ATOM 5134 N N . VAL C 1 186 ? -64.932 -36.971 12.478 1.00 24.24 186 VAL C N 1
ATOM 5135 C CA . VAL C 1 186 ? -64.229 -36.729 11.221 1.00 29.40 186 VAL C CA 1
ATOM 5136 C C . VAL C 1 186 ? -65.233 -36.839 10.084 1.00 28.38 186 VAL C C 1
ATOM 5137 O O . VAL C 1 186 ? -65.852 -37.882 9.903 1.00 28.49 186 VAL C O 1
ATOM 5141 N N . ILE C 1 187 ? -65.373 -35.755 9.326 1.00 27.51 187 ILE C N 1
ATOM 5142 C CA . ILE C 1 187 ? -66.317 -35.688 8.215 1.00 29.76 187 ILE C CA 1
ATOM 5143 C C . ILE C 1 187 ? -65.593 -35.486 6.893 1.00 27.83 187 ILE C C 1
ATOM 5144 O O . ILE C 1 187 ? -64.947 -34.459 6.660 1.00 25.04 187 ILE C O 1
ATOM 5149 N N . PRO C 1 188 ? -65.675 -36.490 6.010 1.00 30.77 188 PRO C N 1
ATOM 5150 C CA . PRO C 1 188 ? -65.026 -36.436 4.698 1.00 35.93 188 PRO C CA 1
ATOM 5151 C C . PRO C 1 188 ? -65.585 -35.299 3.857 1.00 36.03 188 PRO C C 1
ATOM 5152 O O . PRO C 1 188 ? -66.754 -34.934 3.973 1.00 34.25 188 PRO C O 1
ATOM 5156 N N . GLY C 1 189 ? -64.735 -34.734 3.019 1.00 34.35 189 GLY C N 1
ATOM 5157 C CA . GLY C 1 189 ? -65.180 -33.662 2.163 1.00 35.32 189 GLY C CA 1
ATOM 5158 C C . GLY C 1 189 ? -64.342 -33.616 0.914 1.00 34.00 189 GLY C C 1
ATOM 5159 O O . GLY C 1 189 ? -63.416 -34.406 0.736 1.00 33.43 189 GLY C O 1
ATOM 5160 N N . GLU C 1 190 ? -64.684 -32.682 0.040 1.00 41.59 190 GLU C N 1
ATOM 5161 C CA . GLU C 1 190 ? -63.965 -32.480 -1.203 1.00 46.40 190 GLU C CA 1
ATOM 5162 C C . GLU C 1 190 ? -64.028 -31.002 -1.478 1.00 44.57 190 GLU C C 1
ATOM 5163 O O . GLU C 1 190 ? -65.075 -30.371 -1.325 1.00 47.41 190 GLU C O 1
ATOM 5169 N N . ASP C 1 191 ? -62.893 -30.453 -1.866 1.00 39.69 191 ASP C N 1
ATOM 5170 C CA . ASP C 1 191 ? -62.789 -29.039 -2.158 1.00 46.94 191 ASP C CA 1
ATOM 5171 C C . ASP C 1 191 ? -63.409 -28.753 -3.527 1.00 48.43 191 ASP C C 1
ATOM 5172 O O . ASP C 1 191 ? -63.773 -29.675 -4.256 1.00 51.96 191 ASP C O 1
ATOM 5177 N N . PRO C 1 192 ? -63.534 -27.470 -3.898 1.00 52.09 192 PRO C N 1
ATOM 5178 C CA . PRO C 1 192 ? -64.122 -27.163 -5.203 1.00 54.50 192 PRO C CA 1
ATOM 5179 C C . PRO C 1 192 ? -63.383 -27.822 -6.376 1.00 57.63 192 PRO C C 1
ATOM 5180 O O . PRO C 1 192 ? -63.943 -27.964 -7.465 1.00 59.84 192 PRO C O 1
ATOM 5184 N N . MET C 1 193 ? -62.137 -28.232 -6.149 1.00 58.07 193 MET C N 1
ATOM 5185 C CA . MET C 1 193 ? -61.342 -28.883 -7.189 1.00 59.87 193 MET C CA 1
ATOM 5186 C C . MET C 1 193 ? -61.549 -30.397 -7.248 1.00 62.25 193 MET C C 1
ATOM 5187 O O . MET C 1 193 ? -60.879 -31.085 -8.016 1.00 62.63 193 MET C O 1
ATOM 5192 N N . GLY C 1 194 ? -62.467 -30.914 -6.433 1.00 63.74 194 GLY C N 1
ATOM 5193 C CA . GLY C 1 194 ? -62.736 -32.345 -6.423 1.00 62.00 194 GLY C CA 1
ATOM 5194 C C . GLY C 1 194 ? -61.724 -33.187 -5.659 1.00 61.03 194 GLY C C 1
ATOM 5195 O O . GLY C 1 194 ? -61.664 -34.407 -5.821 1.00 60.76 194 GLY C O 1
ATOM 5196 N N . ARG C 1 195 ? -60.928 -32.540 -4.816 1.00 60.57 195 ARG C N 1
ATOM 5197 C CA . ARG C 1 195 ? -59.917 -33.240 -4.029 1.00 55.87 195 ARG C CA 1
ATOM 5198 C C . ARG C 1 195 ? -60.488 -33.632 -2.659 1.00 52.57 195 ARG C C 1
ATOM 5199 O O . ARG C 1 195 ? -61.355 -32.934 -2.112 1.00 54.04 195 ARG C O 1
ATOM 5207 N N . PRO C 1 196 ? -60.005 -34.756 -2.092 1.00 47.18 196 PRO C N 1
ATOM 5208 C CA . PRO C 1 196 ? -60.432 -35.294 -0.795 1.00 43.27 196 PRO C CA 1
ATOM 5209 C C . PRO C 1 196 ? -59.728 -34.740 0.444 1.00 37.76 196 PRO C C 1
ATOM 5210 O O . PRO C 1 196 ? -58.500 -34.623 0.487 1.00 33.61 196 PRO C O 1
ATOM 5214 N N . PHE C 1 197 ? -60.519 -34.417 1.459 1.00 34.45 197 PHE C N 1
ATOM 5215 C CA . PHE C 1 197 ? -59.971 -33.912 2.709 1.00 28.75 197 PHE C CA 1
ATOM 5216 C C . PHE C 1 197 ? -60.920 -34.298 3.818 1.00 29.05 197 PHE C C 1
ATOM 5217 O O . PHE C 1 197 ? -61.983 -34.862 3.556 1.00 25.03 197 PHE C O 1
ATOM 5225 N N . TYR C 1 198 ? -60.537 -34.006 5.054 1.00 24.89 198 TYR C N 1
ATOM 5226 C CA . TYR C 1 198 ? -61.372 -34.361 6.189 1.00 28.60 198 TYR C CA 1
ATOM 5227 C C . TYR C 1 198 ? -61.548 -33.234 7.176 1.00 26.14 198 TYR C C 1
ATOM 5228 O O . TYR C 1 198 ? -60.603 -32.510 7.474 1.00 27.17 198 TYR C O 1
ATOM 5237 N N . TRP C 1 199 ? -62.766 -33.092 7.681 1.00 24.14 199 TRP C N 1
ATOM 5238 C CA . TRP C 1 199 ? -63.041 -32.083 8.687 1.00 29.25 199 TRP C CA 1
ATOM 5239 C C . TRP C 1 199 ? -62.916 -32.782 10.028 1.00 26.49 199 TRP C C 1
ATOM 5240 O O . TRP C 1 199 ? -63.496 -33.849 10.225 1.00 31.34 199 TRP C O 1
ATOM 5251 N N . PHE C 1 200 ? -62.160 -32.192 10.942 1.00 27.50 200 PHE C N 1
ATOM 5252 C CA . PHE C 1 200 ? -62.007 -32.766 12.273 1.00 32.82 200 PHE C CA 1
ATOM 5253 C C . PHE C 1 200 ? -62.764 -31.869 13.216 1.00 32.76 200 PHE C C 1
ATOM 5254 O O . PHE C 1 200 ? -62.468 -30.682 13.308 1.00 37.54 200 PHE C O 1
ATOM 5262 N N . ALA C 1 201 ? -63.739 -32.430 13.910 1.00 28.40 201 ALA C N 1
ATOM 5263 C CA . ALA C 1 201 ? -64.525 -31.665 14.864 1.00 35.97 201 ALA C CA 1
ATOM 5264 C C . ALA C 1 201 ? -64.701 -32.482 16.145 1.00 35.35 201 ALA C C 1
ATOM 5265 O O . ALA C 1 201 ? -65.788 -32.981 16.430 1.00 37.58 201 ALA C O 1
ATOM 5267 N N . PRO C 1 202 ? -63.625 -32.641 16.926 1.00 36.61 202 PRO C N 1
ATOM 5268 C CA . PRO C 1 202 ? -63.690 -33.406 18.178 1.00 42.83 202 PRO C CA 1
ATOM 5269 C C . PRO C 1 202 ? -64.647 -32.724 19.155 1.00 40.16 202 PRO C C 1
ATOM 5270 O O . PRO C 1 202 ? -64.588 -31.509 19.331 1.00 42.75 202 PRO C O 1
ATOM 5274 N N . ARG C 1 203 ? -65.511 -33.511 19.788 1.00 40.84 203 ARG C N 1
ATOM 5275 C CA . ARG C 1 203 ? -66.504 -32.990 20.725 1.00 44.28 203 ARG C CA 1
ATOM 5276 C C . ARG C 1 203 ? -66.374 -33.635 22.111 1.00 43.78 203 ARG C C 1
ATOM 5277 O O . ARG C 1 203 ? -66.134 -34.838 22.222 1.00 39.89 203 ARG C O 1
ATOM 5285 N N . PRO C 1 204 ? -66.528 -32.843 23.187 1.00 41.64 204 PRO C N 1
ATOM 5286 C CA . PRO C 1 204 ? -66.421 -33.442 24.522 1.00 37.74 204 PRO C CA 1
ATOM 5287 C C . PRO C 1 204 ? -67.638 -34.335 24.721 1.00 39.04 204 PRO C C 1
ATOM 5288 O O . PRO C 1 204 ? -68.683 -34.090 24.118 1.00 42.81 204 PRO C O 1
ATOM 5292 N N . LEU C 1 205 ? -67.521 -35.367 25.551 1.00 35.86 205 LEU C N 1
ATOM 5293 C CA . LEU C 1 205 ? -68.643 -36.282 25.755 1.00 43.05 205 LEU C CA 1
ATOM 5294 C C . LEU C 1 205 ? -69.741 -35.808 26.713 1.00 47.74 205 LEU C C 1
ATOM 5295 O O . LEU C 1 205 ? -70.941 -35.964 26.424 1.00 52.80 205 LEU C O 1
ATOM 5300 N N . LYS C 1 206 ? -69.338 -35.231 27.840 1.00 37.65 206 LYS C N 1
ATOM 5301 C CA . LYS C 1 206 ? -70.284 -34.751 28.843 1.00 36.84 206 LYS C CA 1
ATOM 5302 C C . LYS C 1 206 ? -70.148 -33.248 29.041 1.00 36.94 206 LYS C C 1
ATOM 5303 O O . LYS C 1 206 ? -69.302 -32.604 28.415 1.00 33.06 206 LYS C O 1
ATOM 5309 N N . GLU C 1 207 ? -70.985 -32.700 29.919 1.00 32.57 207 GLU C N 1
ATOM 5310 C CA . GLU C 1 207 ? -70.937 -31.280 30.238 1.00 30.88 207 GLU C CA 1
ATOM 5311 C C . GLU C 1 207 ? -69.777 -31.093 31.201 1.00 23.55 207 GLU C C 1
ATOM 5312 O O . GLU C 1 207 ? -69.363 -32.041 31.856 1.00 23.64 207 GLU C O 1
ATOM 5318 N N . ALA C 1 208 ? -69.252 -29.877 31.283 1.00 24.22 208 ALA C N 1
ATOM 5319 C CA . ALA C 1 208 ? -68.141 -29.584 32.187 1.00 25.10 208 ALA C CA 1
ATOM 5320 C C . ALA C 1 208 ? -68.599 -29.787 33.620 1.00 27.10 208 ALA C C 1
ATOM 5321 O O . ALA C 1 208 ? -69.706 -29.379 33.981 1.00 28.08 208 ALA C O 1
ATOM 5323 N N . GLU C 1 209 ? -67.763 -30.414 34.443 1.00 23.75 209 GLU C N 1
ATOM 5324 C CA . GLU C 1 209 ? -68.134 -30.644 35.835 1.00 23.71 209 GLU C CA 1
ATOM 5325 C C . GLU C 1 209 ? -68.113 -29.362 36.659 1.00 28.48 209 GLU C C 1
ATOM 5326 O O . GLU C 1 209 ? -67.320 -28.430 36.405 1.00 23.40 209 GLU C O 1
ATOM 5332 N N . GLU C 1 210 ? -68.996 -29.329 37.656 1.00 27.53 210 GLU C N 1
ATOM 5333 C CA . GLU C 1 210 ? -69.115 -28.198 38.555 1.00 26.42 210 GLU C CA 1
ATOM 5334 C C . GLU C 1 210 ? -67.787 -27.967 39.225 1.00 25.52 210 GLU C C 1
ATOM 5335 O O . GLU C 1 210 ? -67.125 -28.907 39.669 1.00 25.08 210 GLU C O 1
ATOM 5341 N N . GLY C 1 211 ? -67.398 -26.708 39.304 1.00 23.95 211 GLY C N 1
ATOM 5342 C CA . GLY C 1 211 ? -66.141 -26.388 39.938 1.00 24.00 211 GLY C CA 1
ATOM 5343 C C . GLY C 1 211 ? -64.969 -26.291 38.974 1.00 20.51 211 GLY C C 1
ATOM 5344 O O . GLY C 1 211 ? -63.899 -25.829 39.367 1.00 24.00 211 GLY C O 1
ATOM 5345 N N . THR C 1 212 ? -65.144 -26.731 37.732 1.00 22.71 212 THR C N 1
ATOM 5346 C CA . THR C 1 212 ? -64.042 -26.652 36.762 1.00 20.85 212 THR C CA 1
ATOM 5347 C C . THR C 1 212 ? -63.980 -25.291 36.076 1.00 22.41 212 THR C C 1
ATOM 5348 O O . THR C 1 212 ? -64.947 -24.509 36.112 1.00 20.63 212 THR C O 1
ATOM 5352 N N . ASP C 1 213 ? -62.836 -25.005 35.456 1.00 22.75 213 ASP C N 1
ATOM 5353 C CA . ASP C 1 213 ? -62.655 -23.749 34.754 1.00 17.94 213 ASP C CA 1
ATOM 5354 C C . ASP C 1 213 ? -63.683 -23.574 33.655 1.00 19.56 213 ASP C C 1
ATOM 5355 O O . ASP C 1 213 ? -64.296 -22.507 33.530 1.00 21.07 213 ASP C O 1
ATOM 5360 N N . ARG C 1 214 ? -63.899 -24.608 32.855 1.00 19.56 214 ARG C N 1
ATOM 5361 C CA . ARG C 1 214 ? -64.863 -24.466 31.778 1.00 21.37 214 ARG C CA 1
ATOM 5362 C C . ARG C 1 214 ? -66.290 -24.254 32.314 1.00 26.56 214 ARG C C 1
ATOM 5363 O O . ARG C 1 214 ? -67.085 -23.517 31.722 1.00 26.29 214 ARG C O 1
ATOM 5371 N N . TRP C 1 215 ? -66.614 -24.894 33.437 1.00 25.13 215 TRP C N 1
ATOM 5372 C CA . TRP C 1 215 ? -67.934 -24.727 34.031 1.00 25.11 215 TRP C CA 1
ATOM 5373 C C . TRP C 1 215 ? -68.074 -23.306 34.561 1.00 23.78 215 TRP C C 1
ATOM 5374 O O . TRP C 1 215 ? -69.101 -22.655 34.362 1.00 24.72 215 TRP C O 1
ATOM 5385 N N . ALA C 1 216 ? -67.036 -22.819 35.226 1.00 21.09 216 ALA C N 1
ATOM 5386 C CA . ALA C 1 216 ? -67.101 -21.494 35.813 1.00 19.80 216 ALA C CA 1
ATOM 5387 C C . ALA C 1 216 ? -67.314 -20.381 34.801 1.00 23.49 216 ALA C C 1
ATOM 5388 O O . ALA C 1 216 ? -68.148 -19.497 35.037 1.00 26.79 216 ALA C O 1
ATOM 5390 N N . VAL C 1 217 ? -66.582 -20.397 33.689 1.00 21.55 217 VAL C N 1
ATOM 5391 C CA . VAL C 1 217 ? -66.766 -19.342 32.700 1.00 25.87 217 VAL C CA 1
ATOM 5392 C C . VAL C 1 217 ? -68.177 -19.401 32.094 1.00 25.98 217 VAL C C 1
ATOM 5393 O O . VAL C 1 217 ? -68.777 -18.367 31.812 1.00 26.13 217 VAL C O 1
ATOM 5397 N N . ALA C 1 218 ? -68.706 -20.610 31.926 1.00 26.83 218 ALA C N 1
ATOM 5398 C CA . ALA C 1 218 ? -70.048 -20.801 31.373 1.00 31.65 218 ALA C CA 1
ATOM 5399 C C . ALA C 1 218 ? -71.104 -20.185 32.295 1.00 31.94 218 ALA C C 1
ATOM 5400 O O . ALA C 1 218 ? -72.210 -19.849 31.862 1.00 32.36 218 ALA C O 1
ATOM 5402 N N . GLN C 1 219 ? -70.736 -20.034 33.563 1.00 29.22 219 GLN C N 1
ATOM 5403 C CA . GLN C 1 219 ? -71.596 -19.460 34.592 1.00 31.20 219 GLN C CA 1
ATOM 5404 C C . GLN C 1 219 ? -71.451 -17.935 34.624 1.00 31.41 219 GLN C C 1
ATOM 5405 O O . GLN C 1 219 ? -72.236 -17.242 35.266 1.00 30.19 219 GLN C O 1
ATOM 5411 N N . GLY C 1 220 ? -70.436 -17.423 33.930 1.00 25.41 220 GLY C N 1
ATOM 5412 C CA . GLY C 1 220 ? -70.189 -15.996 33.921 1.00 23.10 220 GLY C CA 1
ATOM 5413 C C . GLY C 1 220 ? -69.163 -15.626 34.973 1.00 23.81 220 GLY C C 1
ATOM 5414 O O . GLY C 1 220 ? -69.024 -14.458 35.315 1.00 25.26 220 GLY C O 1
ATOM 5415 N N . PHE C 1 221 ? -68.427 -16.606 35.495 1.00 20.85 221 PHE C N 1
ATOM 5416 C CA . PHE C 1 221 ? -67.433 -16.303 36.529 1.00 21.47 221 PHE C CA 1
ATOM 5417 C C . PHE C 1 221 ? -65.990 -16.277 36.032 1.00 21.61 221 PHE C C 1
ATOM 5418 O O . PHE C 1 221 ? -65.626 -17.025 35.130 1.00 22.19 221 PHE C O 1
ATOM 5426 N N . VAL C 1 222 ? -65.177 -15.428 36.650 1.00 19.51 222 VAL C N 1
ATOM 5427 C CA . VAL C 1 222 ? -63.758 -15.383 36.355 1.00 21.08 222 VAL C CA 1
ATOM 5428 C C . VAL C 1 222 ? -63.264 -16.706 36.962 1.00 27.15 222 VAL C C 1
ATOM 5429 O O . VAL C 1 222 ? -63.634 -17.060 38.090 1.00 22.92 222 VAL C O 1
ATOM 5433 N N . SER C 1 223 ? -62.452 -17.432 36.209 1.00 18.14 223 SER C N 1
ATOM 5434 C CA . SER C 1 223 ? -61.916 -18.716 36.655 1.00 20.61 223 SER C CA 1
ATOM 5435 C C . SER C 1 223 ? -60.418 -18.611 36.894 1.00 17.71 223 SER C C 1
ATOM 5436 O O . SER C 1 223 ? -59.672 -18.140 36.018 1.00 18.23 223 SER C O 1
ATOM 5439 N N . ALA C 1 224 ? -59.980 -19.029 38.071 1.00 15.51 224 ALA C N 1
ATOM 5440 C CA . ALA C 1 224 ? -58.564 -19.010 38.403 1.00 18.37 224 ALA C CA 1
ATOM 5441 C C . ALA C 1 224 ? -58.119 -20.416 38.828 1.00 21.45 224 ALA C C 1
ATOM 5442 O O . ALA C 1 224 ? -58.511 -20.913 39.898 1.00 22.81 224 ALA C O 1
ATOM 5444 N N . THR C 1 225 ? -57.291 -21.044 37.995 1.00 19.89 225 THR C N 1
ATOM 5445 C CA . THR C 1 225 ? -56.810 -22.404 38.259 1.00 20.35 225 THR C CA 1
ATOM 5446 C C . THR C 1 225 ? -55.326 -22.482 38.610 1.00 21.12 225 THR C C 1
ATOM 5447 O O . THR C 1 225 ? -54.469 -22.094 37.805 1.00 18.29 225 THR C O 1
ATOM 5451 N N . PRO C 1 226 ? -54.999 -22.950 39.826 1.00 18.63 226 PRO C N 1
ATOM 5452 C CA . PRO C 1 226 ? -53.571 -23.042 40.150 1.00 18.91 226 PRO C CA 1
ATOM 5453 C C . PRO C 1 226 ? -53.041 -24.232 39.334 1.00 19.04 226 PRO C C 1
ATOM 5454 O O . PRO C 1 226 ? -53.708 -25.268 39.243 1.00 22.06 226 PRO C O 1
ATOM 5458 N N . LEU C 1 227 ? -51.873 -24.076 38.719 1.00 19.63 227 LEU C N 1
ATOM 5459 C CA . LEU C 1 227 ? -51.307 -25.142 37.877 1.00 22.24 227 LEU C CA 1
ATOM 5460 C C . LEU C 1 227 ? -50.085 -25.840 38.466 1.00 21.54 227 LEU C C 1
ATOM 5461 O O . LEU C 1 227 ? -49.317 -25.233 39.219 1.00 21.11 227 LEU C O 1
ATOM 5466 N N . ARG C 1 228 ? -49.889 -27.108 38.099 1.00 18.90 228 ARG C N 1
ATOM 5467 C CA . ARG C 1 228 ? -48.722 -27.859 38.575 1.00 21.04 228 ARG C CA 1
ATOM 5468 C C . ARG C 1 228 ? -47.741 -28.025 37.401 1.00 22.04 228 ARG C C 1
ATOM 5469 O O . ARG C 1 228 ? -48.144 -27.959 36.238 1.00 24.99 228 ARG C O 1
ATOM 5477 N N . LEU C 1 229 ? -46.459 -28.219 37.696 1.00 20.31 229 LEU C N 1
ATOM 5478 C CA . LEU C 1 229 ? -45.458 -28.426 36.643 1.00 24.88 229 LEU C CA 1
ATOM 5479 C C . LEU C 1 229 ? -45.191 -29.915 36.425 1.00 25.67 229 LEU C C 1
ATOM 5480 O O . LEU C 1 229 ? -44.662 -30.328 35.390 1.00 24.61 229 LEU C O 1
ATOM 5485 N N . ASP C 1 230 ? -45.549 -30.708 37.427 1.00 19.21 230 ASP C N 1
ATOM 5486 C CA . ASP C 1 230 ? -45.305 -32.142 37.414 1.00 19.38 230 ASP C CA 1
ATOM 5487 C C . ASP C 1 230 ? -46.397 -32.935 36.710 1.00 20.45 230 ASP C C 1
ATOM 5488 O O . ASP C 1 230 ? -47.495 -33.074 37.233 1.00 19.40 230 ASP C O 1
ATOM 5493 N N . LEU C 1 231 ? -46.087 -33.473 35.537 1.00 19.99 231 LEU C N 1
ATOM 5494 C CA . LEU C 1 231 ? -47.066 -34.248 34.780 1.00 22.53 231 LEU C CA 1
ATOM 5495 C C . LEU C 1 231 ? -47.135 -35.711 35.194 1.00 25.39 231 LEU C C 1
ATOM 5496 O O . LEU C 1 231 ? -47.866 -36.490 34.574 1.00 23.18 231 LEU C O 1
ATOM 5501 N N . THR C 1 232 ? -46.379 -36.098 36.221 1.00 23.88 232 THR C N 1
ATOM 5502 C CA . THR C 1 232 ? -46.392 -37.498 36.660 1.00 21.39 232 THR C CA 1
ATOM 5503 C C . THR C 1 232 ? -47.730 -37.842 37.266 1.00 27.13 232 THR C C 1
ATOM 5504 O O . THR C 1 232 ? -48.303 -37.040 38.006 1.00 25.81 232 THR C O 1
ATOM 5508 N N . ASP C 1 233 ? -48.243 -39.026 36.934 1.00 22.45 233 ASP C N 1
ATOM 5509 C CA . ASP C 1 233 ? -49.475 -39.501 37.540 1.00 21.32 233 ASP C CA 1
ATOM 5510 C C . ASP C 1 233 ? -48.957 -40.408 38.676 1.00 29.58 233 ASP C C 1
ATOM 5511 O O . ASP C 1 233 ? -48.652 -41.591 38.472 1.00 25.63 233 ASP C O 1
ATOM 5516 N N . GLU C 1 234 ? -48.826 -39.836 39.870 1.00 29.36 234 GLU C N 1
ATOM 5517 C CA . GLU C 1 234 ? -48.315 -40.586 41.010 1.00 32.42 234 GLU C CA 1
ATOM 5518 C C . GLU C 1 234 ? -49.180 -41.771 41.433 1.00 32.80 234 GLU C C 1
ATOM 5519 O O . GLU C 1 234 ? -48.683 -42.705 42.065 1.00 32.20 234 GLU C O 1
ATOM 5525 N N . THR C 1 235 ? -50.462 -41.761 41.082 1.00 34.81 235 THR C N 1
ATOM 5526 C CA . THR C 1 235 ? -51.319 -42.886 41.456 1.00 35.66 235 THR C CA 1
ATOM 5527 C C . THR C 1 235 ? -50.937 -44.166 40.705 1.00 37.53 235 THR C C 1
ATOM 5528 O O . THR C 1 235 ? -51.392 -45.252 41.058 1.00 36.32 235 THR C O 1
ATOM 5532 N N . ARG C 1 236 ? -50.107 -44.032 39.673 1.00 36.87 236 ARG C N 1
ATOM 5533 C CA . ARG C 1 236 ? -49.675 -45.173 38.866 1.00 38.54 236 ARG C CA 1
ATOM 5534 C C . ARG C 1 236 ? -48.214 -45.512 39.097 1.00 38.84 236 ARG C C 1
ATOM 5535 O O . ARG C 1 236 ? -47.628 -46.315 38.370 1.00 36.46 236 ARG C O 1
ATOM 5543 N N . LEU C 1 237 ? -47.617 -44.877 40.093 1.00 40.92 237 LEU C N 1
ATOM 5544 C CA . LEU C 1 237 ? -46.236 -45.151 40.420 1.00 41.83 237 LEU C CA 1
ATOM 5545 C C . LEU C 1 237 ? -46.238 -45.937 41.724 1.00 49.41 237 LEU C C 1
ATOM 5546 O O . LEU C 1 237 ? -46.862 -45.535 42.715 1.00 49.62 237 LEU C O 1
ATOM 5551 N N . GLN C 1 238 ? -45.564 -47.082 41.694 1.00 52.89 238 GLN C N 1
ATOM 5552 C CA . GLN C 1 238 ? -45.472 -47.978 42.839 1.00 60.78 238 GLN C CA 1
ATOM 5553 C C . GLN C 1 238 ? -44.687 -47.351 43.987 1.00 62.35 238 GLN C C 1
ATOM 5554 O O . GLN C 1 238 ? -44.368 -46.143 43.903 1.00 65.72 238 GLN C O 1
ATOM 5560 N N . MET D 1 1 ? -55.668 -57.416 18.789 1.00 38.77 1 MET D N 1
ATOM 5561 C CA . MET D 1 1 ? -55.901 -55.966 19.019 1.00 38.11 1 MET D CA 1
ATOM 5562 C C . MET D 1 1 ? -55.403 -55.173 17.815 1.00 33.99 1 MET D C 1
ATOM 5563 O O . MET D 1 1 ? -54.581 -55.659 17.044 1.00 29.35 1 MET D O 1
ATOM 5568 N N . ARG D 1 2 ? -55.923 -53.961 17.664 1.00 31.72 2 ARG D N 1
ATOM 5569 C CA . ARG D 1 2 ? -55.554 -53.083 16.564 1.00 29.20 2 ARG D CA 1
ATOM 5570 C C . ARG D 1 2 ? -54.801 -51.877 17.133 1.00 27.69 2 ARG D C 1
ATOM 5571 O O . ARG D 1 2 ? -55.213 -51.272 18.125 1.00 27.52 2 ARG D O 1
ATOM 5579 N N . ILE D 1 3 ? -53.705 -51.526 16.478 1.00 23.04 3 ILE D N 1
ATOM 5580 C CA . ILE D 1 3 ? -52.830 -50.455 16.949 1.00 19.43 3 ILE D CA 1
ATOM 5581 C C . ILE D 1 3 ? -52.574 -49.376 15.894 1.00 22.80 3 ILE D C 1
ATOM 5582 O O . ILE D 1 3 ? -52.243 -49.685 14.745 1.00 18.26 3 ILE D O 1
ATOM 5587 N N . LEU D 1 4 ? -52.718 -48.115 16.290 1.00 22.27 4 LEU D N 1
ATOM 5588 C CA . LEU D 1 4 ? -52.428 -47.015 15.387 1.00 18.44 4 LEU D CA 1
ATOM 5589 C C . LEU D 1 4 ? -51.060 -46.497 15.798 1.00 15.50 4 LEU D C 1
ATOM 5590 O O . LEU D 1 4 ? -50.822 -46.216 16.973 1.00 18.20 4 LEU D O 1
ATOM 5595 N N . VAL D 1 5 ? -50.162 -46.362 14.834 1.00 17.68 5 VAL D N 1
ATOM 5596 C CA . VAL D 1 5 ? -48.833 -45.855 15.124 1.00 16.32 5 VAL D CA 1
ATOM 5597 C C . VAL D 1 5 ? -48.641 -44.535 14.376 1.00 15.18 5 VAL D C 1
ATOM 5598 O O . VAL D 1 5 ? -48.979 -44.410 13.194 1.00 14.59 5 VAL D O 1
ATOM 5602 N N . THR D 1 6 ? -48.110 -43.546 15.079 1.00 17.13 6 THR D N 1
ATOM 5603 C CA . THR D 1 6 ? -47.899 -42.234 14.490 1.00 19.47 6 THR D CA 1
ATOM 5604 C C . THR D 1 6 ? -46.630 -41.673 15.116 1.00 19.97 6 THR D C 1
ATOM 5605 O O . THR D 1 6 ? -45.962 -42.357 15.904 1.00 15.16 6 THR D O 1
ATOM 5609 N N . ASN D 1 7 ? -46.283 -40.442 14.752 1.00 20.29 7 ASN D N 1
ATOM 5610 C CA . ASN D 1 7 ? -45.105 -39.803 15.328 1.00 22.49 7 ASN D CA 1
ATOM 5611 C C . ASN D 1 7 ? -45.130 -38.298 15.061 1.00 26.26 7 ASN D C 1
ATOM 5612 O O . ASN D 1 7 ? -46.139 -37.749 14.626 1.00 22.20 7 ASN D O 1
ATOM 5617 N N . ASP D 1 8 ? -44.013 -37.635 15.338 1.00 28.73 8 ASP D N 1
ATOM 5618 C CA . ASP D 1 8 ? -43.919 -36.202 15.136 1.00 27.52 8 ASP D CA 1
ATOM 5619 C C . ASP D 1 8 ? -42.950 -35.899 13.994 1.00 28.72 8 ASP D C 1
ATOM 5620 O O . ASP D 1 8 ? -43.106 -34.912 13.287 1.00 28.53 8 ASP D O 1
ATOM 5625 N N . ASP D 1 9 ? -41.969 -36.772 13.797 1.00 26.03 9 ASP D N 1
ATOM 5626 C CA . ASP D 1 9 ? -40.961 -36.574 12.756 1.00 26.94 9 ASP D CA 1
ATOM 5627 C C . ASP D 1 9 ? -41.398 -36.836 11.318 1.00 26.28 9 ASP D C 1
ATOM 5628 O O . ASP D 1 9 ? -40.660 -36.534 10.386 1.00 29.23 9 ASP D O 1
ATOM 5633 N N . GLY D 1 10 ? -42.568 -37.418 11.109 1.00 25.52 10 GLY D N 1
ATOM 5634 C CA . GLY D 1 10 ? -42.967 -37.649 9.733 1.00 25.00 10 GLY D CA 1
ATOM 5635 C C . GLY D 1 10 ? -42.906 -39.095 9.278 1.00 25.89 10 GLY D C 1
ATOM 5636 O O . GLY D 1 10 ? -42.228 -39.942 9.877 1.00 22.66 10 GLY D O 1
ATOM 5637 N N . ILE D 1 11 ? -43.597 -39.341 8.173 1.00 21.38 11 ILE D N 1
ATOM 5638 C CA . ILE D 1 11 ? -43.752 -40.657 7.572 1.00 22.93 11 ILE D CA 1
ATOM 5639 C C . ILE D 1 11 ? -42.463 -41.295 7.056 1.00 25.65 11 ILE D C 1
ATOM 5640 O O . ILE D 1 11 ? -42.444 -42.486 6.771 1.00 24.39 11 ILE D O 1
ATOM 5645 N N . TYR D 1 12 ? -41.381 -40.527 6.927 1.00 26.51 12 TYR D N 1
ATOM 5646 C CA . TYR D 1 12 ? -40.128 -41.118 6.451 1.00 28.11 12 TYR D CA 1
ATOM 5647 C C . TYR D 1 12 ? -39.148 -41.449 7.585 1.00 29.80 12 TYR D C 1
ATOM 5648 O O . TYR D 1 12 ? -38.071 -41.987 7.337 1.00 25.55 12 TYR D O 1
ATOM 5657 N N . SER D 1 13 ? -39.505 -41.139 8.826 1.00 24.60 13 SER D N 1
ATOM 5658 C CA . SER D 1 13 ? -38.588 -41.428 9.929 1.00 24.51 13 SER D CA 1
ATOM 5659 C C . SER D 1 13 ? -38.354 -42.916 10.215 1.00 25.09 13 SER D C 1
ATOM 5660 O O . SER D 1 13 ? -39.298 -43.693 10.349 1.00 21.93 13 SER D O 1
ATOM 5663 N N . PRO D 1 14 ? -37.085 -43.334 10.306 1.00 25.32 14 PRO D N 1
ATOM 5664 C CA . PRO D 1 14 ? -36.813 -44.747 10.594 1.00 25.40 14 PRO D CA 1
ATOM 5665 C C . PRO D 1 14 ? -37.403 -45.124 11.961 1.00 27.22 14 PRO D C 1
ATOM 5666 O O . PRO D 1 14 ? -37.806 -46.270 12.194 1.00 22.06 14 PRO D O 1
ATOM 5670 N N . GLY D 1 15 ? -37.465 -44.143 12.856 1.00 24.43 15 GLY D N 1
ATOM 5671 C CA . GLY D 1 15 ? -38.022 -44.394 14.172 1.00 23.86 15 GLY D CA 1
ATOM 5672 C C . GLY D 1 15 ? -39.482 -44.804 14.108 1.00 20.88 15 GLY D C 1
ATOM 5673 O O . GLY D 1 15 ? -39.937 -45.609 14.906 1.00 17.98 15 GLY D O 1
ATOM 5674 N N . LEU D 1 16 ? -40.225 -44.252 13.152 1.00 20.34 16 LEU D N 1
ATOM 5675 C CA . LEU D 1 16 ? -41.644 -44.584 12.998 1.00 21.13 16 LEU D CA 1
ATOM 5676 C C . LEU D 1 16 ? -41.803 -46.057 12.596 1.00 19.38 16 LEU D C 1
ATOM 5677 O O . LEU D 1 16 ? -42.585 -46.787 13.188 1.00 16.59 16 LEU D O 1
ATOM 5682 N N . TRP D 1 17 ? -41.043 -46.489 11.593 1.00 22.62 17 TRP D N 1
ATOM 5683 C CA . TRP D 1 17 ? -41.166 -47.859 11.121 1.00 20.95 17 TRP D CA 1
ATOM 5684 C C . TRP D 1 17 ? -40.604 -48.886 12.098 1.00 20.30 17 TRP D C 1
ATOM 5685 O O . TRP D 1 17 ? -41.024 -50.040 12.099 1.00 18.51 17 TRP D O 1
ATOM 5696 N N . ALA D 1 18 ? -39.677 -48.462 12.952 1.00 19.49 18 ALA D N 1
ATOM 5697 C CA . ALA D 1 18 ? -39.147 -49.366 13.972 1.00 21.17 18 ALA D CA 1
ATOM 5698 C C . ALA D 1 18 ? -40.282 -49.616 14.980 1.00 20.81 18 ALA D C 1
ATOM 5699 O O . ALA D 1 18 ? -40.544 -50.749 15.390 1.00 18.97 18 ALA D O 1
ATOM 5701 N N . LEU D 1 19 ? -40.974 -48.550 15.378 1.00 18.56 19 LEU D N 1
ATOM 5702 C CA . LEU D 1 19 ? -42.064 -48.714 16.334 1.00 16.28 19 LEU D CA 1
ATOM 5703 C C . LEU D 1 19 ? -43.184 -49.530 15.713 1.00 14.94 19 LEU D C 1
ATOM 5704 O O . LEU D 1 19 ? -43.784 -50.382 16.377 1.00 15.88 19 LEU D O 1
ATOM 5709 N N . ALA D 1 20 ? -43.483 -49.259 14.447 1.00 15.91 20 ALA D N 1
ATOM 5710 C CA . ALA D 1 20 ? -44.545 -49.986 13.755 1.00 16.51 20 ALA D CA 1
ATOM 5711 C C . ALA D 1 20 ? -44.248 -51.492 13.684 1.00 18.49 20 ALA D C 1
ATOM 5712 O O . ALA D 1 20 ? -45.134 -52.320 13.921 1.00 17.41 20 ALA D O 1
ATOM 5714 N N . GLU D 1 21 ? -43.011 -51.844 13.344 1.00 19.80 21 GLU D N 1
ATOM 5715 C CA . GLU D 1 21 ? -42.647 -53.263 13.244 1.00 21.04 21 GLU D CA 1
ATOM 5716 C C . GLU D 1 21 ? -42.695 -53.919 14.628 1.00 17.06 21 GLU D C 1
ATOM 5717 O O . GLU D 1 21 ? -43.201 -55.038 14.786 1.00 23.73 21 GLU D O 1
ATOM 5723 N N . ALA D 1 22 ? -42.199 -53.216 15.639 1.00 19.81 22 ALA D N 1
ATOM 5724 C CA . ALA D 1 22 ? -42.205 -53.748 17.003 1.00 19.71 22 ALA D CA 1
ATOM 5725 C C . ALA D 1 22 ? -43.645 -53.965 17.458 1.00 23.88 22 ALA D C 1
ATOM 5726 O O . ALA D 1 22 ? -43.978 -55.007 18.039 1.00 26.04 22 ALA D O 1
ATOM 5728 N N . ALA D 1 23 ? -44.512 -52.998 17.167 1.00 16.96 23 ALA D N 1
ATOM 5729 C CA . ALA D 1 23 ? -45.915 -53.109 17.547 1.00 17.39 23 ALA D CA 1
ATOM 5730 C C . ALA D 1 23 ? -46.653 -54.239 16.816 1.00 19.98 23 ALA D C 1
ATOM 5731 O O . ALA D 1 23 ? -47.607 -54.804 17.361 1.00 21.66 23 ALA D O 1
ATOM 5733 N N . SER D 1 24 ? -46.238 -54.559 15.585 1.00 20.68 24 SER D N 1
ATOM 5734 C CA . SER D 1 24 ? -46.904 -55.619 14.816 1.00 21.10 24 SER D CA 1
ATOM 5735 C C . SER D 1 24 ? -46.737 -57.004 15.452 1.00 25.87 24 SER D C 1
ATOM 5736 O O . SER D 1 24 ? -47.404 -57.949 15.051 1.00 22.24 24 SER D O 1
ATOM 5739 N N . GLN D 1 25 ? -45.847 -57.126 16.434 1.00 23.55 25 GLN D N 1
ATOM 5740 C CA . GLN D 1 25 ? -45.656 -58.403 17.111 1.00 25.38 25 GLN D CA 1
ATOM 5741 C C . GLN D 1 25 ? -46.772 -58.562 18.123 1.00 30.23 25 GLN D C 1
ATOM 5742 O O . GLN D 1 25 ? -46.935 -59.625 18.706 1.00 24.85 25 GLN D O 1
ATOM 5748 N N . PHE D 1 26 ? -47.545 -57.497 18.328 1.00 24.50 26 PHE D N 1
ATOM 5749 C CA . PHE D 1 26 ? -48.622 -57.533 19.309 1.00 23.56 26 PHE D CA 1
ATOM 5750 C C . PHE D 1 26 ? -50.029 -57.369 18.759 1.00 27.40 26 PHE D C 1
ATOM 5751 O O . PHE D 1 26 ? -51.004 -57.582 19.482 1.00 28.38 26 PHE D O 1
ATOM 5759 N N . GLY D 1 27 ? -50.156 -56.979 17.497 1.00 27.05 27 GLY D N 1
ATOM 5760 C CA . GLY D 1 27 ? -51.484 -56.806 16.938 1.00 25.83 27 GLY D CA 1
ATOM 5761 C C . GLY D 1 27 ? -51.418 -56.257 15.533 1.00 25.47 27 GLY D C 1
ATOM 5762 O O . GLY D 1 27 ? -50.325 -56.119 14.989 1.00 24.08 27 GLY D O 1
ATOM 5763 N N . GLU D 1 28 ? -52.575 -55.944 14.951 1.00 25.57 28 GLU D N 1
ATOM 5764 C CA . GLU D 1 28 ? -52.633 -55.387 13.596 1.00 28.31 28 GLU D CA 1
ATOM 5765 C C . GLU D 1 28 ? -52.237 -53.908 13.689 1.00 21.20 28 GLU D C 1
ATOM 5766 O O . GLU D 1 28 ? -52.831 -53.140 14.456 1.00 24.59 28 GLU D O 1
ATOM 5772 N N . VAL D 1 29 ? -51.258 -53.514 12.888 1.00 21.75 29 VAL D N 1
ATOM 5773 C CA . VAL D 1 29 ? -50.743 -52.147 12.921 1.00 23.18 29 VAL D CA 1
ATOM 5774 C C . VAL D 1 29 ? -51.154 -51.310 11.715 1.00 22.54 29 VAL D C 1
ATOM 5775 O O . VAL D 1 29 ? -51.098 -51.785 10.580 1.00 22.31 29 VAL D O 1
ATOM 5779 N N . PHE D 1 30 ? -51.560 -50.069 11.975 1.00 22.02 30 PHE D N 1
ATOM 5780 C CA . PHE D 1 30 ? -51.942 -49.121 10.920 1.00 15.61 30 PHE D CA 1
ATOM 5781 C C . PHE D 1 30 ? -51.171 -47.839 11.221 1.00 20.38 30 PHE D C 1
ATOM 5782 O O . PHE D 1 30 ? -50.986 -47.491 12.387 1.00 20.87 30 PHE D O 1
ATOM 5790 N N . VAL D 1 31 ? -50.726 -47.139 10.180 1.00 19.79 31 VAL D N 1
ATOM 5791 C CA . VAL D 1 31 ? -49.923 -45.929 10.366 1.00 18.71 31 VAL D CA 1
ATOM 5792 C C . VAL D 1 31 ? -50.526 -44.651 9.786 1.00 18.76 31 VAL D C 1
ATOM 5793 O O . VAL D 1 31 ? -51.045 -44.646 8.675 1.00 19.67 31 VAL D O 1
ATOM 5797 N N . ALA D 1 32 ? -50.462 -43.569 10.557 1.00 19.57 32 ALA D N 1
ATOM 5798 C CA . ALA D 1 32 ? -50.929 -42.267 10.087 1.00 14.75 32 ALA D CA 1
ATOM 5799 C C . ALA D 1 32 ? -49.908 -41.321 10.686 1.00 16.19 32 ALA D C 1
ATOM 5800 O O . ALA D 1 32 ? -49.851 -41.147 11.899 1.00 16.75 32 ALA D O 1
ATOM 5802 N N . ALA D 1 33 ? -49.107 -40.699 9.831 1.00 16.60 33 ALA D N 1
ATOM 5803 C CA . ALA D 1 33 ? -48.058 -39.811 10.307 1.00 23.43 33 ALA D CA 1
ATOM 5804 C C . ALA D 1 33 ? -47.996 -38.511 9.517 1.00 22.33 33 ALA D C 1
ATOM 5805 O O . ALA D 1 33 ? -48.378 -38.464 8.338 1.00 20.65 33 ALA D O 1
ATOM 5807 N N . PRO D 1 34 ? -47.485 -37.443 10.151 1.00 21.54 34 PRO D N 1
ATOM 5808 C CA . PRO D 1 34 ? -47.407 -36.159 9.451 1.00 25.15 34 PRO D CA 1
ATOM 5809 C C . PRO D 1 34 ? -46.528 -36.138 8.213 1.00 30.54 34 PRO D C 1
ATOM 5810 O O . PRO D 1 34 ? -45.562 -36.903 8.082 1.00 28.98 34 PRO D O 1
ATOM 5814 N N . ASP D 1 35 ? -46.911 -35.270 7.286 1.00 35.06 35 ASP D N 1
ATOM 5815 C CA . ASP D 1 35 ? -46.206 -35.111 6.028 1.00 46.87 35 ASP D CA 1
ATOM 5816 C C . ASP D 1 35 ? -44.847 -34.436 6.221 1.00 51.73 35 ASP D C 1
ATOM 5817 O O . ASP D 1 35 ? -43.959 -34.571 5.382 1.00 53.68 35 ASP D O 1
ATOM 5822 N N . THR D 1 36 ? -44.676 -33.719 7.327 1.00 56.10 36 THR D N 1
ATOM 5823 C CA . THR D 1 36 ? -43.409 -33.034 7.577 1.00 62.95 36 THR D CA 1
ATOM 5824 C C . THR D 1 36 ? -43.055 -32.913 9.068 1.00 65.93 36 THR D C 1
ATOM 5825 O O . THR D 1 36 ? -43.921 -33.230 9.910 1.00 67.63 36 THR D O 1
ATOM 5829 N N . HIS D 1 43 ? -49.757 -28.611 18.003 1.00 54.73 43 HIS D N 1
ATOM 5830 C CA . HIS D 1 43 ? -49.912 -30.062 18.341 1.00 60.70 43 HIS D CA 1
ATOM 5831 C C . HIS D 1 43 ? -51.369 -30.427 18.628 1.00 61.24 43 HIS D C 1
ATOM 5832 O O . HIS D 1 43 ? -51.671 -31.559 19.005 1.00 59.23 43 HIS D O 1
ATOM 5839 N N . ALA D 1 44 ? -52.267 -29.463 18.450 1.00 60.55 44 ALA D N 1
ATOM 5840 C CA . ALA D 1 44 ? -53.684 -29.697 18.689 1.00 57.57 44 ALA D CA 1
ATOM 5841 C C . ALA D 1 44 ? -54.381 -30.151 17.404 1.00 56.06 44 ALA D C 1
ATOM 5842 O O . ALA D 1 44 ? -53.805 -30.091 16.312 1.00 46.90 44 ALA D O 1
ATOM 5844 N N . ILE D 1 45 ? -55.617 -30.621 17.542 1.00 52.87 45 ILE D N 1
ATOM 5845 C CA . ILE D 1 45 ? -56.374 -31.056 16.385 1.00 53.14 45 ILE D CA 1
ATOM 5846 C C . ILE D 1 45 ? -56.758 -29.819 15.581 1.00 53.93 45 ILE D C 1
ATOM 5847 O O . ILE D 1 45 ? -57.126 -28.782 16.144 1.00 47.30 45 ILE D O 1
ATOM 5852 N N . THR D 1 46 ? -56.640 -29.936 14.261 1.00 49.29 46 THR D N 1
ATOM 5853 C CA . THR D 1 46 ? -56.963 -28.851 13.347 1.00 49.58 46 THR D CA 1
ATOM 5854 C C . THR D 1 46 ? -58.465 -28.830 13.116 1.00 48.28 46 THR D C 1
ATOM 5855 O O . THR D 1 46 ? -59.037 -29.829 12.707 1.00 51.83 46 THR D O 1
ATOM 5859 N N . ILE D 1 47 ? -59.096 -27.695 13.401 1.00 51.57 47 ILE D N 1
ATOM 5860 C CA . ILE D 1 47 ? -60.537 -27.540 13.210 1.00 51.18 47 ILE D CA 1
ATOM 5861 C C . ILE D 1 47 ? -60.828 -26.346 12.287 1.00 50.88 47 ILE D C 1
ATOM 5862 O O . ILE D 1 47 ? -61.931 -26.225 11.735 1.00 41.65 47 ILE D O 1
ATOM 5867 N N . ALA D 1 48 ? -59.821 -25.484 12.119 1.00 50.21 48 ALA D N 1
ATOM 5868 C CA . ALA D 1 48 ? -59.915 -24.283 11.284 1.00 48.40 48 ALA D CA 1
ATOM 5869 C C . ALA D 1 48 ? -60.137 -24.607 9.810 1.00 49.23 48 ALA D C 1
ATOM 5870 O O . ALA D 1 48 ? -60.831 -23.883 9.099 1.00 44.62 48 ALA D O 1
ATOM 5872 N N . HIS D 1 49 ? -59.530 -25.696 9.353 1.00 49.93 49 HIS D N 1
ATOM 5873 C CA . HIS D 1 49 ? -59.675 -26.119 7.972 1.00 48.09 49 HIS D CA 1
ATOM 5874 C C . HIS D 1 49 ? -59.605 -27.637 7.878 1.00 41.62 49 HIS D C 1
ATOM 5875 O O . HIS D 1 49 ? -59.346 -28.323 8.861 1.00 41.51 49 HIS D O 1
ATOM 5882 N N . PRO D 1 50 ? -59.868 -28.189 6.696 1.00 44.73 50 PRO D N 1
ATOM 5883 C CA . PRO D 1 50 ? -59.812 -29.644 6.589 1.00 41.74 50 PRO D CA 1
ATOM 5884 C C . PRO D 1 50 ? -58.382 -30.133 6.409 1.00 41.30 50 PRO D C 1
ATOM 5885 O O . PRO D 1 50 ? -57.531 -29.405 5.890 1.00 41.23 50 PRO D O 1
ATOM 5889 N N . VAL D 1 51 ? -58.126 -31.366 6.825 1.00 29.29 51 VAL D N 1
ATOM 5890 C CA . VAL D 1 51 ? -56.794 -31.945 6.700 1.00 32.86 51 VAL D CA 1
ATOM 5891 C C . VAL D 1 51 ? -56.723 -32.922 5.533 1.00 28.93 51 VAL D C 1
ATOM 5892 O O . VAL D 1 51 ? -57.644 -33.701 5.321 1.00 29.62 51 VAL D O 1
ATOM 5896 N N . ARG D 1 52 ? -55.635 -32.863 4.773 1.00 33.58 52 ARG D N 1
ATOM 5897 C CA . ARG D 1 52 ? -55.435 -33.767 3.641 1.00 35.09 52 ARG D CA 1
ATOM 5898 C C . ARG D 1 52 ? -54.667 -34.976 4.157 1.00 34.76 52 ARG D C 1
ATOM 5899 O O . ARG D 1 52 ? -53.908 -34.861 5.121 1.00 28.53 52 ARG D O 1
ATOM 5907 N N . ALA D 1 53 ? -54.876 -36.121 3.506 1.00 29.88 53 ALA D N 1
ATOM 5908 C CA . ALA D 1 53 ? -54.198 -37.374 3.837 1.00 30.84 53 ALA D CA 1
ATOM 5909 C C . ALA D 1 53 ? -54.074 -38.180 2.535 1.00 30.28 53 ALA D C 1
ATOM 5910 O O . ALA D 1 53 ? -54.996 -38.208 1.717 1.00 28.99 53 ALA D O 1
ATOM 5912 N N . TYR D 1 54 ? -52.930 -38.818 2.339 1.00 23.89 54 TYR D N 1
ATOM 5913 C CA . TYR D 1 54 ? -52.678 -39.586 1.123 1.00 26.73 54 TYR D CA 1
ATOM 5914 C C . TYR D 1 54 ? -52.156 -40.975 1.448 1.00 23.61 54 TYR D C 1
ATOM 5915 O O . TYR D 1 54 ? -51.358 -41.135 2.367 1.00 24.17 54 TYR D O 1
ATOM 5924 N N . PRO D 1 55 ? -52.585 -41.997 0.693 1.00 25.64 55 PRO D N 1
ATOM 5925 C CA . PRO D 1 55 ? -52.113 -43.363 0.961 1.00 26.38 55 PRO D CA 1
ATOM 5926 C C . PRO D 1 55 ? -50.604 -43.368 0.803 1.00 24.36 55 PRO D C 1
ATOM 5927 O O . PRO D 1 55 ? -50.082 -42.791 -0.149 1.00 23.82 55 PRO D O 1
ATOM 5931 N N . HIS D 1 56 ? -49.918 -44.007 1.739 1.00 21.81 56 HIS D N 1
ATOM 5932 C CA . HIS D 1 56 ? -48.468 -44.075 1.716 1.00 23.15 56 HIS D CA 1
ATOM 5933 C C . HIS D 1 56 ? -48.072 -45.523 1.469 1.00 24.23 56 HIS D C 1
ATOM 5934 O O . HIS D 1 56 ? -48.505 -46.418 2.189 1.00 19.58 56 HIS D O 1
ATOM 5941 N N . PRO D 1 57 ? -47.223 -45.766 0.462 1.00 26.28 57 PRO D N 1
ATOM 5942 C CA . PRO D 1 57 ? -46.774 -47.116 0.118 1.00 29.22 57 PRO D CA 1
ATOM 5943 C C . PRO D 1 57 ? -45.650 -47.677 0.988 1.00 27.96 57 PRO D C 1
ATOM 5944 O O . PRO D 1 57 ? -44.915 -46.931 1.630 1.00 26.59 57 PRO D O 1
ATOM 5948 N N . SER D 1 58 ? -45.545 -49.004 1.014 1.00 31.05 58 SER D N 1
ATOM 5949 C CA . SER D 1 58 ? -44.494 -49.688 1.761 1.00 31.57 58 SER D CA 1
ATOM 5950 C C . SER D 1 58 ? -43.401 -50.071 0.750 1.00 34.63 58 SER D C 1
ATOM 5951 O O . SER D 1 58 ? -43.694 -50.386 -0.408 1.00 28.70 58 SER D O 1
ATOM 5954 N N . PRO D 1 59 ? -42.126 -50.022 1.172 1.00 38.49 59 PRO D N 1
ATOM 5955 C CA . PRO D 1 59 ? -40.992 -50.362 0.295 1.00 36.58 59 PRO D CA 1
ATOM 5956 C C . PRO D 1 59 ? -40.806 -51.852 0.009 1.00 35.64 59 PRO D C 1
ATOM 5957 O O . PRO D 1 59 ? -41.397 -52.711 0.656 1.00 36.41 59 PRO D O 1
ATOM 5961 N N . LEU D 1 60 ? -39.958 -52.140 -0.972 1.00 40.98 60 LEU D N 1
ATOM 5962 C CA . LEU D 1 60 ? -39.664 -53.505 -1.371 1.00 39.63 60 LEU D CA 1
ATOM 5963 C C . LEU D 1 60 ? -39.172 -54.329 -0.191 1.00 39.31 60 LEU D C 1
ATOM 5964 O O . LEU D 1 60 ? -39.636 -55.444 0.038 1.00 42.01 60 LEU D O 1
ATOM 5969 N N . HIS D 1 61 ? -38.242 -53.762 0.568 1.00 41.64 61 HIS D N 1
ATOM 5970 C CA . HIS D 1 61 ? -37.628 -54.449 1.708 1.00 44.56 61 HIS D CA 1
ATOM 5971 C C . HIS D 1 61 ? -38.425 -54.499 3.012 1.00 45.41 61 HIS D C 1
ATOM 5972 O O . HIS D 1 61 ? -37.962 -55.073 4.001 1.00 45.28 61 HIS D O 1
ATOM 5979 N N . ALA D 1 62 ? -39.616 -53.915 3.036 1.00 43.73 62 ALA D N 1
ATOM 5980 C CA . ALA D 1 62 ? -40.374 -53.894 4.281 1.00 43.15 62 ALA D CA 1
ATOM 5981 C C . ALA D 1 62 ? -41.738 -54.576 4.282 1.00 42.37 62 ALA D C 1
ATOM 5982 O O . ALA D 1 62 ? -42.363 -54.773 3.229 1.00 41.31 62 ALA D O 1
ATOM 5984 N N . PRO D 1 63 ? -42.212 -54.960 5.478 1.00 41.85 63 PRO D N 1
ATOM 5985 C CA . PRO D 1 63 ? -43.520 -55.611 5.631 1.00 40.05 63 PRO D CA 1
ATOM 5986 C C . PRO D 1 63 ? -44.529 -54.525 5.260 1.00 34.18 63 PRO D C 1
ATOM 5987 O O . PRO D 1 63 ? -44.219 -53.332 5.367 1.00 30.52 63 PRO D O 1
ATOM 5991 N N . HIS D 1 64 ? -45.723 -54.894 4.824 1.00 30.57 64 HIS D N 1
ATOM 5992 C CA . HIS D 1 64 ? -46.668 -53.842 4.493 1.00 27.32 64 HIS D CA 1
ATOM 5993 C C . HIS D 1 64 ? -47.552 -53.443 5.663 1.00 25.82 64 HIS D C 1
ATOM 5994 O O . HIS D 1 64 ? -48.015 -54.292 6.419 1.00 24.27 64 HIS D O 1
ATOM 6001 N N . PHE D 1 65 ? -47.767 -52.139 5.813 1.00 23.01 65 PHE D N 1
ATOM 6002 C CA . PHE D 1 65 ? -48.645 -51.611 6.846 1.00 18.00 65 PHE D CA 1
ATOM 6003 C C . PHE D 1 65 ? -49.533 -50.585 6.145 1.00 23.80 65 PHE D C 1
ATOM 6004 O O . PHE D 1 65 ? -49.020 -49.719 5.437 1.00 22.34 65 PHE D O 1
ATOM 6012 N N . PRO D 1 66 ? -50.867 -50.703 6.278 1.00 21.66 66 PRO D N 1
ATOM 6013 C CA . PRO D 1 66 ? -51.755 -49.721 5.643 1.00 22.74 66 PRO D CA 1
ATOM 6014 C C . PRO D 1 66 ? -51.303 -48.400 6.263 1.00 24.41 66 PRO D C 1
ATOM 6015 O O . PRO D 1 66 ? -51.152 -48.322 7.486 1.00 21.89 66 PRO D O 1
ATOM 6019 N N . ALA D 1 67 ? -51.080 -47.373 5.448 1.00 23.29 67 ALA D N 1
ATOM 6020 C CA . ALA D 1 67 ? -50.588 -46.115 5.995 1.00 22.97 67 ALA D CA 1
ATOM 6021 C C . ALA D 1 67 ? -50.986 -44.893 5.192 1.00 22.52 67 ALA D C 1
ATOM 6022 O O . ALA D 1 67 ? -51.198 -44.975 3.974 1.00 20.98 67 ALA D O 1
ATOM 6024 N N . TYR D 1 68 ? -51.062 -43.763 5.888 1.00 18.48 68 TYR D N 1
ATOM 6025 C CA . TYR D 1 68 ? -51.369 -42.483 5.272 1.00 21.00 68 TYR D CA 1
ATOM 6026 C C . TYR D 1 68 ? -50.398 -41.410 5.746 1.00 23.28 68 TYR D C 1
ATOM 6027 O O . TYR D 1 68 ? -49.971 -41.417 6.908 1.00 24.66 68 TYR D O 1
ATOM 6036 N N . ARG D 1 69 ? -50.050 -40.506 4.832 1.00 18.58 69 ARG D N 1
ATOM 6037 C CA . ARG D 1 69 ? -49.214 -39.352 5.122 1.00 23.40 69 ARG D CA 1
ATOM 6038 C C . ARG D 1 69 ? -50.302 -38.306 5.361 1.00 22.95 69 ARG D C 1
ATOM 6039 O O . ARG D 1 69 ? -51.194 -38.135 4.526 1.00 17.94 69 ARG D O 1
ATOM 6047 N N . VAL D 1 70 ? -50.228 -37.613 6.490 1.00 19.84 70 VAL D N 1
ATOM 6048 C CA . VAL D 1 70 ? -51.247 -36.641 6.857 1.00 21.58 70 VAL D CA 1
ATOM 6049 C C . VAL D 1 70 ? -50.693 -35.213 6.921 1.00 27.31 70 VAL D C 1
ATOM 6050 O O . VAL D 1 70 ? -49.697 -34.962 7.606 1.00 21.95 70 VAL D O 1
ATOM 6054 N N . ARG D 1 71 ? -51.323 -34.285 6.197 1.00 24.22 71 ARG D N 1
ATOM 6055 C CA . ARG D 1 71 ? -50.878 -32.893 6.225 1.00 28.67 71 ARG D CA 1
ATOM 6056 C C . ARG D 1 71 ? -51.521 -32.214 7.419 1.00 27.91 71 ARG D C 1
ATOM 6057 O O . ARG D 1 71 ? -52.339 -31.314 7.271 1.00 34.31 71 ARG D O 1
ATOM 6065 N N . GLY D 1 72 ? -51.151 -32.658 8.609 1.00 28.09 72 GLY D N 1
ATOM 6066 C CA . GLY D 1 72 ? -51.722 -32.094 9.815 1.00 25.77 72 GLY D CA 1
ATOM 6067 C C . GLY D 1 72 ? -50.795 -32.343 10.988 1.00 25.18 72 GLY D C 1
ATOM 6068 O O . GLY D 1 72 ? -49.660 -32.784 10.812 1.00 24.67 72 GLY D O 1
ATOM 6069 N N . THR D 1 73 ? -51.288 -32.064 12.185 1.00 26.30 73 THR D N 1
ATOM 6070 C CA . THR D 1 73 ? -50.515 -32.231 13.401 1.00 26.35 73 THR D CA 1
ATOM 6071 C C . THR D 1 73 ? -50.560 -33.697 13.835 1.00 25.55 73 THR D C 1
ATOM 6072 O O . THR D 1 73 ? -51.342 -34.489 13.296 1.00 25.31 73 THR D O 1
ATOM 6076 N N . PRO D 1 74 ? -49.712 -34.077 14.808 1.00 28.87 74 PRO D N 1
ATOM 6077 C CA . PRO D 1 74 ? -49.708 -35.464 15.283 1.00 25.39 74 PRO D CA 1
ATOM 6078 C C . PRO D 1 74 ? -51.099 -35.783 15.840 1.00 24.21 74 PRO D C 1
ATOM 6079 O O . PRO D 1 74 ? -51.590 -36.897 15.704 1.00 24.72 74 PRO D O 1
ATOM 6083 N N . ALA D 1 75 ? -51.737 -34.793 16.457 1.00 20.11 75 ALA D N 1
ATOM 6084 C CA . ALA D 1 75 ? -53.085 -34.990 16.995 1.00 19.10 75 ALA D CA 1
ATOM 6085 C C . ALA D 1 75 ? -54.074 -35.254 15.838 1.00 23.35 75 ALA D C 1
ATOM 6086 O O . ALA D 1 75 ? -54.999 -36.065 15.973 1.00 23.32 75 ALA D O 1
ATOM 6088 N N . ASP D 1 76 ? -53.886 -34.552 14.716 1.00 21.47 76 ASP D N 1
ATOM 6089 C CA . ASP D 1 76 ? -54.730 -34.739 13.534 1.00 24.71 76 ASP D CA 1
ATOM 6090 C C . ASP D 1 76 ? -54.568 -36.194 13.048 1.00 22.48 76 ASP D C 1
ATOM 6091 O O . ASP D 1 76 ? -55.532 -36.846 12.634 1.00 20.01 76 ASP D O 1
ATOM 6096 N N . CYS D 1 77 ? -53.334 -36.684 13.080 1.00 19.32 77 CYS D N 1
ATOM 6097 C CA . CYS D 1 77 ? -53.055 -38.057 12.637 1.00 21.80 77 CYS D CA 1
ATOM 6098 C C . CYS D 1 77 ? -53.834 -39.077 13.450 1.00 19.66 77 CYS D C 1
ATOM 6099 O O . CYS D 1 77 ? -54.309 -40.075 12.907 1.00 17.75 77 CYS D O 1
ATOM 6102 N N . VAL D 1 78 ? -53.949 -38.832 14.752 1.00 16.70 78 VAL D N 1
ATOM 6103 C CA . VAL D 1 78 ? -54.666 -39.750 15.619 1.00 18.03 78 VAL D CA 1
ATOM 6104 C C . VAL D 1 78 ? -56.153 -39.730 15.284 1.00 20.22 78 VAL D C 1
ATOM 6105 O O . VAL D 1 78 ? -56.773 -40.783 15.045 1.00 20.79 78 VAL D O 1
ATOM 6109 N N . ALA D 1 79 ? -56.722 -38.534 15.230 1.00 18.05 79 ALA D N 1
ATOM 6110 C CA . ALA D 1 79 ? -58.144 -38.384 14.905 1.00 22.15 79 ALA D CA 1
ATOM 6111 C C . ALA D 1 79 ? -58.445 -39.021 13.545 1.00 19.47 79 ALA D C 1
ATOM 6112 O O . ALA D 1 79 ? -59.423 -39.758 13.374 1.00 20.89 79 ALA D O 1
ATOM 6114 N N . LEU D 1 80 ? -57.596 -38.732 12.567 1.00 21.57 80 LEU D N 1
ATOM 6115 C CA . LEU D 1 80 ? -57.808 -39.261 11.233 1.00 23.59 80 LEU D CA 1
ATOM 6116 C C . LEU D 1 80 ? -57.565 -40.766 11.202 1.00 27.87 80 LEU D C 1
ATOM 6117 O O . LEU D 1 80 ? -58.342 -41.508 10.608 1.00 22.38 80 LEU D O 1
ATOM 6122 N N . GLY D 1 81 ? -56.492 -41.216 11.849 1.00 24.70 81 GLY D N 1
ATOM 6123 C CA . GLY D 1 81 ? -56.222 -42.639 11.883 1.00 22.20 81 GLY D CA 1
ATOM 6124 C C . GLY D 1 81 ? -57.381 -43.422 12.483 1.00 24.80 81 GLY D C 1
ATOM 6125 O O . GLY D 1 81 ? -57.729 -44.490 11.978 1.00 28.45 81 GLY D O 1
ATOM 6126 N N . LEU D 1 82 ? -58.001 -42.906 13.541 1.00 23.30 82 LEU D N 1
ATOM 6127 C CA . LEU D 1 82 ? -59.124 -43.611 14.156 1.00 28.29 82 LEU D CA 1
ATOM 6128 C C . LEU D 1 82 ? -60.319 -43.717 13.205 1.00 31.28 82 LEU D C 1
ATOM 6129 O O . LEU D 1 82 ? -61.088 -44.683 13.254 1.00 29.93 82 LEU D O 1
ATOM 6134 N N . HIS D 1 83 ? -60.464 -42.724 12.338 1.00 25.61 83 HIS D N 1
ATOM 6135 C CA . HIS D 1 83 ? -61.536 -42.711 11.354 1.00 26.68 83 HIS D CA 1
ATOM 6136 C C . HIS D 1 83 ? -61.257 -43.678 10.191 1.00 29.58 83 HIS D C 1
ATOM 6137 O O . HIS D 1 83 ? -62.114 -44.477 9.832 1.00 30.25 83 HIS D O 1
ATOM 6144 N N . LEU D 1 84 ? -60.065 -43.595 9.608 1.00 24.02 84 LEU D N 1
ATOM 6145 C CA . LEU D 1 84 ? -59.702 -44.446 8.477 1.00 27.55 84 LEU D CA 1
ATOM 6146 C C . LEU D 1 84 ? -59.455 -45.914 8.828 1.00 29.21 84 LEU D C 1
ATOM 6147 O O . LEU D 1 84 ? -59.637 -46.789 7.977 1.00 29.02 84 LEU D O 1
ATOM 6152 N N . PHE D 1 85 ? -59.050 -46.186 10.068 1.00 26.36 85 PHE D N 1
ATOM 6153 C CA . PHE D 1 85 ? -58.740 -47.558 10.494 1.00 29.99 85 PHE D CA 1
ATOM 6154 C C . PHE D 1 85 ? -59.547 -48.088 11.685 1.00 37.11 85 PHE D C 1
ATOM 6155 O O . PHE D 1 85 ? -59.345 -49.233 12.104 1.00 44.29 85 PHE D O 1
ATOM 6163 N N . GLY D 1 86 ? -60.429 -47.264 12.245 1.00 39.12 86 GLY D N 1
ATOM 6164 C CA . GLY D 1 86 ? -61.198 -47.659 13.418 1.00 35.95 86 GLY D CA 1
ATOM 6165 C C . GLY D 1 86 ? -61.900 -49.002 13.364 1.00 40.52 86 GLY D C 1
ATOM 6166 O O . GLY D 1 86 ? -62.236 -49.487 12.290 1.00 40.60 86 GLY D O 1
ATOM 6167 N N . PRO D 1 87 ? -62.140 -49.633 14.521 1.00 41.31 87 PRO D N 1
ATOM 6168 C CA . PRO D 1 87 ? -61.769 -49.123 15.843 1.00 39.10 87 PRO D CA 1
ATOM 6169 C C . PRO D 1 87 ? -60.330 -49.495 16.188 1.00 33.69 87 PRO D C 1
ATOM 6170 O O . PRO D 1 87 ? -59.795 -50.478 15.684 1.00 33.33 87 PRO D O 1
ATOM 6174 N N . VAL D 1 88 ? -59.719 -48.706 17.062 1.00 33.58 88 VAL D N 1
ATOM 6175 C CA . VAL D 1 88 ? -58.344 -48.926 17.487 1.00 32.52 88 VAL D CA 1
ATOM 6176 C C . VAL D 1 88 ? -58.298 -49.083 19.010 1.00 32.77 88 VAL D C 1
ATOM 6177 O O . VAL D 1 88 ? -59.054 -48.441 19.728 1.00 34.99 88 VAL D O 1
ATOM 6181 N N . ASP D 1 89 ? -57.420 -49.947 19.500 1.00 30.16 89 ASP D N 1
ATOM 6182 C CA . ASP D 1 89 ? -57.306 -50.176 20.930 1.00 26.98 89 ASP D CA 1
ATOM 6183 C C . ASP D 1 89 ? -56.166 -49.399 21.570 1.00 26.59 89 ASP D C 1
ATOM 6184 O O . ASP D 1 89 ? -56.264 -48.981 22.719 1.00 28.04 89 ASP D O 1
ATOM 6189 N N . LEU D 1 90 ? -55.106 -49.184 20.800 1.00 22.34 90 LEU D N 1
ATOM 6190 C CA . LEU D 1 90 ? -53.887 -48.565 21.299 1.00 21.29 90 LEU D CA 1
ATOM 6191 C C . LEU D 1 90 ? -53.279 -47.573 20.317 1.00 21.36 90 LEU D C 1
ATOM 6192 O O . LEU D 1 90 ? -53.315 -47.790 19.113 1.00 22.06 90 LEU D O 1
ATOM 6197 N N . VAL D 1 91 ? -52.725 -46.487 20.840 1.00 20.67 91 VAL D N 1
ATOM 6198 C CA . VAL D 1 91 ? -52.072 -45.486 20.004 1.00 20.58 91 VAL D CA 1
ATOM 6199 C C . VAL D 1 91 ? -50.622 -45.394 20.470 1.00 20.40 91 VAL D C 1
ATOM 6200 O O . VAL D 1 91 ? -50.359 -45.178 21.649 1.00 19.33 91 VAL D O 1
ATOM 6204 N N . LEU D 1 92 ? -49.689 -45.579 19.545 1.00 21.31 92 LEU D N 1
ATOM 6205 C CA . LEU D 1 92 ? -48.267 -45.514 19.857 1.00 20.36 92 LEU D CA 1
ATOM 6206 C C . LEU D 1 92 ? -47.683 -44.384 19.033 1.00 23.64 92 LEU D C 1
ATOM 6207 O O . LEU D 1 92 ? -47.931 -44.282 17.826 1.00 24.50 92 LEU D O 1
ATOM 6212 N N . SER D 1 93 ? -46.916 -43.520 19.690 1.00 21.74 93 SER D N 1
ATOM 6213 C CA . SER D 1 93 ? -46.323 -42.373 19.016 1.00 20.70 93 SER D CA 1
ATOM 6214 C C . SER D 1 93 ? -44.799 -42.431 19.131 1.00 20.03 93 SER D C 1
ATOM 6215 O O . SER D 1 93 ? -44.267 -42.533 20.235 1.00 20.35 93 SER D O 1
ATOM 6218 N N . GLY D 1 94 ? -44.103 -42.349 17.999 1.00 20.15 94 GLY D N 1
ATOM 6219 C CA . GLY D 1 94 ? -42.641 -42.395 18.008 1.00 17.97 94 GLY D CA 1
ATOM 6220 C C . GLY D 1 94 ? -42.129 -43.385 16.965 1.00 21.10 94 GLY D C 1
ATOM 6221 O O . GLY D 1 94 ? -42.842 -43.663 16.006 1.00 17.80 94 GLY D O 1
ATOM 6222 N N . VAL D 1 95 ? -40.889 -43.869 17.084 1.00 18.46 95 VAL D N 1
ATOM 6223 C CA . VAL D 1 95 ? -39.947 -43.491 18.133 1.00 14.02 95 VAL D CA 1
ATOM 6224 C C . VAL D 1 95 ? -39.364 -42.147 17.710 1.00 15.16 95 VAL D C 1
ATOM 6225 O O . VAL D 1 95 ? -38.799 -42.037 16.633 1.00 18.44 95 VAL D O 1
ATOM 6229 N N . ASN D 1 96 ? -39.512 -41.125 18.554 1.00 19.28 96 ASN D N 1
ATOM 6230 C CA . ASN D 1 96 ? -39.013 -39.787 18.250 1.00 16.62 96 ASN D CA 1
ATOM 6231 C C . ASN D 1 96 ? -37.482 -39.757 18.232 1.00 26.03 96 ASN D C 1
ATOM 6232 O O . ASN D 1 96 ? -36.837 -40.412 19.045 1.00 23.50 96 ASN D O 1
ATOM 6237 N N . LEU D 1 97 ? -36.902 -38.987 17.311 1.00 27.21 97 LEU D N 1
ATOM 6238 C CA . LEU D 1 97 ? -35.445 -38.863 17.240 1.00 31.27 97 LEU D CA 1
ATOM 6239 C C . LEU D 1 97 ? -35.137 -37.647 18.092 1.00 29.88 97 LEU D C 1
ATOM 6240 O O . LEU D 1 97 ? -35.100 -36.526 17.602 1.00 30.58 97 LEU D O 1
ATOM 6245 N N . GLY D 1 98 ? -34.939 -37.889 19.380 1.00 31.31 98 GLY D N 1
ATOM 6246 C CA . GLY D 1 98 ? -34.677 -36.823 20.328 1.00 29.78 98 GLY D CA 1
ATOM 6247 C C . GLY D 1 98 ? -35.447 -37.157 21.589 1.00 30.66 98 GLY D C 1
ATOM 6248 O O . GLY D 1 98 ? -36.554 -37.704 21.523 1.00 25.95 98 GLY D O 1
ATOM 6249 N N . SER D 1 99 ? -34.877 -36.817 22.741 1.00 25.40 99 SER D N 1
ATOM 6250 C CA . SER D 1 99 ? -35.504 -37.113 24.023 1.00 27.40 99 SER D CA 1
ATOM 6251 C C . SER D 1 99 ? -36.724 -36.266 24.308 1.00 25.25 99 SER D C 1
ATOM 6252 O O . SER D 1 99 ? -36.910 -35.214 23.701 1.00 26.10 99 SER D O 1
ATOM 6255 N N . ASN D 1 100 ? -37.554 -36.749 25.230 1.00 20.66 100 ASN D N 1
ATOM 6256 C CA . ASN D 1 100 ? -38.730 -36.024 25.715 1.00 22.74 100 ASN D CA 1
ATOM 6257 C C . ASN D 1 100 ? -38.787 -36.300 27.220 1.00 23.92 100 ASN D C 1
ATOM 6258 O O . ASN D 1 100 ? -39.579 -37.111 27.720 1.00 22.98 100 ASN D O 1
ATOM 6263 N N . LEU D 1 101 ? -37.911 -35.599 27.936 1.00 21.22 101 LEU D N 1
ATOM 6264 C CA . LEU D 1 101 ? -37.765 -35.742 29.380 1.00 20.25 101 LEU D CA 1
ATOM 6265 C C . LEU D 1 101 ? -38.071 -34.474 30.161 1.00 22.18 101 LEU D C 1
ATOM 6266 O O . LEU D 1 101 ? -37.886 -33.362 29.657 1.00 26.77 101 LEU D O 1
ATOM 6271 N N . GLY D 1 102 ? -38.494 -34.661 31.407 1.00 23.13 102 GLY D N 1
ATOM 6272 C CA . GLY D 1 102 ? -38.785 -33.549 32.292 1.00 28.23 102 GLY D CA 1
ATOM 6273 C C . GLY D 1 102 ? -39.683 -32.471 31.708 1.00 32.57 102 GLY D C 1
ATOM 6274 O O . GLY D 1 102 ? -40.794 -32.751 31.248 1.00 25.75 102 GLY D O 1
ATOM 6275 N N . HIS D 1 103 ? -39.196 -31.234 31.726 1.00 34.11 103 HIS D N 1
ATOM 6276 C CA . HIS D 1 103 ? -39.965 -30.096 31.219 1.00 33.84 103 HIS D CA 1
ATOM 6277 C C . HIS D 1 103 ? -40.289 -30.211 29.732 1.00 34.09 103 HIS D C 1
ATOM 6278 O O . HIS D 1 103 ? -41.264 -29.622 29.274 1.00 34.21 103 HIS D O 1
ATOM 6285 N N . GLU D 1 104 ? -39.483 -30.975 28.990 1.00 29.94 104 GLU D N 1
ATOM 6286 C CA . GLU D 1 104 ? -39.679 -31.148 27.554 1.00 27.36 104 GLU D CA 1
ATOM 6287 C C . GLU D 1 104 ? -41.006 -31.802 27.167 1.00 28.36 104 GLU D C 1
ATOM 6288 O O . GLU D 1 104 ? -41.475 -31.629 26.044 1.00 32.44 104 GLU D O 1
ATOM 6294 N N . ILE D 1 105 ? -41.607 -32.543 28.093 1.00 25.33 105 ILE D N 1
ATOM 6295 C CA . ILE D 1 105 ? -42.854 -33.255 27.829 1.00 27.65 105 ILE D CA 1
ATOM 6296 C C . ILE D 1 105 ? -44.022 -32.344 27.437 1.00 35.02 105 ILE D C 1
ATOM 6297 O O . ILE D 1 105 ? -44.953 -32.765 26.738 1.00 23.61 105 ILE D O 1
ATOM 6302 N N . TRP D 1 106 ? -43.963 -31.097 27.890 1.00 32.95 106 TRP D N 1
ATOM 6303 C CA . TRP D 1 106 ? -44.992 -30.105 27.581 1.00 35.37 106 TRP D CA 1
ATOM 6304 C C . TRP D 1 106 ? -45.071 -29.751 26.103 1.00 27.03 106 TRP D C 1
ATOM 6305 O O . TRP D 1 106 ? -46.147 -29.686 25.536 1.00 39.69 106 TRP D O 1
ATOM 6316 N N . HIS D 1 107 ? -43.913 -29.509 25.500 1.00 38.41 107 HIS D N 1
ATOM 6317 C CA . HIS D 1 107 ? -43.801 -29.099 24.101 1.00 43.32 107 HIS D CA 1
ATOM 6318 C C . HIS D 1 107 ? -43.653 -30.245 23.098 1.00 42.53 107 HIS D C 1
ATOM 6319 O O . HIS D 1 107 ? -43.431 -30.011 21.900 1.00 37.72 107 HIS D O 1
ATOM 6326 N N . SER D 1 108 ? -43.779 -31.478 23.576 1.00 35.30 108 SER D N 1
ATOM 6327 C CA . SER D 1 108 ? -43.602 -32.628 22.696 1.00 30.07 108 SER D CA 1
ATOM 6328 C C . SER D 1 108 ? -44.781 -32.994 21.797 1.00 21.26 108 SER D C 1
ATOM 6329 O O . SER D 1 108 ? -45.872 -33.294 22.285 1.00 23.18 108 SER D O 1
ATOM 6332 N N . GLY D 1 109 ? -44.542 -32.997 20.492 1.00 21.18 109 GLY D N 1
ATOM 6333 C CA . GLY D 1 109 ? -45.584 -33.398 19.558 1.00 24.67 109 GLY D CA 1
ATOM 6334 C C . GLY D 1 109 ? -45.753 -34.918 19.656 1.00 25.53 109 GLY D C 1
ATOM 6335 O O . GLY D 1 109 ? -46.829 -35.462 19.392 1.00 20.04 109 GLY D O 1
ATOM 6336 N N . THR D 1 110 ? -44.681 -35.617 20.025 1.00 21.86 110 THR D N 1
ATOM 6337 C CA . THR D 1 110 ? -44.765 -37.075 20.167 1.00 21.66 110 THR D CA 1
ATOM 6338 C C . THR D 1 110 ? -45.776 -37.384 21.275 1.00 20.98 110 THR D C 1
ATOM 6339 O O . THR D 1 110 ? -46.699 -38.191 21.102 1.00 19.76 110 THR D O 1
ATOM 6343 N N . VAL D 1 111 ? -45.612 -36.723 22.417 1.00 18.15 111 VAL D N 1
ATOM 6344 C CA . VAL D 1 111 ? -46.512 -36.911 23.542 1.00 17.31 111 VAL D CA 1
ATOM 6345 C C . VAL D 1 111 ? -47.932 -36.425 23.207 1.00 21.01 111 VAL D C 1
ATOM 6346 O O . VAL D 1 111 ? -48.932 -37.041 23.605 1.00 20.01 111 VAL D O 1
ATOM 6350 N N . ALA D 1 112 ? -48.018 -35.305 22.493 1.00 21.58 112 ALA D N 1
ATOM 6351 C CA . ALA D 1 112 ? -49.319 -34.763 22.123 1.00 19.91 112 ALA D CA 1
ATOM 6352 C C . ALA D 1 112 ? -50.159 -35.831 21.390 1.00 21.12 112 ALA D C 1
ATOM 6353 O O . ALA D 1 112 ? -51.348 -35.966 21.656 1.00 20.10 112 ALA D O 1
ATOM 6355 N N . ALA D 1 113 ? -49.551 -36.600 20.483 1.00 20.06 113 ALA D N 1
ATOM 6356 C CA . ALA D 1 113 ? -50.315 -37.630 19.770 1.00 19.34 113 ALA D CA 1
ATOM 6357 C C . ALA D 1 113 ? -50.815 -38.695 20.749 1.00 20.84 113 ALA D C 1
ATOM 6358 O O . ALA D 1 113 ? -51.985 -39.094 20.716 1.00 16.39 113 ALA D O 1
ATOM 6360 N N . ALA D 1 114 ? -49.935 -39.149 21.635 1.00 21.50 114 ALA D N 1
ATOM 6361 C CA . ALA D 1 114 ? -50.319 -40.154 22.622 1.00 21.40 114 ALA D CA 1
ATOM 6362 C C . ALA D 1 114 ? -51.448 -39.603 23.489 1.00 18.83 114 ALA D C 1
ATOM 6363 O O . ALA D 1 114 ? -52.447 -40.269 23.732 1.00 19.01 114 ALA D O 1
ATOM 6365 N N . LYS D 1 115 ? -51.275 -38.375 23.958 1.00 22.61 115 LYS D N 1
ATOM 6366 C CA . LYS D 1 115 ? -52.281 -37.736 24.791 1.00 22.95 115 LYS D CA 1
ATOM 6367 C C . LYS D 1 115 ? -53.622 -37.674 24.043 1.00 23.79 115 LYS D C 1
ATOM 6368 O O . LYS D 1 115 ? -54.674 -37.944 24.626 1.00 26.52 115 LYS D O 1
ATOM 6374 N N . GLN D 1 116 ? -53.588 -37.345 22.753 1.00 18.08 116 GLN D N 1
ATOM 6375 C CA . GLN D 1 116 ? -54.838 -37.266 21.989 1.00 19.32 116 GLN D CA 1
ATOM 6376 C C . GLN D 1 116 ? -55.556 -38.605 22.013 1.00 24.17 116 GLN D C 1
ATOM 6377 O O . GLN D 1 116 ? -56.777 -38.660 22.157 1.00 24.16 116 GLN D O 1
ATOM 6383 N N . GLY D 1 117 ? -54.793 -39.689 21.854 1.00 24.31 117 GLY D N 1
ATOM 6384 C CA . GLY D 1 117 ? -55.398 -41.007 21.882 1.00 20.14 117 GLY D CA 1
ATOM 6385 C C . GLY D 1 117 ? -56.064 -41.243 23.221 1.00 20.70 117 GLY D C 1
ATOM 6386 O O . GLY D 1 117 ? -57.163 -41.790 23.303 1.00 20.57 117 GLY D O 1
ATOM 6387 N N . TYR D 1 118 ? -55.390 -40.829 24.282 1.00 20.84 118 TYR D N 1
ATOM 6388 C CA . TYR D 1 118 ? -55.930 -40.992 25.620 1.00 25.03 118 TYR D CA 1
ATOM 6389 C C . TYR D 1 118 ? -57.178 -40.121 25.785 1.00 27.02 118 TYR D C 1
ATOM 6390 O O . TYR D 1 118 ? -58.160 -40.551 26.380 1.00 25.69 118 TYR D O 1
ATOM 6399 N N . LEU D 1 119 ? -57.136 -38.893 25.271 1.00 26.28 119 LEU D N 1
ATOM 6400 C CA . LEU D 1 119 ? -58.319 -38.033 25.352 1.00 27.35 119 LEU D CA 1
ATOM 6401 C C . LEU D 1 119 ? -59.502 -38.729 24.653 1.00 27.31 119 LEU D C 1
ATOM 6402 O O . LEU D 1 119 ? -60.656 -38.498 25.015 1.00 27.46 119 LEU D O 1
ATOM 6407 N N . PHE D 1 120 ? -59.219 -39.587 23.665 1.00 26.70 120 PHE D N 1
ATOM 6408 C CA . PHE D 1 120 ? -60.285 -40.305 22.951 1.00 25.22 120 PHE D CA 1
ATOM 6409 C C . PHE D 1 120 ? -60.677 -41.602 23.651 1.00 25.95 120 PHE D C 1
ATOM 6410 O O . PHE D 1 120 ? -61.430 -42.408 23.104 1.00 24.09 120 PHE D O 1
ATOM 6418 N N . GLY D 1 121 ? -60.150 -41.807 24.852 1.00 26.80 121 GLY D N 1
ATOM 6419 C CA . GLY D 1 121 ? -60.481 -42.995 25.614 1.00 29.19 121 GLY D CA 1
ATOM 6420 C C . GLY D 1 121 ? -59.645 -44.236 25.356 1.00 28.17 121 GLY D C 1
ATOM 6421 O O . GLY D 1 121 ? -59.995 -45.317 25.824 1.00 28.82 121 GLY D O 1
ATOM 6422 N N . LEU D 1 122 ? -58.544 -44.100 24.627 1.00 22.56 122 LEU D N 1
ATOM 6423 C CA . LEU D 1 122 ? -57.711 -45.262 24.328 1.00 24.41 122 LEU D CA 1
ATOM 6424 C C . LEU D 1 122 ? -56.452 -45.289 25.182 1.00 26.92 122 LEU D C 1
ATOM 6425 O O . LEU D 1 122 ? -56.123 -44.302 25.854 1.00 26.60 122 LEU D O 1
ATOM 6430 N N . SER D 1 123 ? -55.751 -46.421 25.168 1.00 21.58 123 SER D N 1
ATOM 6431 C CA . SER D 1 123 ? -54.494 -46.498 25.897 1.00 21.88 123 SER D CA 1
ATOM 6432 C C . SER D 1 123 ? -53.465 -45.919 24.923 1.00 17.14 123 SER D C 1
ATOM 6433 O O . SER D 1 123 ? -53.654 -46.000 23.711 1.00 21.15 123 SER D O 1
ATOM 6436 N N . ALA D 1 124 ? -52.397 -45.325 25.440 1.00 16.01 124 ALA D N 1
ATOM 6437 C CA . ALA D 1 124 ? -51.395 -44.723 24.576 1.00 19.89 124 ALA D CA 1
ATOM 6438 C C . ALA D 1 124 ? -50.014 -44.595 25.202 1.00 18.97 124 ALA D C 1
ATOM 6439 O O . ALA D 1 124 ? -49.863 -44.505 26.426 1.00 18.21 124 ALA D O 1
ATOM 6441 N N . ALA D 1 125 ? -49.012 -44.551 24.339 1.00 16.17 125 ALA D N 1
ATOM 6442 C CA . ALA D 1 125 ? -47.638 -44.380 24.795 1.00 20.20 125 ALA D CA 1
ATOM 6443 C C . ALA D 1 125 ? -46.803 -43.656 23.750 1.00 16.99 125 ALA D C 1
ATOM 6444 O O . ALA D 1 125 ? -47.000 -43.832 22.555 1.00 17.94 125 ALA D O 1
ATOM 6446 N N . ALA D 1 126 ? -45.870 -42.846 24.235 1.00 13.36 126 ALA D N 1
ATOM 6447 C CA . ALA D 1 126 ? -44.949 -42.102 23.404 1.00 18.49 126 ALA D CA 1
ATOM 6448 C C . ALA D 1 126 ? -43.574 -42.713 23.646 1.00 14.92 126 ALA D C 1
ATOM 6449 O O . ALA D 1 126 ? -43.250 -43.076 24.765 1.00 16.30 126 ALA D O 1
ATOM 6451 N N . PHE D 1 127 ? -42.782 -42.813 22.590 1.00 15.86 127 PHE D N 1
ATOM 6452 C CA . PHE D 1 127 ? -41.436 -43.368 22.663 1.00 17.88 127 PHE D CA 1
ATOM 6453 C C . PHE D 1 127 ? -40.482 -42.361 22.034 1.00 17.72 127 PHE D C 1
ATOM 6454 O O . PHE D 1 127 ? -40.772 -41.809 20.973 1.00 16.52 127 PHE D O 1
ATOM 6462 N N . SER D 1 128 ? -39.335 -42.164 22.679 1.00 17.96 128 SER D N 1
ATOM 6463 C CA . SER D 1 128 ? -38.315 -41.239 22.219 1.00 18.50 128 SER D CA 1
ATOM 6464 C C . SER D 1 128 ? -36.929 -41.780 22.580 1.00 20.09 128 SER D C 1
ATOM 6465 O O . SER D 1 128 ? -36.783 -42.553 23.526 1.00 21.88 128 SER D O 1
ATOM 6468 N N . VAL D 1 129 ? -35.919 -41.370 21.820 1.00 21.06 129 VAL D N 1
ATOM 6469 C CA . VAL D 1 129 ? -34.541 -41.767 22.091 1.00 25.32 129 VAL D CA 1
ATOM 6470 C C . VAL D 1 129 ? -33.653 -40.525 21.960 1.00 30.23 129 VAL D C 1
ATOM 6471 O O . VAL D 1 129 ? -33.741 -39.799 20.978 1.00 24.21 129 VAL D O 1
ATOM 6475 N N . PRO D 1 130 ? -32.811 -40.245 22.968 1.00 36.34 130 PRO D N 1
ATOM 6476 C CA . PRO D 1 130 ? -31.923 -39.073 22.913 1.00 39.33 130 PRO D CA 1
ATOM 6477 C C . PRO D 1 130 ? -30.811 -39.319 21.898 1.00 42.50 130 PRO D C 1
ATOM 6478 O O . PRO D 1 130 ? -30.349 -40.445 21.753 1.00 45.13 130 PRO D O 1
ATOM 6482 N N . LEU D 1 131 ? -30.378 -38.271 21.206 1.00 48.48 131 LEU D N 1
ATOM 6483 C CA . LEU D 1 131 ? -29.339 -38.412 20.185 1.00 56.14 131 LEU D CA 1
ATOM 6484 C C . LEU D 1 131 ? -27.905 -38.512 20.706 1.00 59.22 131 LEU D C 1
ATOM 6485 O O . LEU D 1 131 ? -27.174 -39.442 20.358 1.00 58.95 131 LEU D O 1
ATOM 6490 N N . ASN D 1 132 ? -27.497 -37.532 21.504 1.00 61.17 132 ASN D N 1
ATOM 6491 C CA . ASN D 1 132 ? -26.156 -37.504 22.087 1.00 64.01 132 ASN D CA 1
ATOM 6492 C C . ASN D 1 132 ? -24.995 -37.879 21.151 1.00 62.96 132 ASN D C 1
ATOM 6493 O O . ASN D 1 132 ? -24.194 -38.758 21.474 1.00 61.75 132 ASN D O 1
ATOM 6498 N N . GLY D 1 133 ? -24.904 -37.231 19.993 1.00 61.41 133 GLY D N 1
ATOM 6499 C CA . GLY D 1 133 ? -23.794 -37.519 19.097 1.00 59.74 133 GLY D CA 1
ATOM 6500 C C . GLY D 1 133 ? -23.891 -38.626 18.059 1.00 59.31 133 GLY D C 1
ATOM 6501 O O . GLY D 1 133 ? -23.438 -38.440 16.925 1.00 57.68 133 GLY D O 1
ATOM 6502 N N . GLU D 1 134 ? -24.438 -39.783 18.418 1.00 56.49 134 GLU D N 1
ATOM 6503 C CA . GLU D 1 134 ? -24.542 -40.851 17.432 1.00 58.19 134 GLU D CA 1
ATOM 6504 C C . GLU D 1 134 ? -25.960 -41.104 16.948 1.00 55.32 134 GLU D C 1
ATOM 6505 O O . GLU D 1 134 ? -26.921 -40.495 17.418 1.00 57.55 134 GLU D O 1
ATOM 6511 N N . VAL D 1 135 ? -26.072 -42.004 15.981 1.00 52.94 135 VAL D N 1
ATOM 6512 C CA . VAL D 1 135 ? -27.352 -42.347 15.385 1.00 49.98 135 VAL D CA 1
ATOM 6513 C C . VAL D 1 135 ? -27.940 -43.591 16.056 1.00 44.67 135 VAL D C 1
ATOM 6514 O O . VAL D 1 135 ? -27.234 -44.569 16.315 1.00 42.48 135 VAL D O 1
ATOM 6518 N N . PRO D 1 136 ? -29.239 -43.554 16.375 1.00 44.43 136 PRO D N 1
ATOM 6519 C CA . PRO D 1 136 ? -29.878 -44.708 17.016 1.00 37.94 136 PRO D CA 1
ATOM 6520 C C . PRO D 1 136 ? -29.844 -45.948 16.116 1.00 35.52 136 PRO D C 1
ATOM 6521 O O . PRO D 1 136 ? -30.045 -45.856 14.901 1.00 33.15 136 PRO D O 1
ATOM 6525 N N . ASP D 1 137 ? -29.555 -47.095 16.723 1.00 28.40 137 ASP D N 1
ATOM 6526 C CA . ASP D 1 137 ? -29.488 -48.379 16.024 1.00 29.35 137 ASP D CA 1
ATOM 6527 C C . ASP D 1 137 ? -30.791 -49.086 16.371 1.00 26.84 137 ASP D C 1
ATOM 6528 O O . ASP D 1 137 ? -30.927 -49.646 17.458 1.00 21.83 137 ASP D O 1
ATOM 6533 N N . PHE D 1 138 ? -31.756 -49.064 15.455 1.00 24.80 138 PHE D N 1
ATOM 6534 C CA . PHE D 1 138 ? -33.034 -49.666 15.767 1.00 26.56 138 PHE D CA 1
ATOM 6535 C C . PHE D 1 138 ? -33.030 -51.192 15.840 1.00 29.17 138 PHE D C 1
ATOM 6536 O O . PHE D 1 138 ? -33.910 -51.785 16.451 1.00 29.35 138 PHE D O 1
ATOM 6544 N N . ALA D 1 139 ? -32.010 -51.820 15.264 1.00 27.83 139 ALA D N 1
ATOM 6545 C CA . ALA D 1 139 ? -31.878 -53.264 15.339 1.00 26.30 139 ALA D CA 1
ATOM 6546 C C . ALA D 1 139 ? -31.515 -53.599 16.794 1.00 25.08 139 ALA D C 1
ATOM 6547 O O . ALA D 1 139 ? -32.044 -54.546 17.386 1.00 27.64 139 ALA D O 1
ATOM 6549 N N . GLY D 1 140 ? -30.615 -52.811 17.367 1.00 24.20 140 GLY D N 1
ATOM 6550 C CA . GLY D 1 140 ? -30.221 -53.020 18.750 1.00 26.75 140 GLY D CA 1
ATOM 6551 C C . GLY D 1 140 ? -31.318 -52.605 19.726 1.00 28.73 140 GLY D C 1
ATOM 6552 O O . GLY D 1 140 ? -31.479 -53.192 20.794 1.00 23.39 140 GLY D O 1
ATOM 6553 N N . LEU D 1 141 ? -32.089 -51.583 19.364 1.00 26.62 141 LEU D N 1
ATOM 6554 C CA . LEU D 1 141 ? -33.161 -51.130 20.237 1.00 21.10 141 LEU D CA 1
ATOM 6555 C C . LEU D 1 141 ? -34.407 -52.007 20.181 1.00 22.12 141 LEU D C 1
ATOM 6556 O O . LEU D 1 141 ? -35.201 -52.017 21.125 1.00 22.95 141 LEU D O 1
ATOM 6561 N N . ARG D 1 142 ? -34.586 -52.742 19.083 1.00 20.65 142 ARG D N 1
ATOM 6562 C CA . ARG D 1 142 ? -35.783 -53.566 18.929 1.00 19.73 142 ARG D CA 1
ATOM 6563 C C . ARG D 1 142 ? -36.144 -54.421 20.146 1.00 20.14 142 ARG D C 1
ATOM 6564 O O . ARG D 1 142 ? -37.289 -54.438 20.562 1.00 21.82 142 ARG D O 1
ATOM 6572 N N . PRO D 1 143 ? -35.176 -55.158 20.717 1.00 21.52 143 PRO D N 1
ATOM 6573 C CA . PRO D 1 143 ? -35.495 -55.983 21.888 1.00 20.83 143 PRO D CA 1
ATOM 6574 C C . PRO D 1 143 ? -36.112 -55.152 23.018 1.00 19.76 143 PRO D C 1
ATOM 6575 O O . PRO D 1 143 ? -37.031 -55.600 23.695 1.00 21.21 143 PRO D O 1
ATOM 6579 N N . TRP D 1 144 ? -35.582 -53.948 23.226 1.00 20.07 144 TRP D N 1
ATOM 6580 C CA . TRP D 1 144 ? -36.078 -53.071 24.284 1.00 20.95 144 TRP D CA 1
ATOM 6581 C C . TRP D 1 144 ? -37.462 -52.498 23.965 1.00 22.94 144 TRP D C 1
ATOM 6582 O O . TRP D 1 144 ? -38.255 -52.249 24.870 1.00 21.95 144 TRP D O 1
ATOM 6593 N N . LEU D 1 145 ? -37.756 -52.300 22.681 1.00 22.19 145 LEU D N 1
ATOM 6594 C CA . LEU D 1 145 ? -39.075 -51.824 22.297 1.00 20.78 145 LEU D CA 1
ATOM 6595 C C . LEU D 1 145 ? -40.063 -52.952 22.642 1.00 22.63 145 LEU D C 1
ATOM 6596 O O . LEU D 1 145 ? -41.119 -52.719 23.224 1.00 19.56 145 LEU D O 1
ATOM 6601 N N . LEU D 1 146 ? -39.711 -54.186 22.278 1.00 16.65 146 LEU D N 1
ATOM 6602 C CA . LEU D 1 146 ? -40.587 -55.317 22.552 1.00 16.82 146 LEU D CA 1
ATOM 6603 C C . LEU D 1 146 ? -40.811 -55.535 24.056 1.00 16.27 146 LEU D C 1
ATOM 6604 O O . LEU D 1 146 ? -41.932 -55.789 24.486 1.00 20.70 146 LEU D O 1
ATOM 6609 N N . ARG D 1 147 ? -39.742 -55.449 24.845 1.00 16.11 147 ARG D N 1
ATOM 6610 C CA . ARG D 1 147 ? -39.839 -55.624 26.292 1.00 19.60 147 ARG D CA 1
ATOM 6611 C C . ARG D 1 147 ? -40.704 -54.537 26.929 1.00 21.21 147 ARG D C 1
ATOM 6612 O O . ARG D 1 147 ? -41.501 -54.806 27.815 1.00 19.08 147 ARG D O 1
ATOM 6620 N N . THR D 1 148 ? -40.524 -53.303 26.470 1.00 22.46 148 THR D N 1
ATOM 6621 C CA . THR D 1 148 ? -41.291 -52.173 26.987 1.00 21.55 148 THR D CA 1
ATOM 6622 C C . THR D 1 148 ? -42.750 -52.392 26.619 1.00 15.50 148 THR D C 1
ATOM 6623 O O . THR D 1 148 ? -43.655 -52.228 27.450 1.00 20.50 148 THR D O 1
ATOM 6627 N N . LEU D 1 149 ? -42.996 -52.796 25.383 1.00 17.44 149 LEU D N 1
ATOM 6628 C CA . LEU D 1 149 ? -44.371 -53.047 24.996 1.00 21.28 149 LEU D CA 1
ATOM 6629 C C . LEU D 1 149 ? -44.991 -54.165 25.828 1.00 23.78 149 LEU D C 1
ATOM 6630 O O . LEU D 1 149 ? -46.171 -54.091 26.163 1.00 21.98 149 LEU D O 1
ATOM 6635 N N . GLU D 1 150 ? -44.214 -55.193 26.183 1.00 26.59 150 GLU D N 1
ATOM 6636 C CA . GLU D 1 150 ? -44.771 -56.281 27.003 1.00 25.26 150 GLU D CA 1
ATOM 6637 C C . GLU D 1 150 ? -45.209 -55.696 28.335 1.00 22.65 150 GLU D C 1
ATOM 6638 O O . GLU D 1 150 ? -46.262 -56.027 28.861 1.00 20.54 150 GLU D O 1
ATOM 6644 N N . THR D 1 151 ? -44.369 -54.840 28.898 1.00 24.17 151 THR D N 1
ATOM 6645 C CA . THR D 1 151 ? -44.695 -54.236 30.175 1.00 22.71 151 THR D CA 1
ATOM 6646 C C . THR D 1 151 ? -45.953 -53.360 30.065 1.00 23.01 151 THR D C 1
ATOM 6647 O O . THR D 1 151 ? -46.868 -53.473 30.879 1.00 19.96 151 THR D O 1
ATOM 6651 N N . LEU D 1 152 ? -46.006 -52.502 29.047 1.00 22.86 152 LEU D N 1
ATOM 6652 C CA . LEU D 1 152 ? -47.155 -51.609 28.887 1.00 22.66 152 LEU D CA 1
ATOM 6653 C C . LEU D 1 152 ? -48.456 -52.358 28.730 1.00 25.01 152 LEU D C 1
ATOM 6654 O O . LEU D 1 152 ? -49.461 -52.001 29.352 1.00 21.73 152 LEU D O 1
ATOM 6659 N N . LEU D 1 153 ? -48.429 -53.421 27.926 1.00 24.14 153 LEU D N 1
ATOM 6660 C CA . LEU D 1 153 ? -49.633 -54.192 27.657 1.00 27.82 153 LEU D CA 1
ATOM 6661 C C . LEU D 1 153 ? -50.183 -55.059 28.802 1.00 31.28 153 LEU D C 1
ATOM 6662 O O . LEU D 1 153 ? -51.217 -55.703 28.630 1.00 31.32 153 LEU D O 1
ATOM 6667 N N . ARG D 1 154 ? -49.506 -55.083 29.951 1.00 28.35 154 ARG D N 1
ATOM 6668 C CA . ARG D 1 154 ? -49.991 -55.842 31.112 1.00 30.20 154 ARG D CA 1
ATOM 6669 C C . ARG D 1 154 ? -50.623 -54.846 32.079 1.00 32.94 154 ARG D C 1
ATOM 6670 O O . ARG D 1 154 ? -51.242 -55.233 33.072 1.00 30.09 154 ARG D O 1
ATOM 6678 N N . LEU D 1 155 ? -50.430 -53.561 31.786 1.00 26.52 155 LEU D N 1
ATOM 6679 C CA . LEU D 1 155 ? -50.953 -52.462 32.592 1.00 28.38 155 LEU D CA 1
ATOM 6680 C C . LEU D 1 155 ? -52.480 -52.409 32.564 1.00 29.94 155 LEU D C 1
ATOM 6681 O O . LEU D 1 155 ? -53.109 -52.797 31.581 1.00 28.43 155 LEU D O 1
ATOM 6686 N N . GLU D 1 156 ? -53.073 -51.914 33.642 1.00 29.55 156 GLU D N 1
ATOM 6687 C CA . GLU D 1 156 ? -54.520 -51.768 33.702 1.00 34.28 156 GLU D CA 1
ATOM 6688 C C . GLU D 1 156 ? -54.861 -50.694 32.664 1.00 31.67 156 GLU D C 1
ATOM 6689 O O . GLU D 1 156 ? -54.154 -49.690 32.549 1.00 32.00 156 GLU D O 1
ATOM 6695 N N . ARG D 1 157 ? -55.923 -50.896 31.896 1.00 33.18 157 ARG D N 1
ATOM 6696 C CA . ARG D 1 157 ? -56.271 -49.913 30.878 1.00 38.48 157 ARG D CA 1
ATOM 6697 C C . ARG D 1 157 ? -57.445 -49.019 31.269 1.00 39.73 157 ARG D C 1
ATOM 6698 O O . ARG D 1 157 ? -58.313 -49.411 32.051 1.00 41.06 157 ARG D O 1
ATOM 6706 N N . PRO D 1 158 ? -57.468 -47.789 30.743 1.00 38.89 158 PRO D N 1
ATOM 6707 C CA . PRO D 1 158 ? -56.471 -47.217 29.824 1.00 33.84 158 PRO D CA 1
ATOM 6708 C C . PRO D 1 158 ? -55.255 -46.612 30.536 1.00 29.11 158 PRO D C 1
ATOM 6709 O O . PRO D 1 158 ? -55.334 -46.262 31.697 1.00 26.59 158 PRO D O 1
ATOM 6713 N N . PHE D 1 159 ? -54.134 -46.479 29.831 1.00 24.48 159 PHE D N 1
ATOM 6714 C CA . PHE D 1 159 ? -52.927 -45.898 30.427 1.00 21.82 159 PHE D CA 1
ATOM 6715 C C . PHE D 1 159 ? -52.347 -44.870 29.467 1.00 18.83 159 PHE D C 1
ATOM 6716 O O . PHE D 1 159 ? -52.697 -44.853 28.285 1.00 22.05 159 PHE D O 1
ATOM 6724 N N . LEU D 1 160 ? -51.482 -44.005 29.981 1.00 16.70 160 LEU D N 1
ATOM 6725 C CA . LEU D 1 160 ? -50.815 -42.988 29.175 1.00 18.46 160 LEU D CA 1
ATOM 6726 C C . LEU D 1 160 ? -49.402 -42.942 29.731 1.00 22.51 160 LEU D C 1
ATOM 6727 O O . LEU D 1 160 ? -49.179 -42.469 30.856 1.00 23.98 160 LEU D O 1
ATOM 6732 N N . VAL D 1 161 ? -48.444 -43.412 28.934 1.00 21.77 161 VAL D N 1
ATOM 6733 C CA . VAL D 1 161 ? -47.053 -43.504 29.378 1.00 18.77 161 VAL D CA 1
ATOM 6734 C C . VAL D 1 161 ? -46.029 -42.878 28.443 1.00 18.40 161 VAL D C 1
ATOM 6735 O O . VAL D 1 161 ? -46.104 -43.039 27.222 1.00 19.76 161 VAL D O 1
ATOM 6739 N N . ASN D 1 162 ? -45.070 -42.165 29.028 1.00 17.65 162 ASN D N 1
ATOM 6740 C CA . ASN D 1 162 ? -44.008 -41.517 28.259 1.00 18.44 162 ASN D CA 1
ATOM 6741 C C . ASN D 1 162 ? -42.735 -42.336 28.444 1.00 16.25 162 ASN D C 1
ATOM 6742 O O . ASN D 1 162 ? -42.207 -42.458 29.553 1.00 20.17 162 ASN D O 1
ATOM 6747 N N . VAL D 1 163 ? -42.238 -42.864 27.340 1.00 18.17 163 VAL D N 1
ATOM 6748 C CA . VAL D 1 163 ? -41.060 -43.728 27.346 1.00 19.91 163 VAL D CA 1
ATOM 6749 C C . VAL D 1 163 ? -39.845 -43.109 26.666 1.00 12.50 163 VAL D C 1
ATOM 6750 O O . VAL D 1 163 ? -39.955 -42.616 25.548 1.00 17.42 163 VAL D O 1
ATOM 6754 N N . ASN D 1 164 ? -38.700 -43.114 27.346 1.00 13.72 164 ASN D N 1
ATOM 6755 C CA . ASN D 1 164 ? -37.438 -42.661 26.733 1.00 16.81 164 ASN D CA 1
ATOM 6756 C C . ASN D 1 164 ? -36.431 -43.809 26.827 1.00 21.01 164 ASN D C 1
ATOM 6757 O O . ASN D 1 164 ? -36.195 -44.350 27.909 1.00 20.25 164 ASN D O 1
ATOM 6762 N N . LEU D 1 165 ? -35.846 -44.182 25.700 1.00 21.46 165 LEU D N 1
ATOM 6763 C CA . LEU D 1 165 ? -34.880 -45.265 25.700 1.00 22.70 165 LEU D CA 1
ATOM 6764 C C . LEU D 1 165 ? -33.499 -44.758 25.368 1.00 22.30 165 LEU D C 1
ATOM 6765 O O . LEU D 1 165 ? -33.305 -44.029 24.391 1.00 26.72 165 LEU D O 1
ATOM 6770 N N . PRO D 1 166 ? -32.517 -45.116 26.190 1.00 24.39 166 PRO D N 1
ATOM 6771 C CA . PRO D 1 166 ? -31.175 -44.648 25.857 1.00 23.44 166 PRO D CA 1
ATOM 6772 C C . PRO D 1 166 ? -30.742 -45.428 24.617 1.00 23.35 166 PRO D C 1
ATOM 6773 O O . PRO D 1 166 ? -31.403 -46.393 24.230 1.00 22.00 166 PRO D O 1
ATOM 6777 N N . LEU D 1 167 ? -29.653 -45.009 23.986 1.00 25.09 167 LEU D N 1
ATOM 6778 C CA . LEU D 1 167 ? -29.159 -45.673 22.787 1.00 29.82 167 LEU D CA 1
ATOM 6779 C C . LEU D 1 167 ? -28.817 -47.142 23.017 1.00 27.54 167 LEU D C 1
ATOM 6780 O O . LEU D 1 167 ? -29.074 -47.980 22.158 1.00 26.12 167 LEU D O 1
ATOM 6785 N N . ARG D 1 168 ? -28.248 -47.440 24.182 1.00 28.33 168 ARG D N 1
ATOM 6786 C CA . ARG D 1 168 ? -27.858 -48.800 24.539 1.00 29.60 168 ARG D CA 1
ATOM 6787 C C . ARG D 1 168 ? -28.307 -49.016 25.973 1.00 25.26 168 ARG D C 1
ATOM 6788 O O . ARG D 1 168 ? -27.550 -48.792 26.911 1.00 26.78 168 ARG D O 1
ATOM 6796 N N . PRO D 1 169 ? -29.566 -49.464 26.157 1.00 22.37 169 PRO D N 1
ATOM 6797 C CA . PRO D 1 169 ? -30.145 -49.699 27.481 1.00 24.20 169 PRO D CA 1
ATOM 6798 C C . PRO D 1 169 ? -29.617 -50.914 28.210 1.00 26.87 169 PRO D C 1
ATOM 6799 O O . PRO D 1 169 ? -29.251 -51.912 27.589 1.00 29.31 169 PRO D O 1
ATOM 6803 N N . LYS D 1 170 ? -29.616 -50.828 29.535 1.00 26.19 170 LYS D N 1
ATOM 6804 C CA . LYS D 1 170 ? -29.154 -51.913 30.389 1.00 29.95 170 LYS D CA 1
ATOM 6805 C C . LYS D 1 170 ? -30.285 -52.337 31.322 1.00 30.45 170 LYS D C 1
ATOM 6806 O O . LYS D 1 170 ? -30.152 -53.293 32.087 1.00 29.38 170 LYS D O 1
ATOM 6812 N N . GLY D 1 171 ? -31.397 -51.612 31.286 1.00 24.75 171 GLY D N 1
ATOM 6813 C CA . GLY D 1 171 ? -32.500 -51.975 32.151 1.00 21.68 171 GLY D CA 1
ATOM 6814 C C . GLY D 1 171 ? -33.720 -51.122 31.900 1.00 23.57 171 GLY D C 1
ATOM 6815 O O . GLY D 1 171 ? -33.744 -50.312 30.972 1.00 20.77 171 GLY D O 1
ATOM 6816 N N . PHE D 1 172 ? -34.725 -51.309 32.747 1.00 23.99 172 PHE D N 1
ATOM 6817 C CA . PHE D 1 172 ? -35.993 -50.590 32.669 1.00 24.68 172 PHE D CA 1
ATOM 6818 C C . PHE D 1 172 ? -36.392 -50.077 34.045 1.00 28.85 172 PHE D C 1
ATOM 6819 O O . PHE D 1 172 ? -36.267 -50.808 35.037 1.00 19.07 172 PHE D O 1
ATOM 6827 N N . LEU D 1 173 ? -36.882 -48.832 34.093 1.00 19.70 173 LEU D N 1
ATOM 6828 C CA . LEU D 1 173 ? -37.349 -48.226 35.334 1.00 20.79 173 LEU D CA 1
ATOM 6829 C C . LEU D 1 173 ? -38.615 -47.410 35.166 1.00 22.04 173 LEU D C 1
ATOM 6830 O O . LEU D 1 173 ? -38.735 -46.657 34.189 1.00 20.91 173 LEU D O 1
ATOM 6835 N N . TRP D 1 174 ? -39.566 -47.575 36.086 1.00 18.05 174 TRP D N 1
ATOM 6836 C CA . TRP D 1 174 ? -40.770 -46.739 36.065 1.00 24.49 174 TRP D CA 1
ATOM 6837 C C . TRP D 1 174 ? -40.228 -45.453 36.697 1.00 27.36 174 TRP D C 1
ATOM 6838 O O . TRP D 1 174 ? -39.490 -45.524 37.683 1.00 26.81 174 TRP D O 1
ATOM 6849 N N . THR D 1 175 ? -40.570 -44.291 36.147 1.00 23.46 175 THR D N 1
ATOM 6850 C CA . THR D 1 175 ? -40.021 -43.037 36.665 1.00 23.46 175 THR D CA 1
ATOM 6851 C C . THR D 1 175 ? -41.026 -41.892 36.807 1.00 26.45 175 THR D C 1
ATOM 6852 O O . THR D 1 175 ? -42.135 -41.942 36.277 1.00 19.33 175 THR D O 1
ATOM 6856 N N . ARG D 1 176 ? -40.620 -40.848 37.525 1.00 27.04 176 ARG D N 1
ATOM 6857 C CA . ARG D 1 176 ? -41.469 -39.669 37.646 1.00 25.43 176 ARG D CA 1
ATOM 6858 C C . ARG D 1 176 ? -40.766 -38.598 36.824 1.00 28.19 176 ARG D C 1
ATOM 6859 O O . ARG D 1 176 ? -39.545 -38.667 36.585 1.00 23.27 176 ARG D O 1
ATOM 6867 N N . GLN D 1 177 ? -41.527 -37.616 36.355 1.00 25.60 177 GLN D N 1
ATOM 6868 C CA . GLN D 1 177 ? -40.941 -36.557 35.551 1.00 24.69 177 GLN D CA 1
ATOM 6869 C C . GLN D 1 177 ? -39.951 -35.730 36.364 1.00 21.09 177 GLN D C 1
ATOM 6870 O O . GLN D 1 177 ? -40.193 -35.429 37.534 1.00 24.42 177 GLN D O 1
ATOM 6876 N N . SER D 1 178 ? -38.836 -35.373 35.742 1.00 19.45 178 SER D N 1
ATOM 6877 C CA . SER D 1 178 ? -37.842 -34.543 36.414 1.00 24.44 178 SER D CA 1
ATOM 6878 C C . SER D 1 178 ? -38.443 -33.149 36.402 1.00 25.58 178 SER D C 1
ATOM 6879 O O . SER D 1 178 ? -38.975 -32.734 35.384 1.00 23.14 178 SER D O 1
ATOM 6882 N N . VAL D 1 179 ? -38.390 -32.447 37.529 1.00 26.23 179 VAL D N 1
ATOM 6883 C CA . VAL D 1 179 ? -38.936 -31.094 37.595 1.00 29.95 179 VAL D CA 1
ATOM 6884 C C . VAL D 1 179 ? -37.922 -30.218 38.302 1.00 30.42 179 VAL D C 1
ATOM 6885 O O . VAL D 1 179 ? -37.921 -30.130 39.518 1.00 39.87 179 VAL D O 1
ATOM 6889 N N . ARG D 1 180 ? -37.047 -29.582 37.541 1.00 32.47 180 ARG D N 1
ATOM 6890 C CA . ARG D 1 180 ? -36.049 -28.716 38.131 1.00 28.81 180 ARG D CA 1
ATOM 6891 C C . ARG D 1 180 ? -36.351 -27.260 37.830 1.00 30.81 180 ARG D C 1
ATOM 6892 O O . ARG D 1 180 ? -37.067 -26.943 36.871 1.00 25.76 180 ARG D O 1
ATOM 6900 N N . ALA D 1 181 ? -35.826 -26.376 38.670 1.00 26.97 181 ALA D N 1
ATOM 6901 C CA . ALA D 1 181 ? -35.979 -24.951 38.452 1.00 29.01 181 ALA D CA 1
ATOM 6902 C C . ALA D 1 181 ? -34.800 -24.605 37.547 1.00 30.54 181 ALA D C 1
ATOM 6903 O O . ALA D 1 181 ? -33.790 -25.313 37.540 1.00 24.30 181 ALA D O 1
ATOM 6905 N N . TYR D 1 182 ? -34.933 -23.540 36.767 1.00 30.45 182 TYR D N 1
ATOM 6906 C CA . TYR D 1 182 ? -33.850 -23.118 35.884 1.00 31.01 182 TYR D CA 1
ATOM 6907 C C . TYR D 1 182 ? -33.346 -21.735 36.242 1.00 32.73 182 TYR D C 1
ATOM 6908 O O . TYR D 1 182 ? -34.052 -20.941 36.867 1.00 32.23 182 TYR D O 1
ATOM 6917 N N . GLU D 1 183 ? -32.101 -21.468 35.860 1.00 34.12 183 GLU D N 1
ATOM 6918 C CA . GLU D 1 183 ? -31.484 -20.173 36.085 1.00 38.08 183 GLU D CA 1
ATOM 6919 C C . GLU D 1 183 ? -31.429 -19.565 34.695 1.00 38.74 183 GLU D C 1
ATOM 6920 O O . GLU D 1 183 ? -30.920 -20.187 33.759 1.00 37.97 183 GLU D O 1
ATOM 6926 N N . GLY D 1 184 ? -31.973 -18.367 34.547 1.00 38.52 184 GLY D N 1
ATOM 6927 C CA . GLY D 1 184 ? -31.948 -17.744 33.244 1.00 39.92 184 GLY D CA 1
ATOM 6928 C C . GLY D 1 184 ? -30.541 -17.294 32.922 1.00 39.25 184 GLY D C 1
ATOM 6929 O O . GLY D 1 184 ? -29.797 -16.873 33.806 1.00 40.40 184 GLY D O 1
ATOM 6930 N N . VAL D 1 185 ? -30.160 -17.411 31.661 1.00 37.92 185 VAL D N 1
ATOM 6931 C CA . VAL D 1 185 ? -28.842 -16.964 31.234 1.00 34.54 185 VAL D CA 1
ATOM 6932 C C . VAL D 1 185 ? -29.024 -16.325 29.864 1.00 32.89 185 VAL D C 1
ATOM 6933 O O . VAL D 1 185 ? -29.456 -16.987 28.921 1.00 31.14 185 VAL D O 1
ATOM 6937 N N . VAL D 1 186 ? -28.709 -15.036 29.771 1.00 31.93 186 VAL D N 1
ATOM 6938 C CA . VAL D 1 186 ? -28.811 -14.296 28.519 1.00 33.51 186 VAL D CA 1
ATOM 6939 C C . VAL D 1 186 ? -27.454 -13.682 28.214 1.00 36.06 186 VAL D C 1
ATOM 6940 O O . VAL D 1 186 ? -26.881 -12.985 29.049 1.00 35.41 186 VAL D O 1
ATOM 6944 N N . ILE D 1 187 ? -26.933 -13.943 27.025 1.00 35.85 187 ILE D N 1
ATOM 6945 C CA . ILE D 1 187 ? -25.643 -13.377 26.659 1.00 37.36 187 ILE D CA 1
ATOM 6946 C C . ILE D 1 187 ? -25.774 -12.515 25.400 1.00 32.39 187 ILE D C 1
ATOM 6947 O O . ILE D 1 187 ? -26.075 -13.001 24.309 1.00 31.02 187 ILE D O 1
ATOM 6952 N N . PRO D 1 188 ? -25.607 -11.199 25.559 1.00 31.45 188 PRO D N 1
ATOM 6953 C CA . PRO D 1 188 ? -25.705 -10.275 24.428 1.00 35.34 188 PRO D CA 1
ATOM 6954 C C . PRO D 1 188 ? -24.604 -10.555 23.400 1.00 36.23 188 PRO D C 1
ATOM 6955 O O . PRO D 1 188 ? -23.548 -11.075 23.739 1.00 37.29 188 PRO D O 1
ATOM 6959 N N . GLY D 1 189 ? -24.872 -10.218 22.144 1.00 34.38 189 GLY D N 1
ATOM 6960 C CA . GLY D 1 189 ? -23.894 -10.417 21.096 1.00 33.63 189 GLY D CA 1
ATOM 6961 C C . GLY D 1 189 ? -24.156 -9.423 19.985 1.00 36.61 189 GLY D C 1
ATOM 6962 O O . GLY D 1 189 ? -25.090 -8.624 20.068 1.00 32.37 189 GLY D O 1
ATOM 6963 N N . GLU D 1 190 ? -23.319 -9.454 18.953 1.00 37.13 190 GLU D N 1
ATOM 6964 C CA . GLU D 1 190 ? -23.479 -8.575 17.798 1.00 39.46 190 GLU D CA 1
ATOM 6965 C C . GLU D 1 190 ? -23.093 -9.385 16.567 1.00 37.71 190 GLU D C 1
ATOM 6966 O O . GLU D 1 190 ? -22.099 -10.105 16.585 1.00 38.40 190 GLU D O 1
ATOM 6972 N N . ASP D 1 191 ? -23.879 -9.272 15.508 1.00 36.04 191 ASP D N 1
ATOM 6973 C CA . ASP D 1 191 ? -23.586 -9.996 14.284 1.00 42.23 191 ASP D CA 1
ATOM 6974 C C . ASP D 1 191 ? -22.457 -9.265 13.551 1.00 46.58 191 ASP D C 1
ATOM 6975 O O . ASP D 1 191 ? -22.095 -8.145 13.917 1.00 42.08 191 ASP D O 1
ATOM 6980 N N . PRO D 1 192 ? -21.867 -9.896 12.524 1.00 50.38 192 PRO D N 1
ATOM 6981 C CA . PRO D 1 192 ? -20.778 -9.252 11.776 1.00 54.01 192 PRO D CA 1
ATOM 6982 C C . PRO D 1 192 ? -21.032 -7.809 11.319 1.00 53.66 192 PRO D C 1
ATOM 6983 O O . PRO D 1 192 ? -20.083 -7.058 11.073 1.00 50.70 192 PRO D O 1
ATOM 6987 N N . MET D 1 193 ? -22.301 -7.425 11.209 1.00 54.08 193 MET D N 1
ATOM 6988 C CA . MET D 1 193 ? -22.662 -6.070 10.790 1.00 53.60 193 MET D CA 1
ATOM 6989 C C . MET D 1 193 ? -22.845 -5.151 11.995 1.00 53.53 193 MET D C 1
ATOM 6990 O O . MET D 1 193 ? -23.362 -4.039 11.867 1.00 53.33 193 MET D O 1
ATOM 6995 N N . GLY D 1 194 ? -22.430 -5.625 13.165 1.00 51.26 194 GLY D N 1
ATOM 6996 C CA . GLY D 1 194 ? -22.557 -4.829 14.370 1.00 48.27 194 GLY D CA 1
ATOM 6997 C C . GLY D 1 194 ? -23.945 -4.779 14.987 1.00 48.31 194 GLY D C 1
ATOM 6998 O O . GLY D 1 194 ? -24.120 -4.156 16.033 1.00 50.24 194 GLY D O 1
ATOM 6999 N N . ARG D 1 195 ? -24.929 -5.417 14.353 1.00 46.17 195 ARG D N 1
ATOM 7000 C CA . ARG D 1 195 ? -26.303 -5.435 14.875 1.00 45.97 195 ARG D CA 1
ATOM 7001 C C . ARG D 1 195 ? -26.393 -6.312 16.133 1.00 42.95 195 ARG D C 1
ATOM 7002 O O . ARG D 1 195 ? -25.880 -7.433 16.164 1.00 42.98 195 ARG D O 1
ATOM 7010 N N . PRO D 1 196 ? -27.062 -5.815 17.183 1.00 37.76 196 PRO D N 1
ATOM 7011 C CA . PRO D 1 196 ? -27.197 -6.574 18.432 1.00 36.20 196 PRO D CA 1
ATOM 7012 C C . PRO D 1 196 ? -28.175 -7.752 18.366 1.00 29.34 196 PRO D C 1
ATOM 7013 O O . PRO D 1 196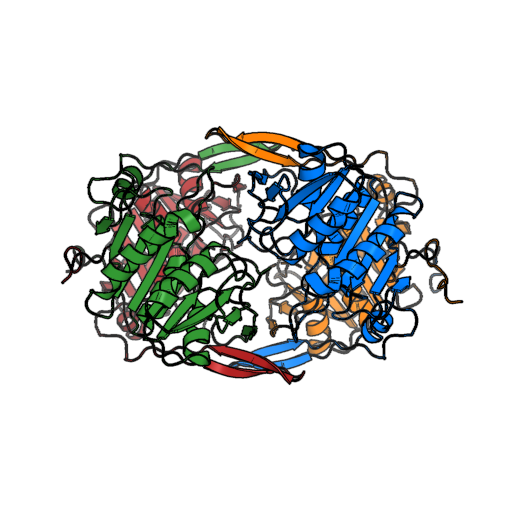 ? -29.103 -7.770 17.561 1.00 24.37 196 PRO D O 1
ATOM 7017 N N . PHE D 1 197 ? -27.938 -8.740 19.215 1.00 26.09 197 PHE D N 1
ATOM 7018 C CA . PHE D 1 197 ? -28.815 -9.898 19.306 1.00 30.40 197 PHE D CA 1
ATOM 7019 C C . PHE D 1 197 ? -28.568 -10.542 20.661 1.00 29.52 197 PHE D C 1
ATOM 7020 O O . PHE D 1 197 ? -27.685 -10.107 21.402 1.00 29.61 197 PHE D O 1
ATOM 7028 N N . TYR D 1 198 ? -29.340 -11.570 20.992 1.00 28.66 198 TYR D N 1
ATOM 7029 C CA . TYR D 1 198 ? -29.170 -12.237 22.275 1.00 27.99 198 TYR D CA 1
ATOM 7030 C C . TYR D 1 198 ? -29.169 -13.758 22.167 1.00 32.05 198 TYR D C 1
ATOM 7031 O O . TYR D 1 198 ? -29.920 -14.332 21.380 1.00 30.35 198 TYR D O 1
ATOM 7040 N N . TRP D 1 199 ? -28.313 -14.392 22.965 1.00 29.32 199 TRP D N 1
ATOM 7041 C CA . TRP D 1 199 ? -28.248 -15.846 23.039 1.00 31.06 199 TRP D CA 1
ATOM 7042 C C . TRP D 1 199 ? -28.925 -16.189 24.365 1.00 28.83 199 TRP D C 1
ATOM 7043 O O . TRP D 1 199 ? -28.675 -15.521 25.365 1.00 25.98 199 TRP D O 1
ATOM 7054 N N . PHE D 1 200 ? -29.769 -17.215 24.379 1.00 28.03 200 PHE D N 1
ATOM 7055 C CA . PHE D 1 200 ? -30.406 -17.650 25.624 1.00 28.97 200 PHE D CA 1
ATOM 7056 C C . PHE D 1 200 ? -29.774 -18.988 25.978 1.00 28.46 200 PHE D C 1
ATOM 7057 O O . PHE D 1 200 ? -29.650 -19.867 25.123 1.00 27.10 200 PHE D O 1
ATOM 7065 N N . ALA D 1 201 ? -29.363 -19.147 27.226 1.00 27.02 201 ALA D N 1
ATOM 7066 C CA . ALA D 1 201 ? -28.766 -20.413 27.632 1.00 33.34 201 ALA D CA 1
ATOM 7067 C C . ALA D 1 201 ? -29.217 -20.771 29.042 1.00 29.89 201 ALA D C 1
ATOM 7068 O O . ALA D 1 201 ? -28.408 -20.878 29.954 1.00 35.19 201 ALA D O 1
ATOM 7070 N N . PRO D 1 202 ? -30.528 -20.952 29.243 1.00 31.58 202 PRO D N 1
ATOM 7071 C CA . PRO D 1 202 ? -30.971 -21.294 30.591 1.00 33.49 202 PRO D CA 1
ATOM 7072 C C . PRO D 1 202 ? -30.454 -22.675 30.980 1.00 32.15 202 PRO D C 1
ATOM 7073 O O . PRO D 1 202 ? -30.320 -23.555 30.134 1.00 37.39 202 PRO D O 1
ATOM 7077 N N . ARG D 1 203 ? -30.176 -22.863 32.260 1.00 35.14 203 ARG D N 1
ATOM 7078 C CA . ARG D 1 203 ? -29.692 -24.149 32.728 1.00 39.38 203 ARG D CA 1
ATOM 7079 C C . ARG D 1 203 ? -30.346 -24.537 34.044 1.00 38.57 203 ARG D C 1
ATOM 7080 O O . ARG D 1 203 ? -30.681 -23.678 34.863 1.00 38.55 203 ARG D O 1
ATOM 7088 N N . PRO D 1 204 ? -30.547 -25.849 34.257 1.00 40.99 204 PRO D N 1
ATOM 7089 C CA . PRO D 1 204 ? -31.167 -26.350 35.484 1.00 40.49 204 PRO D CA 1
ATOM 7090 C C . PRO D 1 204 ? -30.294 -25.987 36.677 1.00 39.74 204 PRO D C 1
ATOM 7091 O O . PRO D 1 204 ? -29.075 -25.869 36.546 1.00 35.16 204 PRO D O 1
ATOM 7095 N N . LEU D 1 205 ? -30.918 -25.800 37.832 1.00 38.27 205 LEU D N 1
ATOM 7096 C CA . LEU D 1 205 ? -30.181 -25.434 39.035 1.00 40.81 205 LEU D CA 1
ATOM 7097 C C . LEU D 1 205 ? -29.419 -26.587 39.708 1.00 44.81 205 LEU D C 1
ATOM 7098 O O . LEU D 1 205 ? -28.321 -26.391 40.256 1.00 46.64 205 LEU D O 1
ATOM 7103 N N . LYS D 1 206 ? -29.980 -27.789 39.662 1.00 37.90 206 LYS D N 1
ATOM 7104 C CA . LYS D 1 206 ? -29.317 -28.928 40.279 1.00 36.16 206 LYS D CA 1
ATOM 7105 C C . LYS D 1 206 ? -29.336 -30.120 39.341 1.00 35.77 206 LYS D C 1
ATOM 7106 O O . LYS D 1 206 ? -29.900 -30.053 38.253 1.00 31.92 206 LYS D O 1
ATOM 7112 N N . GLU D 1 207 ? -28.716 -31.219 39.746 1.00 37.30 207 GLU D N 1
ATOM 7113 C CA . GLU D 1 207 ? -28.708 -32.396 38.890 1.00 37.79 207 GLU D CA 1
ATOM 7114 C C . GLU D 1 207 ? -30.025 -33.150 39.046 1.00 32.68 207 GLU D C 1
ATOM 7115 O O . GLU D 1 207 ? -30.694 -33.035 40.069 1.00 28.76 207 GLU D O 1
ATOM 7121 N N . ALA D 1 208 ? -30.401 -33.910 38.026 1.00 33.83 208 ALA D N 1
ATOM 7122 C CA . ALA D 1 208 ? -31.646 -34.677 38.067 1.00 32.59 208 ALA D CA 1
ATOM 7123 C C . ALA D 1 208 ? -31.670 -35.598 39.284 1.00 33.16 208 ALA D C 1
ATOM 7124 O O . ALA D 1 208 ? -30.666 -36.242 39.600 1.00 32.35 208 ALA D O 1
ATOM 7126 N N . GLU D 1 209 ? -32.814 -35.665 39.958 1.00 28.45 209 GLU D N 1
ATOM 7127 C CA . GLU D 1 209 ? -32.948 -36.514 41.137 1.00 31.91 209 GLU D CA 1
ATOM 7128 C C . GLU D 1 209 ? -33.070 -37.969 40.750 1.00 33.52 209 GLU D C 1
ATOM 7129 O O . GLU D 1 209 ? -33.631 -38.304 39.700 1.00 27.24 209 GLU D O 1
ATOM 7135 N N . GLU D 1 210 ? -32.548 -38.834 41.611 1.00 30.94 210 GLU D N 1
ATOM 7136 C CA . GLU D 1 210 ? -32.610 -40.268 41.374 1.00 30.06 210 GLU D CA 1
ATOM 7137 C C . GLU D 1 210 ? -34.080 -40.678 41.369 1.00 24.23 210 GLU D C 1
ATOM 7138 O O . GLU D 1 210 ? -34.843 -40.273 42.240 1.00 27.31 210 GLU D O 1
ATOM 7144 N N . GLY D 1 211 ? -34.478 -41.493 40.399 1.00 26.08 211 GLY D N 1
ATOM 7145 C CA . GLY D 1 211 ? -35.867 -41.909 40.333 1.00 20.07 211 GLY D CA 1
ATOM 7146 C C . GLY D 1 211 ? -36.621 -41.143 39.249 1.00 28.43 211 GLY D C 1
ATOM 7147 O O . GLY D 1 211 ? -37.737 -41.534 38.858 1.00 26.77 211 GLY D O 1
ATOM 7148 N N . THR D 1 212 ? -36.029 -40.056 38.754 1.00 24.27 212 THR D N 1
ATOM 7149 C CA . THR D 1 212 ? -36.684 -39.275 37.705 1.00 24.31 212 THR D CA 1
ATOM 7150 C C . THR D 1 212 ? -36.331 -39.823 36.331 1.00 24.03 212 THR D C 1
ATOM 7151 O O . THR D 1 212 ? -35.361 -40.582 36.175 1.00 22.26 212 THR D O 1
ATOM 7155 N N . ASP D 1 213 ? -37.089 -39.403 35.323 1.00 22.82 213 ASP D N 1
ATOM 7156 C CA . ASP D 1 213 ? -36.843 -39.858 33.965 1.00 19.55 213 ASP D CA 1
ATOM 7157 C C . ASP D 1 213 ? -35.480 -39.474 33.436 1.00 23.91 213 ASP D C 1
ATOM 7158 O O . ASP D 1 213 ? -34.800 -40.295 32.797 1.00 18.32 213 ASP D O 1
ATOM 7163 N N . ARG D 1 214 ? -35.057 -38.244 33.703 1.00 19.81 214 ARG D N 1
ATOM 7164 C CA . ARG D 1 214 ? -33.762 -37.797 33.211 1.00 20.88 214 ARG D CA 1
ATOM 7165 C C . ARG D 1 214 ? -32.609 -38.578 33.875 1.00 26.49 214 ARG D C 1
ATOM 7166 O O . ARG D 1 214 ? -31.599 -38.900 33.229 1.00 25.23 214 ARG D O 1
ATOM 7174 N N . TRP D 1 215 ? -32.761 -38.869 35.164 1.00 24.82 215 TRP D N 1
ATOM 7175 C CA . TRP D 1 215 ? -31.748 -39.627 35.896 1.00 25.17 215 TRP D CA 1
ATOM 7176 C C . TRP D 1 215 ? -31.681 -41.047 35.327 1.00 23.53 215 TRP D C 1
ATOM 7177 O O . TRP D 1 215 ? -30.605 -41.570 35.049 1.00 22.02 215 TRP D O 1
ATOM 7188 N N . ALA D 1 216 ? -32.843 -41.659 35.147 1.00 23.44 216 ALA D N 1
ATOM 7189 C CA . ALA D 1 216 ? -32.909 -43.016 34.614 1.00 22.62 216 ALA D CA 1
ATOM 7190 C C . ALA D 1 216 ? -32.161 -43.193 33.296 1.00 25.24 216 ALA D C 1
ATOM 7191 O O . ALA D 1 216 ? -31.268 -44.046 33.193 1.00 24.73 216 ALA D O 1
ATOM 7193 N N . VAL D 1 217 ? -32.487 -42.395 32.284 1.00 24.85 217 VAL D N 1
ATOM 7194 C CA . VAL D 1 217 ? -31.797 -42.569 31.020 1.00 27.06 217 VAL D CA 1
ATOM 7195 C C . VAL D 1 217 ? -30.302 -42.271 31.132 1.00 30.86 217 VAL D C 1
ATOM 7196 O O . VAL D 1 217 ? -29.500 -42.917 30.460 1.00 28.06 217 VAL D O 1
ATOM 7200 N N . ALA D 1 218 ? -29.915 -41.311 31.973 1.00 30.24 218 ALA D N 1
ATOM 7201 C CA . ALA D 1 218 ? -28.482 -41.004 32.122 1.00 34.41 218 ALA D CA 1
ATOM 7202 C C . ALA D 1 218 ? -27.755 -42.209 32.733 1.00 35.71 218 ALA D C 1
ATOM 7203 O O . ALA D 1 218 ? -26.545 -42.370 32.548 1.00 36.06 218 ALA D O 1
ATOM 7205 N N . GLN D 1 219 ? -28.509 -43.049 33.443 1.00 31.72 219 GLN D N 1
ATOM 7206 C CA . GLN D 1 219 ? -27.976 -44.250 34.092 1.00 29.94 219 GLN D CA 1
ATOM 7207 C C . GLN D 1 219 ? -27.981 -45.422 33.113 1.00 30.17 219 GLN D C 1
ATOM 7208 O O . GLN D 1 219 ? -27.432 -46.490 33.389 1.00 29.67 219 GLN D O 1
ATOM 7214 N N . GLY D 1 220 ? -28.606 -45.211 31.959 1.00 29.47 220 GLY D N 1
ATOM 7215 C CA . GLY D 1 220 ? -28.663 -46.251 30.959 1.00 21.81 220 GLY D CA 1
ATOM 7216 C C . GLY D 1 220 ? -29.933 -47.076 30.982 1.00 24.28 220 GLY D C 1
ATOM 7217 O O . GLY D 1 220 ? -30.007 -48.097 30.307 1.00 24.26 220 GLY D O 1
ATOM 7218 N N . PHE D 1 221 ? -30.938 -46.639 31.735 1.00 19.53 221 PHE D N 1
ATOM 7219 C CA . PHE D 1 221 ? -32.203 -47.375 31.807 1.00 23.08 221 PHE D CA 1
ATOM 7220 C C . PHE D 1 221 ? -33.304 -46.771 30.952 1.00 24.78 221 PHE D C 1
ATOM 7221 O O . PHE D 1 221 ? -33.397 -45.537 30.827 1.00 19.02 221 PHE D O 1
ATOM 7229 N N . VAL D 1 222 ? -34.136 -47.643 30.378 1.00 19.87 222 VAL D N 1
ATOM 7230 C CA . VAL D 1 222 ? -35.304 -47.193 29.637 1.00 21.00 222 VAL D CA 1
ATOM 7231 C C . VAL D 1 222 ? -36.156 -46.540 30.744 1.00 23.64 222 VAL D C 1
ATOM 7232 O O . VAL D 1 222 ? -36.272 -47.074 31.857 1.00 19.85 222 VAL D O 1
ATOM 7236 N N . SER D 1 223 ? -36.719 -45.373 30.456 1.00 22.42 223 SER D N 1
ATOM 7237 C CA . SER D 1 223 ? -37.551 -44.658 31.424 1.00 20.83 223 SER D CA 1
ATOM 7238 C C . SER D 1 223 ? -39.024 -44.671 31.015 1.00 16.59 223 SER D C 1
ATOM 7239 O O . SER D 1 223 ? -39.343 -44.384 29.873 1.00 19.36 223 SER D O 1
ATOM 7242 N N . ALA D 1 224 ? -39.920 -45.002 31.938 1.00 17.91 224 ALA D N 1
ATOM 7243 C CA . ALA D 1 224 ? -41.345 -45.004 31.616 1.00 19.09 224 ALA D CA 1
ATOM 7244 C C . ALA D 1 224 ? -42.071 -44.193 32.679 1.00 23.06 224 ALA D C 1
ATOM 7245 O O . ALA D 1 224 ? -42.060 -44.554 33.860 1.00 18.67 224 ALA D O 1
ATOM 7247 N N . THR D 1 225 ? -42.708 -43.102 32.255 1.00 18.79 225 THR D N 1
ATOM 7248 C CA . THR D 1 225 ? -43.425 -42.243 33.186 1.00 17.92 225 THR D CA 1
ATOM 7249 C C . THR D 1 225 ? -44.915 -42.216 32.908 1.00 21.43 225 THR D C 1
ATOM 7250 O O . THR D 1 225 ? -45.353 -41.851 31.809 1.00 18.51 225 THR D O 1
ATOM 7254 N N . PRO D 1 226 ? -45.724 -42.623 33.885 1.00 19.12 226 PRO D N 1
ATOM 7255 C CA . PRO D 1 226 ? -47.158 -42.567 33.593 1.00 20.98 226 PRO D CA 1
ATOM 7256 C C . PRO D 1 226 ? -47.512 -41.084 33.728 1.00 22.76 226 PRO D C 1
ATOM 7257 O O . PRO D 1 226 ? -47.035 -40.422 34.658 1.00 22.52 226 PRO D O 1
ATOM 7261 N N . LEU D 1 227 ? -48.316 -40.571 32.799 1.00 22.15 227 LEU D N 1
ATOM 7262 C CA . LEU D 1 227 ? -48.699 -39.156 32.781 1.00 21.84 227 LEU D CA 1
ATOM 7263 C C . LEU D 1 227 ? -50.144 -38.866 33.163 1.00 24.57 227 LEU D C 1
ATOM 7264 O O . LEU D 1 227 ? -51.041 -39.687 32.923 1.00 22.19 227 LEU D O 1
ATOM 7269 N N . ARG D 1 228 ? -50.377 -37.679 33.726 1.00 23.68 228 ARG D N 1
ATOM 7270 C CA . ARG D 1 228 ? -51.737 -37.268 34.082 1.00 26.46 228 ARG D CA 1
ATOM 7271 C C . ARG D 1 228 ? -52.167 -36.183 33.106 1.00 26.04 228 ARG D C 1
ATOM 7272 O O . ARG D 1 228 ? -51.331 -35.473 32.536 1.00 25.84 228 ARG D O 1
ATOM 7280 N N . LEU D 1 229 ? -53.473 -36.055 32.920 1.00 25.13 229 LEU D N 1
ATOM 7281 C CA . LEU D 1 229 ? -54.031 -35.040 32.029 1.00 28.81 229 LEU D CA 1
ATOM 7282 C C . LEU D 1 229 ? -54.389 -33.776 32.811 1.00 27.29 229 LEU D C 1
ATOM 7283 O O . LEU D 1 229 ? -54.472 -32.681 32.249 1.00 26.53 229 LEU D O 1
ATOM 7288 N N . ASP D 1 230 ? -54.615 -33.953 34.108 1.00 23.05 230 ASP D N 1
ATOM 7289 C CA . ASP D 1 230 ? -55.031 -32.866 34.992 1.00 22.66 230 ASP D CA 1
ATOM 7290 C C . ASP D 1 230 ? -53.872 -31.987 35.430 1.00 20.62 230 ASP D C 1
ATOM 7291 O O . ASP D 1 230 ? -53.039 -32.406 36.228 1.00 21.20 230 ASP D O 1
ATOM 7296 N N . LEU D 1 231 ? -53.809 -30.771 34.894 1.00 19.01 231 LEU D N 1
ATOM 7297 C CA . LEU D 1 231 ? -52.736 -29.835 35.240 1.00 21.97 231 LEU D CA 1
ATOM 7298 C C . LEU D 1 231 ? -53.006 -29.060 36.540 1.00 17.96 231 LEU D C 1
ATOM 7299 O O . LEU D 1 231 ? -52.180 -28.259 36.982 1.00 19.22 231 LEU D O 1
ATOM 7304 N N . THR D 1 232 ? -54.157 -29.307 37.151 1.00 18.14 232 THR D N 1
ATOM 7305 C CA . THR D 1 232 ? -54.519 -28.629 38.397 1.00 19.46 232 THR D CA 1
ATOM 7306 C C . THR D 1 232 ? -53.572 -28.945 39.550 1.00 23.41 232 THR D C 1
ATOM 7307 O O . THR D 1 232 ? -53.240 -30.109 39.782 1.00 25.07 232 THR D O 1
ATOM 7311 N N . ASP D 1 233 ? -53.131 -27.920 40.276 1.00 16.64 233 ASP D N 1
ATOM 7312 C CA . ASP D 1 233 ? -52.294 -28.168 41.438 1.00 20.28 233 ASP D CA 1
ATOM 7313 C C . ASP D 1 233 ? -53.299 -28.156 42.599 1.00 26.25 233 ASP D C 1
ATOM 7314 O O . ASP D 1 233 ? -53.584 -27.109 43.183 1.00 22.56 233 ASP D O 1
ATOM 7319 N N . GLU D 1 234 ? -53.830 -29.331 42.917 1.00 25.23 234 GLU D N 1
ATOM 7320 C CA . GLU D 1 234 ? -54.825 -29.481 43.963 1.00 29.08 234 GLU D CA 1
ATOM 7321 C C . GLU D 1 234 ? -54.401 -29.053 45.371 1.00 31.62 234 GLU D C 1
ATOM 7322 O O . GLU D 1 234 ? -55.254 -28.835 46.235 1.00 30.29 234 GLU D O 1
ATOM 7328 N N . THR D 1 235 ? -53.102 -28.916 45.616 1.00 29.94 235 THR D N 1
ATOM 7329 C CA . THR D 1 235 ? -52.646 -28.496 46.935 1.00 30.17 235 THR D CA 1
ATOM 7330 C C . THR D 1 235 ? -52.897 -27.007 47.133 1.00 35.50 235 THR D C 1
ATOM 7331 O O . THR D 1 235 ? -52.680 -26.479 48.218 1.00 32.85 235 THR D O 1
ATOM 7335 N N . ARG D 1 236 ? -53.349 -26.318 46.091 1.00 32.90 236 ARG D N 1
ATOM 7336 C CA . ARG D 1 236 ? -53.600 -24.888 46.229 1.00 31.24 236 ARG D CA 1
ATOM 7337 C C . ARG D 1 236 ? -54.987 -24.410 45.804 1.00 33.07 236 ARG D C 1
ATOM 7338 O O . ARG D 1 236 ? -55.141 -23.263 45.386 1.00 37.19 236 ARG D O 1
ATOM 7346 N N . LEU D 1 237 ? -55.994 -25.268 45.923 1.00 34.46 237 LEU D N 1
ATOM 7347 C CA . LEU D 1 237 ? -57.348 -24.894 45.526 1.00 42.65 237 LEU D CA 1
ATOM 7348 C C . LEU D 1 237 ? -58.041 -23.961 46.529 1.00 48.69 237 LEU D C 1
ATOM 7349 O O . LEU D 1 237 ? -58.989 -23.252 46.182 1.00 49.07 237 LEU D O 1
ATOM 7354 N N . GLN D 1 238 ? -57.566 -23.958 47.770 1.00 50.32 238 GLN D N 1
ATOM 7355 C CA . GLN D 1 238 ? -58.123 -23.090 48.806 1.00 55.26 238 GLN D CA 1
ATOM 7356 C C . GLN D 1 238 ? -56.942 -22.411 49.496 1.00 57.73 238 GLN D C 1
ATOM 7357 O O . GLN D 1 238 ? -56.711 -22.593 50.695 1.00 61.20 238 GLN D O 1
ATOM 7363 N N . PRO D 1 239 ? -56.185 -21.607 48.735 1.00 57.74 239 PRO D N 1
ATOM 7364 C CA . PRO D 1 239 ? -55.001 -20.869 49.190 1.00 59.01 239 PRO D CA 1
ATOM 7365 C C . PRO D 1 239 ? -55.215 -19.884 50.332 1.00 63.57 239 PRO D C 1
ATOM 7366 O O . PRO D 1 239 ? -56.343 -19.466 50.612 1.00 65.04 239 PRO D O 1
ATOM 7370 N N . THR D 1 240 ? -54.113 -19.518 50.983 1.00 65.35 240 THR D N 1
ATOM 7371 C CA . THR D 1 240 ? -54.138 -18.572 52.093 1.00 67.63 240 THR D CA 1
ATOM 7372 C C . THR D 1 240 ? -53.831 -17.169 51.567 1.00 69.47 240 THR D C 1
ATOM 7373 O O . THR D 1 240 ? -53.467 -17.068 50.376 1.00 72.41 240 THR D O 1
#

Radius of gyration: 28.51 Å; Cα contacts (8 Å, |Δi|>4): 2435; chains: 4; bounding box: 56×84×85 Å

Foldseek 3Di:
DEEEFEEAVFLPDVFRLLLQQLCVVPHAYAYFYAHPDADDDAQDADPPDDWDKAFDFHDPPGPGHTYIHTNDALLNSLVVCVVVPPPHAEYEYDQDFADQAAPSLVRGSSLSNQVSCVVVVHAYEGHYEHHDPDTADSVQCSVVSNVVVVVSVVDDPRFYKYKYAYRAAPEADEAAGFYFDKDFDKAWDADPVRHIDIDTDIDGPDDTDPRHCVVQNVVRYIYMYTDDPDPDPVVDPPHDDDD/DEEEEEEAQFLPDPFRLLLQQLCVVPHAYAYEYEHRAAADDVDDKDKAFDFHDDPGDTHGYIHIPDHLLNSLVVCCVVPPPHAEYEYDQDAADCAAPNVVPHSQLRNQVSCVVVPHAYEGHYEHDDDDDQDSVQCSVVSNVVVVVCVVDDPRFYKYKYAYSHADEADEAAGFYFDKDWDKDWDADPVRHIDIDTDIDGDDDTDPRHCVVQVVVRYMYMYTDDDDPDPVVPDDDDPDD/DEEEFEEAPFPPDPFRQLLQQLCVVPHAYAYEYAHPDDPDDDQDADPPDDWDKAFDFHDPPHDTHGYIHTNGALLNRLVVCCVVPPPHAEYEYDQAEADQAAPSCVVGSRLSNQVSQVVVVHAYEGHYEHDDPDDADSVQCSVVSNVVVVVSVVDDPRFRKYKYAYRAADEEDEAAGFYFDKDWDKAWDADPVRHIDIDTDIGGDDDTDPRHPVVQVVVRYIYMYTDDPDPDPVVPPD/DEEEEEEQQFDPDPFRVLLQVLCVVPHQYAYEYEHRAAADDPDDKDKAFDADDPPDDTHGYIHINTALLNRLVVCCVVPDDHAEYEYDQAAADQAAPNVVVGRSLRNQVSCVVVVHAYEGHYEHCVPHDADSVQCSVVSNVVVVVCVVDDPRFYKYKYAYSHADEAAEAAGFYFDKDWDKDWDAPPVRHIDIDTDIDGPDDTDPRHQVNQVVVRYIYMYTDDPDPDPVVDPPHD

Solvent-accessible surface area: 36823 Å² total; per-residue (Å²): 78,61,1,0,0,0,0,20,10,8,0,42,0,56,0,0,19,17,0,0,32,0,0,37,100,52,23,98,7,21,0,0,0,10,14,29,71,49,87,75,80,52,44,69,18,34,74,0,45,3,5,7,5,38,97,24,64,14,50,161,125,22,72,138,10,54,7,45,46,0,85,12,12,11,0,0,0,0,4,0,0,37,76,50,16,37,102,11,62,3,0,0,0,0,1,13,22,14,36,11,8,1,58,51,0,4,45,7,5,1,2,3,0,0,10,21,0,55,9,20,45,34,4,0,0,1,0,0,0,39,31,92,78,92,44,14,89,34,78,44,2,91,82,63,3,34,88,0,2,88,10,2,35,169,32,125,114,62,1,6,2,1,0,1,1,10,35,166,18,148,13,31,30,38,2,75,5,5,65,29,49,27,74,25,32,17,65,80,25,122,4,71,100,47,97,90,5,32,20,2,8,30,106,45,101,95,153,23,104,137,34,8,0,51,61,0,21,81,77,12,54,0,0,0,0,2,5,64,25,18,0,0,24,74,123,56,45,174,27,104,53,50,217,71,60,2,0,0,0,0,39,56,4,2,166,8,80,0,0,21,17,0,0,36,0,0,40,100,61,20,94,8,24,0,0,0,4,38,122,88,40,25,23,76,32,67,2,2,25,10,71,97,27,99,10,45,150,195,37,77,139,10,56,7,46,53,0,122,27,36,8,1,0,0,0,0,0,0,37,77,48,17,40,107,13,72,3,0,0,0,0,0,16,55,16,36,10,8,1,67,54,0,10,43,9,3,0,1,6,0,0,8,19,0,70,18,25,50,32,5,0,0,1,0,0,0,37,76,132,90,73,119,17,75,32,84,46,2,87,82,58,3,38,98,0,3,94,7,2,34,94,11,125,137,62,1,6,3,1,0,1,0,13,29,157,18,149,12,28,63,51,3,82,6,4,60,30,44,30,70,36,27,21,73,79,24,115,12,61,119,39,92,64,11,27,24,0,31,30,134,49,106,104,150,21,106,142,34,12,0,51,65,0,22,85,85,12,56,0,1,0,0,6,11,44,17,31,0,6,22,107,126,52,53,88,94,83,162,68,221,77,55,1,0,0,0,0,20,7,8,0,36,1,63,0,0,25,17,0,0,33,0,0,37,96,51,20,100,8,20,0,0,0,11,13,27,91,57,54,59,80,54,52,44,19,38,74,0,44,4,5,6,6,32,96,15,71,16,46,171,128,31,66,147,7,52,7,44,18,0,84,14,21,13,0,0,0,0,6,0,0,36,80,51,17,38,105,13,67,4,0,1,0,0,1,14,30,16,35,12,6,2,56,49,1,13,42,8,5,0,2,6,0,1,6,17,0,53,14,22,48,32,4,0,0,1,0,0,0,36,41,132,79,93,73,15,84,29,75,48,3,91,84,62,2,37,128,0,2,78,32,2,31,195,12,112,128,63,1,6,2,1,0,0,1,12,29,162,20,148,16,49,71,62,2,74,5,4,64,41,48,26,83,28,27,15,59,83,22,120,5,68,113,48,94,77,5,31,18,3,8,33,119,47,96,147,152,21,108,137,26,4,0,49,61,0,22,85,80,11,49,0,0,0,0,6,6,45,25,40,0,0,28,89,130,67,35,171,76,66,1,0,0,0,0,46,57,3,0,159,9,82,0,0,72,17,0,0,44,0,0,42,101,46,20,95,8,21,0,0,0,5,36,121,84,48,22,22,106,41,65,2,2,24,8,66,104,23,99,41,67,190,165,37,82,117,18,55,7,52,45,0,127,23,37,8,1,0,0,0,1,0,0,38,79,49,16,35,111,10,69,2,0,1,0,0,1,17,65,10,30,14,5,1,62,44,0,12,49,7,4,2,1,4,0,0,5,18,0,61,10,24,48,32,5,0,0,1,0,0,0,14,71,115,88,71,130,19,85,32,85,39,3,89,58,46,2,38,131,2,2,73,45,1,28,180,42,140,125,60,3,7,2,1,0,1,0,12,24,172,18,146,14,63,64,63,2,72,4,5,62,31,43,32,70,38,49,22,73,76,19,126,8,54,106,42,69,76,8,26,20,0,32,21,113,43,105,99,153,22,83,128,25,4,1,53,62,0,18,83,75,13,47,0,1,0,0,6,10,52,22,46,0,6,25,93,110,51,53,172,36,112

Secondary structure (DSSP, 8-state):
-EEEEE-SS-TT-HHHHHHHHHHTTTSEEEEEEEPSS-----SS---SS-BEEEE-PPPTTS----EEEEES-HHHHHHHHHHHS-S--EEEEEEEES---GGGGGG-HHHHHHHHHHHTT-EEEEEEE--SSS---HHHHHHHHHHHHHHHTTS-SS-EEEEE--SS--EEEE-B-----EE--EEEEE-TTS-EEEEE--EESSPPPTTBHHHHHHTTEEEEEEB-S--B-TT-SS-----/-EEEEE-SS-TT-HHHHHHHHHHTTTSEEEEEEE-------SS-B-EEE-PPPTTS----EEEESS-HHHHHHHHHHHH-S-SEEEEEEEES---GGGSTT-HHHHHHHHHHHTT-EEEEEEE--SSSPP-HHHHHHHHHHHHHHHTTS-SS-EEEEE--SS--EEEE-BPP---EE--EEEEE-TTS-EEEEE--EESSPPPTTBHHHHHHTTEEEEEEB----B-GGG-------/-EEEEE-SS-TT-HHHHHHHHHHTTTSEEEEEEEPSS-----SS--BSS-BEEEE-PPPTTS----EEEEES-HHHHHHHHHHHT-S-SEEEEEEEES---GGGGTT-HHHHHHHHHHHTT-EEEEEEE--SSS---HHHHHHHHHHHHHHHTTSPSS-EEEEE--SS---EEE-B-----EE--EEEEE-TTS-EEEEE--EESSPPPTTBHHHHHHTT-EEEEEB-S--B-GGG--/-EEEEE-SS-TT-HHHHHHHHHHTTTSEEEEEEE---PPP-SSPBPEEE-PPPTTS----EEEESS-HHHHHHHHHHHH---SEEEEEEEES---GGGGGS-HHHHHHHHHHHTT-EEEEEEE--TTS---HHHHHHHHHHHHHHHTTSPSS-EEEEE--SS--EEEE-B-----EE--EEEEE-TTS-EEEEE--EESSPPPTTBHHHHHHTTEEEEEEB-S--B-GGGSS--

CATH classification: 3.40.1210.10